Protein AF-A0AAW0C1U8-F1 (afdb_monomer_lite)

Structure (mmCIF, N/CA/C/O backbone):
data_AF-A0AAW0C1U8-F1
#
_entry.id   AF-A0AAW0C1U8-F1
#
loop_
_atom_site.group_PDB
_atom_site.id
_atom_site.type_symbol
_atom_site.label_atom_id
_atom_site.label_alt_id
_atom_site.label_comp_id
_atom_site.label_asym_id
_atom_site.label_entity_id
_atom_site.label_seq_id
_atom_site.pdbx_PDB_ins_code
_atom_site.Cartn_x
_atom_site.Cartn_y
_atom_site.Cartn_z
_atom_site.occupancy
_atom_site.B_iso_or_equiv
_atom_site.auth_seq_id
_atom_site.auth_comp_id
_atom_site.auth_asym_id
_atom_site.auth_atom_id
_atom_site.pdbx_PDB_model_num
ATOM 1 N N . MET A 1 1 ? -18.895 -25.101 -4.659 1.00 36.94 1 MET A N 1
ATOM 2 C CA . MET A 1 1 ? -19.757 -24.568 -3.586 1.00 36.94 1 MET A CA 1
ATOM 3 C C . MET A 1 1 ? -20.995 -23.988 -4.249 1.00 36.94 1 MET A C 1
ATOM 5 O O . MET A 1 1 ? -20.849 -23.354 -5.291 1.00 36.94 1 MET A O 1
ATOM 9 N N . SER A 1 2 ? -22.188 -24.325 -3.766 1.00 34.09 2 SER A N 1
ATOM 10 C CA . SER A 1 2 ? -23.475 -23.911 -4.341 1.00 34.09 2 SER A CA 1
ATOM 11 C C . SER A 1 2 ? -23.593 -22.378 -4.330 1.00 34.09 2 SER A C 1
ATOM 13 O O . SER A 1 2 ? -23.551 -21.743 -3.289 1.00 34.09 2 SER A O 1
ATOM 15 N N . ASN A 1 3 ? -23.708 -21.773 -5.516 1.00 55.62 3 ASN A N 1
ATOM 16 C CA . ASN A 1 3 ? -23.814 -20.323 -5.742 1.00 55.62 3 ASN A CA 1
ATOM 17 C C . ASN A 1 3 ? -25.268 -19.830 -5.536 1.00 55.62 3 ASN A C 1
ATOM 19 O O . ASN A 1 3 ? -25.849 -19.212 -6.433 1.00 55.62 3 ASN A O 1
ATOM 23 N N . LEU A 1 4 ? -25.919 -20.169 -4.416 1.00 79.06 4 LEU A N 1
ATOM 24 C CA . LEU A 1 4 ? -27.294 -19.715 -4.180 1.00 79.06 4 LEU A CA 1
ATOM 25 C C . LEU A 1 4 ? -27.326 -18.247 -3.737 1.00 79.06 4 LEU A C 1
ATOM 27 O O . LEU A 1 4 ? -26.409 -17.733 -3.098 1.00 79.06 4 LEU A O 1
ATOM 31 N N . ALA A 1 5 ? -28.383 -17.538 -4.138 1.00 84.25 5 ALA A N 1
ATOM 32 C CA . ALA A 1 5 ? -28.506 -16.110 -3.874 1.00 84.25 5 ALA A CA 1
ATOM 33 C C . ALA A 1 5 ? -28.588 -15.840 -2.358 1.00 84.25 5 ALA A C 1
ATOM 35 O O . ALA A 1 5 ? -29.379 -16.505 -1.680 1.00 84.25 5 ALA A O 1
ATOM 36 N N . PRO A 1 6 ? -27.844 -14.850 -1.825 1.00 91.44 6 PRO A N 1
ATOM 37 C CA . PRO A 1 6 ? -27.946 -14.471 -0.421 1.00 91.44 6 PRO A CA 1
ATOM 38 C C . PRO A 1 6 ? -29.382 -14.128 -0.012 1.00 91.44 6 PRO A C 1
ATOM 40 O O . PRO A 1 6 ? -30.124 -13.509 -0.782 1.00 91.44 6 PRO A O 1
ATOM 43 N N . ILE A 1 7 ? -29.767 -14.497 1.205 1.00 94.00 7 ILE A N 1
ATOM 44 C CA . ILE A 1 7 ? -31.068 -14.172 1.791 1.00 94.00 7 ILE A CA 1
ATOM 45 C C . ILE A 1 7 ? -30.964 -12.830 2.512 1.00 94.00 7 ILE A C 1
ATOM 47 O O . ILE A 1 7 ? -30.092 -12.615 3.347 1.00 94.00 7 ILE A O 1
ATOM 51 N N . ILE A 1 8 ? -31.873 -11.916 2.188 1.00 94.56 8 ILE A N 1
ATOM 52 C CA . ILE A 1 8 ? -31.951 -10.571 2.752 1.00 94.56 8 ILE A CA 1
ATOM 53 C C . ILE A 1 8 ? -33.142 -10.505 3.699 1.00 94.56 8 ILE A C 1
ATOM 55 O O . ILE A 1 8 ? -34.281 -10.703 3.264 1.00 94.56 8 ILE A O 1
ATOM 59 N N . CYS A 1 9 ? -32.883 -10.160 4.957 1.00 93.69 9 CYS A N 1
ATOM 60 C CA . CYS A 1 9 ? -33.877 -10.072 6.019 1.00 93.69 9 CYS A CA 1
ATOM 61 C C . CYS A 1 9 ? -33.869 -8.678 6.665 1.00 93.69 9 CYS A C 1
ATOM 63 O O . CYS A 1 9 ? -33.024 -8.359 7.503 1.00 93.69 9 CYS A O 1
ATOM 65 N N . ASP A 1 10 ? -34.841 -7.848 6.274 1.00 92.12 10 ASP A N 1
ATOM 66 C CA . ASP A 1 10 ? -35.108 -6.536 6.871 1.00 92.12 10 ASP A CA 1
ATOM 67 C C . ASP A 1 10 ? -36.133 -6.677 8.006 1.00 92.12 10 ASP A C 1
ATOM 69 O O . ASP A 1 10 ? -37.338 -6.818 7.763 1.00 92.12 10 ASP A O 1
ATOM 73 N N . ASN A 1 11 ? -35.641 -6.683 9.247 1.00 86.56 11 ASN A N 1
ATOM 74 C CA . ASN A 1 11 ? -36.413 -6.934 10.466 1.00 86.56 11 ASN A CA 1
ATOM 75 C C . ASN A 1 11 ? -37.021 -5.633 11.017 1.00 86.56 11 ASN A C 1
ATOM 77 O O . ASN A 1 11 ? -36.541 -5.054 11.990 1.00 86.56 11 ASN A O 1
ATOM 81 N N . GLY A 1 12 ? -38.087 -5.144 10.383 1.00 84.25 12 GLY A N 1
ATOM 82 C CA . GLY A 1 12 ? -38.782 -3.939 10.838 1.00 84.25 12 GLY A CA 1
ATOM 83 C C . GLY A 1 12 ? -39.663 -4.174 12.072 1.00 84.25 12 GLY A C 1
ATOM 84 O O . GLY A 1 12 ? -40.233 -5.244 12.242 1.00 84.25 12 GLY A O 1
ATOM 85 N N . THR A 1 13 ? -39.875 -3.136 12.888 1.00 82.56 13 THR A N 1
ATOM 86 C CA . THR A 1 13 ? -40.760 -3.174 14.077 1.00 82.56 13 THR A CA 1
ATOM 87 C C . THR A 1 13 ? -42.211 -3.548 13.755 1.00 82.56 13 THR A C 1
ATOM 89 O O . THR A 1 13 ? -42.881 -4.189 14.554 1.00 82.56 13 THR A O 1
ATOM 92 N N . GLY A 1 14 ? -42.728 -3.099 12.607 1.00 81.25 14 GLY A N 1
ATOM 93 C CA . GLY A 1 14 ? -44.103 -3.389 12.183 1.00 81.25 14 GLY A CA 1
ATOM 94 C C . GLY A 1 14 ? -44.198 -4.541 11.184 1.00 81.25 14 GLY A C 1
ATOM 95 O O . GLY A 1 14 ? -45.086 -5.380 11.293 1.00 81.25 14 GLY A O 1
ATOM 96 N N . TYR A 1 15 ? -43.284 -4.574 10.212 1.00 87.44 15 TYR A N 1
ATOM 97 C CA . TYR A 1 15 ? -43.274 -5.552 9.126 1.00 87.44 15 TYR A CA 1
ATOM 98 C C . TYR A 1 15 ? -41.847 -5.991 8.816 1.00 87.44 15 TYR A C 1
ATOM 100 O O . TYR A 1 15 ? -40.980 -5.135 8.588 1.00 87.44 15 TYR A O 1
ATOM 108 N N . SER A 1 16 ? -41.648 -7.302 8.700 1.00 90.50 16 SER A N 1
ATOM 109 C CA . SER A 1 16 ? -40.435 -7.877 8.131 1.00 90.50 16 SER A CA 1
ATOM 110 C C . SER A 1 16 ? -40.562 -7.966 6.622 1.00 90.50 16 SER A C 1
ATOM 112 O O . SER A 1 16 ? -41.643 -8.204 6.076 1.00 90.50 16 SER A O 1
ATOM 114 N N . LYS A 1 17 ? -39.438 -7.765 5.941 1.00 92.75 17 LYS A N 1
ATOM 115 C CA . LYS A 1 17 ? -39.335 -7.885 4.487 1.00 92.75 17 LYS A CA 1
ATOM 116 C C . LYS A 1 17 ? -38.192 -8.836 4.209 1.00 92.75 17 LYS A C 1
ATOM 118 O O . LYS A 1 17 ? -37.064 -8.573 4.618 1.00 92.75 17 LYS A O 1
ATOM 123 N N . VAL A 1 18 ? -38.499 -9.956 3.571 1.00 94.19 18 VAL A N 1
ATOM 124 C CA . VAL A 1 18 ? -37.545 -11.051 3.393 1.00 94.19 18 VAL A CA 1
ATOM 125 C C . VAL A 1 18 ? -37.567 -11.560 1.961 1.00 94.19 18 VAL A C 1
ATOM 127 O O . VAL A 1 18 ? -38.602 -11.524 1.291 1.00 94.19 18 VAL A O 1
ATOM 130 N N . GLY A 1 19 ? -36.424 -12.016 1.464 1.00 93.56 19 GLY A N 1
ATOM 131 C CA . GLY A 1 19 ? -36.313 -12.569 0.117 1.00 93.56 19 GLY A CA 1
ATOM 132 C C . GLY A 1 19 ? -34.870 -12.715 -0.334 1.00 93.56 19 GLY A C 1
ATOM 133 O O . GLY A 1 19 ? -33.946 -12.491 0.438 1.00 93.56 19 GLY A O 1
ATOM 134 N N . PHE A 1 20 ? -34.680 -13.060 -1.600 1.00 92.00 20 PHE A N 1
ATOM 135 C CA . PHE A 1 20 ? -33.360 -13.335 -2.165 1.00 92.00 20 PHE A CA 1
ATOM 136 C C . PHE A 1 20 ? -32.741 -12.102 -2.834 1.00 92.00 20 PHE A C 1
ATOM 138 O O . PHE A 1 20 ? -33.442 -11.290 -3.448 1.00 92.00 20 PHE A O 1
ATOM 145 N N . ALA A 1 21 ? -31.419 -11.976 -2.739 1.00 88.62 21 ALA A N 1
ATOM 146 C CA . ALA A 1 21 ? -30.646 -10.942 -3.413 1.00 88.62 21 ALA A CA 1
ATOM 147 C C . ALA A 1 21 ? -30.826 -11.003 -4.940 1.00 88.62 21 ALA A C 1
ATOM 149 O O . ALA A 1 21 ? -30.981 -12.072 -5.528 1.00 88.62 21 ALA A O 1
ATOM 150 N N . GLY A 1 22 ? -30.794 -9.841 -5.594 1.00 80.44 22 GLY A N 1
ATOM 151 C CA . GLY A 1 22 ? -31.014 -9.707 -7.039 1.00 80.44 22 GLY A CA 1
ATOM 152 C C . GLY A 1 22 ? -32.481 -9.500 -7.428 1.00 80.44 22 GLY A C 1
ATOM 153 O O . GLY A 1 22 ? -32.750 -8.966 -8.506 1.00 80.44 22 GLY A O 1
ATOM 154 N N . ASN A 1 23 ? -33.429 -9.815 -6.540 1.00 85.19 23 ASN A N 1
ATOM 155 C CA . ASN A 1 23 ? -34.837 -9.486 -6.744 1.00 85.19 23 ASN A CA 1
ATOM 156 C C . ASN A 1 23 ? -35.089 -7.982 -6.568 1.00 85.19 23 ASN A C 1
ATOM 158 O O . ASN A 1 23 ? -34.474 -7.306 -5.735 1.00 85.19 23 ASN A O 1
ATOM 162 N N . SER A 1 24 ? -36.029 -7.453 -7.355 1.00 77.94 24 SER A N 1
ATOM 163 C CA . SER A 1 24 ? -36.448 -6.052 -7.280 1.00 77.94 24 SER A CA 1
ATOM 164 C C . SER A 1 24 ? -37.302 -5.731 -6.061 1.00 77.94 24 SER A C 1
ATOM 166 O O . SER A 1 24 ? -37.315 -4.579 -5.624 1.00 77.94 24 SER A O 1
ATOM 168 N N . ASP A 1 25 ? -37.988 -6.743 -5.539 1.00 86.06 25 ASP A N 1
ATOM 169 C CA . ASP A 1 25 ? -39.003 -6.662 -4.500 1.00 86.06 25 ASP A CA 1
ATOM 170 C C . ASP A 1 25 ? -38.804 -7.828 -3.518 1.00 86.06 25 ASP A C 1
ATOM 172 O O . ASP A 1 25 ? -38.368 -8.905 -3.947 1.00 86.06 25 ASP A O 1
ATOM 176 N N . PRO A 1 26 ? -39.098 -7.640 -2.218 1.00 91.19 26 PRO A N 1
ATOM 177 C CA . PRO A 1 26 ? -39.031 -8.722 -1.243 1.00 91.19 26 PRO A CA 1
ATOM 178 C C . PRO A 1 26 ? -39.986 -9.852 -1.630 1.00 91.19 26 PRO A C 1
ATOM 180 O O . PRO A 1 26 ? -41.109 -9.605 -2.070 1.00 91.19 26 PRO A O 1
ATOM 183 N N . SER A 1 27 ? -39.545 -11.094 -1.435 1.00 92.19 27 SER A N 1
ATOM 184 C CA . SER A 1 27 ? -40.358 -12.288 -1.687 1.00 92.19 27 SER A CA 1
ATOM 185 C C . SER A 1 27 ? -41.574 -12.336 -0.766 1.00 92.19 27 SER A C 1
ATOM 187 O O . SER A 1 27 ? -42.654 -12.738 -1.191 1.00 92.19 27 SER A O 1
ATOM 189 N N . PHE A 1 28 ? -41.407 -11.877 0.477 1.00 92.81 28 PHE A N 1
ATOM 190 C CA . PHE A 1 28 ? -42.474 -11.806 1.462 1.00 92.81 28 PHE A CA 1
ATOM 191 C C . PHE A 1 28 ? -42.395 -10.511 2.273 1.00 92.81 28 PHE A C 1
ATOM 193 O O . PHE A 1 28 ? -41.316 -10.054 2.657 1.00 92.81 28 PHE A O 1
ATOM 200 N N . VAL A 1 29 ? -43.566 -9.934 2.549 1.00 90.69 29 VAL A N 1
ATOM 201 C CA . VAL A 1 29 ? -43.751 -8.813 3.475 1.00 90.69 29 VAL A CA 1
ATOM 202 C C . VAL A 1 29 ? -44.921 -9.161 4.374 1.00 90.69 29 VAL A C 1
ATOM 204 O O . VAL A 1 29 ? -46.047 -9.250 3.891 1.00 90.69 29 VAL A O 1
ATOM 207 N N . PHE A 1 30 ? -44.662 -9.355 5.661 1.00 90.62 30 PHE A N 1
ATOM 208 C CA . PHE A 1 30 ? -45.681 -9.738 6.637 1.00 90.62 30 PHE A CA 1
ATOM 209 C C . PHE A 1 30 ? -45.423 -9.071 7.995 1.00 90.62 30 PHE A C 1
ATOM 211 O O . PHE A 1 30 ? -44.317 -8.573 8.233 1.00 90.62 30 PHE A O 1
ATOM 218 N N . PRO A 1 31 ? -46.443 -8.989 8.869 1.00 88.88 31 PRO A N 1
ATOM 219 C CA . PRO A 1 31 ? -46.312 -8.391 10.194 1.00 88.88 31 PRO A CA 1
ATOM 220 C C . PRO A 1 31 ? -45.218 -9.050 11.041 1.00 88.88 31 PRO A C 1
ATOM 222 O O . PRO A 1 31 ? -45.137 -10.274 11.112 1.00 88.88 31 PRO A O 1
ATOM 225 N N . THR A 1 32 ? -44.428 -8.251 11.755 1.00 91.00 32 THR A N 1
ATOM 226 C CA . THR A 1 32 ? -43.420 -8.761 12.701 1.00 91.00 32 THR A CA 1
ATOM 227 C C . THR A 1 32 ? -44.084 -9.162 14.016 1.00 91.00 32 THR A C 1
ATOM 229 O O . THR A 1 32 ? -43.940 -8.495 15.039 1.00 91.00 32 THR A O 1
ATOM 232 N N . ALA A 1 33 ? -44.886 -10.223 13.971 1.00 90.44 33 ALA A N 1
ATOM 233 C CA . ALA A 1 33 ? -45.681 -10.714 15.089 1.00 90.44 33 ALA A CA 1
ATOM 234 C C . ALA A 1 33 ? -45.600 -12.241 15.191 1.00 90.44 33 ALA A C 1
ATOM 236 O O . ALA A 1 33 ? -45.513 -12.933 14.175 1.00 90.44 33 ALA A O 1
ATOM 237 N N . ILE A 1 34 ? -45.683 -12.748 16.420 1.00 90.44 34 ILE A N 1
ATOM 238 C CA . ILE A 1 34 ? -45.738 -14.175 16.749 1.00 90.44 34 ILE A CA 1
ATOM 239 C C . ILE A 1 34 ? -46.904 -14.435 17.708 1.00 90.44 34 ILE A C 1
ATOM 241 O O . ILE A 1 34 ? -47.114 -13.674 18.649 1.00 90.44 34 ILE A O 1
ATOM 245 N N . ALA A 1 35 ? -47.681 -15.489 17.474 1.00 88.62 35 ALA A N 1
ATOM 246 C CA . ALA A 1 35 ? -48.750 -15.939 18.356 1.00 88.62 35 ALA A CA 1
ATOM 247 C C . ALA A 1 35 ? -48.358 -17.270 18.997 1.00 88.62 35 ALA A C 1
ATOM 249 O O . ALA A 1 35 ? -48.190 -18.262 18.289 1.00 88.62 35 ALA A O 1
ATOM 250 N N . THR A 1 36 ? -48.229 -17.295 20.322 1.00 85.44 36 THR A N 1
ATOM 251 C CA . THR A 1 36 ? -47.827 -18.483 21.090 1.00 85.44 36 THR A CA 1
ATOM 252 C C . THR A 1 36 ? -48.934 -18.901 22.050 1.00 85.44 36 THR A C 1
ATOM 254 O O . THR A 1 36 ? -49.754 -18.083 22.477 1.00 85.44 36 THR A O 1
ATOM 257 N N . LYS A 1 37 ? -48.986 -20.193 22.380 1.00 75.50 37 LYS A N 1
ATOM 258 C CA . LYS A 1 37 ? -49.982 -20.750 23.295 1.00 75.50 37 LYS A CA 1
ATOM 259 C C . LYS A 1 37 ? -49.475 -20.687 24.735 1.00 75.50 37 LYS A C 1
ATOM 261 O O . LYS A 1 37 ? -48.450 -21.283 25.052 1.00 75.50 37 LYS A O 1
ATOM 266 N N . GLY A 1 38 ? -50.162 -19.949 25.606 1.00 60.53 38 GLY A N 1
ATOM 267 C CA . GLY A 1 38 ? -49.696 -19.678 26.972 1.00 60.53 38 GLY A CA 1
ATOM 268 C C . GLY A 1 38 ? -50.586 -20.273 28.064 1.00 60.53 38 GLY A C 1
ATOM 269 O O . GLY A 1 38 ? -51.793 -20.035 28.084 1.00 60.53 38 GLY A O 1
ATOM 270 N N . SER A 1 39 ? -49.974 -20.993 29.015 1.00 39.75 39 SER A N 1
ATOM 271 C CA . SER A 1 39 ? -50.551 -21.291 30.336 1.00 39.75 39 SER A CA 1
ATOM 272 C C . SER A 1 39 ? -50.860 -19.986 31.080 1.00 39.75 39 SER A C 1
ATOM 274 O O . SER A 1 39 ? -50.054 -19.055 31.100 1.00 39.75 39 SER A O 1
ATOM 276 N N . ALA A 1 40 ? -52.037 -19.907 31.693 1.00 36.06 40 ALA A N 1
ATOM 277 C CA . ALA A 1 40 ? -52.511 -18.727 32.400 1.00 36.06 40 ALA A CA 1
ATOM 278 C C . ALA A 1 40 ? -51.673 -18.418 33.658 1.00 36.06 40 ALA A C 1
ATOM 280 O O . ALA A 1 40 ? -51.977 -18.948 34.720 1.00 36.06 40 ALA A O 1
ATOM 281 N N . SER A 1 41 ? -50.680 -17.522 33.568 1.00 32.34 41 SER A N 1
ATOM 282 C CA . SER A 1 41 ? -50.288 -16.605 34.662 1.00 32.34 41 SER A CA 1
ATOM 283 C C . SER A 1 41 ? -49.137 -15.659 34.277 1.00 32.34 41 SER A C 1
ATOM 285 O O . SER A 1 41 ? -47.979 -16.061 34.333 1.00 32.34 41 SER A O 1
ATOM 287 N N . SER A 1 42 ? -49.444 -14.390 33.981 1.00 30.95 42 SER A N 1
ATOM 288 C CA . SER A 1 42 ? -48.760 -13.201 34.546 1.00 30.95 42 SER A CA 1
ATOM 289 C C . SER A 1 42 ? -49.221 -11.915 33.848 1.00 30.95 42 SER A C 1
ATOM 291 O O . SER A 1 42 ? -48.544 -11.287 33.041 1.00 30.95 42 SER A O 1
ATOM 293 N N . SER A 1 43 ? -50.414 -11.462 34.220 1.00 35.16 43 SER A N 1
ATOM 294 C CA . SER A 1 43 ? -50.739 -10.042 34.156 1.00 35.16 43 SER A CA 1
ATOM 295 C C . SER A 1 43 ? -49.891 -9.297 35.199 1.00 35.16 43 SER A C 1
ATOM 297 O O . SER A 1 43 ? -50.248 -9.280 36.377 1.00 35.16 43 SER A O 1
ATOM 299 N N . SER A 1 44 ? -48.778 -8.683 34.799 1.00 29.39 44 SER A N 1
ATOM 300 C CA . SER A 1 44 ? -48.109 -7.666 35.621 1.00 29.39 44 SER A CA 1
ATOM 301 C C . SER A 1 44 ? -47.350 -6.656 34.762 1.00 29.39 44 SER A C 1
ATOM 303 O O . SER A 1 44 ? -46.372 -7.002 34.107 1.00 29.39 44 SER A O 1
ATOM 305 N N . ASN A 1 45 ? -47.779 -5.392 34.827 1.00 32.22 45 ASN A N 1
ATOM 306 C CA . ASN A 1 45 ? -47.071 -4.202 34.337 1.00 32.22 45 ASN A CA 1
ATOM 307 C C . ASN A 1 45 ? -45.830 -3.883 35.207 1.00 32.22 45 ASN A C 1
ATOM 309 O O . ASN A 1 45 ? -45.739 -2.806 35.792 1.00 32.22 45 ASN A O 1
ATOM 313 N N . ALA A 1 46 ? -44.883 -4.812 35.327 1.00 29.08 46 ALA A N 1
ATOM 314 C CA . ALA A 1 46 ? -43.583 -4.571 35.957 1.00 29.08 46 ALA A CA 1
ATOM 315 C C . ALA A 1 46 ? -42.472 -4.663 34.894 1.00 29.08 46 ALA A C 1
ATOM 317 O O . ALA A 1 46 ? -42.585 -5.500 33.997 1.00 29.08 46 ALA A O 1
ATOM 318 N N . PRO A 1 47 ? -41.414 -3.831 34.960 1.00 30.69 47 PRO A N 1
ATOM 319 C CA . PRO A 1 47 ? -40.289 -3.951 34.040 1.00 30.69 47 PRO A CA 1
ATOM 320 C C . PRO A 1 47 ? -39.603 -5.300 34.281 1.00 30.69 47 PRO A C 1
ATOM 322 O O . PRO A 1 47 ? -39.255 -5.634 35.416 1.00 30.69 47 PRO A O 1
ATOM 325 N N . ALA A 1 48 ? -39.472 -6.098 33.223 1.00 31.66 48 ALA A N 1
ATOM 326 C CA . ALA A 1 48 ? -38.865 -7.417 33.296 1.00 31.66 48 ALA A CA 1
ATOM 327 C C . ALA A 1 48 ? -37.379 -7.293 33.664 1.00 31.66 48 ALA A C 1
ATOM 329 O O . ALA A 1 48 ? -36.628 -6.536 33.051 1.00 31.66 48 ALA A O 1
ATOM 330 N N . ILE A 1 49 ? -36.962 -8.043 34.682 1.00 30.55 49 ILE A N 1
ATOM 331 C CA . ILE A 1 49 ? -35.550 -8.280 34.993 1.00 30.55 49 ILE A CA 1
ATOM 332 C C . ILE A 1 49 ? -34.977 -9.104 33.826 1.00 30.55 49 ILE A C 1
ATOM 334 O O . ILE A 1 49 ? -35.623 -10.087 33.454 1.00 30.55 49 ILE A O 1
ATOM 338 N N . PRO A 1 50 ? -33.807 -8.763 33.253 1.00 33.06 50 PRO A N 1
ATOM 339 C CA . PRO A 1 50 ? -33.227 -9.551 32.175 1.00 33.06 50 PRO A CA 1
ATOM 340 C C . PRO A 1 50 ? -32.841 -10.931 32.717 1.00 33.06 50 PRO A C 1
ATOM 342 O O . PRO A 1 50 ? -31.869 -11.081 33.459 1.00 33.06 50 PRO A O 1
ATOM 345 N N . SER A 1 51 ? -33.638 -11.947 32.395 1.00 34.44 51 SER A N 1
ATOM 346 C CA . SER A 1 51 ? -33.263 -13.342 32.594 1.00 34.44 51 SER A CA 1
ATOM 347 C C . SER A 1 51 ? -32.249 -13.735 31.525 1.00 34.44 51 SER A C 1
ATOM 349 O O . SER A 1 51 ? -32.449 -13.425 30.353 1.00 34.44 51 SER A O 1
ATOM 351 N N . LYS A 1 52 ? -31.184 -14.442 31.922 1.00 33.66 52 LYS A N 1
ATOM 352 C CA . LYS A 1 52 ? -30.265 -15.096 30.980 1.00 33.66 52 LYS A CA 1
ATOM 353 C C . LYS A 1 52 ? -31.067 -15.957 29.985 1.00 33.66 52 LYS A C 1
ATOM 355 O O . LYS A 1 52 ? -31.884 -16.753 30.460 1.00 33.66 52 LYS A O 1
ATOM 360 N N . PRO A 1 53 ? -30.850 -15.825 28.666 1.00 38.59 53 PRO A N 1
ATOM 361 C CA . PRO A 1 53 ? -31.488 -16.690 27.681 1.00 38.59 53 PRO A CA 1
ATOM 362 C C . PRO A 1 53 ? -30.973 -18.125 27.846 1.00 38.59 53 PRO A C 1
ATOM 364 O O . PRO A 1 53 ? -29.819 -18.349 28.217 1.00 38.59 53 PRO A O 1
ATOM 367 N N . GLY A 1 54 ? -31.853 -19.105 27.650 1.00 41.44 54 GLY A N 1
ATOM 368 C CA . GLY A 1 54 ? -31.497 -20.520 27.662 1.00 41.44 54 GLY A CA 1
ATOM 369 C C . GLY A 1 54 ? -31.552 -21.068 26.245 1.00 41.44 54 GLY A C 1
ATOM 370 O O . GLY A 1 54 ? -32.610 -21.005 25.633 1.00 41.44 54 GLY A O 1
ATOM 371 N N . HIS A 1 55 ? -30.447 -21.634 25.755 1.00 45.59 55 HIS A N 1
ATOM 372 C CA . HIS A 1 55 ? -30.365 -22.260 24.432 1.00 45.59 55 HIS A CA 1
ATOM 373 C C . HIS A 1 55 ? -31.514 -23.260 24.196 1.00 45.59 55 HIS A C 1
ATOM 375 O O . HIS A 1 55 ? -31.583 -24.316 24.847 1.00 45.59 55 HIS A O 1
ATOM 381 N N . LEU A 1 56 ? -32.388 -22.955 23.230 1.00 52.81 56 LEU A N 1
ATOM 382 C CA . LEU A 1 56 ? -33.498 -23.814 22.791 1.00 52.81 56 LEU A CA 1
ATOM 383 C C . LEU A 1 56 ? -33.011 -25.155 22.211 1.00 52.81 56 LEU A C 1
ATOM 385 O O . LEU A 1 56 ? -33.716 -26.161 22.318 1.00 52.81 56 LEU A O 1
ATOM 389 N N . ALA A 1 57 ? -31.754 -25.230 21.751 1.00 47.66 57 ALA A N 1
ATOM 390 C CA . ALA A 1 57 ? -31.104 -26.469 21.311 1.00 47.66 57 ALA A CA 1
ATOM 391 C C . ALA A 1 57 ? -31.139 -27.605 22.363 1.00 47.66 57 ALA A C 1
ATOM 393 O O . ALA A 1 57 ? -31.085 -28.784 22.012 1.00 47.66 57 ALA A O 1
ATOM 394 N N . SER A 1 58 ? -31.289 -27.275 23.653 1.00 41.62 58 SER A N 1
ATOM 395 C CA . SER A 1 58 ? -31.293 -28.244 24.760 1.00 41.62 58 SER A CA 1
ATOM 396 C C . SER A 1 58 ? -32.678 -28.780 25.171 1.00 41.62 58 SER A C 1
ATOM 398 O O . SER A 1 58 ? -32.750 -29.695 25.995 1.00 41.62 58 SER A O 1
ATOM 400 N N . LYS A 1 59 ? -33.788 -28.259 24.620 1.00 45.62 59 LYS A N 1
ATOM 401 C CA . LYS A 1 59 ? -35.161 -28.606 25.050 1.00 45.62 59 LYS A CA 1
ATOM 402 C C . LYS A 1 59 ? -36.112 -28.908 23.884 1.00 45.62 59 LYS A C 1
ATOM 404 O O . LYS A 1 59 ? -37.166 -28.300 23.766 1.00 45.62 59 LYS A O 1
ATOM 409 N N . ARG A 1 60 ? -35.813 -29.922 23.066 1.00 41.94 60 ARG A N 1
ATOM 410 C CA . ARG A 1 60 ? -36.780 -30.435 22.072 1.00 41.94 60 ARG A CA 1
ATOM 411 C C . ARG A 1 60 ? -37.906 -31.233 22.747 1.00 41.94 60 ARG A C 1
ATOM 413 O O . ARG A 1 60 ? -37.794 -32.444 22.938 1.00 41.94 60 ARG A O 1
ATOM 420 N N . GLY A 1 61 ? -38.984 -30.547 23.127 1.00 46.12 61 GLY A N 1
ATOM 421 C CA . GLY A 1 61 ? -40.258 -31.128 23.568 1.00 46.12 61 GLY A CA 1
ATOM 422 C C . GLY A 1 61 ? -41.368 -30.948 22.524 1.00 46.12 61 GLY A C 1
ATOM 423 O O . GLY A 1 61 ? -41.296 -30.078 21.671 1.00 46.12 61 GLY A O 1
ATOM 424 N N . VAL A 1 62 ? -42.431 -31.753 22.594 1.00 43.69 62 VAL A N 1
ATOM 425 C CA . VAL A 1 62 ? -43.559 -31.746 21.629 1.00 43.69 62 VAL A CA 1
ATOM 426 C C . VAL A 1 62 ? -44.414 -30.458 21.701 1.00 43.69 62 VAL A C 1
ATOM 428 O O . VAL A 1 62 ? -45.234 -30.211 20.822 1.00 43.69 62 VAL A O 1
ATOM 431 N N . GLU A 1 63 ? -44.205 -29.604 22.709 1.00 49.75 63 GLU A N 1
ATOM 432 C CA . GLU A 1 63 ? -44.856 -28.286 22.845 1.00 49.75 63 GLU A CA 1
ATOM 433 C C . GLU A 1 63 ? -44.284 -27.206 21.896 1.00 49.75 63 GLU A C 1
ATOM 435 O O . GLU A 1 63 ? -44.900 -26.155 21.739 1.00 49.75 63 GLU A O 1
ATOM 440 N N . ASP A 1 64 ? -43.148 -27.460 21.229 1.00 54.41 64 ASP A N 1
ATOM 441 C CA . ASP A 1 64 ? -42.378 -26.462 20.456 1.00 54.41 64 ASP A CA 1
ATOM 442 C C . ASP A 1 64 ? -42.917 -26.168 19.039 1.00 54.41 64 ASP A C 1
ATOM 444 O O . ASP A 1 64 ? -42.378 -25.328 18.329 1.00 54.41 64 ASP A O 1
ATOM 448 N N . LEU A 1 65 ? -43.993 -26.836 18.607 1.00 58.28 65 LEU A N 1
ATOM 449 C CA . LEU A 1 65 ? -44.535 -26.722 17.240 1.00 58.28 65 LEU A CA 1
ATOM 450 C C . LEU A 1 65 ? -45.853 -25.930 17.146 1.00 58.28 65 LEU A C 1
ATOM 452 O O . LEU A 1 65 ? -46.417 -25.821 16.058 1.00 58.28 65 LEU A O 1
ATOM 456 N N . ASP A 1 66 ? -46.368 -25.395 18.260 1.00 75.62 66 ASP A N 1
ATOM 457 C CA . ASP A 1 66 ? -47.705 -24.782 18.325 1.00 75.62 66 ASP A CA 1
ATOM 458 C C . ASP A 1 66 ? -47.665 -23.238 18.406 1.00 75.62 66 ASP A C 1
ATOM 460 O O . ASP A 1 66 ? -48.080 -22.630 19.399 1.00 75.62 66 ASP A O 1
ATOM 464 N N . PHE A 1 67 ? -47.135 -22.589 17.360 1.00 86.56 67 PHE A N 1
ATOM 465 C CA . PHE A 1 67 ? -47.115 -21.126 17.216 1.00 86.56 67 PHE A CA 1
ATOM 466 C C . PHE A 1 67 ? -47.311 -20.666 15.759 1.00 86.56 67 PHE A C 1
ATOM 468 O O . PHE A 1 67 ? -47.048 -21.402 14.811 1.00 86.56 67 PHE A O 1
ATOM 475 N N . PHE A 1 68 ? -47.768 -19.423 15.577 1.00 87.75 68 PHE A N 1
ATOM 476 C CA . PHE A 1 68 ? -47.968 -18.792 14.263 1.00 87.75 68 PHE A CA 1
ATOM 477 C C . PHE A 1 68 ? -47.160 -17.499 14.158 1.00 87.75 68 PHE A C 1
ATOM 479 O O . PHE A 1 68 ? -46.958 -16.832 15.168 1.00 87.75 68 PHE A O 1
ATOM 486 N N . ILE A 1 69 ? -46.747 -17.097 12.952 1.00 90.94 69 ILE A N 1
ATOM 487 C CA . ILE A 1 69 ? -46.084 -15.802 12.707 1.00 90.94 69 ILE A CA 1
ATOM 488 C C . ILE A 1 69 ? -46.803 -15.005 11.611 1.00 90.94 69 ILE A C 1
ATOM 490 O O . ILE A 1 69 ? -47.618 -15.552 10.866 1.00 90.94 69 ILE A O 1
ATOM 494 N N . GLY A 1 70 ? -46.529 -13.705 11.509 1.00 88.75 70 GLY A N 1
ATOM 495 C CA . GLY A 1 70 ? -47.050 -12.877 10.421 1.00 88.75 70 GLY A CA 1
ATOM 496 C C . GLY A 1 70 ? -48.568 -12.702 10.453 1.00 88.75 70 GLY A C 1
ATOM 497 O O . GLY A 1 70 ? -49.179 -12.537 11.510 1.00 88.75 70 GLY A O 1
ATOM 498 N N . ASP A 1 71 ? -49.195 -12.742 9.277 1.00 85.06 71 ASP A N 1
ATOM 499 C CA . ASP A 1 71 ? -50.650 -12.596 9.148 1.00 85.06 71 ASP A CA 1
ATOM 500 C C . ASP A 1 71 ? -51.413 -13.733 9.847 1.00 85.06 71 ASP A C 1
ATOM 502 O O . ASP A 1 71 ? -52.508 -13.521 10.369 1.00 85.06 71 ASP A O 1
ATOM 506 N N . GLU A 1 72 ? -50.819 -14.928 9.927 1.00 85.31 72 GLU A N 1
ATOM 507 C CA . GLU A 1 72 ? -51.409 -16.063 10.639 1.00 85.31 72 GLU A CA 1
ATOM 508 C C . GLU A 1 72 ? -51.433 -15.833 12.153 1.00 85.31 72 GLU A C 1
ATOM 510 O O . GLU A 1 72 ? -52.397 -16.227 12.812 1.00 85.31 72 GLU A O 1
ATOM 515 N N . ALA A 1 73 ? -50.424 -15.152 12.707 1.00 86.12 73 ALA A N 1
ATOM 516 C CA . ALA A 1 73 ? -50.425 -14.756 14.114 1.00 86.12 73 ALA A CA 1
ATOM 517 C C . ALA A 1 73 ? -51.580 -13.792 14.418 1.00 86.12 73 ALA A C 1
ATOM 519 O O . ALA A 1 73 ? -52.295 -13.963 15.404 1.00 86.12 73 ALA A O 1
ATOM 520 N N . LEU A 1 74 ? -51.812 -12.811 13.539 1.00 82.56 74 LEU A N 1
ATOM 521 C CA . LEU A 1 74 ? -52.911 -11.853 13.692 1.00 82.56 74 LEU A CA 1
ATOM 522 C C . LEU A 1 74 ? -54.288 -12.503 13.493 1.00 82.56 74 LEU A C 1
ATOM 524 O O . LEU A 1 74 ? -55.236 -12.160 14.201 1.00 82.56 74 LEU A O 1
ATOM 528 N N . ALA A 1 75 ? -54.410 -13.458 12.569 1.00 79.94 75 ALA A N 1
ATOM 529 C CA . ALA A 1 75 ? -55.650 -14.202 12.349 1.00 79.94 75 ALA A CA 1
ATOM 530 C C . ALA A 1 75 ? -56.006 -15.100 13.548 1.00 79.94 75 ALA A C 1
ATOM 532 O O . ALA A 1 75 ? -57.172 -15.174 13.943 1.00 79.94 75 ALA A O 1
ATOM 533 N N . ASN A 1 76 ? -54.999 -15.727 14.165 1.00 77.75 76 ASN A N 1
ATOM 534 C CA . ASN A 1 76 ? -55.162 -16.604 15.327 1.00 77.75 76 ASN A CA 1
ATOM 535 C C . ASN A 1 76 ? -55.165 -15.864 16.672 1.00 77.75 76 ASN A C 1
ATOM 537 O O . ASN A 1 76 ? -55.389 -16.490 17.704 1.00 77.75 76 ASN A O 1
ATOM 541 N N . ALA A 1 77 ? -55.029 -14.534 16.671 1.00 69.12 77 ALA A N 1
ATOM 542 C CA . ALA A 1 77 ? -55.139 -13.689 17.864 1.00 69.12 77 ALA A CA 1
ATOM 543 C C . ALA A 1 77 ? -56.467 -13.863 18.627 1.00 69.12 77 ALA A C 1
ATOM 545 O O . ALA A 1 77 ? -56.576 -13.498 19.795 1.00 69.12 77 ALA A O 1
ATOM 546 N N . LYS A 1 78 ? -57.497 -14.373 17.941 1.00 67.25 78 LYS A N 1
ATOM 547 C CA . LYS A 1 78 ? -58.851 -14.590 18.470 1.00 67.25 78 LYS A CA 1
ATOM 548 C C . LYS A 1 78 ? -59.088 -16.034 18.934 1.00 67.25 78 LYS A C 1
ATOM 550 O O . LYS A 1 78 ? -60.139 -16.313 19.510 1.00 67.25 78 LYS A O 1
ATOM 555 N N . THR A 1 79 ? -58.153 -16.951 18.676 1.00 74.94 79 THR A N 1
ATOM 556 C CA . THR A 1 79 ? -58.272 -18.368 19.037 1.00 74.94 79 THR A CA 1
ATOM 557 C C . THR A 1 79 ? -57.997 -18.544 20.537 1.00 74.94 79 THR A C 1
ATOM 559 O O . THR A 1 79 ? -56.937 -18.125 21.007 1.00 74.94 79 THR A O 1
ATOM 562 N N . PRO A 1 80 ? -58.907 -19.166 21.318 1.00 70.88 80 PRO A N 1
ATOM 563 C CA . PRO A 1 80 ? -58.704 -19.364 22.752 1.00 70.88 80 PRO A CA 1
ATOM 564 C C . PRO A 1 80 ? -57.388 -20.098 23.045 1.00 70.88 80 PRO A C 1
ATOM 566 O O . PRO A 1 80 ? -57.178 -21.214 22.572 1.00 70.88 80 PRO A O 1
ATOM 569 N N . GLY A 1 81 ? -56.517 -19.468 23.836 1.00 71.44 81 GLY A N 1
ATOM 570 C CA . GLY A 1 81 ? -55.224 -20.022 24.247 1.00 71.44 81 GLY A CA 1
ATOM 571 C C . GLY A 1 81 ? -53.996 -19.395 23.581 1.00 71.44 81 GLY A C 1
ATOM 572 O O . GLY A 1 81 ? -52.910 -19.602 24.112 1.00 71.44 81 GLY A O 1
ATOM 573 N N . TYR A 1 82 ? -54.141 -18.609 22.504 1.00 78.62 82 TYR A N 1
ATOM 574 C CA . TYR A 1 82 ? -53.018 -17.914 21.853 1.00 78.62 82 TYR A CA 1
ATOM 575 C C . TYR A 1 82 ? -52.943 -16.435 22.245 1.00 78.62 82 TYR A C 1
ATOM 577 O O . TYR A 1 82 ? -53.948 -15.725 22.218 1.00 78.62 82 TYR A O 1
ATOM 585 N N . GLY A 1 83 ? -51.739 -15.964 22.573 1.00 81.50 83 GLY A N 1
ATOM 586 C CA . GLY A 1 83 ? -51.416 -14.549 22.762 1.00 81.50 83 GLY A CA 1
ATOM 587 C C . GLY A 1 83 ? -50.521 -14.039 21.634 1.00 81.50 83 GLY A C 1
ATOM 588 O O . GLY A 1 83 ? -49.568 -14.718 21.262 1.00 81.50 83 GLY A O 1
ATOM 589 N N . VAL A 1 84 ? -50.816 -12.854 21.083 1.00 84.75 84 VAL A N 1
ATOM 590 C CA . VAL A 1 84 ? -49.965 -12.202 20.070 1.00 84.75 84 VAL A CA 1
ATOM 591 C C . VAL A 1 84 ? -48.902 -11.346 20.748 1.00 84.75 84 VAL A C 1
ATOM 593 O O . VAL A 1 84 ? -49.212 -10.457 21.542 1.00 84.75 84 VAL A O 1
ATOM 596 N N . HIS A 1 85 ? -47.653 -11.575 20.369 1.00 88.06 85 HIS A N 1
ATOM 597 C CA . HIS A 1 85 ? -46.469 -10.876 20.835 1.00 88.06 85 HIS A CA 1
ATOM 598 C C . HIS A 1 85 ? -45.707 -10.267 19.651 1.00 88.06 85 HIS A C 1
ATOM 600 O O . HIS A 1 85 ? -45.782 -10.747 18.520 1.00 88.06 85 HIS A O 1
ATOM 606 N N . TYR A 1 86 ? -44.957 -9.202 19.925 1.00 88.12 86 TYR A N 1
ATOM 607 C CA . TYR A 1 86 ? -44.119 -8.511 18.947 1.00 88.12 86 TYR A CA 1
ATOM 608 C C . TYR A 1 86 ? -42.669 -8.611 19.427 1.00 88.12 86 TYR A C 1
ATOM 610 O O . TYR A 1 86 ? -42.366 -8.014 20.463 1.00 88.12 86 TYR A O 1
ATOM 618 N N . PRO A 1 87 ? -41.797 -9.374 18.742 1.00 89.00 87 PRO A N 1
ATOM 619 C CA . PRO A 1 87 ? -40.428 -9.608 19.200 1.00 89.00 87 PRO A CA 1
ATOM 620 C C . PRO A 1 87 ? -39.541 -8.362 19.083 1.00 89.00 87 PRO A C 1
ATOM 622 O O . PRO A 1 87 ? -38.517 -8.287 19.752 1.00 89.00 87 PRO A O 1
ATOM 625 N N . ILE A 1 88 ? -39.942 -7.373 18.274 1.00 87.69 88 ILE A N 1
ATOM 626 C CA . ILE A 1 88 ? -39.213 -6.118 18.069 1.00 87.69 88 ILE A CA 1
ATOM 627 C C . ILE A 1 88 ? -40.054 -4.941 18.568 1.00 87.69 88 ILE A C 1
ATOM 629 O O . ILE A 1 88 ? -41.216 -4.780 18.184 1.00 87.69 88 ILE A O 1
ATOM 633 N N . ARG A 1 89 ? -39.452 -4.071 19.383 1.00 81.94 89 ARG A N 1
ATOM 634 C CA . ARG A 1 89 ? -40.038 -2.809 19.853 1.00 81.94 89 ARG A CA 1
ATOM 635 C C . ARG A 1 89 ? -39.056 -1.665 19.642 1.00 81.94 89 ARG A C 1
ATOM 637 O O . ARG A 1 89 ? -37.884 -1.775 19.965 1.00 81.94 89 ARG A O 1
ATOM 644 N N . HIS A 1 90 ? -39.539 -0.563 19.064 1.00 73.81 90 HIS A N 1
ATOM 645 C CA . HIS A 1 90 ? -38.718 0.614 18.731 1.00 73.81 90 HIS A CA 1
ATOM 646 C C . HIS A 1 90 ? -37.447 0.297 17.912 1.00 73.81 90 HIS A C 1
ATOM 648 O O . HIS A 1 90 ? -36.460 1.017 17.985 1.00 73.81 90 HIS A O 1
ATOM 654 N N . GLY A 1 91 ? -37.481 -0.767 17.103 1.00 74.56 91 GLY A N 1
ATOM 655 C CA . GLY A 1 91 ? -36.355 -1.214 16.277 1.00 74.56 91 GLY A CA 1
ATOM 656 C C . GLY A 1 91 ? -35.397 -2.181 16.975 1.00 74.56 91 GLY A C 1
ATOM 657 O O . GLY A 1 91 ? -34.557 -2.760 16.300 1.00 74.56 91 GLY A O 1
ATOM 658 N N . MET A 1 92 ? -35.543 -2.406 18.282 1.00 82.00 92 MET A N 1
ATOM 659 C CA . MET A 1 92 ? -34.720 -3.333 19.062 1.00 82.00 92 MET A CA 1
ATOM 660 C C . MET A 1 92 ? -35.457 -4.641 19.347 1.00 82.00 92 MET A C 1
ATOM 662 O O . MET A 1 92 ? -36.679 -4.649 19.503 1.00 82.00 92 MET A O 1
ATOM 666 N N . ILE A 1 93 ? -34.710 -5.740 19.445 1.00 87.62 93 ILE A N 1
ATOM 667 C CA . ILE A 1 93 ? -35.247 -7.040 19.856 1.00 87.62 93 ILE A CA 1
ATOM 668 C C . ILE A 1 93 ? -35.538 -6.990 21.363 1.00 87.62 93 ILE A C 1
ATOM 670 O O . ILE A 1 93 ? -34.660 -6.685 22.163 1.00 87.62 93 ILE A O 1
ATOM 674 N N . ASP A 1 94 ? -36.792 -7.249 21.729 1.00 84.50 94 ASP A N 1
ATOM 675 C CA . ASP A 1 94 ? -37.308 -7.226 23.108 1.00 84.50 94 ASP A CA 1
ATOM 676 C C . ASP A 1 94 ? -37.370 -8.641 23.709 1.00 84.50 94 ASP A C 1
ATOM 678 O O . ASP A 1 94 ? -37.263 -8.825 24.918 1.00 84.50 94 ASP A O 1
ATOM 682 N N . ASN A 1 95 ? -37.542 -9.666 22.865 1.00 89.25 95 ASN A N 1
ATOM 683 C CA . ASN A 1 95 ? -37.612 -11.064 23.287 1.00 89.25 95 ASN A CA 1
ATOM 684 C C . ASN A 1 95 ? -36.914 -11.976 22.267 1.00 89.25 95 ASN A C 1
ATOM 686 O O . ASN A 1 95 ? -37.409 -12.158 21.152 1.00 89.25 95 ASN A O 1
ATOM 690 N N . TRP A 1 96 ? -35.778 -12.543 22.674 1.00 89.50 96 TRP A N 1
ATOM 691 C CA . TRP A 1 96 ? -34.919 -13.376 21.831 1.00 89.50 96 TRP A CA 1
ATOM 692 C C . TRP A 1 96 ? -35.531 -14.738 21.501 1.00 89.50 96 TRP A C 1
ATOM 694 O O . TRP A 1 96 ? -35.505 -15.120 20.337 1.00 89.50 96 TRP A O 1
ATOM 704 N N . ASP A 1 97 ? -36.198 -15.396 22.454 1.00 86.94 97 ASP A N 1
ATOM 705 C CA . ASP A 1 97 ? -36.872 -16.686 22.220 1.00 86.94 97 ASP A CA 1
ATOM 706 C C . ASP A 1 97 ? -37.957 -16.566 21.134 1.00 86.94 97 ASP A C 1
ATOM 708 O O . ASP A 1 97 ? -38.114 -17.412 20.252 1.00 86.94 97 ASP A O 1
ATOM 712 N N . HIS A 1 98 ? -38.729 -15.478 21.177 1.00 90.25 98 HIS A N 1
ATOM 713 C CA . HIS A 1 98 ? -39.725 -15.166 20.158 1.00 90.25 98 HIS A CA 1
ATOM 714 C C . HIS A 1 98 ? -39.087 -14.802 18.815 1.00 90.25 98 HIS A C 1
ATOM 716 O O . HIS A 1 98 ? -39.671 -15.111 17.776 1.00 90.25 98 HIS A O 1
ATOM 722 N N . MET A 1 99 ? -37.926 -14.143 18.823 1.00 92.44 99 MET A N 1
ATOM 723 C CA . MET A 1 99 ? -37.220 -13.755 17.603 1.00 92.44 99 MET A CA 1
ATOM 724 C C . MET A 1 99 ? -36.595 -14.962 16.894 1.00 92.44 99 MET A C 1
ATOM 726 O O . MET A 1 99 ? -36.724 -15.080 15.678 1.00 92.44 99 MET A O 1
ATOM 730 N N . GLU A 1 100 ? -35.999 -15.890 17.643 1.00 91.56 100 GLU A N 1
ATOM 731 C CA . GLU A 1 100 ? -35.439 -17.140 17.123 1.00 91.56 100 GLU A CA 1
ATOM 732 C C . GLU A 1 100 ? -36.524 -17.993 16.448 1.00 91.56 100 GLU A C 1
ATOM 734 O O . GLU A 1 100 ? -36.409 -18.313 15.264 1.00 91.56 100 GLU A O 1
ATOM 739 N N . ARG A 1 101 ? -37.652 -18.232 17.136 1.00 89.12 101 ARG A N 1
ATOM 740 C CA . ARG A 1 101 ? -38.833 -18.915 16.564 1.00 89.12 101 ARG A CA 1
ATOM 741 C C . ARG A 1 101 ? -39.396 -18.202 15.334 1.00 89.12 101 ARG A C 1
ATOM 743 O O . ARG A 1 101 ? -39.880 -18.831 14.389 1.00 89.12 101 ARG A O 1
ATOM 750 N N . TYR A 1 102 ? -39.360 -16.872 15.342 1.00 92.25 102 TYR A N 1
ATOM 751 C CA . TYR A 1 102 ? -39.802 -16.066 14.212 1.00 92.25 102 TYR A CA 1
ATOM 752 C C . TYR A 1 102 ? -38.890 -16.241 12.990 1.00 92.25 102 TYR A C 1
ATOM 754 O O . TYR A 1 102 ? -39.393 -16.414 11.875 1.00 92.25 102 TYR A O 1
ATOM 762 N N . TRP A 1 103 ? -37.568 -16.246 13.177 1.00 93.50 103 TRP A N 1
ATOM 763 C CA . TRP A 1 103 ? -36.613 -16.515 12.102 1.00 93.50 103 TRP A CA 1
ATOM 764 C C . TRP A 1 103 ? -36.701 -17.950 11.589 1.00 93.50 103 TRP A C 1
ATOM 766 O O . TRP A 1 103 ? -36.715 -18.136 10.375 1.00 93.50 103 TRP A O 1
ATOM 776 N N . GLU A 1 104 ? -36.872 -18.935 12.471 1.00 90.56 104 GLU A N 1
ATOM 777 C CA . GLU A 1 104 ? -37.042 -20.342 12.097 1.00 90.56 104 GLU A CA 1
ATOM 778 C C . GLU A 1 104 ? -38.205 -20.521 11.104 1.00 90.56 104 GLU A C 1
ATOM 780 O O . GLU A 1 104 ? -38.017 -21.002 9.984 1.00 90.56 104 GLU A O 1
ATOM 785 N N . GLN A 1 105 ? -39.410 -20.050 11.449 1.00 89.75 105 GLN A N 1
ATOM 786 C CA . GLN A 1 105 ? -40.559 -20.117 10.536 1.00 89.75 105 GLN A CA 1
ATOM 787 C C . GLN A 1 105 ? -40.336 -19.279 9.271 1.00 89.75 105 GLN A C 1
ATOM 789 O O . GLN A 1 105 ? -40.733 -19.682 8.176 1.00 89.75 105 GLN A O 1
ATOM 794 N N . THR A 1 106 ? -39.675 -18.126 9.382 1.00 92.25 106 THR A N 1
ATOM 795 C CA . THR A 1 106 ? -39.352 -17.293 8.217 1.00 92.25 106 THR A CA 1
ATOM 796 C C . THR A 1 106 ? -38.469 -18.043 7.210 1.00 92.25 106 THR A C 1
ATOM 798 O O . THR A 1 106 ? -38.752 -18.012 6.011 1.00 92.25 106 THR A O 1
ATOM 801 N N . ILE A 1 107 ? -37.442 -18.756 7.678 1.00 91.94 107 ILE A N 1
ATOM 802 C CA . ILE A 1 107 ? -36.491 -19.487 6.830 1.00 91.94 107 ILE A CA 1
ATOM 803 C C . ILE A 1 107 ? -37.131 -20.765 6.274 1.00 91.94 107 ILE A C 1
ATOM 805 O O . ILE A 1 107 ? -37.220 -20.934 5.055 1.00 91.94 107 ILE A O 1
ATOM 809 N N . PHE A 1 108 ? -37.658 -21.631 7.141 1.00 89.69 108 PHE A N 1
ATOM 810 C CA . PHE A 1 108 ? -38.102 -22.965 6.732 1.00 89.69 108 PHE A CA 1
ATOM 811 C C . PHE A 1 108 ? -39.500 -22.981 6.097 1.00 89.69 108 PHE A C 1
ATOM 813 O O . PHE A 1 108 ? -39.730 -23.707 5.129 1.00 89.69 108 PHE A O 1
ATOM 820 N N . LYS A 1 109 ? -40.451 -22.170 6.586 1.00 87.06 109 LYS A N 1
ATOM 821 C CA . LYS A 1 109 ? -41.834 -22.168 6.068 1.00 87.06 109 LYS A CA 1
ATOM 822 C C . LYS A 1 109 ? -42.035 -21.184 4.918 1.00 87.06 109 LYS A C 1
ATOM 824 O O . LYS A 1 109 ? -42.633 -21.560 3.904 1.00 87.06 109 LYS A O 1
ATOM 829 N N . TYR A 1 110 ? -41.587 -19.936 5.075 1.00 88.75 110 TYR A N 1
ATOM 830 C CA . TYR A 1 110 ? -41.814 -18.894 4.067 1.00 88.75 110 TYR A CA 1
ATOM 831 C C . TYR A 1 110 ? -40.790 -18.975 2.936 1.00 88.75 110 TYR A C 1
ATOM 833 O O . TYR A 1 110 ? -41.178 -19.171 1.784 1.00 88.75 110 TYR A O 1
ATOM 841 N N . LEU A 1 111 ? -39.495 -18.867 3.248 1.00 90.25 111 LEU A N 1
ATOM 842 C CA . LEU A 1 111 ? -38.440 -18.905 2.231 1.00 90.25 111 LEU A CA 1
ATOM 843 C C . LEU A 1 111 ? -38.203 -20.313 1.673 1.00 90.25 111 LEU A C 1
ATOM 845 O O . LEU A 1 111 ? -37.799 -20.426 0.516 1.00 90.25 111 LEU A O 1
ATOM 849 N N . ARG A 1 112 ? -38.507 -21.360 2.456 1.00 90.31 112 ARG A N 1
ATOM 850 C CA . ARG A 1 112 ? -38.255 -22.772 2.114 1.00 90.31 112 ARG A CA 1
ATOM 851 C C . ARG A 1 112 ? -36.803 -22.993 1.687 1.00 90.31 112 ARG A C 1
ATOM 853 O O . ARG A 1 112 ? -36.543 -23.647 0.679 1.00 90.31 112 ARG A O 1
ATOM 860 N N . ALA A 1 113 ? -35.891 -22.370 2.423 1.00 87.62 113 ALA A N 1
ATOM 861 C CA . ALA A 1 113 ? -34.463 -22.425 2.167 1.00 87.62 113 ALA A CA 1
ATOM 862 C C . ALA A 1 113 ? -33.782 -23.289 3.226 1.00 87.62 113 ALA A C 1
ATOM 864 O O . ALA A 1 113 ? -34.189 -23.260 4.387 1.00 87.62 113 ALA A O 1
ATOM 865 N N . GLU A 1 114 ? -32.739 -24.006 2.816 1.00 90.12 114 GLU A N 1
ATOM 866 C CA . GLU A 1 114 ? -31.805 -24.642 3.742 1.00 90.12 114 GLU A CA 1
ATOM 867 C C . GLU A 1 114 ? -30.751 -23.597 4.136 1.00 90.12 114 GLU A C 1
ATOM 869 O O . GLU A 1 114 ? -30.006 -23.140 3.266 1.00 90.12 114 GLU A O 1
ATOM 874 N N . PRO A 1 115 ? -30.701 -23.139 5.400 1.00 88.62 115 PRO A N 1
ATOM 875 C CA . PRO A 1 115 ? -29.836 -22.024 5.782 1.00 88.62 115 PRO A CA 1
ATOM 876 C C . PRO A 1 115 ? -28.335 -22.280 5.542 1.00 88.62 115 PRO A C 1
ATOM 878 O O . PRO A 1 115 ? -27.605 -21.329 5.267 1.00 88.62 115 PRO A O 1
ATOM 881 N N . GLU A 1 116 ? -27.892 -23.540 5.563 1.00 86.69 116 GLU A N 1
ATOM 882 C CA . GLU A 1 116 ? -26.498 -23.956 5.313 1.00 86.69 116 GLU A CA 1
ATOM 883 C C . GLU A 1 116 ? -26.011 -23.636 3.886 1.00 86.69 116 GLU A C 1
ATOM 885 O O . GLU A 1 116 ? -24.818 -23.444 3.658 1.00 86.69 116 GLU A O 1
ATOM 890 N N . ASP A 1 117 ? -26.933 -23.532 2.924 1.00 86.06 117 ASP A N 1
ATOM 891 C CA . ASP A 1 117 ? -26.632 -23.265 1.512 1.00 86.06 117 ASP A CA 1
ATOM 892 C C . ASP A 1 117 ? -26.648 -21.765 1.152 1.00 86.06 117 ASP A C 1
ATOM 894 O O . ASP A 1 117 ? -26.448 -21.400 -0.012 1.00 86.06 117 ASP A O 1
ATOM 898 N N . HIS A 1 118 ? -26.937 -20.879 2.112 1.00 88.00 118 HIS A N 1
ATOM 899 C CA . HIS A 1 118 ? -27.134 -19.453 1.855 1.00 88.00 118 HIS A CA 1
ATOM 900 C C . HIS A 1 118 ? -26.311 -18.555 2.786 1.00 88.00 118 HIS A C 1
ATOM 902 O O . HIS A 1 118 ? -26.250 -18.736 4.000 1.00 88.00 118 HIS A O 1
ATOM 908 N N . TYR A 1 119 ? -25.769 -17.478 2.213 1.00 91.25 119 TYR A N 1
ATOM 909 C CA . TYR A 1 119 ? -25.335 -16.312 2.982 1.00 91.25 119 TYR A CA 1
ATOM 910 C C . TYR A 1 119 ? -26.540 -15.475 3.415 1.00 91.25 119 TYR A C 1
ATOM 912 O O . TYR A 1 119 ? -27.497 -15.317 2.652 1.00 91.25 119 TYR A O 1
ATOM 920 N N . PHE A 1 120 ? -26.468 -14.867 4.597 1.00 92.50 120 PHE A N 1
ATOM 921 C CA . PHE A 1 120 ? -27.528 -14.015 5.132 1.00 92.50 120 PHE A CA 1
ATOM 922 C C . PHE A 1 120 ? -27.071 -12.563 5.272 1.00 92.50 120 PHE A C 1
ATOM 924 O O . PHE A 1 120 ? -26.001 -12.278 5.806 1.00 92.50 120 PHE A O 1
ATOM 931 N N . LEU A 1 121 ? -27.918 -11.632 4.831 1.00 93.81 121 LEU A N 1
ATOM 932 C CA . LEU A 1 121 ? -27.815 -10.211 5.139 1.00 93.81 121 LEU A CA 1
ATOM 933 C C . LEU A 1 121 ? -28.978 -9.818 6.048 1.00 93.81 121 LEU A C 1
ATOM 935 O O . LEU A 1 121 ? -30.130 -9.781 5.609 1.00 93.81 121 LEU A O 1
ATOM 939 N N . LEU A 1 122 ? -28.672 -9.485 7.299 1.00 92.62 122 LEU A N 1
ATOM 940 C CA . LEU A 1 122 ? -29.636 -8.957 8.261 1.00 92.62 122 LEU A CA 1
ATOM 941 C C . LEU A 1 122 ? -29.483 -7.447 8.391 1.00 92.62 122 LEU A C 1
ATOM 943 O O . LEU A 1 122 ? -28.384 -6.903 8.291 1.00 92.62 122 LEU A O 1
ATOM 947 N N . THR A 1 123 ? -30.590 -6.760 8.637 1.00 90.44 123 THR A N 1
ATOM 948 C CA . THR A 1 123 ? -30.573 -5.320 8.901 1.00 90.44 123 THR A CA 1
ATOM 949 C C . THR A 1 123 ? -30.658 -5.035 10.391 1.00 90.44 123 THR A C 1
ATOM 951 O O . THR A 1 123 ? -31.465 -5.663 11.078 1.00 90.44 123 THR A O 1
ATOM 954 N N . GLU A 1 124 ? -29.952 -4.013 10.858 1.00 88.12 124 GLU A N 1
ATOM 955 C CA . GLU A 1 124 ? -30.074 -3.508 12.227 1.00 88.12 124 GLU A CA 1
ATOM 956 C C . GLU A 1 124 ? -30.329 -1.990 12.273 1.00 88.12 124 GLU A C 1
ATOM 958 O O . GLU A 1 124 ? -29.914 -1.261 11.355 1.00 88.12 124 GLU A O 1
ATOM 963 N N . PRO A 1 125 ? -31.008 -1.490 13.324 1.00 83.31 125 PRO A N 1
ATOM 964 C CA . PRO A 1 125 ? -31.139 -0.054 13.545 1.00 83.31 125 PRO A CA 1
ATOM 965 C C . PRO A 1 125 ? -29.772 0.591 13.846 1.00 83.31 125 PRO A C 1
ATOM 967 O O . PRO A 1 125 ? -28.836 -0.086 14.280 1.00 83.31 125 PRO A O 1
ATOM 970 N N . PRO A 1 126 ? -29.632 1.915 13.661 1.00 75.19 126 PRO A N 1
ATOM 971 C CA . PRO A 1 126 ? -28.444 2.624 14.127 1.00 75.19 126 PRO A CA 1
ATOM 972 C C . PRO A 1 126 ? -28.277 2.493 15.652 1.00 75.19 126 PRO A C 1
ATOM 974 O O . PRO A 1 126 ? -29.268 2.495 16.378 1.00 75.19 126 PRO A O 1
ATOM 977 N N . LEU A 1 127 ? -27.026 2.470 16.131 1.00 76.75 127 LEU A N 1
ATOM 978 C CA . LEU A 1 127 ? -26.676 2.399 17.563 1.00 76.75 127 LEU A CA 1
ATOM 979 C C . LEU A 1 127 ? -27.165 1.122 18.275 1.00 76.75 127 LEU A C 1
ATOM 981 O O . LEU A 1 127 ? -27.382 1.139 19.486 1.00 76.75 127 LEU A O 1
ATOM 985 N N . ASN A 1 128 ? -27.337 0.017 17.543 1.00 82.31 128 ASN A N 1
ATOM 986 C CA . ASN A 1 128 ? -27.590 -1.282 18.157 1.00 82.31 128 ASN A CA 1
ATOM 987 C C . ASN A 1 128 ? -26.402 -1.688 19.048 1.00 82.31 128 ASN A C 1
ATOM 989 O O . ASN A 1 128 ? -25.244 -1.500 18.669 1.00 82.31 128 ASN A O 1
ATOM 993 N N . ALA A 1 129 ? -26.695 -2.216 20.236 1.00 80.31 129 ALA A N 1
ATOM 994 C CA . ALA A 1 129 ? -25.666 -2.623 21.184 1.00 80.31 129 ALA A CA 1
ATOM 995 C C . ALA A 1 129 ? -24.873 -3.824 20.624 1.00 80.31 129 ALA A C 1
ATOM 997 O O . ALA A 1 129 ? -25.499 -4.724 20.048 1.00 80.31 129 ALA A O 1
ATOM 998 N N . PRO A 1 130 ? -23.533 -3.869 20.769 1.00 80.19 130 PRO A N 1
ATOM 999 C CA . PRO A 1 130 ? -22.720 -4.986 20.284 1.00 80.19 130 PRO A CA 1
ATOM 1000 C C . PRO A 1 130 ? -23.218 -6.353 20.767 1.00 80.19 130 PRO A C 1
ATOM 1002 O O . PRO A 1 130 ? -23.249 -7.297 19.985 1.00 80.19 130 PRO A O 1
ATOM 1005 N N . GLU A 1 131 ? -23.731 -6.433 21.995 1.00 83.94 131 GLU A N 1
ATOM 1006 C CA . GLU A 1 131 ? -24.249 -7.663 22.599 1.00 83.94 131 GLU A CA 1
ATOM 1007 C C . GLU A 1 131 ? -25.457 -8.222 21.827 1.00 83.94 131 GLU A C 1
ATOM 1009 O O . GLU A 1 131 ? -25.586 -9.431 21.648 1.00 83.94 131 GLU A O 1
ATOM 1014 N N . ASN A 1 132 ? -26.332 -7.354 21.305 1.00 85.75 132 ASN A N 1
ATOM 1015 C CA . ASN A 1 132 ? -27.454 -7.786 20.463 1.00 85.75 132 ASN A CA 1
ATOM 1016 C C . ASN A 1 132 ? -26.957 -8.328 19.114 1.00 85.75 132 ASN A C 1
ATOM 1018 O O . ASN A 1 132 ? -27.568 -9.218 18.516 1.00 85.75 132 ASN A O 1
ATOM 1022 N N . ARG A 1 133 ? -25.861 -7.765 18.597 1.00 86.56 133 ARG A N 1
ATOM 1023 C CA . ARG A 1 133 ? -25.257 -8.186 17.332 1.00 86.56 133 ARG A CA 1
ATOM 1024 C C . ARG A 1 133 ? -24.577 -9.548 17.479 1.00 86.56 133 ARG A C 1
ATOM 1026 O O . ARG A 1 133 ? -24.753 -10.394 16.606 1.00 86.56 133 ARG A O 1
ATOM 1033 N N . GLU A 1 134 ? -23.886 -9.766 18.596 1.00 85.94 134 GLU A N 1
ATOM 1034 C CA . GLU A 1 134 ? -23.310 -11.058 18.988 1.00 85.94 134 GLU A CA 1
ATOM 1035 C C . GLU A 1 134 ? -24.395 -12.125 19.145 1.00 85.94 134 GLU A C 1
ATOM 1037 O O . GLU A 1 134 ? -24.314 -13.153 18.485 1.00 85.94 134 GLU A O 1
ATOM 1042 N N . GLN A 1 135 ? -25.471 -11.845 19.891 1.00 88.88 135 GLN A N 1
ATOM 1043 C CA . GLN A 1 135 ? -26.586 -12.791 20.065 1.00 88.88 135 GLN A CA 1
ATOM 1044 C C . GLN A 1 135 ? -27.281 -13.141 18.743 1.00 88.88 135 GLN A C 1
ATOM 1046 O O . GLN A 1 135 ? -27.652 -14.288 18.506 1.00 88.88 135 GLN A O 1
ATOM 1051 N N . THR A 1 136 ? -27.434 -12.165 17.843 1.00 90.75 136 THR A N 1
ATOM 1052 C CA . THR A 1 136 ? -27.964 -12.432 16.498 1.00 90.75 136 THR A CA 1
ATOM 1053 C C . THR A 1 136 ? -27.038 -13.371 15.720 1.00 90.75 136 THR A C 1
ATOM 1055 O O . THR A 1 136 ? -27.517 -14.292 15.063 1.00 90.75 136 THR A O 1
ATOM 1058 N N . ALA A 1 137 ? -25.723 -13.147 15.780 1.00 89.25 137 ALA A N 1
ATOM 1059 C CA . ALA A 1 137 ? -24.749 -13.998 15.106 1.00 89.25 137 ALA A CA 1
ATOM 1060 C C . ALA A 1 137 ? -24.717 -15.413 15.699 1.00 89.25 137 ALA A C 1
ATOM 1062 O O . ALA A 1 137 ? -24.753 -16.377 14.940 1.00 89.25 137 ALA A O 1
ATOM 1063 N N . GLU A 1 138 ? -24.727 -15.527 17.026 1.00 88.94 138 GLU A N 1
ATOM 1064 C CA . GLU A 1 138 ? -24.788 -16.788 17.769 1.00 88.94 138 GLU A CA 1
ATOM 1065 C C . GLU A 1 138 ? -25.997 -17.624 17.338 1.00 88.94 138 GLU A C 1
ATOM 1067 O O . GLU A 1 138 ? -25.830 -18.755 16.893 1.00 88.94 138 GLU A O 1
ATOM 1072 N N . ILE A 1 139 ? -27.207 -17.050 17.338 1.00 90.19 139 ILE A N 1
ATOM 1073 C CA . ILE A 1 139 ? -28.418 -17.760 16.894 1.00 90.19 139 ILE A CA 1
ATOM 1074 C C . ILE A 1 139 ? -28.268 -18.256 15.449 1.00 90.19 139 ILE A C 1
ATOM 1076 O O . ILE A 1 139 ? -28.553 -19.416 15.156 1.00 90.19 139 ILE A O 1
ATOM 1080 N N . PHE A 1 140 ? -27.811 -17.405 14.528 1.00 92.81 140 PHE A N 1
ATOM 1081 C CA . PHE A 1 140 ? -27.731 -17.789 13.120 1.00 92.81 140 PHE A CA 1
ATOM 1082 C C . PHE A 1 140 ? -26.647 -18.839 12.837 1.00 92.81 140 PHE A C 1
ATOM 1084 O O . PHE A 1 140 ? -26.891 -19.749 12.043 1.00 92.81 140 PHE A O 1
ATOM 1091 N N . PHE A 1 141 ? -25.480 -18.755 13.475 1.00 89.88 141 PHE A N 1
ATOM 1092 C CA . PHE A 1 141 ? -24.421 -19.747 13.285 1.00 89.88 141 PHE A CA 1
ATOM 1093 C C . PHE A 1 141 ? -24.691 -21.039 14.057 1.00 89.88 141 PHE A C 1
ATOM 1095 O O . PHE A 1 141 ? -24.565 -22.115 13.484 1.00 89.88 141 PHE A O 1
ATOM 1102 N N . GLU A 1 142 ? -25.105 -20.967 15.320 1.00 88.06 142 GLU A N 1
ATOM 1103 C CA . GLU A 1 142 ? -25.269 -22.163 16.153 1.00 88.06 142 GLU A CA 1
ATOM 1104 C C . GLU A 1 142 ? -26.608 -22.871 15.928 1.00 88.06 142 GLU A C 1
ATOM 1106 O O . GLU A 1 142 ? -26.660 -24.101 15.920 1.00 88.06 142 GLU A O 1
ATOM 1111 N N . SER A 1 143 ? -27.698 -22.118 15.737 1.00 85.62 143 SER A N 1
ATOM 1112 C CA . SER A 1 143 ? -29.047 -22.699 15.616 1.00 85.62 143 SER A CA 1
ATOM 1113 C C . SER A 1 143 ? -29.448 -22.966 14.167 1.00 85.62 143 SER A C 1
ATOM 1115 O O . SER A 1 143 ? -30.147 -23.945 13.904 1.00 85.62 143 SER A O 1
ATOM 1117 N N . PHE A 1 144 ? -28.999 -22.132 13.219 1.00 88.69 144 PHE A N 1
ATOM 1118 C CA . PHE A 1 144 ? -29.321 -22.290 11.792 1.00 88.69 144 PHE A CA 1
ATOM 1119 C C . PHE A 1 144 ? -28.149 -22.777 10.925 1.00 88.69 144 PHE A C 1
ATOM 1121 O O . PHE A 1 144 ? -28.387 -23.101 9.765 1.00 88.69 144 PHE A O 1
ATOM 1128 N N . ASN A 1 145 ? -26.922 -22.864 11.456 1.00 87.50 145 ASN A N 1
ATOM 1129 C CA . ASN A 1 145 ? -25.740 -23.373 10.745 1.00 87.50 145 ASN A CA 1
ATOM 1130 C C . ASN A 1 145 ? -25.477 -22.682 9.389 1.00 87.50 145 ASN A C 1
ATOM 1132 O O . ASN A 1 145 ? -25.158 -23.320 8.387 1.00 87.50 145 ASN A O 1
ATOM 1136 N N . ILE A 1 146 ? -25.655 -21.358 9.332 1.00 89.44 146 ILE A N 1
ATOM 1137 C CA . ILE A 1 146 ? -25.511 -20.606 8.078 1.00 89.44 146 ILE A CA 1
ATOM 1138 C C . ILE A 1 146 ? -24.062 -20.543 7.578 1.00 89.44 146 ILE A C 1
ATOM 1140 O O . ILE A 1 146 ? -23.111 -20.523 8.357 1.00 89.44 146 ILE A O 1
ATOM 1144 N N . GLN A 1 147 ? -23.894 -20.380 6.263 1.00 82.12 147 GLN A N 1
ATOM 1145 C CA . GLN A 1 147 ? -22.575 -20.270 5.627 1.00 82.12 147 GLN A CA 1
ATOM 1146 C C . GLN A 1 147 ? -21.825 -18.972 5.974 1.00 82.12 147 GLN A C 1
ATOM 1148 O O . GLN A 1 147 ? -20.595 -18.924 5.981 1.00 82.12 147 GLN A O 1
ATOM 1153 N N . GLY A 1 148 ? -22.557 -17.885 6.215 1.00 86.19 148 GLY A N 1
ATOM 1154 C CA . GLY A 1 148 ? -21.969 -16.600 6.573 1.00 86.19 148 GLY A CA 1
ATOM 1155 C C . GLY A 1 148 ? -23.008 -15.499 6.739 1.00 86.19 148 GLY A C 1
ATOM 1156 O O . GLY A 1 148 ? -24.068 -15.519 6.106 1.00 86.19 148 GLY A O 1
ATOM 1157 N N . LEU A 1 149 ? -22.683 -14.526 7.589 1.00 91.19 149 LEU A N 1
ATOM 1158 C CA . LEU A 1 149 ? -23.600 -13.489 8.044 1.00 91.19 149 LEU A CA 1
ATOM 1159 C C . LEU A 1 149 ? -23.027 -12.092 7.824 1.00 91.19 149 LEU A C 1
ATOM 1161 O O . LEU A 1 149 ? -21.910 -11.796 8.242 1.00 91.19 149 LEU A O 1
ATOM 1165 N N . TYR A 1 150 ? -23.829 -11.199 7.253 1.00 90.25 150 TYR A N 1
ATOM 1166 C CA . TYR A 1 150 ? -23.547 -9.770 7.221 1.00 90.25 150 TYR A CA 1
ATOM 1167 C C . TYR A 1 150 ? -24.681 -8.991 7.885 1.00 90.25 150 TYR A C 1
ATOM 1169 O O . TYR A 1 150 ? -25.834 -9.073 7.467 1.00 90.25 150 TYR A O 1
ATOM 1177 N N . ILE A 1 151 ? -24.356 -8.211 8.916 1.00 89.88 151 ILE A N 1
ATOM 1178 C CA . ILE A 1 151 ? -25.319 -7.346 9.606 1.00 89.88 151 ILE A CA 1
ATOM 1179 C C . ILE A 1 151 ? -25.061 -5.902 9.174 1.00 89.88 151 ILE A C 1
ATOM 1181 O O . ILE A 1 151 ? -23.991 -5.339 9.429 1.00 89.88 151 ILE A O 1
ATOM 1185 N N . ALA A 1 152 ? -26.037 -5.319 8.486 1.00 88.88 152 ALA A N 1
ATOM 1186 C CA . ALA A 1 152 ? -25.934 -4.024 7.833 1.00 88.88 152 ALA A CA 1
ATOM 1187 C C . ALA A 1 152 ? -26.831 -2.977 8.501 1.00 88.88 152 ALA A C 1
ATOM 1189 O O . ALA A 1 152 ? -27.997 -3.233 8.804 1.00 88.88 152 ALA A O 1
ATOM 1190 N N . VAL A 1 153 ? -26.319 -1.755 8.648 1.00 88.50 153 VAL A N 1
ATOM 1191 C CA . VAL A 1 153 ? -27.110 -0.643 9.185 1.00 88.50 153 VAL A CA 1
ATOM 1192 C C . VAL A 1 153 ? -28.116 -0.159 8.140 1.00 88.50 153 VAL A C 1
ATOM 1194 O O . VAL A 1 153 ? -27.750 0.139 6.999 1.00 88.50 153 VAL A O 1
ATOM 1197 N N . GLN A 1 154 ? -29.381 -0.020 8.543 1.00 89.06 154 GLN A N 1
ATOM 1198 C CA . GLN A 1 154 ? -30.500 0.314 7.650 1.00 89.06 154 GLN A CA 1
ATOM 1199 C C . GLN A 1 154 ? -30.264 1.571 6.790 1.00 89.06 154 GLN A C 1
ATOM 1201 O O . GLN A 1 154 ? -30.590 1.580 5.601 1.00 89.06 154 GLN A O 1
ATOM 1206 N N . ALA A 1 155 ? -29.641 2.611 7.355 1.00 88.75 155 ALA A N 1
ATOM 1207 C CA . ALA A 1 155 ? -29.356 3.860 6.647 1.00 88.75 155 ALA A CA 1
ATOM 1208 C C . ALA A 1 155 ? -28.419 3.673 5.443 1.00 88.75 155 ALA A C 1
ATOM 1210 O O . ALA A 1 155 ? -28.683 4.184 4.357 1.00 88.75 155 ALA A O 1
ATOM 1211 N N . VAL A 1 156 ? -27.349 2.894 5.605 1.00 88.88 156 VAL A N 1
ATOM 1212 C CA . VAL A 1 156 ? -26.369 2.662 4.533 1.00 88.88 156 VAL A CA 1
ATOM 1213 C C . VAL A 1 156 ? -27.031 1.935 3.361 1.00 88.88 156 VAL A C 1
ATOM 1215 O O . VAL A 1 156 ? -26.836 2.301 2.201 1.00 88.88 156 VAL A O 1
ATOM 1218 N N . LEU A 1 157 ? -27.896 0.963 3.663 1.00 90.56 157 LEU A N 1
ATOM 1219 C CA . LEU A 1 157 ? -28.678 0.262 2.647 1.00 90.56 157 LEU A CA 1
ATOM 1220 C C . LEU A 1 157 ? -29.662 1.201 1.936 1.00 90.56 157 LEU A C 1
ATOM 1222 O O . LEU A 1 157 ? -29.780 1.160 0.712 1.00 90.56 157 LEU A O 1
ATOM 1226 N N . ALA A 1 158 ? -30.337 2.088 2.669 1.00 89.56 158 ALA A N 1
ATOM 1227 C CA . ALA A 1 158 ? -31.231 3.078 2.073 1.00 89.56 158 ALA A CA 1
ATOM 1228 C C . ALA A 1 158 ? -30.495 4.037 1.113 1.00 89.56 158 ALA A C 1
ATOM 1230 O O . ALA A 1 158 ? -31.023 4.352 0.043 1.00 89.56 158 ALA A O 1
ATOM 1231 N N . LEU A 1 159 ? -29.259 4.448 1.430 1.00 88.31 159 LEU A N 1
ATOM 1232 C CA . LEU A 1 159 ? -28.414 5.215 0.502 1.00 88.31 159 LEU A CA 1
ATOM 1233 C C . LEU A 1 159 ? -28.088 4.413 -0.757 1.00 88.31 159 LEU A C 1
ATOM 1235 O O . LEU A 1 159 ? -28.253 4.933 -1.860 1.00 88.31 159 LEU A O 1
ATOM 1239 N N . ALA A 1 160 ? -27.702 3.144 -0.623 1.00 87.06 160 ALA A N 1
ATOM 1240 C CA . ALA A 1 160 ? -27.435 2.288 -1.778 1.00 87.06 160 ALA A CA 1
ATOM 1241 C C . ALA A 1 160 ? -28.680 2.108 -2.667 1.00 87.06 160 ALA A C 1
ATOM 1243 O O . ALA A 1 160 ? -28.594 2.151 -3.895 1.00 87.06 160 ALA A O 1
ATOM 1244 N N . ALA A 1 161 ? -29.871 1.998 -2.072 1.00 85.81 161 ALA A N 1
ATOM 1245 C CA . ALA A 1 161 ? -31.130 1.921 -2.812 1.00 85.81 161 ALA A CA 1
ATOM 1246 C C . ALA A 1 161 ? -31.386 3.161 -3.689 1.00 85.81 161 ALA A C 1
ATOM 1248 O O . ALA A 1 161 ? -31.978 3.052 -4.775 1.00 85.81 161 ALA A O 1
ATOM 1249 N N . SER A 1 162 ? -30.910 4.332 -3.252 1.00 83.00 162 SER A N 1
ATOM 1250 C CA . SER A 1 162 ? -31.057 5.591 -3.986 1.00 83.00 162 SER A CA 1
ATOM 1251 C C . SER A 1 162 ? -30.316 5.601 -5.329 1.00 83.00 162 SER A C 1
ATOM 1253 O O . SER A 1 162 ? -30.759 6.298 -6.241 1.00 83.00 162 SER A O 1
ATOM 1255 N N . TRP A 1 163 ? -29.284 4.764 -5.519 1.00 81.38 163 TRP A N 1
ATOM 1256 C CA . TRP A 1 163 ? -28.527 4.655 -6.778 1.00 81.38 163 TRP A CA 1
ATOM 1257 C C . TRP A 1 163 ? -29.378 4.241 -7.982 1.00 81.38 163 TRP A C 1
ATOM 1259 O O . TRP A 1 163 ? -28.997 4.465 -9.127 1.00 81.38 163 TRP A O 1
ATOM 1269 N N . SER A 1 164 ? -30.541 3.636 -7.734 1.00 72.19 164 SER A N 1
ATOM 1270 C CA . SER A 1 164 ? -31.519 3.303 -8.775 1.00 72.19 164 SER A CA 1
ATOM 1271 C C . SER A 1 164 ? -32.311 4.512 -9.294 1.00 72.19 164 SER A C 1
ATOM 1273 O O . SER A 1 164 ? -33.078 4.387 -10.249 1.00 72.19 164 SER A O 1
ATOM 1275 N N . SER A 1 165 ? -32.174 5.679 -8.661 1.00 71.69 165 SER A N 1
ATOM 1276 C CA . SER A 1 165 ? -32.866 6.903 -9.049 1.00 71.69 165 SER A CA 1
ATOM 1277 C C . SER A 1 165 ? -32.095 7.651 -10.135 1.00 71.69 165 SER A C 1
ATOM 1279 O O . SER A 1 165 ? -30.942 8.019 -9.945 1.00 71.69 165 SER A O 1
ATOM 1281 N N . ASN A 1 166 ? -32.766 7.995 -11.238 1.00 64.12 166 ASN A N 1
ATOM 1282 C CA . ASN A 1 166 ? -32.188 8.776 -12.346 1.00 64.12 166 ASN A CA 1
ATOM 1283 C C . ASN A 1 166 ? -31.735 10.199 -11.951 1.00 64.12 166 ASN A C 1
ATOM 1285 O O . ASN A 1 166 ? -31.197 10.918 -12.787 1.00 64.12 166 ASN A O 1
ATOM 1289 N N . ARG A 1 167 ? -32.012 10.640 -10.716 1.00 63.38 167 ARG A N 1
ATOM 1290 C CA . ARG A 1 167 ? -31.562 11.932 -10.174 1.00 63.38 167 ARG A CA 1
ATOM 1291 C C . AR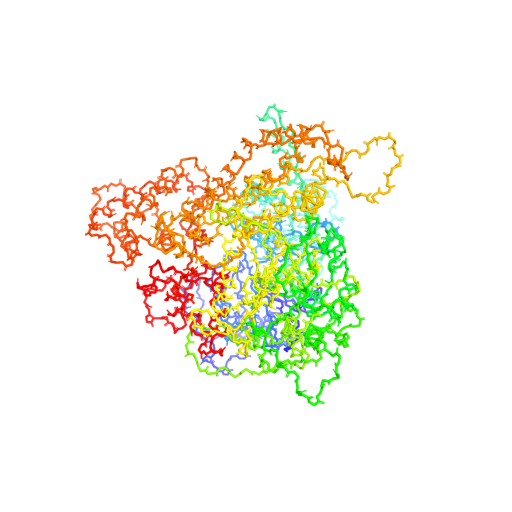G A 1 167 ? -30.174 11.865 -9.530 1.00 63.38 167 ARG A C 1
ATOM 1293 O O . ARG A 1 167 ? -29.603 12.911 -9.256 1.00 63.38 167 ARG A O 1
ATOM 1300 N N . VAL A 1 168 ? -29.644 10.665 -9.292 1.00 62.88 168 VAL A N 1
ATOM 1301 C CA . VAL A 1 168 ? -28.333 10.455 -8.668 1.00 62.88 168 VAL A CA 1
ATOM 1302 C C . VAL A 1 168 ? -27.273 10.334 -9.763 1.00 62.88 168 VAL A C 1
ATOM 1304 O O . VAL A 1 168 ? -27.275 9.368 -10.522 1.00 62.88 168 VAL A O 1
ATOM 1307 N N . THR A 1 169 ? -26.377 11.320 -9.861 1.00 55.47 169 THR A N 1
ATOM 1308 C CA . THR A 1 169 ? -25.231 11.304 -10.793 1.00 55.47 169 THR A CA 1
ATOM 1309 C C . THR A 1 169 ? -24.006 10.622 -10.188 1.00 55.47 169 THR A C 1
ATOM 1311 O O . THR A 1 169 ? -23.296 9.906 -10.887 1.00 55.47 169 THR A O 1
ATOM 1314 N N . ASP A 1 170 ? -23.808 10.790 -8.877 1.00 59.53 170 ASP A N 1
ATOM 1315 C CA . ASP A 1 170 ? -22.689 10.234 -8.119 1.00 59.53 170 ASP A CA 1
ATOM 1316 C C . ASP A 1 170 ? -23.201 9.098 -7.225 1.00 59.53 170 ASP A C 1
ATOM 1318 O O . ASP A 1 170 ? -24.015 9.329 -6.330 1.00 59.53 170 ASP A O 1
ATOM 1322 N N . ARG A 1 171 ? -22.726 7.863 -7.431 1.00 76.44 171 ARG A N 1
ATOM 1323 C CA . ARG A 1 171 ? -23.069 6.695 -6.591 1.00 76.44 171 ARG A CA 1
ATOM 1324 C C . ARG A 1 171 ? -22.309 6.718 -5.262 1.00 76.44 171 ARG A C 1
ATOM 1326 O O . ARG A 1 171 ? -21.552 5.810 -4.940 1.00 76.44 171 ARG A O 1
ATOM 1333 N N . THR A 1 172 ? -22.478 7.796 -4.510 1.00 80.00 172 THR A N 1
ATOM 1334 C CA . THR A 1 172 ? -21.824 7.998 -3.219 1.00 80.00 172 THR A CA 1
ATOM 1335 C C . THR A 1 172 ? -22.598 7.315 -2.086 1.00 80.00 172 THR A C 1
ATOM 1337 O O . THR A 1 172 ? -23.823 7.180 -2.145 1.00 80.00 172 THR A O 1
ATOM 1340 N N . LEU A 1 173 ? -21.873 6.896 -1.046 1.00 84.81 173 LEU A N 1
ATOM 1341 C CA . LEU A 1 173 ? -22.421 6.490 0.255 1.00 84.81 173 LEU A CA 1
ATOM 1342 C C . LEU A 1 173 ? -22.359 7.630 1.291 1.00 84.81 173 LEU A C 1
ATOM 1344 O O . LEU A 1 173 ? -22.525 7.396 2.487 1.00 84.81 173 LEU A O 1
ATOM 1348 N N . THR A 1 174 ? -22.119 8.864 0.840 1.00 90.06 174 THR A N 1
ATOM 1349 C CA . THR A 1 174 ? -22.212 10.078 1.656 1.00 90.06 174 THR A CA 1
ATOM 1350 C C . THR A 1 174 ? -23.570 10.734 1.438 1.00 90.06 174 THR A C 1
ATOM 1352 O O . THR A 1 174 ? -23.890 11.151 0.324 1.00 90.06 174 THR A O 1
ATOM 1355 N N . GLY A 1 175 ? -24.377 10.835 2.490 1.00 92.88 175 GLY A N 1
ATOM 1356 C CA . GLY A 1 175 ? -25.720 11.410 2.440 1.00 92.88 175 GLY A CA 1
ATOM 1357 C C . GLY A 1 175 ? -26.439 11.357 3.787 1.00 92.88 175 GLY A C 1
ATOM 1358 O O . GLY A 1 175 ? -26.005 10.670 4.708 1.00 92.88 175 GLY A O 1
ATOM 1359 N N . THR A 1 176 ? -27.546 12.086 3.910 1.00 95.44 176 THR A N 1
ATOM 1360 C CA . THR A 1 176 ? -28.396 12.065 5.112 1.00 95.44 176 THR A CA 1
ATOM 1361 C C . THR A 1 176 ? -29.638 11.230 4.848 1.00 95.44 176 THR A C 1
ATOM 1363 O O . THR A 1 176 ? -30.413 11.550 3.952 1.00 95.44 176 THR A O 1
ATOM 1366 N N . VAL A 1 177 ? -29.863 10.177 5.626 1.00 94.31 177 VAL A N 1
ATOM 1367 C CA . VAL A 1 177 ? -31.042 9.316 5.498 1.00 94.31 177 VAL A CA 1
ATOM 1368 C C . VAL A 1 177 ? -32.102 9.725 6.499 1.00 94.31 177 VAL A C 1
ATOM 1370 O O . VAL A 1 177 ? -31.826 9.849 7.689 1.00 94.31 177 VAL A O 1
ATOM 1373 N N . ILE A 1 178 ? -33.328 9.895 6.019 1.00 94.38 178 ILE A N 1
ATOM 1374 C CA . ILE A 1 178 ? -34.511 10.062 6.860 1.00 94.38 178 ILE A CA 1
ATOM 1375 C C . ILE A 1 178 ? -35.317 8.783 6.728 1.00 94.38 178 ILE A C 1
ATOM 1377 O O . ILE A 1 178 ? -35.989 8.579 5.716 1.00 94.38 178 ILE A O 1
ATOM 1381 N N . ASP A 1 179 ? -35.215 7.920 7.732 1.00 90.44 179 ASP A N 1
ATOM 1382 C CA . ASP A 1 179 ? -35.921 6.646 7.760 1.00 90.44 179 ASP A CA 1
ATOM 1383 C C . ASP A 1 179 ? -37.105 6.734 8.719 1.00 90.44 179 ASP A C 1
ATOM 1385 O O . ASP A 1 179 ? -36.921 6.905 9.923 1.00 90.44 179 ASP A O 1
ATOM 1389 N N . SER A 1 180 ? -38.323 6.671 8.179 1.00 89.50 180 SER A N 1
ATOM 1390 C CA . SER A 1 180 ? -39.562 6.796 8.953 1.00 89.50 180 SER A CA 1
ATOM 1391 C C . SER A 1 180 ? -40.451 5.568 8.765 1.00 89.50 180 SER A C 1
ATOM 1393 O O . SER A 1 180 ? -41.161 5.410 7.761 1.00 89.50 180 SER A O 1
ATOM 1395 N N . GLY A 1 181 ? -40.381 4.674 9.751 1.00 83.94 181 GLY A N 1
ATOM 1396 C CA . GLY A 1 181 ? -41.128 3.421 9.812 1.00 83.94 181 GLY A CA 1
ATOM 1397 C C . GLY A 1 181 ? -42.431 3.528 10.610 1.00 83.94 181 GLY A C 1
ATOM 1398 O O . GLY A 1 181 ? -42.963 4.613 10.845 1.00 83.94 181 GLY A O 1
ATOM 1399 N N . ASP A 1 182 ? -42.963 2.377 11.035 1.00 80.81 182 ASP A N 1
ATOM 1400 C CA . ASP A 1 182 ? -44.182 2.320 11.861 1.00 80.81 182 ASP A CA 1
ATOM 1401 C C . ASP A 1 182 ? -43.934 2.760 13.310 1.00 80.81 182 ASP A C 1
ATOM 1403 O O . ASP A 1 182 ? -44.754 3.470 13.880 1.00 80.81 182 ASP A O 1
ATOM 1407 N N . GLY A 1 183 ? -42.800 2.363 13.896 1.00 77.81 183 GLY A N 1
ATOM 1408 C CA . GLY A 1 183 ? -42.515 2.590 15.318 1.00 77.81 183 GLY A CA 1
ATOM 1409 C C . GLY A 1 183 ? -41.464 3.654 15.622 1.00 77.81 183 GLY A C 1
ATOM 1410 O O . GLY A 1 183 ? -41.326 4.024 16.782 1.00 77.81 183 GLY A O 1
ATOM 1411 N N . VAL A 1 184 ? -40.699 4.107 14.623 1.00 80.94 184 VAL A N 1
ATOM 1412 C CA . VAL A 1 184 ? -39.608 5.063 14.833 1.00 80.94 184 VAL A CA 1
ATOM 1413 C C . VAL A 1 184 ? -39.297 5.880 13.579 1.00 80.94 184 VAL A C 1
ATOM 1415 O O . VAL A 1 184 ? -39.447 5.377 12.461 1.00 80.94 184 VAL A O 1
ATOM 1418 N N . THR A 1 185 ? -38.847 7.122 13.780 1.00 88.56 185 THR A N 1
ATOM 1419 C CA . THR A 1 185 ? -38.247 7.959 12.737 1.00 88.56 185 THR A CA 1
ATOM 1420 C C . THR A 1 185 ? -36.841 8.388 13.144 1.00 88.56 185 THR A C 1
ATOM 1422 O O . THR A 1 185 ? -36.647 8.958 14.218 1.00 88.56 185 THR A O 1
ATOM 1425 N N . HIS A 1 186 ? -35.867 8.159 12.268 1.00 90.19 186 HIS A N 1
ATOM 1426 C CA . HIS A 1 186 ? -34.471 8.533 12.476 1.00 90.19 186 HIS A CA 1
ATOM 1427 C C . HIS A 1 186 ? -33.967 9.454 11.368 1.00 90.19 186 HIS A C 1
ATOM 1429 O O . HIS A 1 186 ? -34.271 9.254 10.191 1.00 90.19 186 HIS A O 1
ATOM 1435 N N . VAL A 1 187 ? -33.138 10.425 11.750 1.00 94.38 187 VAL A N 1
ATOM 1436 C CA . VAL A 1 187 ? -32.323 11.212 10.821 1.00 94.38 187 VAL A CA 1
ATOM 1437 C C . VAL A 1 187 ? -30.864 10.828 11.034 1.00 94.38 187 VAL A C 1
ATOM 1439 O O . VAL A 1 187 ? -30.302 11.056 12.108 1.00 94.38 187 VAL A O 1
ATOM 1442 N N . ILE A 1 188 ? -30.277 10.195 10.021 1.00 94.00 188 ILE A N 1
ATOM 1443 C CA . ILE A 1 188 ? -29.008 9.475 10.116 1.00 94.00 188 ILE A CA 1
ATOM 1444 C C . ILE A 1 188 ? -28.045 10.025 9.056 1.00 94.00 188 ILE A C 1
ATOM 1446 O O . ILE A 1 188 ? -28.241 9.778 7.866 1.00 94.00 188 ILE A O 1
ATOM 1450 N N . PRO A 1 189 ? -27.008 10.775 9.447 1.00 95.12 189 PRO A N 1
ATOM 1451 C CA . PRO A 1 189 ? -25.968 11.213 8.527 1.00 95.12 189 PRO A CA 1
ATOM 1452 C C . PRO A 1 189 ? -24.950 10.090 8.294 1.00 95.12 189 PRO A C 1
ATOM 1454 O O . PRO A 1 189 ? -24.436 9.494 9.244 1.00 95.12 189 PRO A O 1
ATOM 1457 N N . CYS A 1 190 ? -24.630 9.823 7.030 1.00 92.25 190 CYS A N 1
ATOM 1458 C CA . CYS A 1 190 ? -23.594 8.876 6.635 1.00 92.25 190 CYS A CA 1
ATOM 1459 C C . CYS A 1 190 ? -22.537 9.565 5.768 1.00 92.25 190 CYS A C 1
ATOM 1461 O O . CYS A 1 190 ? -22.869 10.352 4.881 1.00 92.25 190 CYS A O 1
ATOM 1463 N N . ALA A 1 191 ? -21.270 9.244 5.997 1.00 89.38 191 ALA A N 1
ATOM 1464 C CA . ALA A 1 191 ? -20.146 9.676 5.179 1.00 89.38 191 ALA A CA 1
ATOM 1465 C C . ALA A 1 191 ? -19.340 8.451 4.752 1.00 89.38 191 ALA A C 1
ATOM 1467 O O . ALA A 1 191 ? -18.918 7.671 5.599 1.00 89.38 191 ALA A O 1
ATOM 1468 N N . GLU A 1 192 ? -19.169 8.272 3.442 1.00 82.44 192 GLU A N 1
ATOM 1469 C CA . GLU A 1 192 ? -18.382 7.180 2.849 1.00 82.44 192 GLU A CA 1
ATOM 1470 C C . GLU A 1 192 ? -18.788 5.782 3.357 1.00 82.44 192 GLU A C 1
ATOM 1472 O O . GLU A 1 192 ? -17.964 4.889 3.504 1.00 82.44 192 GLU A O 1
ATOM 1477 N N . GLY A 1 193 ? -20.082 5.583 3.635 1.00 79.56 193 GLY A N 1
ATOM 1478 C CA . GLY A 1 193 ? -20.614 4.314 4.149 1.00 79.56 193 GLY A CA 1
ATOM 1479 C C . GLY A 1 193 ? -20.572 4.166 5.672 1.00 79.56 193 GLY A C 1
ATOM 1480 O O . GLY A 1 193 ? -21.177 3.235 6.198 1.00 79.56 193 GLY A O 1
ATOM 1481 N N . TYR A 1 194 ? -19.956 5.104 6.394 1.00 84.06 194 TYR A N 1
ATOM 1482 C CA . TYR A 1 194 ? -19.949 5.138 7.855 1.00 84.06 194 TYR A CA 1
ATOM 1483 C C . TYR A 1 194 ? -21.052 6.039 8.397 1.00 84.06 194 TYR A C 1
ATOM 1485 O O . TYR A 1 194 ? -21.265 7.154 7.921 1.00 84.06 194 TYR A O 1
ATOM 1493 N N . VAL A 1 195 ? -21.747 5.575 9.433 1.00 87.06 195 VAL A N 1
ATOM 1494 C CA . VAL A 1 195 ? -22.762 6.367 10.130 1.00 87.06 195 VAL A CA 1
ATOM 1495 C C . VAL A 1 195 ? -22.090 7.297 11.140 1.00 87.06 195 VAL A C 1
ATOM 1497 O O . VAL A 1 195 ? -21.333 6.848 11.998 1.00 87.06 195 VAL A O 1
ATOM 1500 N N . ILE A 1 196 ? -22.401 8.593 11.089 1.00 89.00 196 ILE A N 1
ATOM 1501 C CA . ILE A 1 196 ? -21.884 9.576 12.049 1.00 89.00 196 ILE A CA 1
ATOM 1502 C C . ILE A 1 196 ? -22.761 9.522 13.307 1.00 89.00 196 ILE A C 1
ATOM 1504 O O . ILE A 1 196 ? -23.694 10.309 13.480 1.00 89.00 196 ILE A O 1
ATOM 1508 N N . GLY A 1 197 ? -22.465 8.551 14.177 1.00 84.69 197 GLY A N 1
ATOM 1509 C CA . GLY A 1 197 ? -23.271 8.205 15.354 1.00 84.69 197 GLY A CA 1
ATOM 1510 C C . GLY A 1 197 ? -23.601 9.384 16.274 1.00 84.69 197 GLY A C 1
ATOM 1511 O O . GLY A 1 197 ? -24.737 9.519 16.724 1.00 84.69 197 GLY A O 1
ATOM 1512 N N . SER A 1 198 ? -22.644 10.290 16.489 1.00 84.56 198 SER A N 1
ATOM 1513 C CA . SER A 1 198 ? -22.803 11.463 17.363 1.00 84.56 198 SER A CA 1
ATOM 1514 C C . SER A 1 198 ? -23.848 12.475 16.880 1.00 84.56 198 SER A C 1
ATOM 1516 O O . SER A 1 198 ? -24.352 13.260 17.684 1.00 84.56 198 SER A O 1
ATOM 1518 N N . ALA A 1 199 ? -24.175 12.465 15.586 1.00 89.00 199 ALA A N 1
ATOM 1519 C CA . ALA A 1 199 ? -25.093 13.411 14.964 1.00 89.00 199 ALA A CA 1
ATOM 1520 C C . ALA A 1 199 ? -26.495 12.825 14.719 1.00 89.00 199 ALA A C 1
ATOM 1522 O O . ALA A 1 199 ? -27.382 13.562 14.295 1.00 89.00 199 ALA A O 1
ATOM 1523 N N . ILE A 1 200 ? -26.725 11.535 14.999 1.00 91.12 200 ILE A N 1
ATOM 1524 C CA . ILE A 1 200 ? -28.032 10.891 14.804 1.00 91.12 200 ILE A CA 1
ATOM 1525 C C . ILE A 1 200 ? -29.085 11.541 15.705 1.00 91.12 200 ILE A C 1
ATOM 1527 O O . ILE A 1 200 ? -28.852 11.794 16.891 1.00 91.12 200 ILE A O 1
ATOM 1531 N N . LYS A 1 201 ? -30.281 11.770 15.153 1.00 90.94 201 LYS A N 1
ATOM 1532 C CA . LYS A 1 201 ? -31.451 12.206 15.925 1.00 90.94 201 LYS A CA 1
ATOM 1533 C C . LYS A 1 201 ? -32.619 11.248 15.752 1.00 90.94 201 LYS A C 1
ATOM 1535 O O . LYS A 1 201 ? -32.975 10.869 14.637 1.00 90.94 201 LYS A O 1
ATOM 1540 N N . HIS A 1 202 ? -33.220 10.899 16.884 1.00 86.50 202 HIS A N 1
ATOM 1541 C CA . HIS A 1 202 ? -34.483 10.180 16.971 1.00 86.50 202 HIS A CA 1
ATOM 1542 C C . HIS A 1 202 ? -35.637 11.181 17.066 1.00 86.50 202 HIS A C 1
ATOM 1544 O O . HIS A 1 202 ? -35.581 12.126 17.857 1.00 86.50 202 HIS A O 1
ATOM 1550 N N . ILE A 1 203 ? -36.692 10.944 16.292 1.00 87.69 203 ILE A N 1
ATOM 1551 C CA . ILE A 1 203 ? -37.919 11.736 16.304 1.00 87.69 203 ILE A CA 1
ATOM 1552 C C . ILE A 1 203 ? -39.031 10.870 16.915 1.00 87.69 203 ILE A C 1
ATOM 1554 O O . ILE A 1 203 ? -39.296 9.785 16.392 1.00 87.69 203 ILE A O 1
ATOM 1558 N N . PRO A 1 204 ? -39.718 11.330 17.980 1.00 83.62 204 PRO A N 1
ATOM 1559 C CA . PRO A 1 204 ? -40.787 10.592 18.658 1.00 83.62 204 PRO A CA 1
ATOM 1560 C C . PRO A 1 204 ? -42.118 10.660 17.885 1.00 83.62 204 PRO A C 1
ATOM 1562 O O . PRO A 1 204 ? -43.180 10.866 18.461 1.00 83.62 204 PRO A O 1
ATOM 1565 N N . ILE A 1 205 ? -42.046 10.563 16.559 1.00 86.19 205 ILE A N 1
ATOM 1566 C CA . ILE A 1 205 ? -43.183 10.580 15.644 1.00 86.19 205 ILE A CA 1
ATOM 1567 C C . ILE A 1 205 ? -42.922 9.512 14.592 1.00 86.19 205 ILE A C 1
ATOM 1569 O O . ILE A 1 205 ? -41.941 9.601 13.854 1.00 86.19 205 ILE A O 1
ATOM 1573 N N . ALA A 1 206 ? -43.799 8.521 14.491 1.00 86.88 206 ALA A N 1
ATOM 1574 C CA . ALA A 1 206 ? -43.714 7.454 13.504 1.00 86.88 206 ALA A CA 1
ATOM 1575 C C . ALA A 1 206 ? -45.085 7.113 12.895 1.00 86.88 206 ALA A C 1
ATOM 1577 O O . ALA A 1 206 ? -46.105 7.750 13.162 1.00 86.88 206 ALA A O 1
ATOM 1578 N N . GLY A 1 207 ? -45.127 6.091 12.038 1.00 87.31 207 GLY A N 1
ATOM 1579 C CA . GLY A 1 207 ? -46.341 5.681 11.329 1.00 87.31 207 GLY A CA 1
ATOM 1580 C C . GLY A 1 207 ? -47.523 5.335 12.242 1.00 87.31 207 GLY A C 1
ATOM 1581 O O . GLY A 1 207 ? -48.677 5.581 11.861 1.00 87.31 207 GLY A O 1
ATOM 1582 N N . ARG A 1 208 ? -47.253 4.798 13.434 1.00 87.19 208 ARG A N 1
ATOM 1583 C CA . ARG A 1 208 ? -48.259 4.487 14.451 1.00 87.19 208 ARG A CA 1
ATOM 1584 C C . ARG A 1 208 ? -48.845 5.745 15.076 1.00 87.19 208 ARG A C 1
ATOM 1586 O O . ARG A 1 208 ? -50.066 5.840 15.160 1.00 87.19 208 ARG A O 1
ATOM 1593 N N . ASP A 1 209 ? -48.006 6.721 15.409 1.00 89.25 209 ASP A N 1
ATOM 1594 C CA . ASP A 1 209 ? -48.425 8.022 15.944 1.00 89.25 209 ASP A CA 1
ATOM 1595 C C . ASP A 1 209 ? -49.331 8.760 14.959 1.00 89.25 209 ASP A C 1
ATOM 1597 O O . ASP A 1 209 ? -50.405 9.226 15.329 1.00 89.25 209 ASP A O 1
ATOM 1601 N N . ILE A 1 210 ? -48.971 8.757 13.670 1.00 90.88 210 ILE A N 1
ATOM 1602 C CA . ILE A 1 210 ? -49.812 9.338 12.613 1.00 90.88 210 ILE A CA 1
ATOM 1603 C C . ILE A 1 210 ? -51.166 8.624 12.546 1.00 90.88 210 ILE A C 1
ATOM 1605 O O . ILE A 1 210 ? -52.206 9.265 12.420 1.00 90.88 210 ILE A O 1
ATOM 1609 N N . SER A 1 211 ? -51.175 7.291 12.635 1.00 91.81 211 SER A N 1
ATOM 1610 C CA . SER A 1 211 ? -52.426 6.518 12.595 1.00 91.81 211 SER A CA 1
ATOM 1611 C C . SER A 1 211 ? -53.303 6.826 13.813 1.00 91.81 211 SER A C 1
ATOM 1613 O O . SER A 1 211 ? -54.517 6.958 13.677 1.00 91.81 211 SER A O 1
ATOM 1615 N N . GLN A 1 212 ? -52.695 6.996 14.989 1.00 91.06 212 GLN A N 1
ATOM 1616 C CA . GLN A 1 212 ? -53.395 7.379 16.211 1.00 91.06 212 GLN A CA 1
ATOM 1617 C C . GLN A 1 212 ? -53.940 8.811 16.130 1.00 91.06 212 GLN A C 1
ATOM 1619 O O . GLN A 1 212 ? -55.066 9.065 16.554 1.00 91.06 212 GLN A O 1
ATOM 1624 N N . PHE A 1 213 ? -53.180 9.732 15.537 1.00 92.75 213 PHE A N 1
ATOM 1625 C CA . PHE A 1 213 ? -53.616 11.103 15.296 1.00 92.75 213 PHE A CA 1
ATOM 1626 C C . PHE A 1 213 ? -54.808 11.160 14.332 1.00 92.75 213 PHE A C 1
ATOM 1628 O O . PHE A 1 213 ? -55.822 11.779 14.649 1.00 92.75 213 PHE A O 1
ATOM 1635 N N . VAL A 1 214 ? -54.749 10.430 13.211 1.00 93.12 214 VAL A N 1
ATOM 1636 C CA . VAL A 1 214 ? -55.877 10.284 12.272 1.00 93.12 214 VAL A CA 1
ATOM 1637 C C . VAL A 1 214 ? -57.105 9.708 12.974 1.00 93.12 214 VAL A C 1
ATOM 1639 O O . VAL A 1 214 ? -58.209 10.225 12.809 1.00 93.12 214 VAL A O 1
ATOM 1642 N N . LEU A 1 215 ? -56.923 8.670 13.796 1.00 92.25 215 LEU A N 1
ATOM 1643 C CA . LEU A 1 215 ? -58.012 8.076 14.567 1.00 92.25 215 LEU A CA 1
ATOM 1644 C C . LEU A 1 215 ? -58.679 9.104 15.493 1.00 92.25 215 LEU A C 1
ATOM 1646 O O . LEU A 1 215 ? -59.907 9.155 15.559 1.00 92.25 215 LEU A O 1
ATOM 1650 N N . ASN A 1 216 ? -57.889 9.926 16.184 1.00 92.06 216 ASN A N 1
ATOM 1651 C CA . ASN A 1 216 ? -58.406 10.961 17.076 1.00 92.06 216 ASN A CA 1
ATOM 1652 C C . ASN A 1 216 ? -59.183 12.038 16.298 1.00 92.06 216 ASN A C 1
ATOM 1654 O O . ASN A 1 216 ? -60.322 12.320 16.663 1.00 92.06 216 ASN A O 1
ATOM 1658 N N . LEU A 1 217 ? -58.644 12.543 15.180 1.00 91.00 217 LEU A N 1
ATOM 1659 C CA . LEU A 1 217 ? -59.330 13.525 14.323 1.00 91.00 217 LEU A CA 1
ATOM 1660 C C . LEU A 1 217 ? -60.682 13.003 13.810 1.00 91.00 217 LEU A C 1
ATOM 1662 O O . LEU A 1 217 ? -61.702 13.692 13.863 1.00 91.00 217 LEU A O 1
ATOM 1666 N N . MET A 1 218 ? -60.714 11.754 13.340 1.00 90.38 218 MET A N 1
ATOM 1667 C CA . MET A 1 218 ? -61.946 11.130 12.850 1.00 90.38 218 MET A CA 1
ATOM 1668 C C . MET A 1 218 ? -62.936 10.826 13.983 1.00 90.38 218 MET A C 1
ATOM 1670 O O . MET A 1 218 ? -64.150 10.839 13.772 1.00 90.38 218 MET A O 1
ATOM 1674 N N . ARG A 1 219 ? -62.443 10.561 15.199 1.00 90.44 219 ARG A N 1
ATOM 1675 C CA . ARG A 1 219 ? -63.278 10.369 16.390 1.00 90.44 219 ARG A CA 1
ATOM 1676 C C . ARG A 1 219 ? -63.922 11.675 16.845 1.00 90.44 219 ARG A C 1
ATOM 1678 O O . ARG A 1 219 ? -65.112 11.665 17.142 1.00 90.44 219 ARG A O 1
ATOM 1685 N N . GLU A 1 220 ? -63.180 12.778 16.854 1.00 88.38 220 GLU A N 1
ATOM 1686 C CA . GLU A 1 220 ? -63.698 14.114 17.185 1.00 88.38 220 GLU A CA 1
ATOM 1687 C C . GLU A 1 220 ? -64.787 14.568 16.207 1.00 88.38 220 GLU A C 1
ATOM 1689 O O . GLU A 1 220 ? -65.779 15.170 16.613 1.00 88.38 220 GLU A O 1
ATOM 1694 N N . ARG A 1 221 ? -64.654 14.198 14.928 1.00 87.94 221 ARG A N 1
ATOM 1695 C CA . ARG A 1 221 ? -65.683 14.418 13.902 1.00 87.94 221 ARG A CA 1
ATOM 1696 C C . ARG A 1 221 ? -66.880 13.462 13.982 1.00 87.94 221 ARG A C 1
ATOM 1698 O O . ARG A 1 221 ? -67.853 13.657 13.262 1.00 87.94 221 ARG A O 1
ATOM 1705 N N . GLY A 1 222 ? -66.828 12.436 14.830 1.00 84.12 222 GLY A N 1
ATOM 1706 C CA . GLY A 1 222 ? -67.899 11.446 14.990 1.00 84.12 222 GLY A CA 1
ATOM 1707 C C . GLY A 1 222 ? -67.928 10.327 13.939 1.00 84.12 222 GLY A C 1
ATOM 1708 O O . GLY A 1 222 ? -68.762 9.430 14.043 1.00 84.12 222 GLY A O 1
ATOM 1709 N N . GLU A 1 223 ? -66.998 10.304 12.980 1.00 85.94 223 GLU A N 1
ATOM 1710 C CA . GLU A 1 223 ? -66.952 9.308 11.892 1.00 85.94 223 GLU A CA 1
ATOM 1711 C C . GLU A 1 223 ? -66.693 7.886 12.417 1.00 85.94 223 GLU A C 1
ATOM 1713 O O . GLU A 1 223 ? -67.256 6.897 11.938 1.00 85.94 223 GLU A O 1
ATOM 1718 N N . MET A 1 224 ? -65.879 7.779 13.473 1.00 84.44 224 MET A N 1
ATOM 1719 C CA . MET A 1 224 ? -65.487 6.499 14.077 1.00 84.44 224 MET A CA 1
ATOM 1720 C C . MET A 1 224 ? -66.611 5.806 14.854 1.00 84.44 224 MET A C 1
ATOM 1722 O O . MET A 1 224 ? -66.471 4.634 15.193 1.00 84.44 224 MET A O 1
ATOM 1726 N N . ALA A 1 225 ? -67.737 6.482 15.113 1.00 82.19 225 ALA A N 1
ATOM 1727 C CA . ALA A 1 225 ? -68.885 5.876 15.791 1.00 82.19 225 ALA A CA 1
ATOM 1728 C C . ALA A 1 225 ? -69.535 4.750 14.963 1.00 82.19 225 ALA A C 1
ATOM 1730 O O . ALA A 1 225 ? -70.164 3.853 15.523 1.00 82.19 225 ALA A O 1
ATOM 1731 N N . SER A 1 226 ? -69.369 4.788 13.636 1.00 77.00 226 SER A N 1
ATOM 1732 C CA . SER A 1 226 ? -69.875 3.774 12.702 1.00 77.00 226 SER A CA 1
ATOM 1733 C C . SER A 1 226 ? -68.929 2.578 12.508 1.00 77.00 226 SER A C 1
ATOM 1735 O O . SER A 1 226 ? -69.319 1.579 11.900 1.00 77.00 226 SER A O 1
ATOM 1737 N N . VAL A 1 227 ? -67.700 2.664 13.032 1.00 82.38 227 VAL A N 1
ATOM 1738 C CA . VAL A 1 227 ? -66.636 1.666 12.866 1.00 82.38 227 VAL A CA 1
ATOM 1739 C C . VAL A 1 227 ? -66.478 0.852 14.157 1.00 82.38 227 VAL A C 1
ATOM 1741 O O . VAL A 1 227 ? -66.322 1.449 15.229 1.00 82.38 227 VAL A O 1
ATOM 1744 N N . PRO A 1 228 ? -66.460 -0.494 14.089 1.00 81.12 228 PRO A N 1
ATOM 1745 C CA . PRO A 1 228 ? -66.216 -1.340 15.257 1.00 81.12 228 PRO A CA 1
ATOM 1746 C C . PRO A 1 228 ? -64.901 -0.972 15.967 1.00 81.12 228 PRO A C 1
ATOM 1748 O O . PRO A 1 228 ? -63.900 -0.768 15.272 1.00 81.12 228 PRO A O 1
ATOM 1751 N N . PRO A 1 229 ? -64.857 -0.893 17.314 1.00 80.19 229 PRO A N 1
ATOM 1752 C CA . PRO A 1 229 ? -63.660 -0.495 18.064 1.00 80.19 229 PRO A CA 1
ATOM 1753 C C . PRO A 1 229 ? -62.387 -1.260 17.680 1.00 80.19 229 PRO A C 1
ATOM 1755 O O . PRO A 1 229 ? -61.310 -0.673 17.614 1.00 80.19 229 PRO A O 1
ATOM 1758 N N . GLU A 1 230 ? -62.514 -2.549 17.371 1.00 74.56 230 GLU A N 1
ATOM 1759 C CA . GLU A 1 230 ? -61.424 -3.423 16.936 1.00 74.56 230 GLU A CA 1
ATOM 1760 C C . GLU A 1 230 ? -60.867 -3.092 15.539 1.00 74.56 230 GLU A C 1
ATOM 1762 O O . GLU A 1 230 ? -59.707 -3.380 15.253 1.00 74.56 230 GLU A O 1
ATOM 1767 N N . ASP A 1 231 ? -61.668 -2.465 14.672 1.00 77.56 231 ASP A N 1
ATOM 1768 C CA . ASP A 1 231 ? -61.307 -2.115 13.295 1.00 77.56 231 ASP A CA 1
ATOM 1769 C C . ASP A 1 231 ? -60.874 -0.640 13.155 1.00 77.56 231 ASP A C 1
ATOM 1771 O O . ASP A 1 231 ? -60.288 -0.260 12.139 1.00 77.56 231 ASP A O 1
ATOM 1775 N N . GLN A 1 232 ? -61.102 0.194 14.176 1.00 85.31 232 GLN A N 1
ATOM 1776 C CA . GLN A 1 232 ? -60.842 1.641 14.142 1.00 85.31 232 GLN A CA 1
ATOM 1777 C C . GLN A 1 232 ? -59.390 1.996 13.793 1.00 85.31 232 GLN A C 1
ATOM 1779 O O . GLN A 1 232 ? -59.151 2.820 12.909 1.00 85.31 232 GLN A O 1
ATOM 1784 N N . LEU A 1 233 ? -58.411 1.356 14.442 1.00 83.81 233 LEU A N 1
ATOM 1785 C CA . LEU A 1 233 ? -56.995 1.638 14.185 1.00 83.81 233 LEU A CA 1
ATOM 1786 C C . LEU A 1 233 ? -56.581 1.208 12.769 1.00 83.81 233 LEU A C 1
ATOM 1788 O O . LEU A 1 233 ? -55.864 1.935 12.084 1.00 83.81 233 LEU A O 1
ATOM 1792 N N . ARG A 1 234 ? -57.100 0.069 12.292 1.00 82.69 234 ARG A N 1
ATOM 1793 C CA . ARG A 1 234 ? -56.868 -0.428 10.929 1.00 82.69 234 ARG A CA 1
ATOM 1794 C C . ARG A 1 234 ? -57.422 0.536 9.879 1.00 82.69 234 ARG A C 1
ATOM 1796 O O . ARG A 1 234 ? -56.750 0.803 8.884 1.00 82.69 234 ARG A O 1
ATOM 1803 N N . VAL A 1 235 ? -58.626 1.068 10.102 1.00 85.88 235 VAL A N 1
ATOM 1804 C CA . VAL A 1 235 ? -59.237 2.083 9.229 1.00 85.88 235 VAL A CA 1
ATOM 1805 C C . VAL A 1 235 ? -58.395 3.352 9.213 1.00 85.88 235 VAL A C 1
ATOM 1807 O O . VAL A 1 235 ? -58.059 3.825 8.133 1.00 85.88 235 VAL A O 1
ATOM 1810 N N . ALA A 1 236 ? -57.977 3.860 10.374 1.00 89.50 236 ALA A N 1
ATOM 1811 C CA . ALA A 1 236 ? -57.133 5.051 10.450 1.00 89.50 236 ALA A CA 1
ATOM 1812 C C . ALA A 1 236 ? -55.789 4.869 9.718 1.00 89.50 236 ALA A C 1
ATOM 1814 O O . ALA A 1 236 ? -55.363 5.753 8.972 1.00 89.50 236 ALA A O 1
ATOM 1815 N N . SER A 1 237 ? -55.152 3.697 9.836 1.00 87.56 237 SER A N 1
ATOM 1816 C CA . SER A 1 237 ? -53.951 3.372 9.057 1.00 87.56 237 SER A CA 1
ATOM 1817 C C . SER A 1 237 ? -54.218 3.342 7.547 1.00 87.56 237 SER A C 1
ATOM 1819 O O . SER A 1 237 ? -53.390 3.837 6.785 1.00 87.56 237 SER A O 1
ATOM 1821 N N . LYS A 1 238 ? -55.375 2.833 7.096 1.00 87.62 238 LYS A N 1
ATOM 1822 C CA . LYS A 1 238 ? -55.753 2.858 5.671 1.00 87.62 238 LYS A CA 1
ATOM 1823 C C . LYS A 1 238 ? -56.080 4.251 5.158 1.00 87.62 238 LYS A C 1
ATOM 1825 O O . LYS A 1 238 ? -55.722 4.572 4.027 1.00 87.62 238 LYS A O 1
ATOM 1830 N N . VAL A 1 239 ? -56.700 5.085 5.986 1.00 89.69 239 VAL A N 1
ATOM 1831 C CA . VAL A 1 239 ? -56.949 6.491 5.666 1.00 89.69 239 VAL A CA 1
ATOM 1832 C C . VAL A 1 239 ? -55.626 7.229 5.458 1.00 89.69 239 VAL A C 1
ATOM 1834 O O . VAL A 1 239 ? -55.428 7.841 4.408 1.00 89.69 239 VAL A O 1
ATOM 1837 N N . LYS A 1 240 ? -54.685 7.066 6.396 1.00 91.31 240 LYS A N 1
ATOM 1838 C CA . LYS A 1 240 ? -53.315 7.588 6.297 1.00 91.31 240 LYS A CA 1
ATOM 1839 C C . LYS A 1 240 ? -52.619 7.150 5.003 1.00 91.31 240 LYS A C 1
ATOM 1841 O O . LYS A 1 240 ? -52.022 7.972 4.320 1.00 91.31 240 LYS A O 1
ATOM 1846 N N . GLU A 1 241 ? -52.662 5.858 4.679 1.00 87.19 241 GLU A N 1
ATOM 1847 C CA . GLU A 1 241 ? -51.960 5.299 3.513 1.00 87.19 241 GLU A CA 1
ATOM 1848 C C . GLU A 1 241 ? -52.550 5.759 2.173 1.00 87.19 241 GLU A C 1
ATOM 1850 O O . GLU A 1 241 ? -51.798 6.029 1.238 1.00 87.19 241 GLU A O 1
ATOM 1855 N N . ASN A 1 242 ? -53.880 5.835 2.068 1.00 88.62 242 ASN A N 1
ATOM 1856 C CA . ASN A 1 242 ? -54.555 5.988 0.778 1.00 88.62 242 ASN A CA 1
ATOM 1857 C C . ASN A 1 242 ? -54.972 7.429 0.454 1.00 88.62 242 ASN A C 1
ATOM 1859 O O . ASN A 1 242 ? -55.122 7.754 -0.723 1.00 88.62 242 ASN A O 1
ATOM 1863 N N . TYR A 1 243 ? -55.196 8.282 1.460 1.00 90.62 243 TYR A N 1
ATOM 1864 C CA . TYR A 1 243 ? -55.839 9.589 1.255 1.00 90.62 243 TYR A CA 1
ATOM 1865 C C . TYR A 1 243 ? -54.992 10.787 1.690 1.00 90.62 243 TYR A C 1
ATOM 1867 O O . TYR A 1 243 ? -55.335 11.917 1.317 1.00 90.62 243 TYR A O 1
ATOM 1875 N N . SER A 1 244 ? -53.921 10.573 2.462 1.00 93.25 244 SER A N 1
ATOM 1876 C CA . SER A 1 244 ? -53.134 11.664 3.038 1.00 93.25 244 SER A CA 1
ATOM 1877 C C . SER A 1 244 ? -52.034 12.208 2.116 1.00 93.25 244 SER A C 1
ATOM 1879 O O . SER A 1 244 ? -51.380 11.467 1.383 1.00 93.25 244 SER A O 1
ATOM 1881 N N . TYR A 1 245 ? -51.797 13.522 2.172 1.00 92.50 245 TYR A N 1
ATOM 1882 C CA . TYR A 1 245 ? -50.819 14.245 1.352 1.00 92.50 245 TYR A CA 1
ATOM 1883 C C . TYR A 1 245 ? -50.272 15.484 2.070 1.00 92.50 245 TYR A C 1
ATOM 1885 O O . TYR A 1 245 ? -50.942 16.072 2.911 1.00 92.50 245 TYR A O 1
ATOM 1893 N N . VAL A 1 246 ? -49.062 15.922 1.720 1.00 91.94 246 VAL A N 1
ATOM 1894 C CA . VAL A 1 246 ? -48.464 17.147 2.269 1.00 91.94 246 VAL A CA 1
ATOM 1895 C C . VAL A 1 246 ? -48.941 18.360 1.475 1.00 91.94 246 VAL A C 1
ATOM 1897 O O . VAL A 1 246 ? -48.784 18.424 0.254 1.00 91.94 246 VAL A O 1
ATOM 1900 N N . CYS A 1 247 ? -49.511 19.347 2.166 1.00 88.19 247 CYS A N 1
ATOM 1901 C CA . CYS A 1 247 ? -49.927 20.609 1.560 1.00 88.19 247 CYS A CA 1
ATOM 1902 C C . CYS A 1 247 ? -48.782 21.644 1.561 1.00 88.19 247 CYS A C 1
ATOM 1904 O O . CYS A 1 247 ? -47.807 21.538 2.308 1.00 88.19 247 CYS A O 1
ATOM 1906 N N . GLN A 1 248 ? -48.856 22.656 0.688 1.00 79.50 248 GLN A N 1
ATOM 1907 C CA . GLN A 1 248 ? -47.832 23.714 0.640 1.00 79.50 248 GLN A CA 1
ATOM 1908 C C . GLN A 1 248 ? -48.020 24.791 1.714 1.00 79.50 248 GLN A C 1
ATOM 1910 O O . GLN A 1 248 ? -47.027 25.394 2.129 1.00 79.50 248 GLN A O 1
ATOM 1915 N N . ASP A 1 249 ? -49.276 25.053 2.080 1.00 84.50 249 ASP A N 1
ATOM 1916 C CA . ASP A 1 249 ? -49.733 26.132 2.955 1.00 84.50 249 ASP A CA 1
ATOM 1917 C C . ASP A 1 249 ? -51.025 25.670 3.643 1.00 84.50 249 ASP A C 1
ATOM 1919 O O . ASP A 1 249 ? -52.085 25.584 3.015 1.00 84.50 249 ASP A O 1
ATOM 1923 N N . ILE A 1 250 ? -50.910 25.346 4.930 1.00 87.12 250 ILE A N 1
ATOM 1924 C CA . ILE A 1 250 ? -51.995 24.767 5.723 1.00 87.12 250 ILE A CA 1
ATOM 1925 C C . ILE A 1 250 ? -53.208 25.697 5.821 1.00 87.12 250 ILE A C 1
ATOM 1927 O O . ILE A 1 250 ? -54.345 25.246 5.712 1.00 87.12 250 ILE A O 1
ATOM 1931 N N . VAL A 1 251 ? -52.989 27.009 5.943 1.00 87.12 251 VAL A N 1
ATOM 1932 C CA . VAL A 1 251 ? -54.068 27.996 6.105 1.00 87.12 251 VAL A CA 1
ATOM 1933 C C . VAL A 1 251 ? -54.894 28.101 4.826 1.00 87.12 251 VAL A C 1
ATOM 1935 O O . VAL A 1 251 ? -56.121 28.218 4.877 1.00 87.12 251 VAL A O 1
ATOM 1938 N N . LYS A 1 252 ? -54.240 28.049 3.661 1.00 87.81 252 LYS A N 1
ATOM 1939 C CA . LYS A 1 252 ? -54.944 28.021 2.372 1.00 87.81 252 LYS A CA 1
ATOM 1940 C C . LYS A 1 252 ? -55.702 26.717 2.166 1.00 87.81 252 LYS A C 1
ATOM 1942 O O . LYS A 1 252 ? -56.820 26.763 1.656 1.00 87.81 252 LYS A O 1
ATOM 1947 N N . GLU A 1 253 ? -55.124 25.587 2.569 1.00 89.44 253 GLU A N 1
ATOM 1948 C CA . GLU A 1 253 ? -55.779 24.286 2.428 1.00 89.44 253 GLU A CA 1
ATOM 1949 C C . GLU A 1 253 ? -57.027 24.197 3.323 1.00 89.44 253 GLU A C 1
ATOM 1951 O O . GLU A 1 253 ? -58.084 23.805 2.837 1.00 89.44 253 GLU A O 1
ATOM 1956 N N . PHE A 1 254 ? -56.971 24.693 4.566 1.00 88.81 254 PHE A N 1
ATOM 1957 C CA . PHE A 1 254 ? -58.152 24.808 5.434 1.00 88.81 254 PHE A CA 1
ATOM 1958 C C . PHE A 1 254 ? -59.273 25.629 4.794 1.00 88.81 254 PHE A C 1
ATOM 1960 O O . PHE A 1 254 ? -60.393 25.146 4.663 1.00 88.81 254 PHE A O 1
ATOM 1967 N N . ARG A 1 255 ? -58.964 26.837 4.301 1.00 88.81 255 ARG A N 1
ATOM 1968 C CA . ARG A 1 255 ? -59.963 27.702 3.643 1.00 88.81 255 ARG A CA 1
ATOM 1969 C C . ARG A 1 255 ? -60.621 27.030 2.440 1.00 88.81 255 ARG A C 1
ATOM 1971 O O . ARG A 1 255 ? -61.794 27.269 2.175 1.00 88.81 255 ARG A O 1
ATOM 1978 N N . LYS A 1 256 ? -59.868 26.212 1.705 1.00 87.38 256 LYS A N 1
ATOM 1979 C CA . LYS A 1 256 ? -60.370 25.446 0.562 1.00 87.38 256 LYS A CA 1
ATOM 1980 C C . LYS A 1 256 ? -61.342 24.344 1.001 1.00 87.38 256 LYS A C 1
ATOM 1982 O O . LYS A 1 256 ? -62.390 24.203 0.379 1.00 87.38 256 LYS A O 1
ATOM 1987 N N . TYR A 1 257 ? -61.028 23.606 2.067 1.00 87.88 257 TYR A N 1
ATOM 1988 C CA . TYR A 1 257 ? -61.928 22.585 2.619 1.00 87.88 257 TYR A CA 1
ATOM 1989 C C . TYR A 1 257 ? -63.181 23.203 3.257 1.00 87.88 257 TYR A C 1
ATOM 1991 O O . TYR A 1 257 ? -64.262 22.657 3.076 1.00 87.88 257 TYR A O 1
ATOM 1999 N N . ASP A 1 258 ? -63.065 24.357 3.919 1.00 86.38 258 ASP A N 1
ATOM 2000 C CA . ASP A 1 258 ? -64.206 25.054 4.532 1.00 86.38 258 ASP A CA 1
ATOM 2001 C C . ASP A 1 258 ? -65.143 25.687 3.491 1.00 86.38 258 ASP A C 1
ATOM 2003 O O . ASP A 1 258 ? -66.358 25.717 3.682 1.00 86.38 258 ASP A O 1
ATOM 2007 N N . ALA A 1 259 ? -64.594 26.195 2.380 1.00 86.50 259 ALA A N 1
ATOM 2008 C CA . ALA A 1 259 ? -65.382 26.812 1.314 1.00 86.50 259 ALA A CA 1
ATOM 2009 C C . ALA A 1 259 ? -66.158 25.783 0.473 1.00 86.50 259 ALA A C 1
ATOM 2011 O O . ALA A 1 259 ? -67.297 26.048 0.089 1.00 86.50 259 ALA A O 1
ATOM 2012 N N . GLU A 1 260 ? -65.561 24.618 0.183 1.00 83.06 260 GLU A N 1
ATOM 2013 C CA . GLU A 1 260 ? -66.169 23.566 -0.649 1.00 83.06 260 GLU A CA 1
ATOM 2014 C C . GLU A 1 260 ? -66.010 22.147 -0.034 1.00 83.06 260 GLU A C 1
ATOM 2016 O O . GLU A 1 260 ? -65.355 21.291 -0.639 1.00 83.06 260 GLU A O 1
ATOM 2021 N N . PRO A 1 261 ? -66.632 21.831 1.127 1.00 76.69 261 PRO A N 1
ATOM 2022 C CA . PRO A 1 261 ? -66.416 20.551 1.821 1.00 76.69 261 PRO A CA 1
ATOM 2023 C C . PRO A 1 261 ? -66.764 19.322 0.967 1.00 76.69 261 PRO A C 1
ATOM 2025 O O . PRO A 1 261 ? -65.974 18.387 0.849 1.00 76.69 261 PRO A O 1
ATOM 2028 N N . TYR A 1 262 ? -67.908 19.356 0.275 1.00 74.50 262 TYR A N 1
ATOM 2029 C CA . TYR A 1 262 ? -68.422 18.237 -0.532 1.00 74.50 262 TYR A CA 1
ATOM 2030 C C . TYR A 1 262 ? -67.541 17.842 -1.728 1.00 74.50 262 TYR A C 1
ATOM 2032 O O . TYR A 1 262 ? -67.744 16.783 -2.312 1.00 74.50 262 TYR A O 1
ATOM 2040 N N . LYS A 1 263 ? -66.591 18.694 -2.127 1.00 83.00 263 LYS A N 1
ATOM 2041 C CA . LYS A 1 263 ? -65.672 18.444 -3.249 1.00 83.00 263 LYS A CA 1
ATOM 2042 C C . LYS A 1 263 ? -64.328 17.874 -2.795 1.00 83.00 263 LYS A C 1
ATOM 2044 O O . LYS A 1 263 ? -63.580 17.340 -3.610 1.00 83.00 263 LYS A O 1
ATOM 2049 N N . HIS A 1 264 ? -63.989 18.055 -1.521 1.00 82.81 264 HIS A N 1
ATOM 2050 C CA . HIS A 1 264 ? -62.663 17.758 -0.981 1.00 82.81 264 HIS A CA 1
ATOM 2051 C C . HIS A 1 264 ? -62.671 16.647 0.069 1.00 82.81 264 HIS A C 1
ATOM 2053 O O . HIS A 1 264 ? -61.616 16.075 0.344 1.00 82.81 264 HIS A O 1
ATOM 2059 N N . PHE A 1 265 ? -63.839 16.300 0.605 1.00 89.19 265 PHE A N 1
ATOM 2060 C CA . PHE A 1 265 ? -64.017 15.104 1.416 1.00 89.19 265 PHE A CA 1
ATOM 2061 C C . PHE A 1 265 ? -64.115 13.882 0.502 1.00 89.19 265 PHE A C 1
ATOM 2063 O O . PHE A 1 265 ? -64.818 13.896 -0.506 1.00 89.19 265 PHE A O 1
ATOM 2070 N N . GLU A 1 266 ? -63.382 12.835 0.855 1.00 88.00 266 GLU A N 1
ATOM 2071 C CA . GLU A 1 266 ? -63.427 11.535 0.184 1.00 88.00 266 GLU A CA 1
ATOM 2072 C C . GLU A 1 266 ? -64.190 10.541 1.053 1.00 88.00 266 GLU A C 1
ATOM 2074 O O . GLU A 1 266 ? -64.368 10.767 2.246 1.00 88.00 266 GLU A O 1
ATOM 2079 N N . ARG A 1 267 ? -64.607 9.410 0.487 1.00 88.00 267 ARG A N 1
ATOM 2080 C CA . ARG A 1 267 ? -65.298 8.365 1.249 1.00 88.00 267 ARG A CA 1
ATOM 2081 C C . ARG A 1 267 ? -64.456 7.099 1.312 1.00 88.00 267 ARG A C 1
ATOM 2083 O O . ARG A 1 267 ? -63.995 6.603 0.283 1.00 88.00 267 ARG A O 1
ATOM 2090 N N . TYR A 1 268 ? -64.265 6.568 2.516 1.00 88.00 268 TYR A N 1
ATOM 2091 C CA . TYR A 1 268 ? -63.683 5.245 2.726 1.00 88.00 268 TYR A CA 1
ATOM 2092 C C . TYR A 1 268 ? -64.794 4.239 3.005 1.00 88.00 268 TYR A C 1
ATOM 2094 O O . TYR A 1 268 ? -65.615 4.452 3.895 1.00 88.00 268 TYR A O 1
ATOM 2102 N N . GLU A 1 269 ? -64.796 3.128 2.275 1.00 87.25 269 GLU A N 1
ATOM 2103 C CA . GLU A 1 269 ? -65.720 2.015 2.487 1.00 87.25 269 GLU A CA 1
ATOM 2104 C C . GLU A 1 269 ? -64.966 0.818 3.072 1.00 87.25 269 GLU A C 1
ATOM 2106 O O . GLU A 1 269 ? -63.912 0.419 2.575 1.00 87.25 269 GLU A O 1
ATOM 2111 N N . GLY A 1 270 ? -65.508 0.243 4.143 1.00 80.88 270 GLY A N 1
ATOM 2112 C CA . GLY A 1 270 ? -64.955 -0.922 4.819 1.00 80.88 270 GLY A CA 1
ATOM 2113 C C . GLY A 1 270 ? -66.019 -1.976 5.097 1.00 80.88 270 GLY A C 1
ATOM 2114 O O . GLY A 1 270 ? -67.220 -1.716 5.046 1.00 80.88 270 GLY A O 1
ATOM 2115 N N . GLU A 1 271 ? -65.568 -3.186 5.403 1.00 80.38 271 GLU A N 1
ATOM 2116 C CA . GLU A 1 271 ? -66.428 -4.298 5.791 1.00 80.38 271 GLU A CA 1
ATOM 2117 C C . GLU A 1 271 ? -66.019 -4.803 7.173 1.00 80.38 271 GLU A C 1
ATOM 2119 O O . GLU A 1 271 ? -64.830 -4.919 7.486 1.00 80.38 271 GLU A O 1
ATOM 2124 N N . HIS A 1 272 ? -67.015 -5.067 8.015 1.00 69.06 272 HIS A N 1
ATOM 2125 C CA . HIS A 1 272 ? -66.814 -5.583 9.359 1.00 69.06 272 HIS A CA 1
ATOM 2126 C C . HIS A 1 272 ? -66.223 -6.993 9.300 1.00 69.06 272 HIS A C 1
ATOM 2128 O O . HIS A 1 272 ? -66.851 -7.920 8.792 1.00 69.06 272 HIS A O 1
ATOM 2134 N N . THR A 1 273 ? -65.059 -7.179 9.923 1.00 61.97 273 THR A N 1
ATOM 2135 C CA . THR A 1 273 ? -64.271 -8.429 9.879 1.00 61.97 273 THR A CA 1
ATOM 2136 C C . THR A 1 273 ? -64.940 -9.667 10.497 1.00 61.97 273 THR A C 1
ATOM 2138 O O . THR A 1 273 ? -64.418 -10.769 10.363 1.00 61.97 273 THR A O 1
ATOM 2141 N N . VAL A 1 274 ? -66.082 -9.510 11.177 1.00 59.72 274 VAL A N 1
ATOM 2142 C CA . VAL A 1 274 ? -66.806 -10.590 11.877 1.00 59.72 274 VAL A CA 1
ATOM 2143 C C . VAL A 1 274 ? -68.254 -10.709 11.393 1.00 59.72 274 VAL A C 1
ATOM 2145 O O . VAL A 1 274 ? -68.759 -11.817 11.257 1.00 59.72 274 VAL A O 1
ATOM 2148 N N . THR A 1 275 ? -68.934 -9.589 11.115 1.00 65.12 275 THR A N 1
ATOM 2149 C CA . THR A 1 275 ? -70.359 -9.593 10.726 1.00 65.12 275 THR A CA 1
ATOM 2150 C C . THR A 1 275 ? -70.608 -9.355 9.234 1.00 65.12 275 THR A C 1
ATOM 2152 O O . THR A 1 275 ? -71.756 -9.451 8.804 1.00 65.12 275 THR A O 1
ATOM 2155 N N . GLY A 1 276 ? -69.581 -9.000 8.448 1.00 67.19 276 GLY A N 1
ATOM 2156 C CA . GLY A 1 276 ? -69.706 -8.691 7.015 1.00 67.19 276 GLY A CA 1
ATOM 2157 C C . GLY A 1 276 ? -70.503 -7.415 6.701 1.00 67.19 276 GLY A C 1
ATOM 2158 O O . GLY A 1 276 ? -70.819 -7.122 5.550 1.00 67.19 276 GLY A O 1
ATOM 2159 N N . ARG A 1 277 ? -70.890 -6.632 7.720 1.00 75.88 277 ARG A N 1
ATOM 2160 C CA . ARG A 1 277 ? -71.622 -5.376 7.518 1.00 75.88 277 ARG A CA 1
ATOM 2161 C C . ARG A 1 277 ? -70.695 -4.315 6.940 1.00 75.88 277 ARG A C 1
ATOM 2163 O O . ARG A 1 277 ? -69.645 -4.030 7.512 1.00 75.88 277 ARG A O 1
ATOM 2170 N N . LYS A 1 278 ? -71.113 -3.703 5.834 1.00 80.44 278 LYS A N 1
ATOM 2171 C CA . LYS A 1 278 ? -70.403 -2.572 5.236 1.00 80.44 278 LYS A CA 1
ATOM 2172 C C . LYS A 1 278 ? -70.626 -1.308 6.059 1.00 80.44 278 LYS A C 1
ATOM 2174 O O . LYS A 1 278 ? -71.754 -1.017 6.452 1.00 80.44 278 LYS A O 1
ATOM 2179 N N . TYR A 1 279 ? -69.557 -0.563 6.288 1.00 84.50 279 TYR A N 1
ATOM 2180 C CA . TYR A 1 279 ? -69.580 0.769 6.877 1.00 84.50 279 TYR A CA 1
ATOM 2181 C C . TYR A 1 279 ? -68.829 1.726 5.953 1.00 84.50 279 TYR A C 1
ATOM 2183 O O . TYR A 1 279 ? -67.993 1.306 5.151 1.00 84.50 279 TYR A O 1
ATOM 2191 N N . ALA A 1 280 ? -69.139 3.013 6.046 1.00 84.81 280 ALA A N 1
ATOM 2192 C CA . ALA A 1 280 ? -68.433 4.033 5.293 1.00 84.81 280 ALA A CA 1
ATOM 2193 C C . ALA A 1 280 ? -68.206 5.260 6.169 1.00 84.81 280 ALA A C 1
ATOM 2195 O O . ALA A 1 280 ? -69.097 5.625 6.934 1.00 84.81 280 ALA A O 1
ATOM 2196 N N . VAL A 1 281 ? -67.028 5.863 6.039 1.00 88.81 281 VAL A N 1
ATOM 2197 C CA . VAL A 1 281 ? -66.595 7.035 6.810 1.00 88.81 281 VAL A CA 1
ATOM 2198 C C . VAL A 1 281 ? -66.099 8.123 5.872 1.00 88.81 281 VAL A C 1
ATOM 2200 O O . VAL A 1 281 ? -65.452 7.822 4.862 1.00 88.81 281 VAL A O 1
ATOM 2203 N N . ASP A 1 282 ? -66.388 9.375 6.216 1.00 89.25 282 ASP A N 1
ATOM 2204 C CA . ASP A 1 282 ? -65.972 10.520 5.413 1.00 89.25 282 ASP A CA 1
ATOM 2205 C C . ASP A 1 282 ? -64.582 11.005 5.840 1.00 89.25 282 ASP A C 1
ATOM 2207 O O . ASP A 1 282 ? -64.339 11.370 6.996 1.00 89.25 282 ASP A O 1
ATOM 2211 N N . VAL A 1 283 ? -63.672 11.040 4.870 1.00 90.25 283 VAL A N 1
ATOM 2212 C CA . VAL A 1 283 ? -62.261 11.385 5.016 1.00 90.25 283 VAL A CA 1
ATOM 2213 C C . VAL A 1 283 ? -62.036 12.857 4.654 1.00 90.25 283 VAL A C 1
ATOM 2215 O O . VAL A 1 283 ? -62.094 13.232 3.480 1.00 90.25 283 VAL A O 1
ATOM 2218 N N . GLY A 1 284 ? -61.782 13.691 5.662 1.00 90.56 284 GLY A N 1
ATOM 2219 C CA . GLY A 1 284 ? -61.753 15.155 5.572 1.00 90.56 284 GLY A CA 1
ATOM 2220 C C . GLY A 1 284 ? -60.369 15.772 5.800 1.00 90.56 284 GLY A C 1
ATOM 2221 O O . GLY A 1 284 ? -59.432 15.545 5.034 1.00 90.56 284 GLY A O 1
ATOM 2222 N N . TYR A 1 285 ? -60.238 16.598 6.842 1.00 90.50 285 TYR A N 1
ATOM 2223 C CA . TYR A 1 285 ? -59.023 17.375 7.138 1.00 90.50 285 TYR A CA 1
ATOM 2224 C C . TYR A 1 285 ? -57.795 16.510 7.469 1.00 90.50 285 TYR A C 1
ATOM 2226 O O . TYR A 1 285 ? -56.659 16.901 7.198 1.00 90.50 285 TYR A O 1
ATOM 2234 N N . GLU A 1 286 ? -58.004 15.299 7.990 1.00 91.06 286 GLU A N 1
ATOM 2235 C CA . GLU A 1 286 ? -56.956 14.314 8.272 1.00 91.06 286 GLU A CA 1
ATOM 2236 C C . GLU A 1 286 ? -56.098 13.971 7.041 1.00 91.06 286 GLU A C 1
ATOM 2238 O O . GLU A 1 286 ? -54.955 13.539 7.184 1.00 91.06 286 GLU A O 1
ATOM 2243 N N . ARG A 1 287 ? -56.591 14.237 5.824 1.00 92.56 287 ARG A N 1
ATOM 2244 C CA . ARG A 1 287 ? -55.820 14.075 4.587 1.00 92.56 287 ARG A CA 1
ATOM 2245 C C . ARG A 1 287 ? -54.549 14.920 4.585 1.00 92.56 287 ARG A C 1
ATOM 2247 O O . ARG A 1 287 ? -53.478 14.396 4.299 1.00 92.56 287 ARG A O 1
ATOM 2254 N N . PHE A 1 288 ? -54.641 16.204 4.920 1.00 92.12 288 PHE A N 1
ATOM 2255 C CA . PHE A 1 288 ? -53.470 17.085 4.913 1.00 92.12 288 PHE A CA 1
ATOM 2256 C C . PHE A 1 288 ? -52.873 17.317 6.303 1.00 92.12 288 PHE A C 1
ATOM 2258 O O . PHE A 1 288 ? -51.700 17.659 6.396 1.00 92.12 288 PHE A O 1
ATOM 2265 N N . LEU A 1 289 ? -53.635 17.077 7.377 1.00 92.50 289 LEU A N 1
ATOM 2266 C CA . LEU A 1 289 ? -53.133 17.192 8.749 1.00 92.50 289 LEU A CA 1
ATOM 2267 C C . LEU A 1 289 ? -52.261 16.010 9.175 1.00 92.50 289 LEU A C 1
ATOM 2269 O O . LEU A 1 289 ? -51.303 16.210 9.917 1.00 92.50 289 LEU A O 1
ATOM 2273 N N . ALA A 1 290 ? -52.550 14.795 8.697 1.00 91.69 290 ALA A N 1
ATOM 2274 C CA . ALA A 1 290 ? -51.804 13.601 9.094 1.00 91.69 290 ALA A CA 1
ATOM 2275 C C . ALA A 1 290 ? -50.282 13.718 8.882 1.00 91.69 290 ALA A C 1
ATOM 2277 O O . ALA A 1 290 ? -49.546 13.440 9.824 1.00 91.69 290 ALA A O 1
ATOM 2278 N N . PRO A 1 291 ? -49.773 14.145 7.709 1.00 92.19 291 PRO A N 1
ATOM 2279 C CA . PRO A 1 291 ? -48.337 14.314 7.521 1.00 92.19 291 PRO A CA 1
ATOM 2280 C C . PRO A 1 291 ? -47.810 15.668 8.014 1.00 92.19 291 PRO A C 1
ATOM 2282 O O . PRO A 1 291 ? -46.593 15.845 8.087 1.00 92.19 291 PRO A O 1
ATOM 2285 N N . GLU A 1 292 ? -48.685 16.622 8.361 1.00 92.44 292 GLU A N 1
ATOM 2286 C CA . GLU A 1 292 ? -48.253 17.937 8.844 1.00 92.44 292 GLU A CA 1
ATOM 2287 C C . GLU A 1 292 ? -47.571 17.840 10.210 1.00 92.44 292 GLU A C 1
ATOM 2289 O O . GLU A 1 292 ? -46.733 18.678 10.515 1.00 92.44 292 GLU A O 1
ATOM 2294 N N . ILE A 1 293 ? -47.810 16.781 10.989 1.00 92.19 293 ILE A N 1
ATOM 2295 C CA . ILE A 1 293 ? -47.127 16.572 12.273 1.00 92.19 293 ILE A CA 1
ATOM 2296 C C . ILE A 1 293 ? -45.591 16.504 12.142 1.00 92.19 293 ILE A C 1
ATOM 2298 O O . ILE A 1 293 ? -44.888 16.742 13.114 1.00 92.19 293 ILE A O 1
ATOM 2302 N N . PHE A 1 294 ? -45.040 16.223 10.952 1.00 92.38 294 PHE A N 1
ATOM 2303 C CA . PHE A 1 294 ? -43.592 16.316 10.712 1.00 92.38 294 PHE A CA 1
ATOM 2304 C C . PHE A 1 294 ? -43.096 17.755 10.522 1.00 92.38 294 PHE A C 1
ATOM 2306 O O . PHE A 1 294 ? -41.919 18.029 10.740 1.00 92.38 294 PHE A O 1
ATOM 2313 N N . PHE A 1 295 ? -43.958 18.669 10.082 1.00 92.88 295 PHE A N 1
ATOM 2314 C CA . PHE A 1 295 ? -43.609 20.055 9.758 1.00 92.88 295 PHE A CA 1
ATOM 2315 C C . PHE A 1 295 ? -44.102 21.052 10.813 1.00 92.88 295 PHE A C 1
ATOM 2317 O O . PHE A 1 295 ? -43.495 22.104 10.965 1.00 92.88 295 PHE A O 1
ATOM 2324 N N . ASN A 1 296 ? -45.158 20.705 11.549 1.00 92.00 296 ASN A N 1
ATOM 2325 C CA . ASN A 1 296 ? -45.733 21.444 12.669 1.00 92.00 296 ASN A CA 1
ATOM 2326 C C . ASN A 1 296 ? -46.111 20.442 13.778 1.00 92.00 296 ASN A C 1
ATOM 2328 O O . ASN A 1 296 ? -47.287 20.113 13.941 1.00 92.00 296 ASN A O 1
ATOM 2332 N N . PRO A 1 297 ? -45.132 19.890 14.512 1.00 91.12 297 PRO A N 1
ATOM 2333 C CA . PRO A 1 297 ? -45.372 18.815 15.483 1.00 91.12 297 PRO A CA 1
ATOM 2334 C C . PRO A 1 297 ? -46.219 19.239 16.694 1.00 91.12 297 PRO A C 1
ATOM 2336 O O . PRO A 1 297 ? -46.869 18.399 17.318 1.00 91.12 297 PRO A O 1
ATOM 2339 N N . GLU A 1 298 ? -46.298 20.543 16.959 1.00 89.75 298 GLU A N 1
ATOM 2340 C CA . GLU A 1 298 ? -47.142 21.178 17.979 1.00 89.75 298 GLU A CA 1
ATOM 2341 C C . GLU A 1 298 ? -48.642 20.852 17.873 1.00 89.75 298 GLU A C 1
ATOM 2343 O O . GLU A 1 298 ? -49.366 20.961 18.860 1.00 89.75 298 GLU A O 1
ATOM 2348 N N . ILE A 1 299 ? -49.123 20.414 16.703 1.00 88.56 299 ILE A N 1
ATOM 2349 C CA . ILE A 1 299 ? -50.527 20.003 16.519 1.00 88.56 299 ILE A CA 1
ATOM 2350 C C . ILE A 1 299 ? -50.830 18.616 17.109 1.00 88.56 299 ILE A C 1
ATOM 2352 O O . ILE A 1 299 ? -51.997 18.256 17.251 1.00 88.56 299 ILE A O 1
ATOM 2356 N N . TYR A 1 300 ? -49.796 17.824 17.410 1.00 86.69 300 TYR A N 1
ATOM 2357 C CA . TYR A 1 300 ? -49.910 16.461 17.936 1.00 86.69 300 TYR A CA 1
ATOM 2358 C C . TYR A 1 300 ? -49.306 16.324 19.335 1.00 86.69 300 TYR A C 1
ATOM 2360 O O . TYR A 1 300 ? -49.895 15.667 20.192 1.00 86.69 300 TYR A O 1
ATOM 2368 N N . SER A 1 301 ? -48.144 16.937 19.575 1.00 85.50 301 SER A N 1
ATOM 2369 C CA . SER A 1 301 ? -47.406 16.823 20.832 1.00 85.50 301 SER A CA 1
ATOM 2370 C C . SER A 1 301 ? -47.162 18.193 21.457 1.00 85.50 301 SER A C 1
ATOM 2372 O O . SER A 1 301 ? -46.674 19.104 20.794 1.00 85.50 301 SER A O 1
ATOM 2374 N N . SER A 1 302 ? -47.450 18.323 22.755 1.00 84.12 302 SER A N 1
ATOM 2375 C CA . SER A 1 302 ? -47.055 19.492 23.553 1.00 84.12 302 SER A CA 1
ATOM 2376 C C . SER A 1 302 ? -45.566 19.501 23.901 1.00 84.12 302 SER A C 1
ATOM 2378 O O . SER A 1 302 ? -45.020 20.552 24.229 1.00 84.12 302 SER A O 1
ATOM 2380 N N . ASP A 1 303 ? -44.923 18.333 23.847 1.00 84.06 303 ASP A N 1
ATOM 2381 C CA . ASP A 1 303 ? -43.575 18.119 24.377 1.00 84.06 303 ASP A CA 1
ATOM 2382 C C . ASP A 1 303 ? -42.519 18.164 23.268 1.00 84.06 303 ASP A C 1
ATOM 2384 O O . ASP A 1 303 ? -41.372 18.549 23.497 1.00 84.06 303 ASP A O 1
ATOM 2388 N N . PHE A 1 304 ? -42.903 17.789 22.046 1.00 87.62 304 PHE A N 1
ATOM 2389 C CA . PHE A 1 304 ? -42.028 17.788 20.882 1.00 87.62 304 PHE A CA 1
ATOM 2390 C C . PHE A 1 304 ? -42.483 18.843 19.873 1.00 87.62 304 PHE A C 1
ATOM 2392 O O . PHE A 1 304 ? -43.500 18.673 19.208 1.00 87.62 304 PHE A O 1
ATOM 2399 N N . LEU A 1 305 ? -41.712 19.928 19.763 1.00 90.69 305 LEU A N 1
ATOM 2400 C CA . LEU A 1 305 ? -42.091 21.127 19.004 1.00 90.69 305 LEU A CA 1
ATOM 2401 C C . LEU A 1 305 ? -41.205 21.392 17.775 1.00 90.69 305 LEU A C 1
ATOM 2403 O O . LEU A 1 305 ? -41.484 22.307 17.012 1.00 90.69 305 LEU A O 1
ATOM 2407 N N . THR A 1 306 ? -40.139 20.615 17.562 1.00 91.62 306 THR A N 1
ATOM 2408 C CA . THR A 1 306 ? -39.153 20.892 16.504 1.00 91.62 306 THR A CA 1
ATOM 2409 C C . THR A 1 306 ? -39.553 20.256 15.165 1.00 91.62 306 THR A C 1
ATOM 2411 O O . THR A 1 306 ? -39.651 19.028 15.085 1.00 91.62 306 THR A O 1
ATOM 2414 N N . PRO A 1 307 ? -39.739 21.039 14.087 1.00 93.88 307 PRO A N 1
ATOM 2415 C CA . PRO A 1 307 ? -40.031 20.510 12.756 1.00 93.88 307 PRO A CA 1
ATOM 2416 C C . PRO A 1 307 ? -38.901 19.647 12.179 1.00 93.88 307 PRO A C 1
ATOM 2418 O O . PRO A 1 307 ? -37.715 19.925 12.367 1.00 93.88 307 PRO A O 1
ATOM 2421 N N . LEU A 1 308 ? -39.256 18.655 11.360 1.00 94.19 308 LEU A N 1
ATOM 2422 C CA . LEU A 1 308 ? -38.312 17.767 10.676 1.00 94.19 308 LEU A CA 1
ATOM 2423 C C . LEU A 1 308 ? -37.212 18.511 9.883 1.00 94.19 308 LEU A C 1
ATOM 2425 O O . LEU A 1 308 ? -36.055 18.107 10.007 1.00 94.19 308 LEU A O 1
ATOM 2429 N N . PRO A 1 309 ? -37.489 19.582 9.102 1.00 95.19 309 PRO A N 1
ATOM 2430 C CA . PRO A 1 309 ? -36.435 20.311 8.392 1.00 95.19 309 PRO A CA 1
ATOM 2431 C C . PRO A 1 309 ? -35.354 20.892 9.315 1.00 95.19 309 PRO A C 1
ATOM 2433 O O . PRO A 1 309 ? -34.183 20.885 8.949 1.00 95.19 309 PRO A O 1
ATOM 2436 N N . GLU A 1 310 ? -35.721 21.360 10.512 1.00 95.00 310 GLU A N 1
ATOM 2437 C CA . GLU A 1 310 ? -34.763 21.906 11.483 1.00 95.00 310 GLU A CA 1
ATOM 2438 C C . GLU A 1 310 ? -33.891 20.803 12.081 1.00 95.00 310 GLU A C 1
ATOM 2440 O O . GLU A 1 310 ? -32.679 20.964 12.199 1.00 95.00 310 GLU A O 1
ATOM 2445 N N . ILE A 1 311 ? -34.482 19.640 12.362 1.00 95.38 311 ILE A N 1
ATOM 2446 C CA . ILE A 1 311 ? -33.747 18.473 12.865 1.00 95.38 311 ILE A CA 1
ATOM 2447 C C . ILE A 1 311 ? -32.729 17.997 11.831 1.00 95.38 311 ILE A C 1
ATOM 2449 O O . ILE A 1 311 ? -31.589 17.708 12.182 1.00 95.38 311 ILE A O 1
ATOM 2453 N N . VAL A 1 312 ? -33.115 17.946 10.553 1.00 96.00 312 VAL A N 1
ATOM 2454 C CA . VAL A 1 312 ? -32.207 17.578 9.456 1.00 96.00 312 VAL A CA 1
ATOM 2455 C C . VAL A 1 312 ? -31.065 18.587 9.326 1.00 96.00 312 VAL A C 1
ATOM 2457 O O . VAL A 1 312 ? -29.907 18.184 9.219 1.00 96.00 312 VAL A O 1
ATOM 2460 N N . ASP A 1 313 ? -31.361 19.888 9.387 1.00 94.81 313 ASP A N 1
ATOM 2461 C CA . ASP A 1 313 ? -30.343 20.944 9.376 1.00 94.81 313 ASP A CA 1
ATOM 2462 C C . ASP A 1 313 ? -29.353 20.790 10.545 1.00 94.81 313 ASP A C 1
ATOM 2464 O O . ASP A 1 313 ? -28.135 20.847 10.354 1.00 94.81 313 ASP A O 1
ATOM 2468 N N . ASP A 1 314 ? -29.863 20.528 11.750 1.00 94.44 314 ASP A N 1
ATOM 2469 C CA . ASP A 1 314 ? -29.062 20.361 12.961 1.00 94.44 314 ASP A CA 1
ATOM 2470 C C . ASP A 1 314 ? -28.204 19.095 12.952 1.00 94.44 314 ASP A C 1
ATOM 2472 O O . ASP A 1 314 ? -27.042 19.151 13.362 1.00 94.44 314 ASP A O 1
ATOM 2476 N N . VAL A 1 315 ? -28.725 17.981 12.439 1.00 95.50 315 VAL A N 1
ATOM 2477 C CA . VAL A 1 315 ? -27.971 16.734 12.224 1.00 95.50 315 VAL A CA 1
ATOM 2478 C C . VAL A 1 315 ? -26.780 16.984 11.296 1.00 95.50 315 VAL A C 1
ATOM 2480 O O . VAL A 1 315 ? -25.637 16.632 11.609 1.00 95.50 315 VAL A O 1
ATOM 2483 N N . ILE A 1 316 ? -27.010 17.664 10.170 1.00 95.25 316 ILE A N 1
ATOM 2484 C CA . ILE A 1 316 ? -25.943 17.966 9.211 1.00 95.25 316 ILE A CA 1
ATOM 2485 C C . ILE A 1 316 ? -24.948 18.975 9.808 1.00 95.25 316 ILE A C 1
ATOM 2487 O O . ILE A 1 316 ? -23.741 18.856 9.600 1.00 95.25 316 ILE A O 1
ATOM 2491 N N . LYS A 1 317 ? -25.409 19.948 10.602 1.00 92.88 317 LYS A N 1
ATOM 2492 C CA . LYS A 1 317 ? -24.534 20.895 11.319 1.00 92.88 317 LYS A CA 1
ATOM 2493 C C . LYS A 1 317 ? -23.696 20.239 12.414 1.00 92.88 317 LYS A C 1
ATOM 2495 O O . LYS A 1 317 ? -22.595 20.714 12.665 1.00 92.88 317 LYS A O 1
ATOM 2500 N N . GLN A 1 318 ? -24.189 19.188 13.063 1.00 92.25 318 GLN A N 1
ATOM 2501 C CA . GLN A 1 318 ? -23.435 18.425 14.067 1.00 92.25 318 GLN A CA 1
ATOM 2502 C C . GLN A 1 318 ? -22.395 17.493 13.427 1.00 92.25 318 GLN A C 1
ATOM 2504 O O . GLN A 1 318 ? -21.468 17.055 14.102 1.00 92.25 318 GLN A O 1
ATOM 2509 N N . SER A 1 319 ? -22.499 17.243 12.119 1.00 92.75 319 SER A N 1
ATOM 2510 C CA . SER A 1 319 ? -21.520 16.460 11.359 1.00 92.75 319 SER A CA 1
ATOM 2511 C C . SER A 1 319 ? -20.236 17.272 11.061 1.00 92.75 319 SER A C 1
ATOM 2513 O O . SER A 1 319 ? -20.284 18.511 11.050 1.00 92.75 319 SER A O 1
ATOM 2515 N N . PRO A 1 320 ? -19.080 16.626 10.795 1.00 87.88 320 PRO A N 1
ATOM 2516 C CA . PRO A 1 320 ? -17.830 17.301 10.423 1.00 87.88 320 PRO A CA 1
ATOM 2517 C C . PRO A 1 320 ? -17.994 18.223 9.209 1.00 87.88 320 PRO A C 1
ATOM 2519 O O . PRO A 1 320 ? -18.793 17.938 8.319 1.00 87.88 320 PRO A O 1
ATOM 2522 N N . ILE A 1 321 ? -17.249 19.333 9.167 1.00 83.56 321 ILE A N 1
ATOM 2523 C CA . ILE A 1 321 ? -17.433 20.404 8.167 1.00 83.56 321 ILE A CA 1
ATOM 2524 C C . ILE A 1 321 ? -17.265 19.888 6.729 1.00 83.56 321 ILE A C 1
ATOM 2526 O O . ILE A 1 321 ? -18.070 20.246 5.865 1.00 83.56 321 ILE A O 1
ATOM 2530 N N . ASP A 1 322 ? -16.290 19.010 6.497 1.00 83.69 322 ASP A N 1
ATOM 2531 C CA . ASP A 1 322 ? -15.898 18.551 5.158 1.00 83.69 322 ASP A CA 1
ATOM 2532 C C . ASP A 1 322 ? -16.994 17.740 4.454 1.00 83.69 322 ASP A C 1
ATOM 2534 O O . ASP A 1 322 ? -17.145 17.806 3.234 1.00 83.69 322 ASP A O 1
ATOM 2538 N N . VAL A 1 323 ? -17.839 17.043 5.221 1.00 89.44 323 VAL A N 1
ATOM 2539 C CA . VAL A 1 323 ? -18.899 16.183 4.671 1.00 89.44 323 VAL A CA 1
ATOM 2540 C C . VAL A 1 323 ? -20.241 16.900 4.526 1.00 89.44 323 VAL A C 1
ATOM 2542 O O . VAL A 1 323 ? -21.094 16.443 3.766 1.00 89.44 323 VAL A O 1
ATOM 2545 N N . ARG A 1 324 ? -20.448 18.050 5.192 1.00 92.44 324 ARG A N 1
ATOM 2546 C CA . ARG A 1 324 ? -21.764 18.729 5.245 1.00 92.44 324 ARG A CA 1
ATOM 2547 C C . ARG A 1 324 ? -22.330 19.035 3.867 1.00 92.44 324 ARG A C 1
ATOM 2549 O O . ARG A 1 324 ? -23.526 18.881 3.650 1.00 92.44 324 ARG A O 1
ATOM 2556 N N . ARG A 1 325 ? -21.482 19.460 2.926 1.00 89.62 325 ARG A N 1
ATOM 2557 C CA . ARG A 1 325 ? -21.908 19.743 1.546 1.00 89.62 325 ARG A CA 1
ATOM 2558 C C . ARG A 1 325 ? -22.462 18.492 0.864 1.00 89.62 325 ARG A C 1
ATOM 2560 O O . ARG A 1 325 ? -23.521 18.573 0.251 1.00 89.62 325 ARG A O 1
ATOM 2567 N N . GLY A 1 326 ? -21.794 17.349 1.023 1.00 88.25 326 GLY A N 1
ATOM 2568 C CA . GLY A 1 326 ? -22.281 16.059 0.529 1.00 88.25 326 GLY A CA 1
ATOM 2569 C C . GLY A 1 326 ? -23.585 15.632 1.208 1.00 88.25 326 GLY A C 1
ATOM 2570 O O . GLY A 1 326 ? -24.514 15.199 0.534 1.00 88.25 326 GLY A O 1
ATOM 2571 N N . LEU A 1 327 ? -23.694 15.848 2.522 1.00 93.12 327 LEU A N 1
ATOM 2572 C CA . LEU A 1 327 ? -24.891 15.527 3.305 1.00 93.12 327 LEU A CA 1
ATOM 2573 C C . LEU A 1 327 ? -26.131 16.342 2.896 1.00 93.12 327 LEU A C 1
ATOM 2575 O O . LEU A 1 327 ? -27.222 15.776 2.861 1.00 93.12 327 LEU A O 1
ATOM 2579 N N . TYR A 1 328 ? -25.980 17.635 2.572 1.00 93.81 328 TYR A N 1
ATOM 2580 C CA . TYR A 1 328 ? -27.070 18.466 2.032 1.00 93.81 328 TYR A CA 1
ATOM 2581 C C . TYR A 1 328 ? -27.420 18.107 0.584 1.00 93.81 328 TYR A C 1
ATOM 2583 O O . TYR A 1 328 ? -28.597 18.113 0.221 1.00 93.81 328 TYR A O 1
ATOM 2591 N N . LYS A 1 329 ? -26.409 17.795 -0.238 1.00 90.62 329 LYS A N 1
ATOM 2592 C CA . LYS A 1 329 ? -26.591 17.423 -1.648 1.00 90.62 329 LYS A CA 1
ATOM 2593 C C . LYS A 1 329 ? -27.328 16.087 -1.799 1.00 90.62 329 LYS A C 1
ATOM 2595 O O . LYS A 1 329 ? -27.955 15.868 -2.825 1.00 90.62 329 LYS A O 1
ATOM 2600 N N . ASN A 1 330 ? -27.255 15.195 -0.811 1.00 91.50 330 ASN A N 1
ATOM 2601 C CA . ASN A 1 330 ? -27.788 13.838 -0.909 1.00 91.50 330 ASN A CA 1
ATOM 2602 C C . ASN A 1 330 ? -28.636 13.459 0.317 1.00 91.50 330 ASN A C 1
ATOM 2604 O O . ASN A 1 330 ? -28.179 12.724 1.193 1.00 91.50 330 ASN A O 1
ATOM 2608 N N . ILE A 1 331 ? -29.873 13.963 0.400 1.00 94.50 331 ILE A N 1
ATOM 2609 C CA . ILE A 1 331 ? -30.818 13.591 1.466 1.00 94.50 331 ILE A CA 1
ATOM 2610 C C . ILE A 1 331 ? -31.770 12.516 0.942 1.00 94.50 331 ILE A C 1
ATOM 2612 O O . ILE A 1 331 ? -32.604 12.791 0.083 1.00 94.50 331 ILE A O 1
ATOM 2616 N N . VAL A 1 332 ? -31.679 11.294 1.459 1.00 93.00 332 VAL A N 1
ATOM 2617 C CA . VAL A 1 332 ? -32.459 10.145 0.986 1.00 93.00 332 VAL A CA 1
ATOM 2618 C C . VAL A 1 332 ? -33.610 9.847 1.938 1.00 93.00 332 VAL A C 1
ATOM 2620 O O . VAL A 1 332 ? -33.425 9.670 3.140 1.00 93.00 332 VAL A O 1
ATOM 2623 N N . LEU A 1 333 ? -34.817 9.770 1.387 1.00 93.00 333 LEU A N 1
ATOM 2624 C CA . LEU A 1 333 ? -36.025 9.409 2.124 1.00 93.00 333 LEU A CA 1
ATOM 2625 C C . LEU A 1 333 ? -36.254 7.894 2.076 1.00 93.00 333 LEU A C 1
ATOM 2627 O O . LEU A 1 333 ? -36.308 7.330 0.982 1.00 93.00 333 LEU A O 1
ATOM 2631 N N . SER A 1 334 ? -36.450 7.270 3.237 1.00 91.06 334 SER A N 1
ATOM 2632 C CA . SER A 1 334 ? -36.731 5.842 3.420 1.00 91.06 334 SER A CA 1
ATOM 2633 C C . SER A 1 334 ? -37.934 5.629 4.346 1.00 91.06 334 SER A C 1
ATOM 2635 O O . SER A 1 334 ? -38.233 6.443 5.220 1.00 91.06 334 SER A O 1
ATOM 2637 N N . GLY A 1 335 ? -38.646 4.520 4.151 1.00 86.75 335 GLY A N 1
ATOM 2638 C CA . GLY A 1 335 ? -39.743 4.110 5.022 1.00 86.75 335 GLY A CA 1
ATOM 2639 C C . GLY A 1 335 ? -41.112 4.638 4.588 1.00 86.75 335 GLY A C 1
ATOM 2640 O O . GLY A 1 335 ? -41.247 5.645 3.887 1.00 86.75 335 GLY A O 1
ATOM 2641 N N . GLY A 1 336 ? -42.162 3.911 4.982 1.00 84.38 336 GLY A N 1
ATOM 2642 C CA . GLY A 1 336 ? -43.531 4.133 4.504 1.00 84.38 336 GLY A CA 1
ATOM 2643 C C . GLY A 1 336 ? -44.110 5.499 4.871 1.00 84.38 336 GLY A C 1
ATOM 2644 O O . GLY A 1 336 ? -44.886 6.055 4.101 1.00 84.38 336 GLY A O 1
ATOM 2645 N N . SER A 1 337 ? -43.696 6.080 5.995 1.00 87.44 337 SER A N 1
ATOM 2646 C CA . SER A 1 337 ? -44.201 7.379 6.456 1.00 87.44 337 SER A CA 1
ATOM 2647 C C . SER A 1 337 ? -43.583 8.568 5.702 1.00 87.44 337 SER A C 1
ATOM 2649 O O . SER A 1 337 ? -44.046 9.691 5.858 1.00 87.44 337 SER A O 1
ATOM 2651 N N . THR A 1 338 ? -42.585 8.343 4.837 1.00 89.88 338 THR A N 1
ATOM 2652 C CA . THR A 1 338 ? -42.041 9.379 3.930 1.00 89.88 338 THR A CA 1
ATOM 2653 C C . THR A 1 338 ? -42.724 9.402 2.556 1.00 89.88 338 THR A C 1
ATOM 2655 O O . THR A 1 338 ? -42.426 10.265 1.729 1.00 89.88 338 THR A O 1
ATOM 2658 N N . MET A 1 339 ? -43.660 8.474 2.308 1.00 89.19 339 MET A N 1
ATOM 2659 C CA . MET A 1 339 ? -44.326 8.271 1.012 1.00 89.19 339 MET A CA 1
ATOM 2660 C C . MET A 1 339 ? -45.462 9.254 0.720 1.00 89.19 339 MET A C 1
ATOM 2662 O O . MET A 1 339 ? -46.045 9.196 -0.365 1.00 89.19 339 MET A O 1
ATOM 2666 N N . PHE A 1 340 ? -45.813 10.137 1.661 1.00 90.56 340 PHE A N 1
ATOM 2667 C CA . PHE A 1 340 ? -46.884 11.102 1.437 1.00 90.56 340 PHE A CA 1
ATOM 2668 C C . PHE A 1 340 ? -46.592 11.953 0.203 1.00 90.56 340 PHE A C 1
ATOM 2670 O O . PHE A 1 340 ? -45.473 12.436 -0.011 1.00 90.56 340 PHE A O 1
ATOM 2677 N N . GLN A 1 341 ? -47.623 12.173 -0.610 1.00 88.25 341 GLN A N 1
ATOM 2678 C CA . GLN A 1 341 ? -47.492 13.014 -1.788 1.00 88.25 341 GLN A CA 1
ATOM 2679 C C . GLN A 1 341 ? -46.966 14.396 -1.370 1.00 88.25 341 GLN A C 1
ATOM 2681 O O . GLN A 1 341 ? -47.428 14.977 -0.394 1.00 88.25 341 GLN A O 1
ATOM 2686 N N . HIS A 1 342 ? -45.978 14.906 -2.103 1.00 90.69 342 HIS A N 1
ATOM 2687 C CA . HIS A 1 342 ? -45.298 16.183 -1.853 1.00 90.69 342 HIS A CA 1
ATOM 2688 C C . HIS A 1 342 ? -44.375 16.288 -0.628 1.00 90.69 342 HIS A C 1
ATOM 2690 O O . HIS A 1 342 ? -43.736 17.329 -0.459 1.00 90.69 342 HIS A O 1
ATOM 2696 N N . PHE A 1 343 ? -44.185 15.218 0.149 1.00 92.50 343 PHE A N 1
ATOM 2697 C CA . PHE A 1 343 ? -43.332 15.229 1.344 1.00 92.50 343 PHE A CA 1
ATOM 2698 C C . PHE A 1 343 ? -41.898 15.709 1.075 1.00 92.50 343 PHE A C 1
ATOM 2700 O O . PHE A 1 343 ? -41.447 16.701 1.649 1.00 92.50 343 PHE A O 1
ATOM 2707 N N . GLY A 1 344 ? -41.192 15.074 0.132 1.00 91.38 344 GLY A N 1
ATOM 2708 C CA . GLY A 1 344 ? -39.809 15.448 -0.187 1.00 91.38 344 GLY A CA 1
ATOM 2709 C C . GLY A 1 344 ? -39.665 16.850 -0.788 1.00 91.38 344 GLY A C 1
ATOM 2710 O O . GLY A 1 344 ? -38.659 17.518 -0.564 1.00 91.38 344 GLY A O 1
ATOM 2711 N N . GLN A 1 345 ? -40.678 17.338 -1.514 1.00 91.69 345 GLN A N 1
ATOM 2712 C CA . GLN A 1 345 ? -40.656 18.687 -2.094 1.00 91.69 345 GLN A CA 1
ATOM 2713 C C . GLN A 1 345 ? -40.836 19.762 -1.021 1.00 91.69 345 GLN A C 1
ATOM 2715 O O . GLN A 1 345 ? -40.132 20.771 -1.051 1.00 91.69 345 GLN A O 1
ATOM 2720 N N . ARG A 1 346 ? -41.736 19.523 -0.057 1.00 92.31 346 ARG A N 1
ATOM 2721 C CA . ARG A 1 346 ? -41.912 20.372 1.126 1.00 92.31 346 ARG A CA 1
ATOM 2722 C C . ARG A 1 346 ? -40.628 20.422 1.952 1.00 92.31 346 ARG A C 1
ATOM 2724 O O . ARG A 1 346 ? -40.128 21.511 2.213 1.00 92.31 346 ARG A O 1
ATOM 2731 N N . LEU A 1 347 ? -40.047 19.260 2.260 1.00 94.25 347 LEU A N 1
ATOM 2732 C CA . LEU A 1 347 ? -38.799 19.166 3.017 1.00 94.25 347 LEU A CA 1
ATOM 2733 C C . LEU A 1 347 ? -37.639 19.896 2.323 1.00 94.25 347 LEU A C 1
ATOM 2735 O O . LEU A 1 347 ? -36.964 20.701 2.956 1.00 94.25 347 LEU A O 1
ATOM 2739 N N . LYS A 1 348 ? -37.440 19.675 1.015 1.00 94.06 348 LYS A N 1
ATOM 2740 C CA . LYS A 1 348 ? -36.393 20.356 0.232 1.00 94.06 348 LYS A CA 1
ATOM 2741 C C . LYS A 1 348 ? -36.554 21.875 0.267 1.00 94.06 348 LYS A C 1
ATOM 2743 O O . LYS A 1 348 ? -35.569 22.587 0.440 1.00 94.06 348 LYS A O 1
ATOM 2748 N N . ARG A 1 349 ? -37.782 22.373 0.087 1.00 93.12 349 ARG A N 1
ATOM 2749 C CA . ARG A 1 349 ? -38.092 23.810 0.109 1.00 93.12 349 ARG A CA 1
ATOM 2750 C C . ARG A 1 349 ? -37.763 24.423 1.468 1.00 93.12 349 ARG A C 1
ATOM 2752 O O . ARG A 1 349 ? -37.044 25.418 1.516 1.00 93.12 349 ARG A O 1
ATOM 2759 N N . ASP A 1 350 ? -38.275 23.829 2.542 1.00 93.06 350 ASP A N 1
ATOM 2760 C CA . ASP A 1 350 ? -38.151 24.375 3.895 1.00 93.06 350 ASP A CA 1
ATOM 2761 C C . ASP A 1 350 ? -36.686 24.313 4.374 1.00 93.06 350 ASP A C 1
ATOM 2763 O O . ASP A 1 350 ? -36.163 25.293 4.907 1.00 93.06 350 ASP A O 1
ATOM 2767 N N . LEU A 1 351 ? -35.971 23.221 4.068 1.00 94.12 351 LEU A N 1
ATOM 2768 C CA . LEU A 1 351 ? -34.543 23.085 4.365 1.00 94.12 351 LEU A CA 1
ATOM 2769 C C . LEU A 1 351 ? -33.685 24.062 3.552 1.00 94.12 351 LEU A C 1
ATOM 2771 O O . LEU A 1 351 ? -32.807 24.720 4.105 1.00 94.12 351 LEU A O 1
ATOM 2775 N N . LYS A 1 352 ? -33.961 24.229 2.252 1.00 92.88 352 LYS A N 1
ATOM 2776 C CA . LYS A 1 352 ? -33.252 25.214 1.424 1.00 92.88 352 LYS A CA 1
ATOM 2777 C C . LYS A 1 352 ? -33.424 26.635 1.968 1.00 92.88 352 LYS A C 1
ATOM 2779 O O . LYS A 1 352 ? -32.448 27.372 2.043 1.00 92.88 352 LYS A O 1
ATOM 2784 N N . GLN A 1 353 ? -34.624 27.000 2.424 1.00 92.25 353 GLN A N 1
ATOM 2785 C CA . GLN A 1 353 ? -34.863 28.295 3.068 1.00 92.25 353 GLN A CA 1
ATOM 2786 C C . GLN A 1 353 ? -34.101 28.462 4.392 1.00 92.25 353 GLN A C 1
ATOM 2788 O O . GLN A 1 353 ? -33.712 29.582 4.722 1.00 92.25 353 GLN A O 1
ATOM 2793 N N . LEU A 1 354 ? -33.906 27.397 5.178 1.00 92.06 354 LEU A N 1
ATOM 2794 C CA . LEU A 1 354 ? -33.076 27.435 6.392 1.00 92.06 354 LEU A CA 1
ATOM 2795 C C . LEU A 1 354 ? -31.595 27.658 6.049 1.00 92.06 354 LEU A C 1
ATOM 2797 O O . LEU A 1 354 ? -30.953 28.543 6.618 1.00 92.06 354 LEU A O 1
ATOM 2801 N N . VAL A 1 355 ? -31.078 26.906 5.075 1.00 89.88 355 VAL A N 1
ATOM 2802 C CA . VAL A 1 355 ? -29.681 26.987 4.627 1.00 89.88 355 VAL A CA 1
ATOM 2803 C C . VAL A 1 355 ? -29.369 28.346 3.995 1.00 89.88 355 VAL A C 1
ATOM 2805 O O . VAL A 1 355 ? -28.373 28.965 4.368 1.00 89.88 355 VAL A O 1
ATOM 2808 N N . ASP A 1 356 ? -30.226 28.836 3.095 1.00 88.69 356 ASP A N 1
ATOM 2809 C CA . ASP A 1 356 ? -30.037 30.117 2.403 1.00 88.69 356 ASP A CA 1
ATOM 2810 C C . ASP A 1 356 ? -30.062 31.288 3.407 1.00 88.69 356 ASP A C 1
ATOM 2812 O O . ASP A 1 356 ? -29.128 32.087 3.435 1.00 88.69 356 ASP A O 1
ATOM 2816 N N . ARG A 1 357 ? -31.037 31.326 4.336 1.00 87.88 357 ARG A N 1
ATOM 2817 C CA . ARG A 1 357 ? -31.090 32.346 5.408 1.00 87.88 357 ARG A CA 1
ATOM 2818 C C . ARG A 1 357 ? -29.819 32.375 6.256 1.00 87.88 357 ARG A C 1
ATOM 2820 O O . ARG A 1 357 ? -29.350 33.444 6.643 1.00 87.88 357 ARG A O 1
ATOM 2827 N N . ARG A 1 358 ? -29.259 31.202 6.563 1.00 86.44 358 ARG A N 1
ATOM 2828 C CA . ARG A 1 358 ? -28.016 31.086 7.333 1.00 86.44 358 ARG A CA 1
ATOM 2829 C C . ARG A 1 358 ? -26.804 31.572 6.537 1.00 86.44 358 ARG A C 1
ATOM 2831 O O . ARG A 1 358 ? -25.943 32.239 7.108 1.00 86.44 358 ARG A O 1
ATOM 2838 N N . LEU A 1 359 ? -26.722 31.242 5.248 1.00 82.06 359 LEU A N 1
ATOM 2839 C CA . LEU A 1 359 ? -25.658 31.730 4.367 1.00 82.06 359 LEU A CA 1
ATOM 2840 C C . LEU A 1 359 ? -25.715 33.256 4.242 1.00 82.06 359 LEU A C 1
ATOM 2842 O O . LEU A 1 359 ? -24.683 33.904 4.406 1.00 82.06 359 LEU A O 1
ATOM 2846 N N . ASP A 1 360 ? -26.906 33.827 4.062 1.00 82.31 360 ASP A N 1
ATOM 2847 C CA . ASP A 1 360 ? -27.113 35.278 4.005 1.00 82.31 360 ASP A CA 1
ATOM 2848 C C . ASP A 1 360 ? -26.676 35.963 5.309 1.00 82.31 360 ASP A C 1
ATOM 2850 O O . ASP A 1 360 ? -25.938 36.951 5.281 1.00 82.31 360 ASP A O 1
ATOM 2854 N N . ALA A 1 361 ? -27.048 35.400 6.465 1.00 81.50 361 ALA A N 1
ATOM 2855 C CA . ALA A 1 361 ? -26.618 35.898 7.772 1.00 81.50 361 ALA A CA 1
ATOM 2856 C C . ALA A 1 361 ? -25.089 35.824 7.957 1.00 81.50 361 ALA A C 1
ATOM 2858 O O . ALA A 1 361 ? -24.484 36.759 8.483 1.00 81.50 361 ALA A O 1
ATOM 2859 N N . SER A 1 362 ? -24.448 34.748 7.485 1.00 75.00 362 SER A N 1
ATOM 2860 C CA . SER A 1 362 ? -22.988 34.602 7.527 1.00 75.00 362 SER A CA 1
ATOM 2861 C C . SER A 1 362 ? -22.283 35.609 6.615 1.00 75.00 362 SER A C 1
ATOM 2863 O O . SER A 1 362 ? -21.269 36.178 7.007 1.00 75.00 362 SER A O 1
ATOM 2865 N N . VAL A 1 363 ? -22.814 35.867 5.416 1.00 74.38 363 VAL A N 1
ATOM 2866 C CA . VAL A 1 363 ? -22.249 36.844 4.468 1.00 74.38 363 VAL A CA 1
ATOM 2867 C C . VAL A 1 363 ? -22.358 38.271 5.015 1.00 74.38 363 VAL A C 1
ATOM 2869 O O . VAL A 1 363 ? -21.405 39.045 4.889 1.00 74.38 363 VAL A O 1
ATOM 2872 N N . LEU A 1 364 ? -23.481 38.604 5.661 1.00 76.31 364 LEU A N 1
ATOM 2873 C CA . LEU A 1 364 ? -23.679 39.884 6.349 1.00 76.31 364 LEU A CA 1
ATOM 2874 C C . LEU A 1 364 ? -22.700 40.066 7.520 1.00 76.31 364 LEU A C 1
ATOM 2876 O O . LEU A 1 364 ? -22.173 41.162 7.704 1.00 76.31 364 LEU A O 1
ATOM 2880 N N . ALA A 1 365 ? -22.415 39.003 8.278 1.00 73.25 365 ALA A N 1
ATOM 2881 C CA . ALA A 1 365 ? -21.484 39.044 9.407 1.00 73.25 365 ALA A CA 1
ATOM 2882 C C . ALA A 1 365 ? -20.002 39.139 8.987 1.00 73.25 365 ALA A C 1
ATOM 2884 O O . ALA A 1 365 ? -19.203 39.743 9.699 1.00 73.25 365 ALA A O 1
ATOM 2885 N N . SER A 1 366 ? -19.619 38.574 7.834 1.00 67.69 366 SER A N 1
ATOM 2886 C CA . SER A 1 366 ? -18.219 38.487 7.375 1.00 67.69 366 SER A CA 1
ATOM 2887 C C . SER A 1 366 ? -17.751 39.641 6.468 1.00 67.69 366 SER A C 1
ATOM 2889 O O . SER A 1 366 ? -16.671 39.563 5.885 1.00 67.69 366 SER A O 1
ATOM 2891 N N . GLY A 1 367 ? -18.528 40.721 6.322 1.00 56.72 367 GLY A N 1
ATOM 2892 C CA . GLY A 1 367 ? -18.064 41.948 5.656 1.00 56.72 367 GLY A CA 1
ATOM 2893 C C . GLY A 1 367 ? -17.761 41.812 4.155 1.00 56.72 367 GLY A C 1
ATOM 2894 O O . GLY A 1 367 ? -16.845 42.456 3.648 1.00 56.72 367 GLY A O 1
ATOM 2895 N N . SER A 1 368 ? -18.531 41.006 3.413 1.00 55.19 368 SER A N 1
ATOM 2896 C CA . SER A 1 368 ? -18.482 40.878 1.936 1.00 55.19 368 SER A CA 1
ATOM 2897 C C . SER A 1 368 ? -17.150 40.431 1.289 1.00 55.19 368 SER A C 1
ATOM 2899 O O . SER A 1 368 ? -17.059 40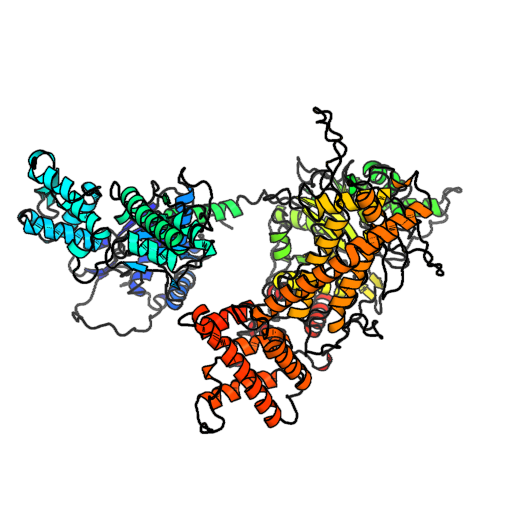.401 0.063 1.00 55.19 368 SER A O 1
ATOM 2901 N N . LEU A 1 369 ? -16.143 40.004 2.064 1.00 51.56 369 LEU A N 1
ATOM 2902 C CA . LEU A 1 369 ? -14.825 39.597 1.541 1.00 51.56 369 LEU A CA 1
ATOM 2903 C C . LEU A 1 369 ? -14.744 38.145 1.023 1.00 51.56 369 LEU A C 1
ATOM 2905 O O . LEU A 1 369 ? -13.771 37.795 0.361 1.00 51.56 369 LEU A O 1
ATOM 2909 N N . GLN A 1 370 ? -15.767 37.309 1.236 1.00 50.97 370 GLN A N 1
ATOM 2910 C CA . GLN A 1 370 ? -15.854 35.961 0.655 1.00 50.97 370 GLN A CA 1
ATOM 2911 C C . GLN A 1 370 ? -17.295 35.642 0.230 1.00 50.97 370 GLN A C 1
ATOM 2913 O O . GLN A 1 370 ? -18.171 35.418 1.064 1.00 50.97 370 GLN A O 1
ATOM 2918 N N . LYS A 1 371 ? -17.559 35.589 -1.083 1.00 53.97 371 LYS A N 1
ATOM 2919 C CA . LYS A 1 371 ? -18.798 34.993 -1.610 1.00 53.97 371 LYS A CA 1
ATOM 2920 C C . LYS A 1 371 ? -18.681 33.472 -1.501 1.00 53.97 371 LYS A C 1
ATOM 2922 O O . LYS A 1 371 ? -17.864 32.872 -2.193 1.00 53.97 371 LYS A O 1
ATOM 2927 N N . SER A 1 372 ? -19.477 32.853 -0.628 1.00 60.09 372 SER A N 1
ATOM 2928 C CA . SER A 1 372 ? -19.555 31.389 -0.553 1.00 60.09 372 SER A CA 1
ATOM 2929 C C . SER A 1 372 ? -20.097 30.809 -1.867 1.00 60.09 372 SER A C 1
ATOM 2931 O O . SER A 1 372 ? -20.946 31.423 -2.514 1.00 60.09 372 SER A O 1
ATOM 2933 N N . SER A 1 373 ? -19.637 29.619 -2.256 1.00 58.47 373 SER A N 1
ATOM 2934 C CA . SER A 1 373 ? -20.039 28.931 -3.495 1.00 58.47 373 SER A CA 1
ATOM 2935 C C . SER A 1 373 ? -21.468 28.353 -3.475 1.00 58.47 373 SER A C 1
ATOM 2937 O O . SER A 1 373 ? -21.796 27.521 -4.314 1.00 58.47 373 SER A O 1
ATOM 2939 N N . GLY A 1 374 ? -22.324 28.779 -2.537 1.00 69.19 374 GLY A N 1
ATOM 2940 C CA . GLY A 1 374 ? -23.650 28.201 -2.306 1.00 69.19 374 GLY A CA 1
ATOM 2941 C C . GLY A 1 374 ? -23.589 26.773 -1.745 1.00 69.19 374 GLY A C 1
ATOM 2942 O O . GLY A 1 374 ? -22.556 26.103 -1.789 1.00 69.19 374 GLY A O 1
ATOM 2943 N N . VAL A 1 375 ? -24.701 26.306 -1.173 1.00 83.69 375 VAL A N 1
ATOM 2944 C CA . VAL A 1 375 ? -24.882 24.905 -0.766 1.00 83.69 375 VAL A CA 1
ATOM 2945 C C . VAL A 1 375 ? -26.055 24.343 -1.555 1.00 83.69 375 VAL A C 1
ATOM 2947 O O . VAL A 1 375 ? -27.170 24.862 -1.487 1.00 83.69 375 VAL A O 1
ATOM 2950 N N . GLU A 1 376 ? -25.794 23.298 -2.332 1.00 88.12 376 GLU A N 1
ATOM 2951 C CA . GLU A 1 376 ? -26.838 22.558 -3.028 1.00 88.12 376 GLU A CA 1
ATOM 2952 C C . GLU A 1 376 ? -27.572 21.661 -2.025 1.00 88.12 376 GLU A C 1
ATOM 2954 O O . GLU A 1 376 ? -26.945 20.890 -1.301 1.00 88.12 376 GLU A O 1
ATOM 2959 N N . VAL A 1 377 ? -28.898 21.793 -1.965 1.00 91.62 377 VAL A N 1
ATOM 2960 C CA . VAL A 1 377 ? -29.769 20.965 -1.123 1.00 91.62 377 VAL A CA 1
ATOM 2961 C C . VAL A 1 377 ? -30.634 20.123 -2.044 1.00 91.62 377 VAL A C 1
ATOM 2963 O O . VAL A 1 377 ? -31.416 20.685 -2.820 1.00 91.62 377 VAL A O 1
ATOM 2966 N N . ASP A 1 378 ? -30.533 18.799 -1.953 1.00 92.12 378 ASP A N 1
ATOM 2967 C CA . ASP A 1 378 ? -31.405 17.893 -2.697 1.00 92.12 378 ASP A CA 1
ATOM 2968 C C . ASP A 1 378 ? -31.999 16.795 -1.817 1.00 92.12 378 ASP A C 1
ATOM 2970 O O . ASP A 1 378 ? -31.349 16.263 -0.922 1.00 92.12 378 ASP A O 1
ATOM 2974 N N . VAL A 1 379 ? -33.268 16.479 -2.089 1.00 91.88 379 VAL A N 1
ATOM 2975 C CA . VAL A 1 379 ? -34.036 15.446 -1.390 1.00 91.88 379 VAL A CA 1
ATOM 2976 C C . VAL A 1 379 ? -34.483 14.417 -2.416 1.00 91.88 379 VAL A C 1
ATOM 2978 O O . VAL A 1 379 ? -35.306 14.691 -3.299 1.00 91.88 379 VAL A O 1
ATOM 2981 N N . ILE A 1 380 ? -33.934 13.218 -2.288 1.00 87.88 380 ILE A N 1
ATOM 2982 C CA . ILE A 1 380 ? -34.089 12.118 -3.222 1.00 87.88 380 ILE A CA 1
ATOM 2983 C C . ILE A 1 380 ? -35.179 11.182 -2.711 1.00 87.88 380 ILE A C 1
ATOM 2985 O O . ILE A 1 380 ? -35.140 10.645 -1.603 1.00 87.88 380 ILE A O 1
ATOM 2989 N N . SER A 1 381 ? -36.162 10.976 -3.580 1.00 83.56 381 SER A N 1
ATOM 2990 C CA . SER A 1 381 ? -37.181 9.939 -3.455 1.00 83.56 381 SER A CA 1
ATOM 2991 C C . SER A 1 381 ? -37.017 8.943 -4.596 1.00 83.56 381 SER A C 1
ATOM 2993 O O . SER A 1 381 ? -36.555 9.298 -5.685 1.00 83.56 381 SER A O 1
ATOM 2995 N N . HIS A 1 382 ? -37.375 7.686 -4.355 1.00 78.50 382 HIS A N 1
ATOM 2996 C CA . HIS A 1 382 ? -37.288 6.625 -5.354 1.00 78.50 382 HIS A CA 1
ATOM 2997 C C . HIS A 1 382 ? -38.503 5.695 -5.270 1.00 78.50 382 HIS A C 1
ATOM 2999 O O . HIS A 1 382 ? -39.184 5.611 -4.253 1.00 78.50 382 HIS A O 1
ATOM 3005 N N . LYS A 1 383 ? -38.784 4.957 -6.348 1.00 74.50 383 LYS A N 1
ATOM 3006 C CA . LYS A 1 383 ? -40.011 4.141 -6.463 1.00 74.50 383 LYS A CA 1
ATOM 3007 C C . LYS A 1 383 ? -40.125 3.007 -5.431 1.00 74.50 383 LYS A C 1
ATOM 3009 O O . LYS A 1 383 ? -41.206 2.459 -5.265 1.00 74.50 383 LYS A O 1
ATOM 3014 N N . ARG A 1 384 ? -39.024 2.649 -4.760 1.00 81.19 384 ARG A N 1
ATOM 3015 C CA . ARG A 1 384 ? -38.921 1.508 -3.828 1.00 81.19 384 ARG A CA 1
ATOM 3016 C C . ARG A 1 384 ? -38.788 1.938 -2.367 1.00 81.19 384 ARG A C 1
ATOM 3018 O O . ARG A 1 384 ? -38.397 1.137 -1.533 1.00 81.19 384 ARG A O 1
ATOM 3025 N N . GLN A 1 385 ? -39.120 3.189 -2.052 1.00 82.50 385 GLN A N 1
ATOM 3026 C CA . GLN A 1 385 ? -39.012 3.785 -0.714 1.00 82.50 385 GLN A CA 1
ATOM 3027 C C . GLN A 1 385 ? -39.642 2.949 0.411 1.00 82.50 385 GLN A C 1
ATOM 3029 O O . GLN A 1 385 ? -39.086 2.858 1.504 1.00 82.50 385 GLN A O 1
ATOM 3034 N N . ARG A 1 386 ? -40.764 2.271 0.128 1.00 83.00 386 ARG A N 1
ATOM 3035 C CA . ARG A 1 386 ? -41.460 1.382 1.075 1.00 83.00 386 ARG A CA 1
ATOM 3036 C C . ARG A 1 386 ? -40.575 0.250 1.618 1.00 83.00 386 ARG A C 1
ATOM 3038 O O . ARG A 1 386 ? -40.790 -0.209 2.737 1.00 83.00 386 ARG A O 1
ATOM 3045 N N . TYR A 1 387 ? -39.618 -0.214 0.825 1.00 86.44 387 TYR A N 1
ATOM 3046 C CA . TYR A 1 387 ? -38.685 -1.292 1.155 1.00 86.44 387 TYR A CA 1
ATOM 3047 C C . TYR A 1 387 ? -37.267 -0.917 0.714 1.00 86.44 387 TYR A C 1
ATOM 3049 O O . TYR A 1 387 ? -36.516 -1.764 0.239 1.00 86.44 387 TYR A O 1
ATOM 3057 N N . ALA A 1 388 ? -36.907 0.366 0.861 1.00 87.88 388 ALA A N 1
ATOM 3058 C CA . ALA A 1 388 ? -35.626 0.909 0.416 1.00 87.88 388 ALA A CA 1
ATOM 3059 C C . ALA A 1 388 ? -34.455 0.163 1.043 1.00 87.88 388 ALA A C 1
ATOM 3061 O O . ALA A 1 388 ? -33.565 -0.275 0.331 1.00 87.88 388 ALA A O 1
ATOM 3062 N N . VAL A 1 389 ? -34.513 -0.047 2.356 1.00 89.62 389 VAL A N 1
ATOM 3063 C CA . VAL A 1 389 ? -33.525 -0.809 3.120 1.00 89.62 389 VAL A CA 1
ATOM 3064 C C . VAL A 1 389 ? -33.328 -2.207 2.529 1.00 89.62 389 VAL A C 1
ATOM 3066 O O . VAL A 1 389 ? -32.219 -2.558 2.135 1.00 89.62 389 VAL A O 1
ATOM 3069 N N . TRP A 1 390 ? -34.406 -2.987 2.393 1.00 92.25 390 TRP A N 1
ATOM 3070 C CA . TRP A 1 390 ? -34.336 -4.332 1.819 1.00 92.25 390 TRP A CA 1
ATOM 3071 C C . TRP A 1 390 ? -33.812 -4.317 0.378 1.00 92.25 390 TRP A C 1
ATOM 3073 O O . TRP A 1 390 ? -32.945 -5.110 0.025 1.00 92.25 390 TRP A O 1
ATOM 3083 N N . PHE A 1 391 ? -34.291 -3.390 -0.458 1.00 90.69 391 PHE A N 1
ATOM 3084 C CA . PHE A 1 391 ? -33.846 -3.282 -1.846 1.00 90.69 391 PHE A CA 1
ATOM 3085 C C . PHE A 1 391 ? -32.372 -2.869 -1.946 1.00 90.69 391 PHE A C 1
ATOM 3087 O O . PHE A 1 391 ? -31.661 -3.382 -2.801 1.00 90.69 391 PHE A O 1
ATOM 3094 N N . GLY A 1 392 ? -31.899 -1.989 -1.066 1.00 88.12 392 GLY A N 1
ATOM 3095 C CA . GLY A 1 392 ? -30.492 -1.633 -0.936 1.00 88.12 392 GLY A CA 1
ATOM 3096 C C . GLY A 1 392 ? -29.637 -2.818 -0.506 1.00 88.12 392 GLY A C 1
ATOM 3097 O O . GLY A 1 392 ? -28.587 -3.044 -1.095 1.00 88.12 392 GLY A O 1
ATOM 3098 N N . GLY A 1 393 ? -30.126 -3.628 0.437 1.00 88.50 393 GLY A N 1
ATOM 3099 C CA . GLY A 1 393 ? -29.521 -4.908 0.811 1.00 88.50 393 GLY A CA 1
ATOM 3100 C C . GLY A 1 393 ? -29.463 -5.890 -0.360 1.00 88.50 393 GLY A C 1
ATOM 3101 O O . GLY A 1 393 ? -28.403 -6.430 -0.644 1.00 88.50 393 GLY A O 1
ATOM 3102 N N . SER A 1 394 ? -30.559 -6.052 -1.107 1.00 89.25 394 SER A N 1
ATOM 3103 C CA . SER A 1 394 ? -30.613 -6.874 -2.325 1.00 89.25 394 SER A CA 1
ATOM 3104 C C . SER A 1 394 ? -29.671 -6.350 -3.409 1.00 89.25 394 SER A C 1
ATOM 3106 O O . SER A 1 394 ? -28.989 -7.142 -4.051 1.00 89.25 394 SER A O 1
ATOM 3108 N N . LEU A 1 395 ? -29.580 -5.030 -3.597 1.00 85.62 395 LEU A N 1
ATOM 3109 C CA . LEU A 1 395 ? -28.691 -4.400 -4.568 1.00 85.62 395 LEU A CA 1
ATOM 3110 C C . LEU A 1 395 ? -27.228 -4.564 -4.169 1.00 85.62 395 LEU A C 1
ATOM 3112 O O . LEU A 1 395 ? -26.436 -4.913 -5.029 1.00 85.62 395 LEU A O 1
ATOM 3116 N N . LEU A 1 396 ? -26.868 -4.338 -2.905 1.00 81.44 396 LEU A N 1
ATOM 3117 C CA . LEU A 1 396 ? -25.500 -4.503 -2.414 1.00 81.44 396 LEU A CA 1
ATOM 3118 C C . LEU A 1 396 ? -25.094 -5.971 -2.381 1.00 81.44 396 LEU A C 1
ATOM 3120 O O . LEU A 1 396 ? -24.031 -6.297 -2.881 1.00 81.44 396 LEU A O 1
ATOM 3124 N N . ALA A 1 397 ? -25.944 -6.874 -1.898 1.00 82.06 397 ALA A N 1
ATOM 3125 C CA . ALA A 1 397 ? -25.683 -8.309 -1.948 1.00 82.06 397 ALA A CA 1
ATOM 3126 C C . ALA A 1 397 ? -25.645 -8.830 -3.392 1.00 82.06 397 ALA A C 1
ATOM 3128 O O . ALA A 1 397 ? -24.832 -9.696 -3.705 1.00 82.06 397 ALA A O 1
ATOM 3129 N N . SER A 1 398 ? -26.466 -8.271 -4.294 1.00 73.94 398 SER A N 1
ATOM 3130 C CA . SER A 1 398 ? -26.408 -8.551 -5.734 1.00 73.94 398 SER A CA 1
ATOM 3131 C C . SER A 1 398 ? -25.176 -7.946 -6.384 1.00 73.94 398 SER A C 1
ATOM 3133 O O . SER A 1 398 ? -24.652 -8.552 -7.299 1.00 73.94 398 SER A O 1
ATOM 3135 N N . LEU A 1 399 ? -24.715 -6.774 -5.950 1.00 64.69 399 LEU A N 1
ATOM 3136 C CA . LEU A 1 399 ? -23.470 -6.160 -6.395 1.00 64.69 399 LEU A CA 1
ATOM 3137 C C . LEU A 1 399 ? -22.280 -6.918 -5.846 1.00 64.69 399 LEU A C 1
ATOM 3139 O O . LEU A 1 399 ? -21.317 -7.008 -6.561 1.00 64.69 399 LEU A O 1
ATOM 3143 N N . LEU A 1 400 ? -22.340 -7.504 -4.653 1.00 54.47 400 LEU A N 1
ATOM 3144 C CA . LEU A 1 400 ? -21.288 -8.344 -4.085 1.00 54.47 400 LEU A CA 1
ATOM 3145 C C . LEU A 1 400 ? -21.260 -9.720 -4.749 1.00 54.47 400 LEU A C 1
ATOM 3147 O O . LEU A 1 400 ? -20.188 -10.197 -5.090 1.00 54.47 400 LEU A O 1
ATOM 3151 N N . THR A 1 401 ? -22.416 -10.313 -5.061 1.00 47.34 401 THR A N 1
ATOM 3152 C CA . THR A 1 401 ? -22.479 -11.497 -5.940 1.00 47.34 401 THR A CA 1
ATOM 3153 C C . THR A 1 401 ? -22.146 -11.147 -7.382 1.00 47.34 401 THR A C 1
ATOM 3155 O O . THR A 1 401 ? -21.553 -11.974 -8.051 1.00 47.34 401 THR A O 1
ATOM 3158 N N . LYS A 1 402 ? -22.422 -9.923 -7.847 1.00 37.59 402 LYS A N 1
ATOM 3159 C CA . LYS A 1 402 ? -21.942 -9.366 -9.118 1.00 37.59 402 LYS A CA 1
ATOM 3160 C C . LYS A 1 402 ? -20.556 -8.758 -9.030 1.00 37.59 402 LYS A C 1
ATOM 3162 O O . LYS A 1 402 ? -20.082 -8.368 -10.056 1.00 37.59 402 LYS A O 1
ATOM 3167 N N . LEU A 1 403 ? -19.867 -8.669 -7.909 1.00 37.50 403 LEU A N 1
ATOM 3168 C CA . LEU A 1 403 ? -18.457 -8.258 -7.817 1.00 37.50 403 LEU A CA 1
ATOM 3169 C C . LEU A 1 403 ? -17.623 -9.522 -7.611 1.00 37.50 403 LEU A C 1
ATOM 3171 O O . LEU A 1 403 ? -16.524 -9.634 -8.129 1.00 37.50 403 LEU A O 1
ATOM 3175 N N . SER A 1 404 ? -18.226 -10.542 -6.999 1.00 35.88 404 SER A N 1
ATOM 3176 C CA . SER A 1 404 ? -17.839 -11.942 -7.119 1.00 35.88 404 SER A CA 1
ATOM 3177 C C . SER A 1 404 ? -18.048 -12.466 -8.555 1.00 35.88 404 SER A C 1
ATOM 3179 O O . SER A 1 404 ? -17.175 -13.151 -9.078 1.00 35.88 404 SER A O 1
ATOM 3181 N N . SER A 1 405 ? -19.130 -12.073 -9.256 1.00 32.00 405 SER A N 1
ATOM 3182 C CA . SER A 1 405 ? -19.408 -12.446 -10.662 1.00 32.00 405 SER A CA 1
ATOM 3183 C C . SER A 1 405 ? -19.015 -11.392 -11.712 1.00 32.00 405 SER A C 1
ATOM 3185 O O . SER A 1 405 ? -19.074 -11.684 -12.901 1.00 32.00 405 SER A O 1
ATOM 3187 N N . MET A 1 406 ? -18.649 -10.177 -11.301 1.00 33.88 406 MET A N 1
ATOM 3188 C CA . MET A 1 406 ? -17.875 -9.173 -12.056 1.00 33.88 406 MET A CA 1
ATOM 3189 C C . MET A 1 406 ? -16.503 -9.027 -11.403 1.00 33.88 406 MET A C 1
ATOM 3191 O O . MET A 1 406 ? -15.888 -7.964 -11.432 1.00 33.88 406 MET A O 1
ATOM 3195 N N . SER A 1 407 ? -15.953 -10.151 -10.939 1.00 38.22 407 SER A N 1
ATOM 3196 C CA . SER A 1 407 ? -14.589 -10.444 -11.337 1.00 38.22 407 SER A CA 1
ATOM 3197 C C . SER A 1 407 ? -14.549 -10.131 -12.832 1.00 38.22 407 SER A C 1
ATOM 3199 O O . SER A 1 407 ? -15.266 -10.752 -13.622 1.00 38.22 407 SER A O 1
ATOM 3201 N N . ALA A 1 408 ? -13.751 -9.140 -13.236 1.00 48.12 408 ALA A N 1
ATOM 3202 C CA . ALA A 1 408 ? -13.125 -9.223 -14.546 1.00 48.12 408 ALA A CA 1
ATOM 3203 C C . ALA A 1 408 ? -12.701 -10.685 -14.677 1.00 48.12 408 ALA A C 1
ATOM 3205 O O . ALA A 1 408 ? -11.998 -11.144 -13.773 1.00 48.12 408 ALA A O 1
ATOM 3206 N N . SER A 1 409 ? -13.287 -11.428 -15.628 1.00 64.12 409 SER A N 1
ATOM 3207 C CA . SER A 1 409 ? -13.221 -12.893 -15.652 1.00 64.12 409 SER A CA 1
ATOM 3208 C C . SER A 1 409 ? -11.808 -13.315 -15.284 1.00 64.12 409 SER A C 1
ATOM 3210 O O . SER A 1 409 ? -10.878 -12.947 -16.016 1.00 64.12 409 SER A O 1
ATOM 3212 N N . LYS A 1 410 ? -11.633 -13.945 -14.110 1.00 84.69 410 LYS A N 1
ATOM 3213 C CA . LYS A 1 410 ? -10.280 -14.219 -13.633 1.00 84.69 410 LYS A CA 1
ATOM 3214 C C . LYS A 1 410 ? -9.557 -14.987 -14.727 1.00 84.69 410 LYS A C 1
ATOM 3216 O O . LYS A 1 410 ? -10.113 -15.905 -15.328 1.00 84.69 410 LYS A O 1
ATOM 3221 N N . SER A 1 411 ? -8.369 -14.519 -15.057 1.00 89.25 411 SER A N 1
ATOM 3222 C CA . SER A 1 411 ? -7.576 -15.053 -16.152 1.00 89.25 411 SER A CA 1
ATOM 3223 C C . SER A 1 411 ? -6.322 -15.661 -15.561 1.00 89.25 411 SER A C 1
ATOM 3225 O O . SER A 1 411 ? -5.736 -15.092 -14.637 1.00 89.25 411 SER A O 1
ATOM 3227 N N . THR A 1 412 ? -5.900 -16.814 -16.081 1.00 93.00 412 THR A N 1
ATOM 3228 C CA . THR A 1 412 ? -4.605 -17.379 -15.687 1.00 93.00 412 THR A CA 1
ATOM 3229 C C . THR A 1 412 ? -3.501 -16.375 -16.004 1.00 93.00 412 THR A C 1
ATOM 3231 O O . THR A 1 412 ? -3.673 -15.500 -16.858 1.00 93.00 412 THR A O 1
ATOM 3234 N N . ILE A 1 413 ? -2.351 -16.492 -15.342 1.00 94.00 413 ILE A N 1
ATOM 3235 C CA . ILE A 1 413 ? -1.251 -15.541 -15.532 1.00 94.00 413 ILE A CA 1
ATOM 3236 C C . ILE A 1 413 ? -0.842 -15.390 -17.008 1.00 94.00 413 ILE A C 1
ATOM 3238 O O . ILE A 1 413 ? -0.576 -14.278 -17.458 1.00 94.00 413 ILE A O 1
ATOM 3242 N N . SER A 1 414 ? -0.877 -16.480 -17.785 1.00 92.44 414 SER A N 1
ATOM 3243 C CA . SER A 1 414 ? -0.561 -16.474 -19.219 1.00 92.44 414 SER A CA 1
ATOM 3244 C C . SER A 1 414 ? -1.614 -15.778 -20.090 1.00 92.44 414 SER A C 1
ATOM 3246 O O . SER A 1 414 ? -1.331 -15.437 -21.237 1.00 92.44 414 SER A O 1
ATOM 3248 N N . ALA A 1 415 ? -2.825 -15.576 -19.567 1.00 90.94 415 ALA A N 1
ATOM 3249 C CA . ALA A 1 415 ? -3.946 -14.937 -20.250 1.00 90.94 415 ALA A CA 1
ATOM 3250 C C . ALA A 1 415 ? -4.226 -13.508 -19.750 1.00 90.94 415 ALA A C 1
ATOM 3252 O O . ALA A 1 415 ? -5.170 -12.874 -20.225 1.00 90.94 415 ALA A O 1
ATOM 3253 N N . LEU A 1 416 ? -3.427 -12.986 -18.811 1.00 90.75 416 LEU A N 1
ATOM 3254 C CA . LEU A 1 416 ? -3.563 -11.606 -18.356 1.00 90.75 416 LEU A CA 1
ATOM 3255 C C . LEU A 1 416 ? -3.316 -10.613 -19.506 1.00 90.75 416 LEU A C 1
ATOM 3257 O O . LEU A 1 416 ? -2.410 -10.819 -20.320 1.00 90.75 416 LEU A O 1
ATOM 3261 N N . PRO A 1 417 ? -4.089 -9.515 -19.571 1.00 88.19 417 PRO A N 1
ATOM 3262 C CA . PRO A 1 417 ? -3.917 -8.514 -20.610 1.00 88.19 417 PRO A CA 1
ATOM 3263 C C . PRO A 1 417 ? -2.601 -7.755 -20.423 1.00 88.19 417 PRO A C 1
ATOM 3265 O O . PRO A 1 417 ? -2.292 -7.263 -19.336 1.00 88.19 417 PRO A O 1
ATOM 3268 N N . LEU A 1 418 ? -1.844 -7.605 -21.508 1.00 90.94 418 LEU A N 1
ATOM 3269 C CA . LEU A 1 418 ? -0.680 -6.726 -21.529 1.00 90.94 418 LEU A CA 1
ATOM 3270 C C . LEU A 1 418 ? -1.120 -5.252 -21.467 1.00 90.94 418 LEU A C 1
ATOM 3272 O O . LEU A 1 418 ? -2.078 -4.854 -22.134 1.00 90.94 418 LEU A O 1
ATOM 3276 N N . ALA A 1 419 ? -0.404 -4.432 -20.696 1.00 92.00 419 ALA A N 1
ATOM 3277 C CA . ALA A 1 419 ? -0.601 -2.984 -20.678 1.00 92.00 419 ALA A CA 1
ATOM 3278 C C . ALA A 1 419 ? -0.388 -2.360 -22.077 1.00 92.00 419 ALA A C 1
ATOM 3280 O O . ALA A 1 419 ? 0.397 -2.879 -22.879 1.00 92.00 419 ALA A O 1
ATOM 3281 N N . PRO A 1 420 ? -1.063 -1.241 -22.401 1.00 90.25 420 PRO A N 1
ATOM 3282 C CA . PRO A 1 420 ? -0.906 -0.597 -23.701 1.00 90.25 420 PRO A CA 1
ATOM 3283 C C . PRO A 1 420 ? 0.547 -0.138 -23.926 1.00 90.25 420 PRO A C 1
ATOM 3285 O O . PRO A 1 420 ? 1.219 0.245 -22.966 1.00 90.25 420 PRO A O 1
ATOM 3288 N N . PRO A 1 421 ? 1.036 -0.078 -25.183 1.00 91.06 421 PRO A N 1
ATOM 3289 C CA . PRO A 1 421 ? 2.402 0.357 -25.501 1.00 91.06 421 PRO A CA 1
ATOM 3290 C C . PRO A 1 421 ? 2.818 1.694 -24.873 1.00 91.06 421 PRO A C 1
ATOM 3292 O O . PRO A 1 421 ? 3.977 1.875 -24.518 1.00 91.06 421 PRO A O 1
ATOM 3295 N N . THR A 1 422 ? 1.879 2.620 -24.673 1.00 89.25 422 THR A N 1
ATOM 3296 C CA . THR A 1 422 ? 2.109 3.919 -24.014 1.00 89.25 422 THR A CA 1
ATOM 3297 C C . THR A 1 422 ? 2.452 3.815 -22.525 1.00 89.25 422 THR A C 1
ATOM 3299 O O . THR A 1 422 ? 2.922 4.790 -21.949 1.00 89.25 422 THR A O 1
ATOM 3302 N N . GLN A 1 423 ? 2.231 2.657 -21.903 1.00 90.94 423 GLN A N 1
ATOM 3303 C CA . GLN A 1 423 ? 2.532 2.361 -20.500 1.00 90.94 423 GLN A CA 1
ATOM 3304 C C . GLN A 1 423 ? 3.626 1.287 -20.341 1.00 90.94 423 GLN A C 1
ATOM 3306 O O . GLN A 1 423 ? 4.008 0.956 -19.222 1.00 90.94 423 GLN A O 1
ATOM 3311 N N . LEU A 1 424 ? 4.191 0.785 -21.446 1.00 93.06 424 LEU A N 1
ATOM 3312 C CA . LEU A 1 424 ? 5.290 -0.180 -21.428 1.00 93.06 424 LEU A CA 1
ATOM 3313 C C . LEU A 1 424 ? 6.653 0.511 -21.519 1.00 93.06 424 LEU A C 1
ATOM 3315 O O . LEU A 1 424 ? 6.967 1.169 -22.511 1.00 93.06 424 LEU A O 1
ATOM 3319 N N . LEU A 1 425 ? 7.509 0.275 -20.522 1.00 95.75 425 LEU A N 1
ATOM 3320 C CA . LEU A 1 425 ? 8.888 0.776 -20.498 1.00 95.75 425 LEU A CA 1
ATOM 3321 C C . LEU A 1 425 ? 9.657 0.384 -21.769 1.00 95.75 425 LEU A C 1
ATOM 3323 O O . LEU A 1 425 ? 10.333 1.216 -22.370 1.00 95.75 425 LEU A O 1
ATOM 3327 N N . THR A 1 426 ? 9.499 -0.862 -22.214 1.00 96.50 426 THR A N 1
ATOM 3328 C CA . THR A 1 426 ? 10.215 -1.433 -23.365 1.00 96.50 426 THR A CA 1
ATOM 3329 C C . THR A 1 426 ? 9.868 -0.791 -24.709 1.00 96.50 426 THR A C 1
ATOM 3331 O O . THR A 1 426 ? 10.650 -0.900 -25.648 1.00 96.50 426 THR A O 1
ATOM 3334 N N . HIS A 1 427 ? 8.726 -0.103 -24.802 1.00 94.75 427 HIS A N 1
ATOM 3335 C CA . HIS A 1 427 ? 8.311 0.631 -26.001 1.00 94.75 427 HIS A CA 1
ATOM 3336 C C . HIS A 1 427 ? 8.776 2.090 -26.008 1.00 94.75 427 HIS A C 1
ATOM 3338 O O . HIS A 1 427 ? 8.798 2.714 -27.065 1.00 94.75 427 HIS A O 1
ATOM 3344 N N . ASN A 1 428 ? 9.106 2.647 -24.840 1.00 95.19 428 ASN A N 1
ATOM 3345 C CA . ASN A 1 428 ? 9.345 4.083 -24.680 1.00 95.19 428 ASN A CA 1
ATOM 3346 C C . ASN A 1 428 ? 10.794 4.420 -24.311 1.00 95.19 428 ASN A C 1
ATOM 3348 O O . ASN A 1 428 ? 11.189 5.579 -24.420 1.00 95.19 428 ASN A O 1
ATOM 3352 N N . LEU A 1 429 ? 11.587 3.433 -23.887 1.00 97.50 429 LEU A N 1
ATOM 3353 C CA . LEU A 1 429 ? 13.004 3.596 -23.568 1.00 97.50 429 LEU A CA 1
ATOM 3354 C C . LEU A 1 429 ? 13.897 2.815 -24.537 1.00 97.50 429 LEU A C 1
ATOM 3356 O O . LEU A 1 429 ? 13.469 1.872 -25.196 1.00 97.50 429 LEU A O 1
ATOM 3360 N N . THR A 1 430 ? 15.169 3.205 -24.599 1.00 98.00 430 THR A N 1
ATOM 3361 C CA . THR A 1 430 ? 16.156 2.602 -25.504 1.00 98.00 430 THR A CA 1
ATOM 3362 C C . THR A 1 430 ? 16.603 1.220 -25.004 1.00 98.00 430 THR A C 1
ATOM 3364 O O . THR A 1 430 ? 17.148 1.140 -23.893 1.00 98.00 430 THR A O 1
ATOM 3367 N N . PRO A 1 431 ? 16.432 0.149 -25.798 1.00 97.88 431 PRO A N 1
ATOM 3368 C CA . PRO A 1 431 ? 16.961 -1.170 -25.477 1.00 97.88 431 PRO A CA 1
ATOM 3369 C C . PRO A 1 431 ? 18.476 -1.226 -25.688 1.00 97.88 431 PRO A C 1
ATOM 3371 O O . PRO A 1 431 ? 19.075 -0.415 -26.393 1.00 97.88 431 PRO A O 1
ATOM 3374 N N . ASP A 1 432 ? 19.108 -2.229 -25.100 1.00 97.25 432 ASP A N 1
ATOM 3375 C CA . ASP A 1 432 ? 20.476 -2.605 -25.418 1.00 97.25 432 ASP A CA 1
ATOM 3376 C C . ASP A 1 432 ? 20.620 -2.991 -26.906 1.00 97.25 432 ASP A C 1
ATOM 3378 O O . ASP A 1 432 ? 19.899 -3.874 -27.369 1.00 97.25 432 ASP A O 1
ATOM 3382 N N . PRO A 1 433 ? 21.584 -2.419 -27.656 1.00 96.75 433 PRO A N 1
ATOM 3383 C CA . PRO A 1 433 ? 21.781 -2.725 -29.077 1.00 96.75 433 PRO A CA 1
ATOM 3384 C C . PRO A 1 433 ? 22.046 -4.201 -29.397 1.00 96.75 433 PRO A C 1
ATOM 3386 O O . PRO A 1 433 ? 21.876 -4.627 -30.533 1.00 96.75 433 PRO A O 1
ATOM 3389 N N . ARG A 1 434 ? 22.494 -4.988 -28.411 1.00 96.44 434 ARG A N 1
ATOM 3390 C CA . ARG A 1 434 ? 22.696 -6.442 -28.540 1.00 96.44 434 ARG A CA 1
ATOM 3391 C C . ARG A 1 434 ? 21.402 -7.252 -28.402 1.00 96.44 434 ARG A C 1
ATOM 3393 O O . ARG A 1 434 ? 21.386 -8.426 -28.751 1.00 96.44 434 ARG A O 1
ATOM 3400 N N . THR A 1 435 ? 20.344 -6.632 -27.888 1.00 96.19 435 THR A N 1
ATOM 3401 C CA . THR A 1 435 ? 18.979 -7.167 -27.811 1.00 96.19 435 THR A CA 1
ATOM 3402 C C . THR A 1 435 ? 18.006 -6.065 -28.257 1.00 96.19 435 THR A C 1
ATOM 3404 O O . THR A 1 435 ? 17.325 -5.473 -27.419 1.00 96.19 435 THR A O 1
ATOM 3407 N N . PRO A 1 436 ? 17.979 -5.701 -29.548 1.00 95.12 436 PRO A N 1
ATOM 3408 C CA . PRO A 1 436 ? 17.389 -4.432 -29.986 1.00 95.12 436 PRO A CA 1
ATOM 3409 C C . PRO A 1 436 ? 15.854 -4.438 -30.040 1.00 95.12 436 PRO A C 1
ATOM 3411 O O . PRO A 1 436 ? 15.236 -3.380 -29.969 1.00 95.12 436 PRO A O 1
ATOM 3414 N N . SER A 1 437 ? 15.211 -5.602 -30.151 1.00 97.38 437 SER A N 1
ATOM 3415 C CA . SER A 1 437 ? 13.749 -5.725 -30.166 1.00 97.38 437 SER A CA 1
ATOM 3416 C C . SER A 1 437 ? 13.295 -7.054 -29.564 1.00 97.38 437 SER A C 1
ATOM 3418 O O . SER A 1 437 ? 14.070 -8.009 -29.511 1.00 97.38 437 SER A O 1
ATOM 3420 N N . ALA A 1 438 ? 12.033 -7.132 -29.127 1.00 97.00 438 ALA A N 1
ATOM 3421 C CA . ALA A 1 438 ? 11.452 -8.367 -28.596 1.00 97.00 438 ALA A CA 1
ATOM 3422 C C . ALA A 1 438 ? 11.466 -9.508 -29.631 1.00 97.00 438 ALA A C 1
ATOM 3424 O O . ALA A 1 438 ? 11.815 -10.640 -29.295 1.00 97.00 438 ALA A O 1
ATOM 3425 N N . LEU A 1 439 ? 11.152 -9.201 -30.896 1.00 96.38 439 LEU A N 1
ATOM 3426 C CA . LEU A 1 439 ? 11.190 -10.161 -31.997 1.00 96.38 439 LEU A CA 1
ATOM 3427 C C . LEU A 1 439 ? 12.601 -10.721 -32.217 1.00 96.38 439 LEU A C 1
ATOM 3429 O O . LEU A 1 439 ? 12.781 -11.933 -32.140 1.00 96.38 439 LEU A O 1
ATOM 3433 N N . GLU A 1 440 ? 13.599 -9.858 -32.440 1.00 96.69 440 GLU A N 1
ATOM 3434 C CA . GLU A 1 440 ? 14.984 -10.297 -32.676 1.00 96.69 440 GLU A CA 1
ATOM 3435 C C . GLU A 1 440 ? 15.563 -11.028 -31.465 1.00 96.69 440 GLU A C 1
ATOM 3437 O O . GLU A 1 440 ? 16.249 -12.040 -31.615 1.00 96.69 440 GLU A O 1
ATOM 3442 N N . PHE A 1 441 ? 15.236 -10.568 -30.255 1.00 97.56 441 PHE A N 1
ATOM 3443 C CA . PHE A 1 441 ? 15.615 -11.257 -29.030 1.00 97.56 441 PHE A CA 1
ATOM 3444 C C . PHE A 1 441 ? 15.085 -12.697 -29.021 1.00 97.56 441 PHE A C 1
ATOM 3446 O O . PHE A 1 441 ? 15.854 -13.642 -28.842 1.00 97.56 441 PHE A O 1
ATOM 3453 N N . ARG A 1 442 ? 13.787 -12.876 -29.287 1.00 95.31 442 ARG A N 1
ATOM 3454 C CA . ARG A 1 442 ? 13.118 -14.179 -29.261 1.00 95.31 442 ARG A CA 1
ATOM 3455 C C . ARG A 1 442 ? 13.580 -15.117 -30.380 1.00 95.31 442 ARG A C 1
ATOM 3457 O O . ARG A 1 442 ? 13.727 -16.313 -30.135 1.00 95.31 442 ARG A O 1
ATOM 3464 N N . THR A 1 443 ? 13.772 -14.613 -31.602 1.00 94.12 443 THR A N 1
ATOM 3465 C CA . THR A 1 443 ? 14.051 -15.460 -32.776 1.00 94.12 443 THR A CA 1
ATOM 3466 C C . THR A 1 443 ? 15.533 -15.678 -33.053 1.00 94.12 443 THR A C 1
ATOM 3468 O O . THR A 1 443 ? 15.888 -16.753 -33.532 1.00 94.12 443 THR A O 1
ATOM 3471 N N . ASP A 1 444 ? 16.386 -14.689 -32.772 1.00 95.00 444 ASP A N 1
ATOM 3472 C CA . ASP A 1 444 ? 17.825 -14.753 -33.050 1.00 95.00 444 ASP A CA 1
ATOM 3473 C C . ASP A 1 444 ? 18.635 -14.910 -31.761 1.00 95.00 444 ASP A C 1
ATOM 3475 O O . ASP A 1 444 ? 19.282 -15.938 -31.572 1.00 95.00 444 ASP A O 1
ATOM 3479 N N . VAL A 1 445 ? 18.535 -13.972 -30.810 1.00 96.50 445 VAL A N 1
ATOM 3480 C CA . VAL A 1 445 ? 19.409 -13.970 -29.617 1.00 96.50 445 VAL A CA 1
ATOM 3481 C C . VAL A 1 445 ? 19.274 -15.254 -28.799 1.00 96.50 445 VAL A C 1
ATOM 3483 O O . VAL A 1 445 ? 20.287 -15.887 -28.509 1.00 96.50 445 VAL A O 1
ATOM 3486 N N . LEU A 1 446 ? 18.049 -15.690 -28.478 1.00 96.38 446 LEU A N 1
ATOM 3487 C CA . LEU A 1 446 ? 17.825 -16.949 -27.748 1.00 96.38 446 LEU A CA 1
ATOM 3488 C C . LEU A 1 446 ? 18.337 -18.189 -28.506 1.00 96.38 446 LEU A C 1
ATOM 3490 O O . LEU A 1 446 ? 18.571 -19.230 -27.898 1.00 96.38 446 LEU A O 1
ATOM 3494 N N . ALA A 1 447 ? 18.479 -18.105 -29.831 1.00 94.75 447 ALA A N 1
ATOM 3495 C CA . ALA A 1 447 ? 18.884 -19.208 -30.695 1.00 94.75 447 ALA A CA 1
ATOM 3496 C C . ALA A 1 447 ? 20.400 -19.279 -30.919 1.00 94.75 447 ALA A C 1
ATOM 3498 O O . ALA A 1 447 ? 20.966 -20.371 -30.941 1.00 94.75 447 ALA A O 1
ATOM 3499 N N . THR A 1 448 ? 21.036 -18.130 -31.143 1.00 94.62 448 THR A N 1
ATOM 3500 C CA . THR A 1 448 ? 22.395 -18.041 -31.694 1.00 94.62 448 THR A CA 1
ATOM 3501 C C . THR A 1 448 ? 23.412 -17.501 -30.697 1.00 94.62 448 THR A C 1
ATOM 3503 O O . THR A 1 448 ? 24.580 -17.882 -30.754 1.00 94.62 448 THR A O 1
ATOM 3506 N N . SER A 1 449 ? 22.989 -16.628 -29.780 1.00 96.00 449 SER A N 1
ATOM 3507 C CA . SER A 1 449 ? 23.876 -15.931 -28.841 1.00 96.00 449 SER A CA 1
ATOM 3508 C C . SER A 1 449 ? 23.290 -15.739 -27.427 1.00 96.00 449 SER A C 1
ATOM 3510 O O . SER A 1 449 ? 23.480 -14.678 -26.817 1.00 96.00 449 SER A O 1
ATOM 3512 N N . PRO A 1 450 ? 22.617 -16.749 -26.835 1.00 95.62 450 PRO A N 1
ATOM 3513 C CA . PRO A 1 450 ? 21.960 -16.621 -25.532 1.00 95.62 450 PRO A CA 1
ATOM 3514 C C . PRO A 1 450 ? 22.920 -16.273 -24.388 1.00 95.62 450 PRO A C 1
ATOM 3516 O O . PRO A 1 450 ? 22.496 -15.734 -23.366 1.00 95.62 450 PRO A O 1
ATOM 3519 N N . SER A 1 451 ? 24.231 -16.495 -24.521 1.00 95.00 451 SER A N 1
ATOM 3520 C CA . SER A 1 451 ? 25.176 -16.104 -23.472 1.00 95.00 451 SER A CA 1
ATOM 3521 C C . SER A 1 451 ? 25.249 -14.588 -23.233 1.00 95.00 451 SER A C 1
ATOM 3523 O O . SER A 1 451 ? 25.672 -14.160 -22.154 1.00 95.00 451 SER A O 1
ATOM 3525 N N . ILE A 1 452 ? 24.788 -13.761 -24.179 1.00 95.31 452 ILE A N 1
ATOM 3526 C CA . ILE A 1 452 ? 24.820 -12.294 -24.085 1.00 95.31 452 ILE A CA 1
ATOM 3527 C C . ILE A 1 452 ? 23.941 -11.736 -22.961 1.00 95.31 452 ILE A C 1
ATOM 3529 O O . ILE A 1 452 ? 24.259 -10.682 -22.406 1.00 95.31 452 ILE A O 1
ATOM 3533 N N . GLN A 1 453 ? 22.872 -12.449 -22.599 1.00 94.81 453 GLN A N 1
ATOM 3534 C CA . GLN A 1 453 ? 22.016 -12.118 -21.458 1.00 94.81 453 GLN A CA 1
ATOM 3535 C C . GLN A 1 453 ? 22.541 -12.697 -20.134 1.00 94.81 453 GLN A C 1
ATOM 3537 O O . GLN A 1 453 ? 22.109 -12.269 -19.074 1.00 94.81 453 GLN A O 1
ATOM 3542 N N . ARG A 1 454 ? 23.498 -13.636 -20.147 1.00 93.50 454 ARG A N 1
ATOM 3543 C CA . ARG A 1 454 ? 23.993 -14.321 -18.929 1.00 93.50 454 ARG A CA 1
ATOM 3544 C C . ARG A 1 454 ? 25.341 -13.811 -18.429 1.00 93.50 454 ARG A C 1
ATOM 3546 O O . ARG A 1 454 ? 25.686 -13.980 -17.254 1.00 93.50 454 ARG A O 1
ATOM 3553 N N . ARG A 1 455 ? 26.138 -13.233 -19.329 1.00 91.62 455 ARG A N 1
ATOM 3554 C CA . ARG A 1 455 ? 27.471 -12.701 -19.028 1.00 91.62 455 ARG A CA 1
ATOM 3555 C C . ARG A 1 455 ? 27.368 -11.270 -18.527 1.00 91.62 455 ARG A C 1
ATOM 3557 O O . ARG A 1 455 ? 26.741 -10.433 -19.168 1.00 91.62 455 ARG A O 1
ATOM 3564 N N . ALA A 1 456 ? 28.061 -10.986 -17.427 1.00 92.00 456 ALA A N 1
ATOM 3565 C CA . ALA A 1 456 ? 28.180 -9.627 -16.927 1.00 92.00 456 ALA A CA 1
ATOM 3566 C C . ALA A 1 456 ? 28.884 -8.733 -17.955 1.00 92.00 456 ALA A C 1
ATOM 3568 O O . ALA A 1 456 ? 29.966 -9.076 -18.441 1.00 92.00 456 ALA A O 1
ATOM 3569 N N . ARG A 1 457 ? 28.271 -7.598 -18.292 1.00 92.94 457 ARG A N 1
ATOM 3570 C CA . ARG A 1 457 ? 28.808 -6.665 -19.286 1.00 92.94 457 ARG A CA 1
ATOM 3571 C C . ARG A 1 457 ? 28.293 -5.248 -19.088 1.00 92.94 457 ARG A C 1
ATOM 3573 O O . ARG A 1 457 ? 27.213 -5.010 -18.556 1.00 92.94 457 ARG A O 1
ATOM 3580 N N . LEU A 1 458 ? 29.074 -4.306 -19.597 1.00 91.69 458 LEU A N 1
ATOM 3581 C CA . LEU A 1 458 ? 28.662 -2.919 -19.731 1.00 91.69 458 LEU A CA 1
ATOM 3582 C C . LEU A 1 458 ? 27.730 -2.785 -20.931 1.00 91.69 458 LEU A C 1
ATOM 3584 O O . LEU A 1 458 ? 28.016 -3.310 -22.009 1.00 91.69 458 LEU A O 1
ATOM 3588 N N . LEU A 1 459 ? 26.615 -2.097 -20.727 1.00 93.62 459 LEU A N 1
ATOM 3589 C CA . LEU A 1 459 ? 25.711 -1.723 -21.806 1.00 93.62 459 LEU A CA 1
ATOM 3590 C C . LEU A 1 459 ? 26.208 -0.439 -22.480 1.00 93.62 459 LEU A C 1
ATOM 3592 O O . LEU A 1 459 ? 27.064 0.277 -21.943 1.00 93.62 459 LEU A O 1
ATOM 3596 N N . ALA A 1 460 ? 25.666 -0.162 -23.667 1.00 93.38 460 ALA A N 1
ATOM 3597 C CA . ALA A 1 460 ? 25.852 1.119 -24.336 1.00 93.38 460 ALA A CA 1
ATOM 3598 C C . ALA A 1 460 ? 25.333 2.272 -23.452 1.00 93.38 460 ALA A C 1
ATOM 3600 O O . ALA A 1 460 ? 24.430 2.086 -22.635 1.00 93.38 460 ALA A O 1
ATOM 3601 N N . GLY A 1 461 ? 25.941 3.458 -23.572 1.00 91.19 461 GLY A N 1
ATOM 3602 C CA . GLY A 1 461 ? 25.655 4.590 -22.679 1.00 91.19 461 GLY A CA 1
ATOM 3603 C C . GLY A 1 461 ? 24.222 5.123 -22.775 1.00 91.19 461 GLY A C 1
ATOM 3604 O O . GLY A 1 461 ? 23.710 5.643 -21.788 1.00 91.19 461 GLY A O 1
ATOM 3605 N N . ASP A 1 462 ? 23.583 4.946 -23.930 1.00 94.31 462 ASP A N 1
ATOM 3606 C CA . ASP A 1 462 ? 22.201 5.312 -24.254 1.00 94.31 462 ASP A CA 1
ATOM 3607 C C . ASP A 1 462 ? 21.156 4.246 -23.886 1.00 94.31 462 ASP A C 1
ATOM 3609 O O . ASP A 1 462 ? 19.965 4.550 -23.846 1.00 94.31 462 ASP A O 1
ATOM 3613 N N . ALA A 1 463 ? 21.573 3.007 -23.614 1.00 96.88 463 ALA A N 1
ATOM 3614 C CA . ALA A 1 463 ? 20.663 1.915 -23.288 1.00 96.88 463 ALA A CA 1
ATOM 3615 C C . ALA A 1 463 ? 20.139 2.020 -21.846 1.00 96.88 463 ALA A C 1
ATOM 3617 O O . ALA A 1 463 ? 20.903 2.269 -20.906 1.00 96.88 463 ALA A O 1
ATOM 3618 N N . HIS A 1 464 ? 18.842 1.753 -21.674 1.00 98.31 464 HIS A N 1
ATOM 3619 C CA . HIS A 1 464 ? 18.132 1.784 -20.390 1.00 98.31 464 HIS A CA 1
ATOM 3620 C C . HIS A 1 464 ? 17.887 0.384 -19.818 1.00 98.31 464 HIS A C 1
ATOM 3622 O O . HIS A 1 464 ? 17.823 0.210 -18.604 1.00 98.31 464 HIS A O 1
ATOM 3628 N N . PHE A 1 465 ? 17.738 -0.623 -20.677 1.00 98.38 465 PHE A N 1
ATOM 3629 C CA . PHE A 1 465 ? 17.434 -1.999 -20.285 1.00 98.38 465 PHE A CA 1
ATOM 3630 C C . PHE A 1 465 ? 18.002 -2.995 -21.305 1.00 98.38 465 PHE A C 1
ATOM 3632 O O . PHE A 1 465 ? 18.390 -2.612 -22.405 1.00 98.38 465 PHE A O 1
ATOM 3639 N N . SER A 1 466 ? 18.036 -4.277 -20.948 1.00 98.44 466 SER A N 1
ATOM 3640 C CA . SER A 1 466 ? 18.299 -5.394 -21.868 1.00 98.44 466 SER A CA 1
ATOM 3641 C C . SER A 1 466 ? 17.122 -6.354 -21.803 1.00 98.44 466 SER A C 1
ATOM 3643 O O . SER A 1 466 ? 16.643 -6.637 -20.701 1.00 98.44 466 SER A O 1
ATOM 3645 N N . TYR A 1 467 ? 16.684 -6.887 -22.946 1.00 98.56 467 TYR A N 1
ATOM 3646 C CA . TYR A 1 467 ? 15.784 -8.039 -22.918 1.00 98.56 467 TYR A CA 1
ATOM 3647 C C . TYR A 1 467 ? 16.547 -9.240 -22.362 1.00 98.56 467 TYR A C 1
ATOM 3649 O O . TYR A 1 467 ? 17.721 -9.446 -22.692 1.00 98.56 467 TYR A O 1
ATOM 3657 N N . VAL A 1 468 ? 15.896 -9.978 -21.469 1.00 97.94 468 VAL A N 1
ATOM 3658 C CA . VAL A 1 468 ? 16.430 -11.182 -20.829 1.00 97.94 468 VAL A CA 1
ATOM 3659 C C . VAL A 1 468 ? 15.280 -12.139 -20.532 1.00 97.94 468 VAL A C 1
ATOM 3661 O O . VAL A 1 468 ? 14.136 -11.719 -20.427 1.00 97.94 468 VAL A O 1
ATOM 3664 N N . THR A 1 469 ? 15.561 -13.417 -20.336 1.00 97.12 469 THR A N 1
ATOM 3665 C CA . THR A 1 469 ? 14.591 -14.404 -19.835 1.00 97.12 469 THR A CA 1
ATOM 3666 C C . THR A 1 469 ? 15.006 -14.881 -18.440 1.00 97.12 469 THR A C 1
ATOM 3668 O O . THR A 1 469 ? 16.204 -14.941 -18.155 1.00 97.12 469 THR A O 1
ATOM 3671 N N . PRO A 1 470 ? 14.067 -15.251 -17.554 1.00 95.62 470 PRO A N 1
ATOM 3672 C CA . PRO A 1 470 ? 14.383 -16.041 -16.366 1.00 95.62 470 PRO A CA 1
ATOM 3673 C C . PRO A 1 470 ? 15.188 -17.308 -16.710 1.00 95.62 470 PRO A C 1
ATOM 3675 O O . PRO A 1 470 ? 14.950 -17.938 -17.738 1.00 95.62 470 PRO A O 1
ATOM 3678 N N . PHE A 1 471 ? 16.154 -17.660 -15.861 1.00 92.88 471 PHE A N 1
ATOM 3679 C CA . PHE A 1 471 ? 17.041 -18.818 -16.013 1.00 92.88 471 PHE A CA 1
ATOM 3680 C C . PHE A 1 471 ? 17.550 -19.329 -14.655 1.00 92.88 471 PHE A C 1
ATOM 3682 O O . PHE A 1 471 ? 18.733 -19.166 -14.326 1.00 92.88 471 PHE A O 1
ATOM 3689 N N . PRO A 1 472 ? 16.660 -19.904 -13.826 1.00 91.62 472 PRO A N 1
ATOM 3690 C CA . PRO A 1 472 ? 16.968 -20.270 -12.448 1.00 91.62 472 PRO A CA 1
ATOM 3691 C C . PRO A 1 472 ? 17.718 -21.610 -12.380 1.00 91.62 472 PRO A C 1
ATOM 3693 O O . PRO A 1 472 ? 17.186 -22.618 -11.921 1.00 91.62 472 PRO A O 1
ATOM 3696 N N . VAL A 1 473 ? 18.960 -21.633 -12.866 1.00 89.81 473 VAL A N 1
ATOM 3697 C CA . VAL A 1 473 ? 19.844 -22.809 -12.826 1.00 89.81 473 VAL A CA 1
ATOM 3698 C C . VAL A 1 473 ? 21.084 -22.539 -11.966 1.00 89.81 473 VAL A C 1
ATOM 3700 O O . VAL A 1 473 ? 21.497 -21.380 -11.850 1.00 89.81 473 VAL A O 1
ATOM 3703 N N . PRO A 1 474 ? 21.718 -23.576 -11.385 1.00 90.50 474 PRO A N 1
ATOM 3704 C CA . PRO A 1 474 ? 22.905 -23.399 -10.551 1.00 90.50 474 PRO A CA 1
ATOM 3705 C C . PRO A 1 474 ? 24.054 -22.704 -11.292 1.00 90.50 474 PRO A C 1
ATOM 3707 O O . PRO A 1 474 ? 24.331 -22.991 -12.461 1.00 90.50 474 PRO A O 1
ATOM 3710 N N . PHE A 1 475 ? 24.759 -21.816 -10.588 1.00 89.00 475 PHE A N 1
ATOM 3711 C CA . PHE A 1 475 ? 25.936 -21.113 -11.095 1.00 89.00 475 PHE A CA 1
ATOM 3712 C C . PHE A 1 475 ? 27.168 -21.403 -10.212 1.00 89.00 475 PHE A C 1
ATOM 3714 O O . PHE A 1 475 ? 27.038 -21.367 -8.988 1.00 89.00 475 PHE A O 1
ATOM 3721 N N . PRO A 1 476 ? 28.372 -21.635 -10.782 1.00 89.19 476 PRO A N 1
ATOM 3722 C CA . PRO A 1 476 ? 28.717 -21.623 -12.209 1.00 89.19 476 PRO A CA 1
ATOM 3723 C C . PRO A 1 476 ? 28.030 -22.735 -13.014 1.00 89.19 476 PRO A C 1
ATOM 3725 O O . PRO A 1 476 ? 27.798 -23.827 -12.504 1.00 89.19 476 PRO A O 1
ATOM 3728 N N . TYR A 1 477 ? 27.708 -22.451 -14.281 1.00 88.31 477 TYR A N 1
ATOM 3729 C CA . TYR A 1 477 ? 27.028 -23.414 -15.151 1.00 88.31 477 TYR A CA 1
ATOM 3730 C C . TYR A 1 477 ? 27.897 -24.659 -15.363 1.00 88.31 477 TYR A C 1
ATOM 3732 O O . TYR A 1 477 ? 29.022 -24.566 -15.863 1.00 88.31 477 TYR A O 1
ATOM 3740 N N . SER A 1 478 ? 27.361 -25.824 -15.001 1.00 82.44 478 SER A N 1
ATOM 3741 C CA . SER A 1 478 ? 28.025 -27.119 -15.180 1.00 82.44 478 SER A CA 1
ATOM 3742 C C . SER A 1 478 ? 27.812 -27.627 -16.606 1.00 82.44 478 SER A C 1
ATOM 3744 O O . SER A 1 478 ? 26.873 -28.363 -16.892 1.00 82.44 478 SER A O 1
ATOM 3746 N N . ILE A 1 479 ? 28.673 -27.180 -17.521 1.00 85.12 479 ILE A N 1
ATOM 3747 C CA . ILE A 1 479 ? 28.637 -27.558 -18.937 1.00 85.12 479 ILE A CA 1
ATOM 3748 C C . ILE A 1 479 ? 29.615 -28.718 -19.156 1.00 85.12 479 ILE A C 1
ATOM 3750 O O . ILE A 1 479 ? 30.831 -28.512 -19.152 1.00 85.12 479 ILE A O 1
ATOM 3754 N N . GLU A 1 480 ? 29.095 -29.933 -19.341 1.00 77.62 480 GLU A N 1
ATOM 3755 C CA . GLU A 1 480 ? 29.926 -31.108 -19.622 1.00 77.62 480 GLU A CA 1
ATOM 3756 C C . GLU A 1 480 ? 30.619 -30.982 -20.988 1.00 77.62 480 GLU A C 1
ATOM 3758 O O . GLU A 1 480 ? 29.979 -30.579 -21.968 1.00 77.62 480 GLU A O 1
ATOM 3763 N N . PRO A 1 481 ? 31.921 -31.308 -21.086 1.00 67.88 481 PRO A N 1
ATOM 3764 C CA . PRO A 1 481 ? 32.611 -31.323 -22.365 1.00 67.88 481 PRO A CA 1
ATOM 3765 C C . PRO A 1 481 ? 32.027 -32.431 -23.258 1.00 67.88 481 PRO A C 1
ATOM 3767 O O . PRO A 1 481 ? 31.726 -33.515 -22.757 1.00 67.88 481 PRO A O 1
ATOM 3770 N N . PRO A 1 482 ? 31.881 -32.197 -24.572 1.00 66.75 482 PRO A N 1
ATOM 3771 C CA . PRO A 1 482 ? 31.359 -33.216 -25.474 1.00 66.75 482 PRO A CA 1
ATOM 3772 C C . PRO A 1 482 ? 32.271 -34.456 -25.500 1.00 66.75 482 PRO A C 1
ATOM 3774 O O . PRO A 1 482 ? 33.498 -34.334 -25.422 1.00 66.75 482 PRO A O 1
ATOM 3777 N N . SER A 1 483 ? 31.677 -35.650 -25.625 1.00 65.19 483 SER A N 1
ATOM 3778 C CA . SER A 1 483 ? 32.421 -36.906 -25.799 1.00 65.19 483 SER A CA 1
ATOM 3779 C C . SER A 1 483 ? 33.294 -36.833 -27.061 1.00 65.19 483 SER A C 1
ATOM 3781 O O . SER A 1 483 ? 32.823 -36.325 -28.081 1.00 65.19 483 SER A O 1
ATOM 3783 N N . PRO A 1 484 ? 34.527 -37.382 -27.071 1.00 62.28 484 PRO A N 1
ATOM 3784 C CA . PRO A 1 484 ? 35.389 -37.396 -28.258 1.00 62.28 484 PRO A CA 1
ATOM 3785 C C . PRO A 1 484 ? 34.749 -38.026 -29.508 1.00 62.28 484 PRO A C 1
ATOM 3787 O O . PRO A 1 484 ? 35.203 -37.759 -30.617 1.00 62.28 484 PRO A O 1
ATOM 3790 N N . SER A 1 485 ? 33.720 -38.865 -29.339 1.00 60.72 485 SER A N 1
ATOM 3791 C CA . SER A 1 485 ? 32.955 -39.500 -30.422 1.00 60.72 485 SER A CA 1
ATOM 3792 C C . SER A 1 485 ? 31.909 -38.592 -31.077 1.00 60.72 485 SER A C 1
ATOM 3794 O O . SER A 1 485 ? 31.493 -38.875 -32.198 1.00 60.72 485 SER A O 1
ATOM 3796 N N . ASP A 1 486 ? 31.498 -37.516 -30.399 1.00 58.03 486 ASP A N 1
ATOM 3797 C CA . ASP A 1 486 ? 30.307 -36.721 -30.739 1.00 58.03 486 ASP A CA 1
ATOM 3798 C C . ASP A 1 486 ? 30.666 -35.320 -31.267 1.00 58.03 486 ASP A C 1
ATOM 3800 O O . ASP A 1 486 ? 29.793 -34.484 -31.507 1.00 58.03 486 ASP A O 1
ATOM 3804 N N . VAL A 1 487 ? 31.961 -35.047 -31.456 1.00 55.00 487 VAL A N 1
ATOM 3805 C CA . VAL A 1 487 ? 32.480 -33.762 -31.933 1.00 55.00 487 VAL A CA 1
ATOM 3806 C C . VAL A 1 487 ? 32.758 -33.856 -33.438 1.00 55.00 487 VAL A C 1
ATOM 3808 O O . VAL A 1 487 ? 33.701 -34.543 -33.840 1.00 55.00 487 VAL A O 1
ATOM 3811 N N . PRO A 1 488 ? 32.011 -33.146 -34.307 1.00 56.22 488 PRO A N 1
ATOM 3812 C CA . PRO A 1 488 ? 32.510 -32.833 -35.642 1.00 56.22 488 PRO A CA 1
ATOM 3813 C C . PRO A 1 488 ? 33.841 -32.097 -35.469 1.00 56.22 488 PRO A C 1
ATOM 3815 O O . PRO A 1 488 ? 33.910 -31.197 -34.634 1.00 56.22 488 PRO A O 1
ATOM 3818 N N . ALA A 1 489 ? 34.870 -32.436 -36.249 1.00 55.25 489 ALA A N 1
ATOM 3819 C CA . ALA A 1 489 ? 36.250 -31.935 -36.120 1.00 55.25 489 ALA A CA 1
ATOM 3820 C C . ALA A 1 489 ? 36.426 -30.388 -36.137 1.00 55.25 489 ALA A C 1
ATOM 3822 O O . ALA A 1 489 ? 37.547 -29.900 -36.030 1.00 55.25 489 ALA A O 1
ATOM 3823 N N . GLU A 1 490 ? 35.334 -29.626 -36.245 1.00 52.94 490 GLU A N 1
ATOM 3824 C CA . GLU A 1 490 ? 35.257 -28.173 -36.409 1.00 52.94 490 GLU A CA 1
ATOM 3825 C C . GLU A 1 490 ? 34.439 -27.437 -35.317 1.00 52.94 490 GLU A C 1
ATOM 3827 O O . GLU A 1 490 ? 34.324 -26.215 -35.379 1.00 52.94 490 GLU A O 1
ATOM 3832 N N . ALA A 1 491 ? 33.851 -28.105 -34.312 1.00 58.28 491 ALA A N 1
ATOM 3833 C CA . ALA A 1 491 ? 33.031 -27.402 -33.312 1.00 58.28 491 ALA A CA 1
ATOM 3834 C C . ALA A 1 491 ? 33.888 -26.679 -32.249 1.00 58.28 491 ALA A C 1
ATOM 3836 O O . ALA A 1 491 ? 34.457 -27.311 -31.357 1.00 58.28 491 ALA A O 1
ATOM 3837 N N . ASP A 1 492 ? 33.963 -25.345 -32.318 1.00 75.56 492 ASP A N 1
ATOM 3838 C CA . ASP A 1 492 ? 34.651 -24.539 -31.307 1.00 75.56 492 ASP A CA 1
ATOM 3839 C C . ASP A 1 492 ? 33.895 -24.504 -29.956 1.00 75.56 492 ASP A C 1
ATOM 3841 O O . ASP A 1 492 ? 32.668 -24.630 -29.867 1.00 75.56 492 ASP A O 1
ATOM 3845 N N . LYS A 1 493 ? 34.651 -24.362 -28.857 1.00 79.50 493 LYS A N 1
ATOM 3846 C CA . LYS A 1 493 ? 34.114 -24.319 -27.483 1.00 79.50 493 LYS A CA 1
ATOM 3847 C C . LYS A 1 493 ? 33.028 -23.238 -27.287 1.00 79.50 493 LYS A C 1
ATOM 3849 O O . LYS A 1 493 ? 32.040 -23.539 -26.617 1.00 79.50 493 LYS A O 1
ATOM 3854 N N . PRO A 1 494 ? 33.164 -22.004 -27.820 1.00 85.31 494 PRO A N 1
ATOM 3855 C CA . PRO A 1 494 ? 32.102 -20.998 -27.764 1.00 85.31 494 PRO A CA 1
ATOM 3856 C C . PRO A 1 494 ? 30.772 -21.463 -28.370 1.00 85.31 494 PRO A C 1
ATOM 3858 O O . PRO A 1 494 ? 29.744 -21.344 -27.710 1.00 85.31 494 PRO A O 1
ATOM 3861 N N . SER A 1 495 ? 30.790 -22.053 -29.565 1.00 85.88 495 SER A N 1
ATOM 3862 C CA . SER A 1 495 ? 29.585 -22.521 -30.260 1.00 85.88 495 SER A CA 1
ATOM 3863 C C . SER A 1 495 ? 28.869 -23.627 -29.488 1.00 85.88 495 SER A C 1
ATOM 3865 O O . SER A 1 495 ? 27.641 -23.692 -29.484 1.00 85.88 495 SER A O 1
ATOM 3867 N N . TYR A 1 496 ? 29.622 -24.492 -28.804 1.00 86.94 496 TYR A N 1
ATOM 3868 C CA . TYR A 1 496 ? 29.043 -25.509 -27.926 1.00 86.94 496 TYR A CA 1
ATOM 3869 C C . TYR A 1 496 ? 28.320 -24.892 -26.719 1.00 86.94 496 TYR A C 1
ATOM 3871 O O . TYR A 1 496 ? 27.212 -25.313 -26.390 1.00 86.94 496 TYR A O 1
ATOM 3879 N N . ILE A 1 497 ? 28.902 -23.862 -26.093 1.00 89.62 497 ILE A N 1
ATOM 3880 C CA . ILE A 1 497 ? 28.275 -23.146 -24.971 1.00 89.62 497 ILE A CA 1
ATOM 3881 C C . ILE A 1 497 ? 26.971 -22.474 -25.414 1.00 89.62 497 ILE A C 1
ATOM 3883 O O . ILE A 1 497 ? 25.970 -22.588 -24.710 1.00 89.62 497 ILE A O 1
ATOM 3887 N N . GLU A 1 498 ? 26.960 -21.808 -26.574 1.00 93.81 498 GLU A N 1
ATOM 3888 C CA . GLU A 1 498 ? 25.737 -21.174 -27.086 1.00 93.81 498 GLU A CA 1
ATOM 3889 C C . GLU A 1 498 ? 24.643 -22.209 -27.367 1.00 93.81 498 GLU A C 1
ATOM 3891 O O . GLU A 1 498 ? 23.501 -21.996 -26.976 1.00 93.81 498 GLU A O 1
ATOM 3896 N N . LYS A 1 499 ? 24.983 -23.370 -27.946 1.00 91.25 499 LYS A N 1
ATOM 3897 C CA . LYS A 1 499 ? 24.024 -24.472 -28.143 1.00 91.25 499 LYS A CA 1
ATOM 3898 C C . LYS A 1 499 ? 23.488 -25.030 -26.822 1.00 91.25 499 LYS A C 1
ATOM 3900 O O . LYS A 1 499 ? 22.288 -25.269 -26.709 1.00 91.25 499 LYS A O 1
ATOM 3905 N N . TRP A 1 500 ? 24.357 -25.226 -25.826 1.00 91.25 500 TRP A N 1
ATOM 3906 C CA . TRP A 1 500 ? 23.965 -25.727 -24.502 1.00 91.25 500 TRP A CA 1
ATOM 3907 C C . TRP A 1 500 ? 22.985 -24.781 -23.801 1.00 91.25 500 TRP A C 1
ATOM 3909 O O . TRP A 1 500 ? 22.012 -25.241 -23.199 1.00 91.25 500 TRP A O 1
ATOM 3919 N N . LEU A 1 501 ? 23.234 -23.471 -23.907 1.00 93.00 501 LEU A N 1
ATOM 3920 C CA . LEU A 1 501 ? 22.348 -22.431 -23.392 1.00 93.00 501 LEU A CA 1
ATOM 3921 C C . LEU A 1 501 ? 21.045 -22.375 -24.192 1.00 93.00 501 LEU A C 1
ATOM 3923 O O . LEU A 1 501 ? 19.982 -22.435 -23.590 1.00 93.00 501 LEU A O 1
ATOM 3927 N N . ALA A 1 502 ? 21.108 -22.337 -25.526 1.00 93.88 502 ALA A N 1
ATOM 3928 C CA . ALA A 1 502 ? 19.936 -22.219 -26.396 1.00 93.88 502 ALA A CA 1
ATOM 3929 C C . ALA A 1 502 ? 18.921 -23.350 -26.170 1.00 93.88 502 ALA A C 1
ATOM 3931 O O . ALA A 1 502 ? 17.720 -23.101 -26.182 1.00 93.88 502 ALA A O 1
ATOM 3932 N N . ALA A 1 503 ? 19.382 -24.576 -25.898 1.00 91.62 503 ALA A N 1
ATOM 3933 C CA . ALA A 1 503 ? 18.505 -25.702 -25.567 1.00 91.62 503 ALA A CA 1
ATOM 3934 C C . ALA A 1 503 ? 17.720 -25.506 -24.249 1.00 91.62 503 ALA A C 1
ATOM 3936 O O . ALA A 1 503 ? 16.676 -26.124 -24.050 1.00 91.62 503 ALA A O 1
ATOM 3937 N N . ARG A 1 504 ? 18.205 -24.642 -23.350 1.00 91.75 504 ARG A N 1
ATOM 3938 C CA . ARG A 1 504 ? 17.592 -24.318 -22.050 1.00 91.75 504 ARG A CA 1
ATOM 3939 C C . ARG A 1 504 ? 16.900 -22.955 -22.032 1.00 91.75 504 ARG A C 1
ATOM 3941 O O . ARG A 1 504 ? 16.319 -22.577 -21.020 1.00 91.75 504 ARG A O 1
ATOM 3948 N N . GLU A 1 505 ? 16.961 -22.208 -23.129 1.00 93.62 505 GLU A N 1
ATOM 3949 C CA . GLU A 1 505 ? 16.216 -20.962 -23.283 1.00 93.62 505 GLU A CA 1
ATOM 3950 C C . GLU A 1 505 ? 14.768 -21.245 -23.725 1.00 93.62 505 GLU A C 1
ATOM 3952 O O . GLU A 1 505 ? 14.519 -22.198 -24.471 1.00 93.62 505 GLU A O 1
ATOM 3957 N N . PRO A 1 506 ? 13.790 -20.420 -23.311 1.00 93.62 506 PRO A N 1
ATOM 3958 C CA . PRO A 1 506 ? 12.375 -20.646 -23.583 1.00 93.62 506 PRO A CA 1
ATOM 3959 C C . PRO A 1 506 ? 12.040 -20.341 -25.050 1.00 93.62 506 PRO A C 1
ATOM 3961 O O . PRO A 1 506 ? 11.699 -19.216 -25.416 1.00 93.62 506 PRO A O 1
ATOM 3964 N N . ARG A 1 507 ? 12.147 -21.356 -25.909 1.00 93.44 507 ARG A N 1
ATOM 3965 C CA . ARG A 1 507 ? 11.985 -21.240 -27.371 1.00 93.44 507 ARG A CA 1
ATOM 3966 C C . ARG A 1 507 ? 10.779 -21.986 -27.925 1.00 93.44 507 ARG A C 1
ATOM 3968 O O . ARG A 1 507 ? 10.319 -21.664 -29.019 1.00 93.44 507 ARG A O 1
ATOM 3975 N N . ILE A 1 508 ? 10.262 -22.972 -27.199 1.00 92.44 508 ILE A N 1
ATOM 3976 C CA . ILE A 1 508 ? 9.135 -23.785 -27.651 1.00 92.44 508 ILE A CA 1
ATOM 3977 C C . ILE A 1 508 ? 7.843 -23.096 -27.226 1.00 92.44 508 ILE A C 1
ATOM 3979 O O . ILE A 1 508 ? 7.557 -22.983 -26.036 1.00 92.44 508 ILE A O 1
ATOM 3983 N N . ALA A 1 509 ? 7.060 -22.637 -28.200 1.00 91.06 509 ALA A N 1
ATOM 3984 C CA . ALA A 1 509 ? 5.745 -22.071 -27.938 1.00 91.06 509 ALA A CA 1
ATOM 3985 C C . ALA A 1 509 ? 4.773 -23.170 -27.481 1.00 91.06 509 ALA A C 1
ATOM 3987 O O . ALA A 1 509 ? 4.623 -24.201 -28.138 1.00 91.06 509 ALA A O 1
ATOM 3988 N N . SER A 1 510 ? 4.094 -22.931 -26.365 1.00 85.25 510 SER A N 1
ATOM 3989 C CA . SER A 1 510 ? 2.946 -23.717 -25.917 1.00 85.25 510 SER A CA 1
ATOM 3990 C C . SER A 1 510 ? 1.666 -23.199 -26.574 1.00 85.25 510 SER A C 1
ATOM 3992 O O . SER A 1 510 ? 1.580 -22.026 -26.943 1.00 85.25 510 SER A O 1
ATOM 3994 N N . ALA A 1 511 ? 0.653 -24.061 -26.705 1.00 72.81 511 ALA A N 1
ATOM 3995 C CA . ALA A 1 511 ? -0.660 -23.631 -27.179 1.00 72.81 511 ALA A CA 1
ATOM 3996 C C . ALA A 1 511 ? -1.220 -22.514 -26.268 1.00 72.81 511 ALA A C 1
ATOM 3998 O O . ALA A 1 511 ? -1.047 -22.603 -25.047 1.00 72.81 511 ALA A O 1
ATOM 3999 N N . PRO A 1 512 ? -1.881 -21.478 -26.822 1.00 67.31 512 PRO A N 1
ATOM 4000 C CA . PRO A 1 512 ? -2.479 -20.417 -26.018 1.00 67.31 512 PRO A CA 1
ATOM 4001 C C . PRO A 1 512 ? -3.460 -21.003 -25.000 1.00 67.31 512 PRO A C 1
ATOM 4003 O O . PRO A 1 512 ? -4.332 -21.792 -25.364 1.00 67.31 512 PRO A O 1
ATOM 4006 N N . THR A 1 513 ? -3.344 -20.601 -23.734 1.00 60.66 513 THR A N 1
ATOM 4007 C CA . THR A 1 513 ? -4.274 -21.020 -22.670 1.00 60.66 513 THR A CA 1
ATOM 4008 C C . THR A 1 513 ? -5.665 -20.408 -22.847 1.00 60.66 513 THR A C 1
ATOM 4010 O O . THR A 1 513 ? -6.644 -20.950 -22.340 1.00 60.66 513 THR A O 1
ATOM 4013 N N . ALA A 1 514 ? -5.768 -19.313 -23.609 1.00 67.44 514 ALA A N 1
ATOM 4014 C CA . ALA A 1 514 ? -7.019 -18.666 -23.976 1.00 67.44 514 ALA A CA 1
ATOM 4015 C C . ALA A 1 514 ? -6.981 -18.172 -25.439 1.00 67.44 514 ALA A C 1
ATOM 4017 O O . ALA A 1 514 ? -5.936 -17.704 -25.898 1.00 67.44 514 ALA A O 1
ATOM 4018 N N . PRO A 1 515 ? -8.113 -18.204 -26.170 1.00 58.34 515 PRO A N 1
ATOM 4019 C CA . PRO A 1 515 ? -8.175 -17.818 -27.585 1.00 58.34 515 PRO A CA 1
ATOM 4020 C C . PRO A 1 515 ? -7.851 -16.337 -27.863 1.00 58.34 515 PRO A C 1
ATOM 4022 O O . PRO A 1 515 ? -7.522 -16.004 -28.996 1.00 58.34 515 PRO A O 1
ATOM 4025 N N . ASN A 1 516 ? -7.902 -15.467 -26.845 1.00 64.25 516 ASN A N 1
ATOM 4026 C CA . ASN A 1 516 ? -7.631 -14.025 -26.953 1.00 64.25 516 ASN A CA 1
ATOM 4027 C C . ASN A 1 516 ? -6.359 -13.580 -26.196 1.00 64.25 516 ASN A C 1
ATOM 4029 O O . ASN A 1 516 ? -6.214 -12.394 -25.903 1.00 64.25 516 ASN A O 1
ATOM 4033 N N . ALA A 1 517 ? -5.463 -14.502 -25.824 1.00 72.31 517 ALA A N 1
ATOM 4034 C CA . ALA A 1 517 ? -4.253 -14.152 -25.077 1.00 72.31 517 ALA A CA 1
ATOM 4035 C C . ALA A 1 517 ? -3.317 -13.250 -25.908 1.00 72.31 517 ALA A C 1
ATOM 4037 O O . ALA A 1 517 ? -2.962 -13.584 -27.039 1.00 72.31 517 ALA A O 1
ATOM 4038 N N . SER A 1 518 ? -2.890 -12.114 -25.342 1.00 81.25 518 SER A N 1
ATOM 4039 C CA . SER A 1 518 ? -1.967 -11.173 -26.004 1.00 81.25 518 SER A CA 1
ATOM 4040 C C . SER A 1 518 ? -0.516 -11.661 -26.045 1.00 81.25 518 SER A C 1
ATOM 4042 O O . SER A 1 518 ? 0.291 -11.138 -26.812 1.00 81.25 518 SER A O 1
ATOM 4044 N N . LEU A 1 519 ? -0.176 -12.640 -25.205 1.00 90.81 519 LEU A N 1
ATOM 4045 C CA . LEU A 1 519 ? 1.157 -13.220 -25.076 1.00 90.81 519 LEU A CA 1
ATOM 4046 C C . LEU A 1 519 ? 1.089 -14.732 -25.307 1.00 90.81 519 LEU A C 1
ATOM 4048 O O . LEU A 1 519 ? 0.094 -15.381 -24.992 1.00 90.81 519 LEU A O 1
ATOM 4052 N N . CYS A 1 520 ? 2.167 -15.298 -25.841 1.00 92.19 520 CYS A N 1
ATOM 4053 C CA . CYS A 1 520 ? 2.356 -16.740 -25.950 1.00 92.19 520 CYS A CA 1
ATOM 4054 C C . CYS A 1 520 ? 3.285 -17.221 -24.832 1.00 92.19 520 CYS A C 1
ATOM 4056 O O . CYS A 1 520 ? 4.281 -16.564 -24.519 1.00 92.19 520 CYS A O 1
ATOM 4058 N N . LYS A 1 521 ? 2.980 -18.386 -24.253 1.00 94.00 521 LYS A N 1
ATOM 4059 C CA . LYS A 1 521 ? 3.839 -19.042 -23.262 1.00 94.00 521 LYS A CA 1
ATOM 4060 C C . LYS A 1 521 ? 4.937 -19.838 -23.967 1.00 94.00 521 LYS A C 1
ATOM 4062 O O . LYS A 1 521 ? 4.638 -20.658 -24.831 1.00 94.00 521 LYS A O 1
ATOM 4067 N N . TYR A 1 522 ? 6.188 -19.623 -23.579 1.00 94.56 522 TYR A N 1
ATOM 4068 C CA . TYR A 1 522 ? 7.363 -20.314 -24.103 1.00 94.56 522 TYR A CA 1
ATOM 4069 C C . TYR A 1 522 ? 8.064 -21.121 -23.012 1.00 94.56 522 TYR A C 1
ATOM 4071 O O . TYR A 1 522 ? 8.218 -20.649 -21.886 1.00 94.56 522 TYR A O 1
ATOM 4079 N N . ILE A 1 523 ? 8.518 -22.318 -23.372 1.00 92.44 523 ILE A N 1
ATOM 4080 C CA . ILE A 1 523 ? 9.233 -23.255 -22.499 1.00 92.44 523 ILE A CA 1
ATOM 4081 C C . ILE A 1 523 ? 10.549 -23.709 -23.154 1.00 92.44 523 ILE A C 1
ATOM 4083 O O . ILE A 1 523 ? 10.681 -23.621 -24.383 1.00 92.44 523 ILE A O 1
ATOM 4087 N N . PRO A 1 524 ? 11.552 -24.142 -22.372 1.00 91.00 524 PRO A N 1
ATOM 4088 C CA . PRO A 1 524 ? 12.792 -24.688 -22.913 1.00 91.00 524 PRO A CA 1
ATOM 4089 C C . PRO A 1 524 ? 12.603 -26.066 -23.559 1.00 91.00 524 PRO A C 1
ATOM 4091 O O . PRO A 1 524 ? 11.651 -26.785 -23.261 1.00 91.00 524 PRO A O 1
ATOM 4094 N N . GLU A 1 525 ? 13.534 -26.439 -24.440 1.00 87.88 525 GLU A N 1
ATOM 4095 C CA . GLU A 1 525 ? 13.607 -27.791 -25.017 1.00 87.88 525 GLU A CA 1
ATOM 4096 C C . GLU A 1 525 ? 14.107 -28.801 -23.983 1.00 87.88 525 GLU A C 1
ATOM 4098 O O . GLU A 1 525 ? 13.544 -29.884 -23.828 1.00 87.88 525 GLU A O 1
ATOM 4103 N N . LEU A 1 526 ? 15.140 -28.412 -23.239 1.00 82.81 526 LEU A N 1
ATOM 4104 C CA . LEU A 1 526 ? 15.662 -29.158 -22.111 1.00 82.81 526 LEU A CA 1
ATOM 4105 C C . LEU A 1 526 ? 15.229 -28.479 -20.817 1.00 82.81 526 LEU A C 1
ATOM 4107 O O . LEU A 1 526 ? 15.771 -27.446 -20.423 1.00 82.81 526 LEU A O 1
ATOM 4111 N N . TYR A 1 527 ? 14.280 -29.110 -20.132 1.00 71.06 527 TYR A N 1
ATOM 4112 C CA . TYR A 1 527 ? 14.126 -28.913 -18.701 1.00 71.06 527 TYR A CA 1
ATOM 4113 C C . TYR A 1 527 ? 15.246 -29.681 -18.010 1.00 71.06 527 TYR A C 1
ATOM 4115 O O . TYR A 1 527 ? 15.253 -30.913 -18.008 1.00 71.06 527 TYR A O 1
ATOM 4123 N N . ASP A 1 528 ? 16.202 -28.965 -17.425 1.00 63.31 528 ASP A N 1
ATOM 4124 C CA . ASP A 1 528 ? 17.076 -29.594 -16.444 1.00 63.31 528 ASP A CA 1
ATOM 4125 C C . ASP A 1 528 ? 16.165 -30.188 -15.347 1.00 63.31 528 ASP A C 1
ATOM 4127 O O . ASP A 1 528 ? 15.215 -29.537 -14.907 1.00 63.31 528 ASP A O 1
ATOM 4131 N N . ASN A 1 529 ? 16.397 -31.438 -14.935 1.00 53.09 529 ASN A N 1
ATOM 4132 C CA . ASN A 1 529 ? 15.635 -32.122 -13.877 1.00 53.09 529 ASN A CA 1
ATOM 4133 C C . ASN A 1 529 ? 15.944 -31.512 -12.487 1.00 53.09 529 ASN A C 1
ATOM 4135 O O . ASN A 1 529 ? 16.337 -32.212 -11.560 1.00 53.09 529 ASN A O 1
ATOM 4139 N N . VAL A 1 530 ? 15.793 -30.194 -12.330 1.00 58.31 530 VAL A N 1
ATOM 4140 C CA . VAL A 1 530 ? 16.102 -29.396 -11.126 1.00 58.31 530 VAL A CA 1
ATOM 4141 C C . VAL A 1 530 ? 15.003 -29.501 -10.050 1.00 58.31 530 VAL A C 1
ATOM 4143 O O . VAL A 1 530 ? 14.806 -28.586 -9.254 1.00 58.31 530 VAL A O 1
ATOM 4146 N N . GLY A 1 531 ? 14.275 -30.622 -10.005 1.00 66.00 531 GLY A N 1
ATOM 4147 C CA . GLY A 1 531 ? 13.183 -30.877 -9.054 1.00 66.00 531 GLY A CA 1
ATOM 4148 C C . GLY A 1 531 ? 11.870 -30.150 -9.379 1.00 66.00 531 GLY A C 1
ATOM 4149 O O . GLY A 1 531 ? 11.735 -29.488 -10.411 1.00 66.00 531 GLY A O 1
ATOM 4150 N N . GLU A 1 532 ? 10.867 -30.269 -8.510 1.00 81.19 532 GLU A N 1
ATOM 4151 C CA . GLU A 1 532 ? 9.597 -29.537 -8.634 1.00 81.19 532 GLU A CA 1
ATOM 4152 C C . GLU A 1 532 ? 9.726 -28.095 -8.115 1.00 81.19 532 GLU A C 1
ATOM 4154 O O . GLU A 1 532 ? 10.585 -27.797 -7.291 1.00 81.19 532 GLU A O 1
ATOM 4159 N N . ALA A 1 533 ? 8.922 -27.179 -8.662 1.00 91.75 533 ALA A N 1
ATOM 4160 C CA . ALA A 1 533 ? 8.796 -25.822 -8.137 1.00 91.75 533 ALA A CA 1
ATOM 4161 C C . ALA A 1 533 ? 7.657 -25.816 -7.119 1.00 91.75 533 ALA A C 1
ATOM 4163 O O . ALA A 1 533 ? 6.525 -26.166 -7.458 1.00 91.75 533 ALA A O 1
ATOM 4164 N N . GLU A 1 534 ? 7.955 -25.419 -5.888 1.00 93.31 534 GLU A N 1
ATOM 4165 C CA . GLU A 1 534 ? 7.014 -25.510 -4.775 1.00 93.31 534 GLU A CA 1
ATOM 4166 C C . GLU A 1 534 ? 6.505 -24.122 -4.396 1.00 93.31 534 GLU A C 1
ATOM 4168 O O . GLU A 1 534 ? 7.282 -23.220 -4.081 1.00 93.31 534 GLU A O 1
ATOM 4173 N N . LEU A 1 535 ? 5.185 -23.940 -4.414 1.00 95.81 535 LEU A N 1
ATOM 4174 C CA . LEU A 1 535 ? 4.558 -22.700 -3.973 1.00 95.81 535 LEU A CA 1
ATOM 4175 C C . LEU A 1 535 ? 4.601 -22.613 -2.441 1.00 95.81 535 LEU A C 1
ATOM 4177 O O . LEU A 1 535 ? 3.937 -23.396 -1.766 1.00 95.81 535 LEU A O 1
ATOM 4181 N N . LEU A 1 536 ? 5.345 -21.643 -1.906 1.00 96.44 536 LEU A N 1
ATOM 4182 C CA . LEU A 1 536 ? 5.463 -21.410 -0.464 1.00 96.44 536 LEU A CA 1
ATOM 4183 C C . LEU A 1 536 ? 4.432 -20.411 0.074 1.00 96.44 536 LEU A C 1
ATOM 4185 O O . LEU A 1 536 ? 4.068 -20.481 1.242 1.00 96.44 536 LEU A O 1
ATOM 4189 N N . GLY A 1 537 ? 3.971 -19.468 -0.748 1.00 96.88 537 GLY A N 1
ATOM 4190 C CA . GLY A 1 537 ? 3.002 -18.465 -0.310 1.00 96.88 537 GLY A CA 1
ATOM 4191 C C . GLY A 1 537 ? 2.478 -17.599 -1.448 1.00 96.88 537 GLY A C 1
ATOM 4192 O O . GLY A 1 537 ? 3.179 -17.379 -2.438 1.00 96.88 537 GLY A O 1
ATOM 4193 N N . ILE A 1 538 ? 1.249 -17.107 -1.281 1.00 97.50 538 ILE A N 1
ATOM 4194 C CA . ILE A 1 538 ? 0.630 -16.055 -2.095 1.00 97.50 538 ILE A CA 1
ATOM 4195 C C . ILE A 1 538 ? 0.061 -14.997 -1.155 1.00 97.50 538 ILE A C 1
ATOM 4197 O O . ILE A 1 538 ? -0.632 -15.328 -0.193 1.00 97.50 538 ILE A O 1
ATOM 4201 N N . SER A 1 539 ? 0.350 -13.729 -1.437 1.00 97.62 539 SER A N 1
ATOM 4202 C CA . SER A 1 539 ? -0.190 -12.610 -0.675 1.00 97.62 539 SER A CA 1
ATOM 4203 C C . SER A 1 539 ? -1.574 -12.256 -1.187 1.00 97.62 539 SER A C 1
ATOM 4205 O O . SER A 1 539 ? -1.738 -11.792 -2.318 1.00 97.62 539 SER A O 1
ATOM 4207 N N . GLU A 1 540 ? -2.577 -12.454 -0.336 1.00 93.25 540 GLU A N 1
ATOM 4208 C CA . GLU A 1 540 ? -3.958 -12.081 -0.627 1.00 93.25 540 GLU A CA 1
ATOM 4209 C C . GLU A 1 540 ? -4.104 -10.567 -0.826 1.00 93.25 540 GLU A C 1
ATOM 4211 O O . GLU A 1 540 ? -4.794 -10.124 -1.743 1.00 93.25 540 GLU A O 1
ATOM 4216 N N . THR A 1 541 ? -3.404 -9.764 -0.024 1.00 93.25 541 THR A N 1
ATOM 4217 C CA . THR A 1 541 ? -3.424 -8.302 -0.126 1.00 93.25 541 THR A CA 1
ATOM 4218 C C . THR A 1 541 ? -2.786 -7.825 -1.427 1.00 93.25 541 THR A C 1
ATOM 4220 O O . THR A 1 541 ? -3.371 -6.994 -2.118 1.00 93.25 541 THR A O 1
ATOM 4223 N N . ALA A 1 542 ? -1.632 -8.370 -1.826 1.00 95.75 542 ALA A N 1
ATOM 4224 C CA . ALA A 1 542 ? -1.006 -7.998 -3.097 1.00 95.75 542 ALA A CA 1
ATOM 4225 C C . ALA A 1 542 ? -1.838 -8.467 -4.302 1.00 95.75 542 ALA A C 1
ATOM 4227 O O . ALA A 1 542 ? -1.978 -7.723 -5.275 1.00 95.75 542 ALA A O 1
ATOM 4228 N N . LEU A 1 543 ? -2.423 -9.669 -4.226 1.00 95.06 543 LEU A N 1
ATOM 4229 C CA . LEU A 1 543 ? -3.344 -10.192 -5.235 1.00 95.06 543 LEU A CA 1
ATOM 4230 C C . LEU A 1 543 ? -4.544 -9.254 -5.409 1.00 95.06 543 LEU A C 1
ATOM 4232 O O . LEU A 1 543 ? -4.811 -8.810 -6.522 1.00 95.06 543 LEU A O 1
ATOM 4236 N N . ARG A 1 544 ? -5.219 -8.904 -4.309 1.00 92.38 544 ARG A N 1
ATOM 4237 C CA . ARG A 1 544 ? -6.392 -8.023 -4.299 1.00 92.38 544 ARG A CA 1
ATOM 4238 C C . ARG A 1 544 ? -6.073 -6.624 -4.823 1.00 92.38 544 ARG A C 1
ATOM 4240 O O . ARG A 1 544 ? -6.813 -6.106 -5.651 1.00 92.38 544 ARG A O 1
ATOM 4247 N N . ASP A 1 545 ? -4.992 -6.012 -4.348 1.00 90.62 545 ASP A N 1
ATOM 4248 C CA . ASP A 1 545 ? -4.735 -4.595 -4.619 1.00 90.62 545 ASP A CA 1
ATOM 4249 C C . ASP A 1 545 ? -4.050 -4.368 -5.978 1.00 90.62 545 ASP A C 1
ATOM 4251 O O . ASP A 1 545 ? -4.263 -3.335 -6.614 1.00 90.62 545 ASP A O 1
ATOM 4255 N N . CYS A 1 546 ? -3.211 -5.308 -6.435 1.00 93.12 546 CYS A N 1
ATOM 4256 C CA . CYS A 1 546 ? -2.362 -5.097 -7.613 1.00 93.12 546 CYS A CA 1
ATOM 4257 C C . CYS A 1 546 ? -2.839 -5.857 -8.856 1.00 93.12 546 CYS A C 1
ATOM 4259 O O . CYS A 1 546 ? -2.684 -5.356 -9.972 1.00 93.12 546 CYS A O 1
ATOM 4261 N N . VAL A 1 547 ? -3.377 -7.068 -8.689 1.00 93.75 547 VAL A N 1
ATOM 4262 C CA . VAL A 1 547 ? -3.767 -7.971 -9.788 1.00 93.75 547 VAL A CA 1
ATOM 4263 C C . VAL A 1 547 ? -5.066 -8.741 -9.471 1.00 93.75 547 VAL A C 1
ATOM 4265 O O . VAL A 1 547 ? -5.083 -9.970 -9.534 1.00 93.75 547 VAL A O 1
ATOM 4268 N N . PRO A 1 548 ? -6.183 -8.052 -9.149 1.00 91.94 548 PRO A N 1
ATOM 4269 C CA . PRO A 1 548 ? -7.422 -8.692 -8.673 1.00 91.94 548 PRO A CA 1
ATOM 4270 C C . PRO A 1 548 ? -8.068 -9.665 -9.678 1.00 91.94 548 PRO A C 1
ATOM 4272 O O . PRO A 1 548 ? -8.869 -10.524 -9.305 1.00 91.94 548 PRO A O 1
ATOM 4275 N N . HIS A 1 549 ? -7.722 -9.542 -10.959 1.00 90.75 549 HIS A N 1
ATOM 4276 C CA . HIS A 1 549 ? -8.158 -10.390 -12.072 1.00 90.75 549 HIS A CA 1
ATOM 4277 C C . HIS A 1 549 ? -7.279 -11.616 -12.326 1.00 90.75 549 HIS A C 1
ATOM 4279 O O . HIS A 1 549 ? -7.587 -12.392 -13.230 1.00 90.75 549 HIS A O 1
ATOM 4285 N N . LEU A 1 550 ? -6.197 -11.806 -11.570 1.00 94.25 550 LEU A N 1
ATOM 4286 C CA . LEU A 1 550 ? -5.370 -13.003 -11.673 1.00 94.25 550 LEU A CA 1
ATOM 4287 C C . LEU A 1 550 ? -6.089 -14.206 -11.050 1.00 94.25 550 LEU A C 1
ATOM 4289 O O . LEU A 1 550 ? -6.458 -14.200 -9.873 1.00 94.25 550 LEU A O 1
ATOM 4293 N N . ASP A 1 551 ? -6.263 -15.259 -11.847 1.00 94.31 551 ASP A N 1
ATOM 4294 C CA . ASP A 1 551 ? -6.671 -16.570 -11.358 1.00 94.31 551 ASP A CA 1
ATOM 4295 C C . ASP A 1 551 ? -5.462 -17.316 -10.785 1.00 94.31 551 ASP A C 1
ATOM 4297 O O . ASP A 1 551 ? -4.524 -17.657 -11.510 1.00 94.31 551 ASP A O 1
ATOM 4301 N N . VAL A 1 552 ? -5.494 -17.573 -9.477 1.00 95.44 552 VAL A N 1
ATOM 4302 C CA . VAL A 1 552 ? -4.480 -18.371 -8.772 1.00 95.44 552 VAL A CA 1
ATOM 4303 C C . VAL A 1 552 ? -4.896 -19.838 -8.612 1.00 95.44 552 VAL A C 1
ATOM 4305 O O . VAL A 1 552 ? -4.156 -20.622 -8.018 1.00 95.44 552 VAL A O 1
ATOM 4308 N N . GLY A 1 553 ? -6.062 -20.233 -9.136 1.00 94.19 553 GLY A N 1
ATOM 4309 C CA . GLY A 1 553 ? -6.552 -21.603 -9.066 1.00 94.19 553 GLY A CA 1
ATOM 4310 C C . GLY A 1 553 ? -6.838 -22.065 -7.637 1.00 94.19 553 GLY A C 1
ATOM 4311 O O . GLY A 1 553 ? -7.430 -21.340 -6.840 1.00 94.19 553 GLY A O 1
ATOM 4312 N N . ASP A 1 554 ? -6.395 -23.276 -7.297 1.00 93.56 554 ASP A N 1
ATOM 4313 C CA . ASP A 1 554 ? -6.521 -23.872 -5.958 1.00 93.56 554 ASP A CA 1
ATOM 4314 C C . ASP A 1 554 ? -5.327 -23.556 -5.034 1.00 93.56 554 ASP A C 1
ATOM 4316 O O . ASP A 1 554 ? -5.095 -24.248 -4.045 1.00 93.56 554 ASP A O 1
ATOM 4320 N N . ALA A 1 555 ? -4.549 -22.508 -5.334 1.00 94.31 555 ALA A N 1
ATOM 4321 C CA . ALA A 1 555 ? -3.331 -22.179 -4.594 1.00 94.31 555 ALA A CA 1
ATOM 4322 C C . ALA A 1 555 ? -3.539 -21.969 -3.088 1.00 94.31 555 ALA A C 1
ATOM 4324 O O . ALA A 1 555 ? -2.783 -22.538 -2.307 1.00 94.31 555 ALA A O 1
ATOM 4325 N N . PHE A 1 556 ? -4.560 -21.214 -2.665 1.00 93.44 556 PHE A N 1
ATOM 4326 C CA . PHE A 1 556 ? -4.839 -21.016 -1.234 1.00 93.44 556 PHE A CA 1
ATOM 4327 C C . PHE A 1 556 ? -5.217 -22.324 -0.529 1.00 93.44 556 PHE A C 1
ATOM 4329 O O . PHE A 1 556 ? -4.773 -22.556 0.588 1.00 93.44 556 PHE A O 1
ATOM 4336 N N . THR A 1 557 ? -5.942 -23.221 -1.206 1.00 90.50 557 THR A N 1
ATOM 4337 C CA . THR A 1 557 ? -6.244 -24.563 -0.684 1.00 90.50 557 THR A CA 1
ATOM 4338 C C . THR A 1 557 ? -4.965 -25.375 -0.480 1.00 90.50 557 THR A C 1
ATOM 4340 O O . THR A 1 557 ? -4.794 -26.002 0.557 1.00 90.50 557 THR A O 1
ATOM 4343 N N . VAL A 1 558 ? -4.029 -25.324 -1.435 1.00 89.62 558 VAL A N 1
ATOM 4344 C CA . VAL A 1 558 ? -2.744 -26.045 -1.354 1.00 89.62 558 VAL A CA 1
ATOM 4345 C C . VAL A 1 558 ? -1.795 -25.471 -0.298 1.00 89.62 558 VAL A C 1
ATOM 4347 O O . VAL A 1 558 ? -0.952 -26.201 0.225 1.00 89.62 558 VAL A O 1
ATOM 4350 N N . LEU A 1 559 ? -1.898 -24.177 0.006 1.00 91.31 559 LEU A N 1
ATOM 4351 C CA . LEU A 1 559 ? -1.122 -23.538 1.073 1.00 91.31 559 LEU A CA 1
ATOM 4352 C C . LEU A 1 559 ? -1.607 -23.938 2.478 1.00 91.31 559 LEU A C 1
ATOM 4354 O O . LEU A 1 559 ? -0.805 -23.888 3.410 1.00 91.31 559 LEU A O 1
ATOM 4358 N N . GLY A 1 560 ? -2.857 -24.396 2.601 1.00 88.69 560 GLY A N 1
ATOM 4359 C CA . GLY A 1 560 ? -3.472 -24.816 3.859 1.00 88.69 560 GLY A CA 1
ATOM 4360 C C . GLY A 1 560 ? -3.992 -23.649 4.698 1.00 88.69 560 GLY A C 1
ATOM 4361 O O . GLY A 1 560 ? -3.826 -22.475 4.350 1.00 88.69 560 GLY A O 1
ATOM 4362 N N . THR A 1 561 ? -4.637 -23.982 5.813 1.00 88.69 561 THR A N 1
ATOM 4363 C CA . THR A 1 561 ? -5.210 -22.989 6.726 1.00 88.69 561 THR A CA 1
ATOM 4364 C C . THR A 1 561 ? -4.097 -22.253 7.493 1.00 88.69 561 THR A C 1
ATOM 4366 O O . THR A 1 561 ? -3.187 -22.900 8.009 1.00 88.69 561 THR A O 1
ATOM 4369 N N . PRO A 1 562 ? -4.109 -20.908 7.583 1.00 92.69 562 PRO A N 1
ATOM 4370 C CA . PRO A 1 562 ? -3.104 -20.163 8.345 1.00 92.69 562 PRO A CA 1
ATOM 4371 C C . PRO A 1 562 ? -3.142 -20.482 9.852 1.00 92.69 562 PRO A C 1
ATOM 4373 O O . PRO A 1 562 ? -4.119 -20.163 10.523 1.00 92.69 562 PRO A O 1
ATOM 4376 N N . GLU A 1 563 ? -2.051 -21.024 10.397 1.00 92.44 563 GLU A N 1
ATOM 4377 C CA . GLU A 1 563 ? -1.889 -21.339 11.828 1.00 92.44 563 GLU A CA 1
ATOM 4378 C C . GLU A 1 563 ? -0.419 -21.224 12.286 1.00 92.44 563 GLU A C 1
ATOM 4380 O O . GLU A 1 563 ? 0.507 -21.453 11.502 1.00 92.44 563 GLU A O 1
ATOM 4385 N N . LEU A 1 564 ? -0.191 -20.871 13.556 1.00 92.94 564 LEU A N 1
ATOM 4386 C CA . LEU A 1 564 ? 1.120 -20.912 14.224 1.00 92.94 564 LEU A CA 1
ATOM 4387 C C . LEU A 1 564 ? 1.315 -22.203 15.028 1.00 92.94 564 LEU A C 1
ATOM 4389 O O . LEU A 1 564 ? 2.421 -22.766 15.083 1.00 92.94 564 LEU A O 1
ATOM 4393 N N . SER A 1 565 ? 0.245 -22.647 15.685 1.00 87.75 565 SER A N 1
ATOM 4394 C CA . SER A 1 565 ? 0.236 -23.818 16.550 1.00 87.75 565 SER A CA 1
ATOM 4395 C C . SER A 1 565 ? 0.473 -25.110 15.756 1.00 87.75 565 SER A C 1
ATOM 4397 O O . SER A 1 565 ? 0.215 -25.210 14.560 1.00 87.75 565 SER A O 1
ATOM 4399 N N . ALA A 1 566 ? 1.066 -26.113 16.408 1.00 75.12 566 ALA A N 1
ATOM 4400 C CA . ALA A 1 566 ? 1.307 -27.410 15.784 1.00 75.12 566 ALA A CA 1
ATOM 4401 C C . ALA A 1 566 ? 0.038 -28.270 15.891 1.00 75.12 566 ALA A C 1
ATOM 4403 O O . ALA A 1 566 ? -0.123 -28.997 16.873 1.00 75.12 566 ALA A O 1
ATOM 4404 N N . SER A 1 567 ? -0.866 -28.157 14.918 1.00 66.12 567 SER A N 1
ATOM 4405 C CA . SER A 1 567 ? -2.042 -29.025 14.805 1.00 66.12 567 SER A CA 1
ATOM 4406 C C . SER A 1 567 ? -1.728 -30.306 14.006 1.00 66.12 567 SER A C 1
ATOM 4408 O O . SER A 1 567 ? -0.626 -30.479 13.467 1.00 66.12 567 SER A O 1
ATOM 4410 N N . GLU A 1 568 ? -2.664 -31.264 14.000 1.00 63.50 568 GLU A N 1
ATOM 4411 C CA . GLU A 1 568 ? -2.547 -32.488 13.196 1.00 63.50 568 GLU A CA 1
ATOM 4412 C C . GLU A 1 568 ? -2.465 -32.161 11.694 1.00 63.50 568 GLU A C 1
ATOM 4414 O O . GLU A 1 568 ? -2.819 -31.073 11.249 1.00 63.50 568 GLU A O 1
ATOM 4419 N N . LYS A 1 569 ? -1.967 -33.103 10.885 1.00 64.81 569 LYS A N 1
ATOM 4420 C CA . LYS A 1 569 ? -1.870 -32.897 9.435 1.00 64.81 569 LYS A CA 1
ATOM 4421 C C . LYS A 1 569 ? -3.246 -32.590 8.840 1.00 64.81 569 LYS A C 1
ATOM 4423 O O . LYS A 1 569 ? -4.155 -33.409 8.942 1.00 64.81 569 LYS A O 1
ATOM 4428 N N . GLU A 1 570 ? -3.359 -31.444 8.180 1.00 70.88 570 GLU A N 1
ATOM 4429 C CA . GLU A 1 570 ? -4.544 -31.062 7.418 1.00 70.88 570 GLU A CA 1
ATOM 4430 C C . GLU A 1 570 ? -4.589 -31.877 6.114 1.00 70.88 570 GLU A C 1
ATOM 4432 O O . GLU A 1 570 ? -3.632 -31.888 5.334 1.00 70.88 570 GLU A O 1
ATOM 4437 N N . GLU A 1 571 ? -5.687 -32.595 5.870 1.00 71.81 571 GLU A N 1
ATOM 4438 C CA . GLU A 1 571 ? -5.863 -33.359 4.633 1.00 71.81 571 GLU A CA 1
ATOM 4439 C C . GLU A 1 571 ? -6.293 -32.415 3.499 1.00 71.81 571 GLU A C 1
ATOM 4441 O O . GLU A 1 571 ? -7.461 -32.060 3.352 1.00 71.81 571 GLU A O 1
ATOM 4446 N N . ILE A 1 572 ? -5.326 -31.978 2.690 1.00 75.81 572 ILE A N 1
ATOM 4447 C CA . ILE A 1 572 ? -5.568 -31.059 1.573 1.00 75.81 572 ILE A CA 1
ATOM 4448 C C . ILE A 1 572 ? -6.074 -31.839 0.354 1.00 75.81 572 ILE A C 1
ATOM 4450 O O . ILE A 1 572 ? -5.315 -32.543 -0.318 1.00 75.81 572 ILE A O 1
ATOM 4454 N N . THR A 1 573 ? -7.349 -31.665 0.005 1.00 74.50 573 THR A N 1
ATOM 4455 C CA . THR A 1 573 ? -7.907 -32.177 -1.254 1.00 74.50 573 THR A CA 1
ATOM 4456 C C . THR A 1 573 ? -7.673 -31.189 -2.394 1.00 74.50 573 THR A C 1
ATOM 4458 O O . THR A 1 573 ? -8.046 -30.020 -2.286 1.00 74.50 573 THR A O 1
ATOM 4461 N N . ALA A 1 574 ? -7.089 -31.659 -3.501 1.00 75.19 574 ALA A N 1
ATOM 4462 C CA . ALA A 1 574 ? -6.868 -30.841 -4.693 1.00 75.19 574 ALA A CA 1
ATOM 4463 C C . ALA A 1 574 ? -8.182 -30.256 -5.241 1.00 75.19 574 ALA A C 1
ATOM 4465 O O . ALA A 1 574 ? -9.240 -30.886 -5.164 1.00 75.19 574 ALA A O 1
ATOM 4466 N N . GLY A 1 575 ? -8.103 -29.054 -5.816 1.00 81.94 575 GLY A N 1
ATOM 4467 C CA . GLY A 1 575 ? -9.253 -28.405 -6.434 1.00 81.94 575 GLY A CA 1
ATOM 4468 C C . GLY A 1 575 ? -9.698 -29.079 -7.736 1.00 81.94 575 GLY A C 1
ATOM 4469 O O . GLY A 1 575 ? -9.179 -30.110 -8.162 1.00 81.94 575 GLY A O 1
ATOM 4470 N N . SER A 1 576 ? -10.669 -28.462 -8.415 1.00 88.50 576 SER A N 1
ATOM 4471 C CA . SER A 1 576 ? -11.069 -28.890 -9.766 1.00 88.50 576 SER A CA 1
ATOM 4472 C C . SER A 1 576 ? -9.879 -28.903 -10.740 1.00 88.50 576 SER A C 1
ATOM 4474 O O . SER A 1 576 ? -8.940 -28.127 -10.576 1.00 88.50 576 SER A O 1
ATOM 4476 N N . GLU A 1 577 ? -9.942 -29.710 -11.803 1.00 89.38 577 GLU A N 1
ATOM 4477 C CA . GLU A 1 577 ? -8.875 -29.796 -12.817 1.00 89.38 577 GLU A CA 1
ATOM 4478 C C . GLU A 1 577 ? -8.496 -28.423 -13.407 1.00 89.38 577 GLU A C 1
ATOM 4480 O O . GLU A 1 577 ? -7.316 -28.121 -13.573 1.00 89.38 577 GLU A O 1
ATOM 4485 N N . ALA A 1 578 ? -9.484 -27.551 -13.639 1.00 87.69 578 ALA A N 1
ATOM 4486 C CA . ALA A 1 578 ? -9.257 -26.181 -14.102 1.00 87.69 578 ALA A CA 1
ATOM 4487 C C . ALA A 1 578 ? -8.495 -25.327 -13.070 1.00 87.69 578 ALA A C 1
ATOM 4489 O O . ALA A 1 578 ? -7.575 -24.598 -13.435 1.00 87.69 578 ALA A O 1
ATOM 4490 N N . ALA A 1 579 ? -8.835 -25.453 -11.783 1.00 90.12 579 ALA A N 1
ATOM 4491 C CA . ALA A 1 579 ? -8.151 -24.743 -10.703 1.00 90.12 579 ALA A CA 1
ATOM 4492 C C . ALA A 1 579 ? -6.699 -25.230 -10.537 1.00 90.12 579 ALA A C 1
ATOM 4494 O O . ALA A 1 579 ? -5.784 -24.417 -10.411 1.00 90.12 579 ALA A O 1
ATOM 4495 N N . VAL A 1 580 ? -6.468 -26.542 -10.639 1.00 92.81 580 VAL A N 1
ATOM 4496 C CA . VAL A 1 580 ? -5.118 -27.129 -10.637 1.00 92.81 580 VAL A CA 1
ATOM 4497 C C . VAL A 1 580 ? -4.306 -26.636 -11.840 1.00 92.81 580 VAL A C 1
ATOM 4499 O O . VAL A 1 580 ? -3.130 -26.296 -11.695 1.00 92.81 580 VAL A O 1
ATOM 4502 N N . ALA A 1 581 ? -4.919 -26.555 -13.025 1.00 91.81 581 ALA A N 1
ATOM 4503 C CA . ALA A 1 581 ? -4.268 -26.049 -14.231 1.00 91.81 581 ALA A CA 1
ATOM 4504 C C . ALA A 1 581 ? -3.895 -24.560 -14.113 1.00 91.81 581 ALA A C 1
ATOM 4506 O O . ALA A 1 581 ? -2.777 -24.192 -14.476 1.00 91.81 581 ALA A O 1
ATOM 4507 N N . ALA A 1 582 ? -4.778 -23.721 -13.560 1.00 92.94 582 ALA A N 1
ATOM 4508 C CA . ALA A 1 582 ? -4.499 -22.307 -13.303 1.00 92.94 582 ALA A CA 1
ATOM 4509 C C . ALA A 1 582 ? -3.342 -22.123 -12.306 1.00 92.94 582 ALA A C 1
ATOM 4511 O O . ALA A 1 582 ? -2.413 -21.359 -12.575 1.00 92.94 582 ALA A O 1
ATOM 4512 N N . ARG A 1 583 ? -3.325 -22.889 -11.204 1.00 95.06 583 ARG A N 1
ATOM 4513 C CA . ARG A 1 583 ? -2.202 -22.895 -10.251 1.00 95.06 583 ARG A CA 1
ATOM 4514 C C . ARG A 1 583 ? -0.900 -23.370 -10.899 1.00 95.06 583 ARG A C 1
ATOM 4516 O O . ARG A 1 583 ? 0.160 -22.812 -10.625 1.00 95.06 583 ARG A O 1
ATOM 4523 N N . LYS A 1 584 ? -0.946 -24.395 -11.752 1.00 94.00 584 LYS A N 1
ATOM 4524 C CA . LYS A 1 584 ? 0.241 -24.886 -12.467 1.00 94.00 584 LYS A CA 1
ATOM 4525 C C . LYS A 1 584 ? 0.799 -23.825 -13.419 1.00 94.00 584 LYS A C 1
ATOM 4527 O O . LYS A 1 584 ? 2.003 -23.591 -13.409 1.00 94.00 584 LYS A O 1
ATOM 4532 N N . ASP A 1 585 ? -0.067 -23.156 -14.182 1.00 94.38 585 ASP A N 1
ATOM 4533 C CA . ASP A 1 585 ? 0.310 -22.040 -15.059 1.00 94.38 585 ASP A CA 1
ATOM 4534 C C . ASP A 1 585 ? 0.962 -20.896 -14.264 1.00 94.38 585 ASP A C 1
ATOM 4536 O O . ASP A 1 585 ? 2.016 -20.391 -14.651 1.00 94.38 585 ASP A O 1
ATOM 4540 N N . LEU A 1 586 ? 0.386 -20.557 -13.103 1.00 96.69 586 LEU A N 1
ATOM 4541 C CA . LEU A 1 586 ? 0.942 -19.587 -12.159 1.00 96.69 586 LEU A CA 1
ATOM 4542 C C . LEU A 1 586 ? 2.363 -19.966 -11.717 1.00 96.69 586 LEU A C 1
ATOM 4544 O O . LEU A 1 586 ? 3.276 -19.149 -11.835 1.00 96.69 586 LEU A O 1
ATOM 4548 N N . ILE A 1 587 ? 2.558 -21.195 -11.227 1.00 96.31 587 ILE A N 1
ATOM 4549 C CA . ILE A 1 587 ? 3.857 -21.669 -10.728 1.00 96.31 587 ILE A CA 1
ATOM 4550 C C . ILE A 1 587 ? 4.896 -21.684 -11.851 1.00 96.31 587 ILE A C 1
ATOM 4552 O O . ILE A 1 587 ? 6.003 -21.199 -11.645 1.00 96.31 587 ILE A O 1
ATOM 4556 N N . GLU A 1 588 ? 4.556 -22.187 -13.041 1.00 94.12 588 GLU A N 1
ATOM 4557 C CA . GLU A 1 588 ? 5.486 -22.254 -14.176 1.00 94.12 588 GLU A CA 1
ATOM 4558 C C . GLU A 1 588 ? 6.021 -20.872 -14.576 1.00 94.12 588 GLU A C 1
ATOM 4560 O O . GLU A 1 588 ? 7.228 -20.707 -14.779 1.00 94.12 588 GLU A O 1
ATOM 4565 N N . VAL A 1 589 ? 5.142 -19.871 -14.673 1.00 96.06 589 VAL A N 1
ATOM 4566 C CA . VAL A 1 589 ? 5.533 -18.509 -15.063 1.00 96.06 589 VAL A CA 1
ATOM 4567 C C . VAL A 1 589 ? 6.275 -17.804 -13.929 1.00 96.06 589 VAL A C 1
ATOM 4569 O O . VAL A 1 589 ? 7.355 -17.255 -14.150 1.00 96.06 589 VAL A O 1
ATOM 4572 N N . LEU A 1 590 ? 5.746 -17.840 -12.702 1.00 97.62 590 LEU A N 1
ATOM 4573 C CA . LEU A 1 590 ? 6.337 -17.119 -11.570 1.00 97.62 590 LEU A CA 1
ATOM 4574 C C . LEU A 1 590 ? 7.631 -17.756 -11.047 1.00 97.62 590 LEU A C 1
ATOM 4576 O O . LEU A 1 590 ? 8.434 -17.074 -10.416 1.00 97.62 590 LEU A O 1
ATOM 4580 N N . SER A 1 591 ? 7.886 -19.034 -11.334 1.00 95.44 591 SER A N 1
ATOM 4581 C CA . SER A 1 591 ? 9.173 -19.664 -11.036 1.00 95.44 591 SER A CA 1
ATOM 4582 C C . SER A 1 591 ? 10.234 -19.380 -12.103 1.00 95.44 591 SER A C 1
ATOM 4584 O O . SER A 1 591 ? 11.367 -19.831 -11.959 1.00 95.44 591 SER A O 1
ATOM 4586 N N . GLY A 1 592 ? 9.870 -18.731 -13.215 1.00 93.50 592 GLY A N 1
ATOM 4587 C CA . GLY A 1 592 ? 10.746 -18.543 -14.371 1.00 93.50 592 GLY A CA 1
ATOM 4588 C C . GLY A 1 592 ? 10.978 -19.806 -15.211 1.00 93.50 592 GLY A C 1
ATOM 4589 O O . GLY A 1 592 ? 11.939 -19.856 -15.972 1.00 93.50 592 GLY A O 1
ATOM 4590 N N . ARG A 1 593 ? 10.132 -20.838 -15.070 1.00 91.19 593 ARG A N 1
ATOM 4591 C CA . ARG A 1 593 ? 10.198 -22.080 -15.871 1.00 91.19 593 ARG A CA 1
ATOM 4592 C C . ARG A 1 593 ? 9.504 -21.950 -17.220 1.00 91.19 593 ARG A C 1
ATOM 4594 O O . ARG A 1 593 ? 9.810 -22.709 -18.137 1.00 91.19 593 ARG A O 1
ATOM 4601 N N . ALA A 1 594 ? 8.567 -21.021 -17.322 1.00 93.38 594 ALA A N 1
ATOM 4602 C CA . ALA A 1 594 ? 7.932 -20.608 -18.554 1.00 93.38 594 ALA A CA 1
ATOM 4603 C C . ALA A 1 594 ? 7.982 -19.084 -18.664 1.00 93.38 594 ALA A C 1
ATOM 4605 O O . ALA A 1 594 ? 8.021 -18.372 -17.661 1.00 93.38 594 ALA A O 1
ATOM 4606 N N . VAL A 1 595 ? 7.988 -18.581 -19.894 1.00 96.12 595 VAL A N 1
ATOM 4607 C CA . VAL A 1 595 ? 8.154 -17.154 -20.171 1.00 96.12 595 VAL A CA 1
ATOM 4608 C C . VAL A 1 595 ? 7.088 -16.677 -21.141 1.00 96.12 595 VAL A C 1
ATOM 4610 O O . VAL A 1 595 ? 6.818 -17.326 -22.149 1.00 96.12 595 VAL A O 1
ATOM 4613 N N . LEU A 1 596 ? 6.485 -15.530 -20.842 1.00 95.88 596 LEU A N 1
ATOM 4614 C CA . LEU A 1 596 ? 5.467 -14.913 -21.684 1.00 95.88 596 LEU A CA 1
ATOM 4615 C C . LEU A 1 596 ? 6.130 -13.940 -22.665 1.00 95.88 596 LEU A C 1
ATOM 4617 O O . LEU A 1 596 ? 6.824 -13.014 -22.248 1.00 95.88 596 LEU A O 1
ATOM 4621 N N . MET A 1 597 ? 5.935 -14.155 -23.967 1.00 96.12 597 MET A N 1
ATOM 4622 C CA . MET A 1 597 ? 6.500 -13.309 -25.026 1.00 96.12 597 MET A CA 1
ATOM 4623 C C . MET A 1 597 ? 5.543 -13.166 -26.214 1.00 96.12 597 MET A C 1
ATOM 4625 O O . MET A 1 597 ? 4.664 -13.998 -26.442 1.00 96.12 597 MET A O 1
ATOM 4629 N N . SER A 1 598 ? 5.760 -12.128 -27.014 1.00 94.00 598 SER A N 1
ATOM 4630 C CA . SER A 1 598 ? 5.162 -11.916 -28.334 1.00 94.00 598 SER A CA 1
ATOM 4631 C C . SER A 1 598 ? 6.208 -11.301 -29.275 1.00 94.00 598 SER A C 1
ATOM 4633 O O . SER A 1 598 ? 7.386 -11.204 -28.931 1.00 94.00 598 SER A O 1
ATOM 4635 N N . ASP A 1 599 ? 5.806 -10.874 -30.471 1.00 92.81 599 ASP A N 1
ATOM 4636 C CA . ASP A 1 599 ? 6.701 -10.144 -31.382 1.00 92.81 599 ASP A CA 1
ATOM 4637 C C . ASP A 1 599 ? 7.019 -8.724 -30.888 1.00 92.81 599 ASP A C 1
ATOM 4639 O O . ASP A 1 599 ? 8.017 -8.130 -31.291 1.00 92.81 599 ASP A O 1
ATOM 4643 N N . THR A 1 600 ? 6.189 -8.182 -29.993 1.00 93.62 600 THR A N 1
ATOM 4644 C CA . THR A 1 600 ? 6.302 -6.816 -29.461 1.00 93.62 600 THR A CA 1
ATOM 4645 C C . THR A 1 600 ? 6.642 -6.773 -27.972 1.00 93.62 600 THR A C 1
ATOM 4647 O O . THR A 1 600 ? 6.905 -5.698 -27.438 1.00 93.62 600 THR A O 1
ATOM 4650 N N . PHE A 1 601 ? 6.667 -7.917 -27.286 1.00 96.62 601 PHE A N 1
ATOM 4651 C CA . PHE A 1 601 ? 6.938 -7.997 -25.854 1.00 96.62 601 PHE A CA 1
ATOM 4652 C C . PHE A 1 601 ? 7.878 -9.154 -25.512 1.00 96.62 601 PHE A C 1
ATOM 4654 O O . PHE A 1 601 ? 7.661 -10.292 -25.924 1.00 96.62 601 PHE A O 1
ATOM 4661 N N . ALA A 1 602 ? 8.885 -8.864 -24.692 1.00 97.69 602 ALA A N 1
ATOM 4662 C CA . ALA A 1 602 ? 9.727 -9.851 -24.032 1.00 97.69 602 ALA A CA 1
ATOM 4663 C C . ALA A 1 602 ? 10.137 -9.330 -22.640 1.00 97.69 602 ALA A C 1
ATOM 4665 O O . ALA A 1 602 ? 10.173 -8.107 -22.452 1.00 97.69 602 ALA A O 1
ATOM 4666 N N . PRO A 1 603 ? 10.448 -10.215 -21.673 1.00 98.25 603 PRO A N 1
ATOM 4667 C CA . PRO A 1 603 ? 10.923 -9.799 -20.358 1.00 98.25 603 PRO A CA 1
ATOM 4668 C C . PRO A 1 603 ? 12.236 -9.012 -20.440 1.00 98.25 603 PRO A C 1
ATOM 4670 O O . PRO A 1 603 ? 13.012 -9.139 -21.392 1.00 98.25 603 PRO A O 1
ATOM 4673 N N . TRP A 1 604 ? 12.493 -8.181 -19.433 1.00 98.56 604 TRP A N 1
ATOM 4674 C CA . TRP A 1 604 ? 13.661 -7.301 -19.414 1.00 98.56 604 TRP A CA 1
ATOM 4675 C C . TRP A 1 604 ? 14.241 -7.119 -18.013 1.00 98.56 604 TRP A C 1
ATOM 4677 O O . TRP A 1 604 ? 13.610 -7.408 -16.997 1.00 98.56 604 TRP A O 1
ATOM 4687 N N . SER A 1 605 ? 15.462 -6.596 -17.978 1.00 98.44 605 SER A N 1
ATOM 4688 C CA . SER A 1 605 ? 16.150 -6.149 -16.768 1.00 98.44 605 SER A CA 1
ATOM 4689 C C . SER A 1 605 ? 16.677 -4.734 -16.990 1.00 98.44 605 SER A C 1
ATOM 4691 O O . SER A 1 605 ? 17.213 -4.424 -18.060 1.00 98.44 605 SER A O 1
ATOM 4693 N N . VAL A 1 606 ? 16.520 -3.865 -15.993 1.00 97.88 606 VAL A N 1
ATOM 4694 C CA . VAL A 1 606 ? 16.861 -2.442 -16.096 1.00 97.88 606 VAL A CA 1
ATOM 4695 C C . VAL A 1 606 ? 18.328 -2.206 -15.740 1.00 97.88 606 VAL A C 1
ATOM 4697 O O . VAL A 1 606 ? 18.869 -2.780 -14.792 1.00 97.88 606 VAL A O 1
ATOM 4700 N N . ARG A 1 607 ? 18.977 -1.315 -16.494 1.00 96.75 607 ARG A N 1
ATOM 4701 C CA . ARG A 1 607 ? 20.296 -0.764 -16.176 1.00 96.75 607 ARG A CA 1
ATOM 4702 C C . ARG A 1 607 ? 20.131 0.393 -15.195 1.00 96.75 607 ARG A C 1
ATOM 4704 O O . ARG A 1 607 ? 19.356 1.317 -15.422 1.00 96.75 607 ARG A O 1
ATOM 4711 N N . TYR A 1 608 ? 20.935 0.389 -14.145 1.00 97.00 608 TYR A N 1
ATOM 4712 C CA . TYR A 1 608 ? 21.113 1.537 -13.263 1.00 97.00 608 TYR A CA 1
ATOM 4713 C C . TYR A 1 608 ? 22.547 1.562 -12.729 1.00 97.00 608 TYR A C 1
ATOM 4715 O O . TYR A 1 608 ? 23.322 0.633 -12.953 1.00 97.00 608 TYR A O 1
ATOM 4723 N N . SER A 1 609 ? 22.905 2.638 -12.046 1.00 95.44 609 SER A N 1
ATOM 4724 C CA . SER A 1 609 ? 24.164 2.832 -11.323 1.00 95.44 609 SER A CA 1
ATOM 4725 C C . SER A 1 609 ? 23.846 3.277 -9.899 1.00 95.44 609 SER A C 1
ATOM 4727 O O . SER A 1 609 ? 22.677 3.315 -9.529 1.00 95.44 609 SER A O 1
ATOM 4729 N N . GLY A 1 610 ? 24.847 3.611 -9.089 1.00 94.81 610 GLY A N 1
ATOM 4730 C CA . GLY A 1 610 ? 24.571 4.260 -7.814 1.00 94.81 610 GLY A CA 1
ATOM 4731 C C . GLY A 1 610 ? 25.794 4.514 -6.950 1.00 94.81 610 GLY A C 1
ATOM 4732 O O . GLY A 1 610 ? 26.883 3.982 -7.188 1.00 94.81 610 GLY A O 1
ATOM 4733 N N . HIS A 1 611 ? 25.588 5.331 -5.922 1.00 93.62 611 HIS A N 1
ATOM 4734 C CA . HIS A 1 611 ? 26.511 5.510 -4.816 1.00 93.62 611 HIS A CA 1
ATOM 4735 C C . HIS A 1 611 ? 26.210 4.469 -3.735 1.00 93.62 611 HIS A C 1
ATOM 4737 O O . HIS A 1 611 ? 25.192 4.559 -3.043 1.00 93.62 611 HIS A O 1
ATOM 4743 N N . GLN A 1 612 ? 27.118 3.510 -3.565 1.00 90.56 612 GLN A N 1
ATOM 4744 C CA . GLN A 1 612 ? 27.067 2.501 -2.514 1.00 90.56 612 GLN A CA 1
ATOM 4745 C C . GLN A 1 612 ? 27.892 2.969 -1.317 1.00 90.56 612 GLN A C 1
ATOM 4747 O O . GLN A 1 612 ? 29.076 3.272 -1.462 1.00 90.56 612 GLN A O 1
ATOM 4752 N N . PHE A 1 613 ? 27.259 3.104 -0.147 1.00 89.88 613 PHE A N 1
ATOM 4753 C CA . PHE A 1 613 ? 27.892 3.670 1.056 1.00 89.88 613 PHE A CA 1
ATOM 4754 C C . PHE A 1 613 ? 28.564 5.040 0.811 1.00 89.88 613 PHE A C 1
ATOM 4756 O O . PHE A 1 613 ? 29.573 5.393 1.414 1.00 89.88 613 PHE A O 1
ATOM 4763 N N . GLY A 1 614 ? 27.997 5.839 -0.100 1.00 87.06 614 GLY A N 1
ATOM 4764 C CA . GLY A 1 614 ? 28.524 7.152 -0.492 1.00 87.06 614 GLY A CA 1
ATOM 4765 C C . GLY A 1 614 ? 29.628 7.125 -1.556 1.00 87.06 614 GLY A C 1
ATOM 4766 O O . GLY A 1 614 ? 29.987 8.186 -2.058 1.00 87.06 614 GLY A O 1
ATOM 4767 N N . SER A 1 615 ? 30.121 5.949 -1.949 1.00 89.31 615 SER A N 1
ATOM 4768 C CA . SER A 1 615 ? 31.116 5.788 -3.014 1.00 89.31 615 SER A CA 1
ATOM 4769 C C . SER A 1 615 ? 30.462 5.382 -4.330 1.00 89.31 615 SER A C 1
ATOM 4771 O O . SER A 1 615 ? 29.563 4.548 -4.357 1.00 89.31 615 SER A O 1
ATOM 4773 N N . TRP A 1 616 ? 30.918 5.950 -5.443 1.00 91.44 616 TRP A N 1
ATOM 4774 C CA . TRP A 1 616 ? 30.393 5.612 -6.765 1.00 91.44 616 TRP A CA 1
ATOM 4775 C C . TRP A 1 616 ? 30.750 4.175 -7.179 1.00 91.44 616 TRP A C 1
ATOM 4777 O O . TRP A 1 616 ? 31.926 3.813 -7.200 1.00 91.44 616 TRP A O 1
ATOM 4787 N N . ALA A 1 617 ? 29.746 3.370 -7.546 1.00 90.62 617 ALA A N 1
ATOM 4788 C CA . ALA A 1 617 ? 29.912 1.944 -7.847 1.00 90.62 617 ALA A CA 1
ATOM 4789 C C . ALA A 1 617 ? 29.947 1.597 -9.351 1.00 90.62 617 ALA A C 1
ATOM 4791 O O . ALA A 1 617 ? 30.084 0.425 -9.707 1.00 90.62 617 ALA A O 1
ATOM 4792 N N . GLY A 1 618 ? 29.833 2.584 -10.247 1.00 90.50 618 GLY A N 1
ATOM 4793 C CA . GLY A 1 618 ? 29.768 2.346 -11.694 1.00 90.50 618 GLY A CA 1
ATOM 4794 C C . GLY A 1 618 ? 28.445 1.713 -12.136 1.00 90.50 618 GLY A C 1
ATOM 4795 O O . GLY A 1 618 ? 27.395 1.947 -11.533 1.00 90.50 618 GLY A O 1
ATOM 4796 N N . GLN A 1 619 ? 28.458 0.940 -13.227 1.00 92.44 619 GLN A N 1
ATOM 4797 C CA . GLN A 1 619 ? 27.251 0.256 -13.703 1.00 92.44 619 GLN A CA 1
ATOM 4798 C C . GLN A 1 619 ? 26.842 -0.885 -12.757 1.00 92.44 619 GLN A C 1
ATOM 4800 O O . GLN A 1 619 ? 27.608 -1.817 -12.507 1.00 92.44 619 GLN A O 1
ATOM 4805 N N . LEU A 1 620 ? 25.593 -0.825 -12.306 1.00 94.38 620 LEU A N 1
ATOM 4806 C CA . LEU A 1 620 ? 24.865 -1.879 -11.611 1.00 94.38 620 LEU A CA 1
ATOM 4807 C C . LEU A 1 620 ? 23.766 -2.403 -12.554 1.00 94.38 620 LEU A C 1
ATOM 4809 O O . LEU A 1 620 ? 24.065 -2.778 -13.689 1.00 94.38 620 LEU A O 1
ATOM 4813 N N . GLY A 1 621 ? 22.512 -2.420 -12.109 1.00 95.25 621 GLY A N 1
ATOM 4814 C CA . GLY A 1 621 ? 21.371 -2.959 -12.839 1.00 95.25 621 GLY A CA 1
ATOM 4815 C C . GLY A 1 621 ? 20.740 -4.140 -12.116 1.00 95.25 621 GLY A C 1
ATOM 4816 O O . GLY A 1 621 ? 21.264 -4.621 -11.106 1.00 95.25 621 GLY A O 1
ATOM 4817 N N . ASP A 1 622 ? 19.622 -4.616 -12.652 1.00 97.75 622 ASP A N 1
ATOM 4818 C CA . ASP A 1 622 ? 18.877 -5.747 -12.108 1.00 97.75 622 ASP A CA 1
ATOM 4819 C C . ASP A 1 622 ? 19.682 -7.053 -12.261 1.00 97.75 622 ASP A C 1
ATOM 4821 O O . ASP A 1 622 ? 19.482 -7.849 -13.176 1.00 97.75 622 ASP A O 1
ATOM 4825 N N . GLY A 1 623 ? 20.647 -7.275 -11.366 1.00 95.62 623 GLY A N 1
ATOM 4826 C CA . GLY A 1 623 ? 21.599 -8.389 -11.434 1.00 95.62 623 GLY A CA 1
ATOM 4827 C C . GLY A 1 623 ? 21.025 -9.753 -11.056 1.00 95.62 623 GLY A C 1
ATOM 4828 O O . GLY A 1 623 ? 21.673 -10.771 -11.282 1.00 95.62 623 GLY A O 1
ATOM 4829 N N . ARG A 1 624 ? 19.832 -9.772 -10.466 1.00 95.50 624 ARG A N 1
ATOM 4830 C CA . ARG A 1 624 ? 19.082 -10.974 -10.068 1.00 95.50 624 ARG A CA 1
ATOM 4831 C C . ARG A 1 624 ? 17.575 -10.744 -10.135 1.00 95.50 624 ARG A C 1
ATOM 4833 O O . ARG A 1 624 ? 16.833 -11.330 -9.358 1.00 95.50 624 ARG A O 1
ATOM 4840 N N . ALA A 1 625 ? 17.133 -9.802 -10.962 1.00 97.38 625 ALA A N 1
ATOM 4841 C CA . ALA A 1 625 ? 15.726 -9.463 -11.101 1.00 97.38 625 ALA A CA 1
ATOM 4842 C C . ALA A 1 625 ? 15.360 -9.351 -12.582 1.00 97.38 625 ALA A C 1
ATOM 4844 O O . ALA A 1 625 ? 16.137 -8.825 -13.379 1.00 97.38 625 ALA A O 1
ATOM 4845 N N . THR A 1 626 ? 14.183 -9.844 -12.947 1.00 98.50 626 THR A N 1
ATOM 4846 C CA . THR A 1 626 ? 13.685 -9.818 -14.326 1.00 98.50 626 THR A CA 1
ATOM 4847 C C . THR A 1 626 ? 12.210 -9.462 -14.318 1.00 98.50 626 THR A C 1
ATOM 4849 O O . THR A 1 626 ? 11.417 -10.141 -13.668 1.00 98.50 626 THR A O 1
ATOM 4852 N N . SER A 1 627 ? 11.842 -8.392 -15.015 1.00 98.56 627 SER A N 1
ATOM 4853 C CA . SER A 1 627 ? 10.455 -7.961 -15.179 1.00 98.56 627 SER A CA 1
ATOM 4854 C C . SER A 1 627 ? 9.803 -8.798 -16.272 1.00 98.56 627 SER A C 1
ATOM 4856 O O . SER A 1 627 ? 10.305 -8.839 -17.393 1.00 98.56 627 SER A O 1
ATOM 4858 N N . ILE A 1 628 ? 8.724 -9.504 -15.929 1.00 97.94 628 ILE A N 1
ATOM 4859 C CA . ILE A 1 628 ? 8.128 -10.562 -16.763 1.00 97.94 628 ILE A CA 1
ATOM 4860 C C . ILE A 1 628 ? 6.783 -10.190 -17.379 1.00 97.94 628 ILE A C 1
ATOM 4862 O O . ILE A 1 628 ? 6.396 -10.780 -18.384 1.00 97.94 628 ILE A O 1
ATOM 4866 N N . LEU A 1 629 ? 6.066 -9.230 -16.794 1.00 96.50 629 LEU A N 1
ATOM 4867 C CA . LEU A 1 629 ? 4.744 -8.814 -17.254 1.00 96.50 629 LEU A CA 1
ATOM 4868 C C . LEU A 1 629 ? 4.428 -7.407 -16.744 1.00 96.50 629 LEU A C 1
ATOM 4870 O O . LEU A 1 629 ? 4.772 -7.069 -15.614 1.00 96.50 629 LEU A O 1
ATOM 4874 N N . VAL A 1 630 ? 3.723 -6.615 -17.552 1.00 96.25 630 VAL A N 1
ATOM 4875 C CA . VAL A 1 630 ? 2.999 -5.424 -17.087 1.00 96.25 630 VAL A CA 1
ATOM 4876 C C . VAL A 1 630 ? 1.537 -5.611 -17.447 1.00 96.25 630 VAL A C 1
ATOM 4878 O O . VAL A 1 630 ? 1.208 -5.705 -18.629 1.00 96.25 630 VAL A O 1
ATOM 4881 N N . THR A 1 631 ? 0.665 -5.667 -16.448 1.00 94.06 631 THR A N 1
ATOM 4882 C CA . THR A 1 631 ? -0.785 -5.760 -16.658 1.00 94.06 631 THR A CA 1
ATOM 4883 C C . THR A 1 631 ? -1.468 -4.512 -16.126 1.00 94.06 631 THR A C 1
ATOM 4885 O O . THR A 1 631 ? -1.081 -3.975 -15.089 1.00 94.06 631 THR A O 1
ATOM 4888 N N . ALA A 1 632 ? -2.508 -4.064 -16.822 1.00 89.81 632 ALA A N 1
ATOM 4889 C CA . ALA A 1 632 ? -3.380 -3.003 -16.334 1.00 89.81 632 ALA A CA 1
ATOM 4890 C C . ALA A 1 632 ? -4.382 -3.555 -15.306 1.00 89.81 632 ALA A C 1
ATOM 4892 O O . ALA A 1 632 ? -4.758 -4.731 -15.367 1.00 89.81 632 ALA A O 1
ATOM 4893 N N . ASN A 1 633 ? -4.810 -2.711 -14.370 1.00 84.75 633 ASN A N 1
ATOM 4894 C CA . ASN A 1 633 ? -5.905 -3.010 -13.462 1.00 84.75 633 ASN A CA 1
ATOM 4895 C C . ASN A 1 633 ? -7.240 -2.968 -14.249 1.00 84.75 633 ASN A C 1
ATOM 4897 O O . ASN A 1 633 ? -7.457 -2.030 -15.021 1.00 84.75 633 ASN A O 1
ATOM 4901 N N . PRO A 1 634 ? -8.142 -3.952 -14.081 1.00 75.94 634 PRO A N 1
ATOM 4902 C CA . PRO A 1 634 ? -9.394 -4.016 -14.837 1.00 75.94 634 PRO A CA 1
ATOM 4903 C C . PRO A 1 634 ? -10.368 -2.874 -14.539 1.00 75.94 634 PRO A C 1
ATOM 4905 O O . PRO A 1 634 ? -11.132 -2.483 -15.417 1.00 75.94 634 PRO A O 1
ATOM 4908 N N . GLU A 1 635 ? -10.369 -2.364 -13.307 1.00 76.88 635 GLU A N 1
ATOM 4909 C CA . GLU A 1 635 ? -11.264 -1.288 -12.869 1.00 76.88 635 GLU A CA 1
ATOM 4910 C C . GLU A 1 635 ? -10.709 0.089 -13.236 1.00 76.88 635 GLU A C 1
ATOM 4912 O O . GLU A 1 635 ? -11.469 1.018 -13.510 1.00 76.88 635 GLU A O 1
ATOM 4917 N N . ASN A 1 636 ? -9.381 0.217 -13.280 1.00 79.88 636 ASN A N 1
ATOM 4918 C CA . ASN A 1 636 ? -8.699 1.430 -13.701 1.00 79.88 636 ASN A CA 1
ATOM 4919 C C . ASN A 1 636 ? -7.494 1.100 -14.600 1.00 79.88 636 ASN A C 1
ATOM 4921 O O . ASN A 1 636 ? -6.388 0.906 -14.089 1.00 79.88 636 ASN A O 1
ATOM 4925 N N . PRO A 1 637 ? -7.670 1.109 -15.935 1.00 79.81 637 PRO A N 1
ATOM 4926 C CA . PRO A 1 637 ? -6.597 0.809 -16.881 1.00 79.81 637 PRO A CA 1
ATOM 4927 C C . PRO A 1 637 ? -5.389 1.760 -16.830 1.00 79.81 637 PRO A C 1
ATOM 4929 O O . PRO A 1 637 ? -4.360 1.476 -17.438 1.00 79.81 637 PRO A O 1
ATOM 4932 N N . GLU A 1 638 ? -5.479 2.896 -16.131 1.00 79.19 638 GLU A N 1
ATOM 4933 C CA . GLU A 1 638 ? -4.324 3.766 -15.893 1.00 79.19 638 GLU A CA 1
ATOM 4934 C C . GLU A 1 638 ? -3.403 3.257 -14.779 1.00 79.19 638 GLU A C 1
ATOM 4936 O O . GLU A 1 638 ? -2.266 3.724 -14.657 1.00 79.19 638 GLU A O 1
ATOM 4941 N N . LEU A 1 639 ? -3.881 2.354 -13.924 1.00 84.69 639 LEU A N 1
ATOM 4942 C CA . LEU A 1 639 ? -3.074 1.703 -12.901 1.00 84.69 639 LEU A CA 1
ATOM 4943 C C . LEU A 1 639 ? -2.477 0.430 -13.493 1.00 84.69 639 LEU A C 1
ATOM 4945 O O . LEU A 1 639 ? -3.198 -0.495 -13.855 1.00 84.69 639 LEU A O 1
ATOM 4949 N N . VAL A 1 640 ? -1.152 0.392 -13.586 1.00 92.56 640 VAL A N 1
ATOM 4950 C CA . VAL A 1 640 ? -0.406 -0.768 -14.074 1.00 92.56 640 VAL A CA 1
ATOM 4951 C C . VAL A 1 640 ? 0.381 -1.420 -12.956 1.00 92.56 640 VAL A C 1
ATOM 4953 O O . VAL A 1 640 ? 0.899 -0.745 -12.066 1.00 92.56 640 VAL A O 1
ATOM 4956 N N . SER A 1 641 ? 0.496 -2.736 -13.056 1.00 96.00 641 SER A N 1
ATOM 4957 C CA . SER A 1 641 ? 1.295 -3.575 -12.178 1.00 96.00 641 SER A CA 1
ATOM 4958 C C . SER A 1 641 ? 2.392 -4.237 -13.000 1.00 96.00 641 SER A C 1
ATOM 4960 O O . SER A 1 641 ? 2.113 -5.080 -13.855 1.00 96.00 641 SER A O 1
ATOM 4962 N N . GLU A 1 642 ? 3.640 -3.847 -12.749 1.00 97.81 642 GLU A N 1
ATOM 4963 C CA . GLU A 1 642 ? 4.834 -4.524 -13.248 1.00 97.81 642 GLU A CA 1
ATOM 4964 C C . GLU A 1 642 ? 5.173 -5.684 -12.302 1.00 97.81 642 GLU A C 1
ATOM 4966 O O . GLU A 1 642 ? 5.373 -5.479 -11.104 1.00 97.81 642 GLU A O 1
ATOM 4971 N N . LEU A 1 643 ? 5.218 -6.906 -12.835 1.00 98.50 643 LEU A N 1
ATOM 4972 C CA . LEU A 1 643 ? 5.591 -8.122 -12.113 1.00 98.50 643 LEU A CA 1
ATOM 4973 C C . LEU A 1 643 ? 7.063 -8.424 -12.384 1.00 98.50 643 LEU A C 1
ATOM 4975 O O . LEU A 1 643 ? 7.469 -8.591 -13.537 1.00 98.50 643 LEU A O 1
ATOM 4979 N N . GLN A 1 644 ? 7.853 -8.543 -11.319 1.00 98.44 644 GLN A N 1
ATOM 4980 C CA . GLN A 1 644 ? 9.291 -8.761 -11.398 1.00 98.44 644 GLN A CA 1
ATOM 4981 C C . GLN A 1 644 ? 9.728 -9.951 -10.543 1.00 98.44 644 GLN A C 1
ATOM 4983 O O . GLN A 1 644 ? 9.464 -10.001 -9.344 1.00 98.44 644 GLN A O 1
ATOM 4988 N N . LEU A 1 645 ? 10.441 -10.899 -11.149 1.00 98.62 645 LEU A N 1
ATOM 4989 C CA . LEU A 1 645 ? 10.967 -12.084 -10.477 1.00 98.62 645 LEU A CA 1
ATOM 4990 C C . LEU A 1 645 ? 12.370 -11.820 -9.939 1.00 98.62 645 LEU A C 1
ATOM 4992 O O . LEU A 1 645 ? 13.309 -11.671 -10.726 1.00 98.62 645 LEU A O 1
ATOM 4996 N N . LYS A 1 646 ? 12.531 -11.809 -8.615 1.00 98.19 646 LYS A N 1
ATOM 4997 C CA . LYS A 1 646 ? 13.826 -11.712 -7.932 1.00 98.19 646 LYS A CA 1
ATOM 4998 C C . LYS A 1 646 ? 14.356 -13.108 -7.601 1.00 98.19 646 LYS A C 1
ATOM 5000 O O . LYS A 1 646 ? 13.628 -13.930 -7.058 1.00 98.19 646 LYS A O 1
ATOM 5005 N N . GLY A 1 647 ? 15.623 -13.360 -7.921 1.00 96.38 647 GLY A N 1
ATOM 5006 C CA . GLY A 1 647 ? 16.286 -14.658 -7.766 1.00 96.38 647 GLY A CA 1
ATOM 5007 C C . GLY A 1 647 ? 16.093 -15.612 -8.943 1.00 96.38 647 GLY A C 1
ATOM 5008 O O . GLY A 1 647 ? 16.314 -16.808 -8.798 1.00 96.38 647 GLY A O 1
ATOM 5009 N N . SER A 1 648 ? 15.670 -15.096 -10.098 1.00 94.31 648 SER A N 1
ATOM 5010 C CA . SER A 1 648 ? 15.290 -15.896 -11.264 1.00 94.31 648 SER A CA 1
ATOM 5011 C C . SER A 1 648 ? 16.444 -16.221 -12.219 1.00 94.31 648 SER A C 1
ATOM 5013 O O . SER A 1 648 ? 16.195 -16.817 -13.261 1.00 94.31 648 SER A O 1
ATOM 5015 N N . GLY A 1 649 ? 17.695 -15.876 -11.893 1.00 94.19 649 GLY A N 1
ATOM 5016 C CA . GLY A 1 649 ? 18.880 -16.228 -12.682 1.00 94.19 649 GLY A CA 1
ATOM 5017 C C . GLY A 1 649 ? 19.733 -15.033 -13.108 1.00 94.19 649 GLY A C 1
ATOM 5018 O O . GLY A 1 649 ? 19.462 -13.874 -12.785 1.00 94.19 649 GLY A O 1
ATOM 5019 N N . ARG A 1 650 ? 20.816 -15.326 -13.840 1.00 95.69 650 ARG A N 1
ATOM 5020 C CA . ARG A 1 650 ? 21.780 -14.304 -14.280 1.00 95.69 650 ARG A CA 1
ATOM 5021 C C . ARG A 1 650 ? 21.235 -13.409 -15.386 1.00 95.69 650 ARG A C 1
ATOM 5023 O O . ARG A 1 650 ? 20.607 -13.880 -16.335 1.00 95.69 650 ARG A O 1
ATOM 5030 N N . THR A 1 651 ? 21.636 -12.146 -15.310 1.00 97.38 651 THR A N 1
ATOM 5031 C CA . THR A 1 651 ? 21.396 -11.073 -16.279 1.00 97.38 651 THR A CA 1
ATOM 5032 C C . THR A 1 651 ? 22.742 -10.439 -16.688 1.00 97.38 651 THR A C 1
ATOM 5034 O O . THR A 1 651 ? 23.783 -10.726 -16.073 1.00 97.38 651 THR A O 1
ATOM 5037 N N . PRO A 1 652 ? 22.777 -9.508 -17.663 1.00 96.69 652 PRO A N 1
ATOM 5038 C CA . PRO A 1 652 ? 23.980 -8.726 -17.970 1.00 96.69 652 PRO A CA 1
ATOM 5039 C C . PRO A 1 652 ? 24.527 -7.917 -16.785 1.00 96.69 652 PRO A C 1
ATOM 5041 O O . PRO A 1 652 ? 25.669 -7.454 -16.824 1.00 96.69 652 PRO A O 1
ATOM 5044 N N . PHE A 1 653 ? 23.725 -7.755 -15.731 1.00 96.31 653 PHE A N 1
ATOM 5045 C CA . PHE A 1 653 ? 24.005 -6.917 -14.571 1.00 96.31 653 PHE A CA 1
ATOM 5046 C C . PHE A 1 653 ? 24.464 -7.717 -13.342 1.00 96.31 653 PHE A C 1
ATOM 5048 O O . PHE A 1 653 ? 24.811 -7.125 -12.322 1.00 96.31 653 PHE A O 1
ATOM 5055 N N . SER A 1 654 ? 24.524 -9.055 -13.411 1.00 94.44 654 SER A N 1
ATOM 5056 C CA . SER A 1 654 ? 24.864 -9.908 -12.256 1.00 94.44 654 SER A CA 1
ATOM 5057 C C . SER A 1 654 ? 26.290 -9.729 -11.726 1.00 94.44 654 SER A C 1
ATOM 5059 O O . SER A 1 654 ? 26.605 -10.228 -10.649 1.00 94.44 654 SER A O 1
ATOM 5061 N N . ARG A 1 655 ? 27.178 -9.030 -12.449 1.00 91.12 655 ARG A N 1
ATOM 5062 C CA . ARG A 1 655 ? 28.611 -8.917 -12.111 1.00 91.12 655 ARG A CA 1
ATOM 5063 C C . ARG A 1 655 ? 29.199 -10.316 -11.836 1.00 91.12 655 ARG A C 1
ATOM 5065 O O . ARG A 1 655 ? 29.046 -11.221 -12.660 1.00 91.12 655 ARG A O 1
ATOM 5072 N N . SER A 1 656 ? 29.851 -10.514 -10.694 1.00 89.00 656 SER A N 1
ATOM 5073 C CA . SER A 1 656 ? 30.373 -11.811 -10.249 1.00 89.00 656 SER A CA 1
ATOM 5074 C C . SER A 1 656 ? 29.341 -12.703 -9.542 1.00 89.00 656 SER A C 1
ATOM 5076 O O . SER A 1 656 ? 29.639 -13.872 -9.322 1.00 89.00 656 SER A O 1
ATOM 5078 N N . ALA A 1 657 ? 28.150 -12.196 -9.207 1.00 91.38 657 ALA A N 1
ATOM 5079 C CA . ALA A 1 657 ? 27.123 -12.933 -8.466 1.00 91.38 657 ALA A CA 1
ATOM 5080 C C . ALA A 1 657 ? 26.362 -13.932 -9.352 1.00 91.38 657 ALA A C 1
ATOM 5082 O O . ALA A 1 657 ? 26.390 -13.830 -10.579 1.00 91.38 657 ALA A O 1
ATOM 5083 N N . ASP A 1 658 ? 25.676 -14.891 -8.733 1.00 93.44 658 ASP A N 1
ATOM 5084 C CA . ASP A 1 658 ? 24.967 -16.000 -9.389 1.00 93.44 658 ASP A CA 1
ATOM 5085 C C . ASP A 1 658 ? 23.601 -15.638 -9.997 1.00 93.44 658 ASP A C 1
ATOM 5087 O O . ASP A 1 658 ? 23.078 -16.406 -10.798 1.00 93.44 658 ASP A O 1
ATOM 5091 N N . GLY A 1 659 ? 23.032 -14.477 -9.664 1.00 95.00 659 GLY A N 1
ATOM 5092 C CA . GLY A 1 659 ? 21.703 -14.075 -10.136 1.00 95.00 659 GLY A CA 1
ATOM 5093 C C . GLY A 1 659 ? 20.535 -14.748 -9.400 1.00 95.00 659 GLY A C 1
ATOM 5094 O O . GLY A 1 659 ? 19.380 -14.559 -9.783 1.00 95.00 659 GLY A O 1
ATOM 5095 N N . LEU A 1 660 ? 20.811 -15.513 -8.342 1.00 95.62 660 LEU A N 1
ATOM 5096 C CA . LEU A 1 660 ? 19.819 -16.271 -7.581 1.00 95.62 660 LEU A CA 1
ATOM 5097 C C . LEU A 1 660 ? 19.502 -15.583 -6.240 1.00 95.62 660 LEU A C 1
ATOM 5099 O O . LEU A 1 660 ? 20.181 -14.647 -5.800 1.00 95.62 660 LEU A O 1
ATOM 5103 N N . ALA A 1 661 ? 18.413 -16.018 -5.609 1.00 95.56 661 ALA A N 1
ATOM 5104 C CA . ALA A 1 661 ? 18.032 -15.652 -4.247 1.00 95.56 661 ALA A CA 1
ATOM 5105 C C . ALA A 1 661 ? 17.673 -16.921 -3.468 1.00 95.56 661 ALA A C 1
ATOM 5107 O O . ALA A 1 661 ? 17.375 -17.949 -4.071 1.00 95.56 661 ALA A O 1
ATOM 5108 N N . VAL A 1 662 ? 17.727 -16.848 -2.139 1.00 94.81 662 VAL A N 1
ATOM 5109 C CA . VAL A 1 662 ? 17.533 -17.988 -1.227 1.00 94.81 662 VAL A CA 1
ATOM 5110 C C . VAL A 1 662 ? 16.275 -17.813 -0.382 1.00 94.81 662 VAL A C 1
ATOM 5112 O O . VAL A 1 662 ? 15.846 -16.675 -0.149 1.00 94.81 662 VAL A O 1
ATOM 5115 N N . THR A 1 663 ? 15.710 -18.919 0.115 1.00 93.12 663 THR A N 1
ATOM 5116 C CA . THR A 1 663 ? 14.455 -18.946 0.894 1.00 93.12 663 THR A CA 1
ATOM 5117 C C . THR A 1 663 ? 14.427 -17.911 2.015 1.00 93.12 663 THR A C 1
ATOM 5119 O O . THR A 1 663 ? 13.506 -17.094 2.047 1.00 93.12 663 THR A O 1
ATOM 5122 N N . ARG A 1 664 ? 15.460 -17.845 2.867 1.00 91.75 664 ARG A N 1
ATOM 5123 C CA . ARG A 1 664 ? 15.537 -16.849 3.950 1.00 91.75 664 ARG A CA 1
ATOM 5124 C C . ARG A 1 664 ? 15.386 -15.403 3.470 1.00 91.75 664 ARG A C 1
ATOM 5126 O O . ARG A 1 664 ? 14.662 -14.624 4.081 1.00 91.75 664 ARG A O 1
ATOM 5133 N N . SER A 1 665 ? 16.047 -15.030 2.372 1.00 91.81 665 SER A N 1
ATOM 5134 C CA . SER A 1 665 ? 16.025 -13.653 1.861 1.00 91.81 665 SER A CA 1
ATOM 5135 C C . SER A 1 665 ? 14.671 -13.310 1.244 1.00 91.81 665 SER A C 1
ATOM 5137 O O . SER A 1 665 ? 14.136 -12.229 1.485 1.00 91.81 665 SER A O 1
ATOM 5139 N N . SER A 1 666 ? 14.081 -14.268 0.529 1.00 96.19 666 SER A N 1
ATOM 5140 C CA . SER A 1 666 ? 12.792 -14.113 -0.134 1.00 96.19 666 SER A CA 1
ATOM 5141 C C . SER A 1 666 ? 11.643 -14.040 0.878 1.00 96.19 666 SER A C 1
ATOM 5143 O O . SER A 1 666 ? 10.781 -13.178 0.737 1.00 96.19 666 SER A O 1
ATOM 5145 N N . VAL A 1 667 ? 11.659 -14.854 1.944 1.00 96.44 667 VAL A N 1
ATOM 5146 C CA . VAL A 1 667 ? 10.660 -14.806 3.033 1.00 96.44 667 VAL A CA 1
ATOM 5147 C C . VAL A 1 667 ? 10.671 -13.456 3.754 1.00 96.44 667 VAL A C 1
ATOM 5149 O O . VAL A 1 667 ? 9.609 -12.887 4.007 1.00 96.44 667 VAL A O 1
ATOM 5152 N N . ARG A 1 668 ? 11.858 -12.906 4.045 1.00 95.81 668 ARG A N 1
ATOM 5153 C CA . ARG A 1 668 ? 11.993 -11.583 4.678 1.00 95.81 668 ARG A CA 1
ATOM 5154 C C . ARG A 1 668 ? 11.365 -10.484 3.826 1.00 95.81 668 ARG A C 1
ATOM 5156 O O . ARG A 1 668 ? 10.537 -9.722 4.315 1.00 95.81 668 ARG A O 1
ATOM 5163 N N . GLU A 1 669 ? 11.735 -10.411 2.550 1.00 97.50 669 GLU A N 1
ATOM 5164 C CA . GLU A 1 669 ? 11.197 -9.399 1.636 1.00 97.50 669 GLU A CA 1
ATOM 5165 C C . GLU A 1 669 ? 9.690 -9.579 1.402 1.00 97.50 669 GLU A C 1
ATOM 5167 O O . GLU A 1 669 ? 8.959 -8.589 1.385 1.00 97.50 669 GLU A O 1
ATOM 5172 N N . TYR A 1 670 ? 9.212 -10.822 1.306 1.00 98.06 670 TYR A N 1
ATOM 5173 C CA . TYR A 1 670 ? 7.794 -11.143 1.151 1.00 98.06 670 TYR A CA 1
ATOM 5174 C C . TYR A 1 670 ? 6.940 -10.618 2.307 1.00 98.06 670 TYR A C 1
ATOM 5176 O O . TYR A 1 670 ? 5.986 -9.876 2.086 1.00 98.06 670 TYR A O 1
ATOM 5184 N N . LEU A 1 671 ? 7.319 -10.945 3.544 1.00 98.25 671 LEU A N 1
ATOM 5185 C CA . LEU A 1 671 ? 6.581 -10.519 4.732 1.00 98.25 671 LEU A CA 1
ATOM 5186 C C . LEU A 1 671 ? 6.706 -9.009 4.966 1.00 98.25 671 LEU A C 1
ATOM 5188 O O . LEU A 1 671 ? 5.724 -8.352 5.309 1.00 98.25 671 LEU A O 1
ATOM 5192 N N . CYS A 1 672 ? 7.899 -8.437 4.776 1.00 98.00 672 CYS A N 1
ATOM 5193 C CA . CYS A 1 672 ? 8.113 -7.024 5.073 1.00 98.00 672 CYS A CA 1
ATOM 5194 C C . CYS A 1 672 ? 7.429 -6.087 4.082 1.00 98.00 672 CYS A C 1
ATOM 5196 O O . CYS A 1 672 ? 6.993 -5.010 4.482 1.00 98.00 672 CYS A O 1
ATOM 5198 N N . SER A 1 673 ? 7.338 -6.481 2.810 1.00 98.19 673 SER A N 1
ATOM 5199 C CA . SER A 1 673 ? 6.612 -5.714 1.793 1.00 98.19 673 SER A CA 1
ATOM 5200 C C . SER A 1 673 ? 5.161 -5.494 2.223 1.00 98.19 673 SER A C 1
ATOM 5202 O O . SER A 1 673 ? 4.675 -4.366 2.251 1.00 98.19 673 SER A O 1
ATOM 5204 N N . GLU A 1 674 ? 4.491 -6.554 2.672 1.00 98.31 674 GLU A N 1
ATOM 5205 C CA . GLU A 1 674 ? 3.088 -6.476 3.080 1.00 98.31 674 GLU A CA 1
ATOM 5206 C C . GLU A 1 674 ? 2.918 -5.827 4.463 1.00 98.31 674 GLU A C 1
ATOM 5208 O O . GLU A 1 674 ? 1.997 -5.032 4.647 1.00 98.31 674 GLU A O 1
ATOM 5213 N N . ALA A 1 675 ? 3.862 -6.033 5.392 1.00 98.38 675 ALA A N 1
ATOM 5214 C CA . ALA A 1 675 ? 3.885 -5.319 6.672 1.00 98.38 675 ALA A CA 1
ATOM 5215 C C . ALA A 1 675 ? 3.985 -3.794 6.488 1.00 98.38 675 ALA A C 1
ATOM 5217 O O . ALA A 1 675 ? 3.261 -3.028 7.119 1.00 98.38 675 ALA A O 1
ATOM 5218 N N . MET A 1 676 ? 4.872 -3.336 5.600 1.00 98.56 676 MET A N 1
ATOM 5219 C CA . MET A 1 676 ? 5.044 -1.908 5.315 1.00 98.56 676 MET A CA 1
ATOM 5220 C C . MET A 1 676 ? 3.791 -1.317 4.664 1.00 98.56 676 MET A C 1
ATOM 5222 O O . MET A 1 676 ? 3.370 -0.224 5.042 1.00 98.56 676 MET A O 1
ATOM 5226 N N . HIS A 1 677 ? 3.159 -2.064 3.752 1.00 98.44 677 HIS A N 1
ATOM 5227 C CA . HIS A 1 677 ? 1.896 -1.667 3.140 1.00 98.44 677 HIS A CA 1
ATOM 5228 C C . HIS A 1 677 ? 0.778 -1.512 4.182 1.00 98.44 677 HIS A C 1
ATOM 5230 O O . HIS A 1 677 ? 0.097 -0.487 4.190 1.00 98.44 677 HIS A O 1
ATOM 5236 N N . ALA A 1 678 ? 0.635 -2.473 5.099 1.00 98.12 678 ALA A N 1
ATOM 5237 C CA . ALA A 1 678 ? -0.368 -2.433 6.162 1.00 98.12 678 ALA A CA 1
ATOM 5238 C C . ALA A 1 678 ? -0.149 -1.284 7.160 1.00 98.12 678 ALA A C 1
ATOM 5240 O O . ALA A 1 678 ? -1.110 -0.714 7.667 1.00 98.12 678 ALA A O 1
ATOM 5241 N N . LEU A 1 679 ? 1.106 -0.883 7.392 1.00 98.06 679 LEU A N 1
ATOM 5242 C CA . LEU A 1 679 ? 1.451 0.308 8.181 1.00 98.06 679 LEU A CA 1
ATOM 5243 C C . LEU A 1 679 ? 1.186 1.635 7.440 1.00 98.06 679 LEU A C 1
ATOM 5245 O O . LEU A 1 679 ? 1.451 2.706 7.987 1.00 98.06 679 LEU A O 1
ATOM 5249 N N . GLY A 1 680 ? 0.698 1.593 6.196 1.00 97.50 680 GLY A N 1
ATOM 5250 C CA . GLY A 1 680 ? 0.485 2.777 5.364 1.00 97.50 680 GLY A CA 1
ATOM 5251 C C . GLY A 1 680 ? 1.782 3.403 4.845 1.00 97.50 680 GLY A C 1
ATOM 5252 O O . GLY A 1 680 ? 1.777 4.554 4.406 1.00 97.50 680 GLY A O 1
ATOM 5253 N N . ILE A 1 681 ? 2.901 2.670 4.890 1.00 98.50 681 ILE A N 1
ATOM 5254 C CA . ILE A 1 681 ? 4.190 3.129 4.375 1.00 98.50 681 ILE A CA 1
ATOM 5255 C C . ILE A 1 681 ? 4.305 2.710 2.901 1.00 98.50 681 ILE A C 1
ATOM 5257 O O . ILE A 1 681 ? 4.228 1.516 2.599 1.00 98.50 681 ILE A O 1
ATOM 5261 N N . PRO A 1 682 ? 4.521 3.653 1.963 1.00 98.31 682 PRO A N 1
ATOM 5262 C CA . PRO A 1 682 ? 4.665 3.320 0.551 1.00 98.31 682 PRO A CA 1
ATOM 5263 C C . PRO A 1 682 ? 5.784 2.297 0.309 1.00 98.31 682 PRO A C 1
ATOM 5265 O O . PRO A 1 682 ? 6.913 2.447 0.790 1.00 98.31 682 PRO A O 1
ATOM 5268 N N . THR A 1 683 ? 5.472 1.246 -0.445 1.00 98.69 683 THR A N 1
ATOM 5269 C CA . THR A 1 683 ? 6.369 0.106 -0.652 1.00 98.69 683 THR A CA 1
ATOM 5270 C C . THR A 1 683 ? 6.049 -0.676 -1.927 1.00 98.69 683 THR A C 1
ATOM 5272 O O . THR A 1 683 ? 4.926 -0.622 -2.433 1.00 98.69 683 THR A O 1
ATOM 5275 N N . THR A 1 684 ? 7.041 -1.400 -2.453 1.00 98.38 684 THR A N 1
ATOM 5276 C CA . THR A 1 684 ? 6.810 -2.505 -3.388 1.00 98.38 684 THR A CA 1
ATOM 5277 C C . THR A 1 684 ? 6.013 -3.618 -2.715 1.00 98.38 684 THR A C 1
ATOM 5279 O O . THR A 1 684 ? 6.176 -3.873 -1.528 1.00 98.38 684 THR A O 1
ATOM 5282 N N . ARG A 1 685 ? 5.181 -4.318 -3.480 1.00 98.38 685 ARG A N 1
ATOM 5283 C CA . ARG A 1 685 ? 4.339 -5.416 -2.997 1.00 98.38 685 ARG A CA 1
ATOM 5284 C C . ARG A 1 685 ? 4.973 -6.765 -3.310 1.00 98.38 685 ARG A C 1
ATOM 5286 O O . ARG A 1 685 ? 5.770 -6.876 -4.245 1.00 98.38 685 ARG A O 1
ATOM 5293 N N . ALA A 1 686 ? 4.605 -7.793 -2.556 1.00 98.12 686 ALA A N 1
ATOM 5294 C CA . ALA A 1 686 ? 5.113 -9.148 -2.745 1.00 98.12 686 ALA A CA 1
ATOM 5295 C C . ALA A 1 686 ? 3.960 -10.114 -3.028 1.00 98.12 686 ALA A C 1
ATOM 5297 O O . ALA A 1 686 ? 3.136 -10.358 -2.158 1.00 98.12 686 ALA A O 1
ATOM 5298 N N . LEU A 1 687 ? 3.890 -10.656 -4.247 1.00 98.44 687 LEU A N 1
ATOM 5299 C CA . LEU A 1 687 ? 2.755 -11.467 -4.694 1.00 98.44 687 LEU A CA 1
ATOM 5300 C C . LEU A 1 687 ? 2.896 -12.943 -4.326 1.00 98.44 687 LEU A C 1
ATOM 5302 O O . LEU A 1 687 ? 1.946 -13.527 -3.818 1.00 98.44 687 LEU A O 1
ATOM 5306 N N . ALA A 1 688 ? 4.047 -13.556 -4.607 1.00 98.44 688 ALA A N 1
ATOM 5307 C CA . ALA A 1 688 ? 4.228 -14.997 -4.442 1.00 98.44 688 ALA A CA 1
ATOM 5308 C C . ALA A 1 688 ? 5.677 -15.386 -4.137 1.00 98.44 688 ALA A C 1
ATOM 5310 O O . ALA A 1 688 ? 6.617 -14.720 -4.584 1.00 98.44 688 ALA A O 1
ATOM 5311 N N . LEU A 1 689 ? 5.831 -16.506 -3.431 1.00 97.69 689 LEU A N 1
ATOM 5312 C CA . LEU A 1 689 ? 7.101 -17.168 -3.142 1.00 97.69 689 LEU A CA 1
ATOM 5313 C C . LEU A 1 689 ? 7.114 -18.578 -3.718 1.00 97.69 689 LEU A C 1
ATOM 5315 O O . LEU A 1 689 ? 6.241 -19.386 -3.395 1.00 97.69 689 LEU A O 1
ATOM 5319 N N . ILE A 1 690 ? 8.127 -18.884 -4.528 1.00 97.25 690 ILE A N 1
ATOM 5320 C CA . ILE A 1 690 ? 8.303 -20.209 -5.121 1.00 97.25 690 ILE A CA 1
ATOM 5321 C C . ILE A 1 690 ? 9.693 -20.745 -4.794 1.00 97.25 690 ILE A C 1
ATOM 5323 O O . ILE A 1 690 ? 10.703 -20.187 -5.222 1.00 97.25 690 ILE A O 1
ATOM 5327 N N . SER A 1 691 ? 9.734 -21.850 -4.055 1.00 95.31 691 SER A N 1
ATOM 5328 C CA . SER A 1 691 ? 10.956 -22.592 -3.756 1.00 95.31 691 SER A CA 1
ATOM 5329 C C . SER A 1 691 ? 11.382 -23.442 -4.948 1.00 95.31 691 SER A C 1
ATOM 5331 O O . SER A 1 691 ? 10.553 -24.042 -5.637 1.00 95.31 691 SER A O 1
ATOM 5333 N N . LEU A 1 692 ? 12.691 -23.518 -5.167 1.00 93.88 692 LEU A N 1
ATOM 5334 C CA . LEU A 1 692 ? 13.341 -24.357 -6.166 1.00 93.88 692 LEU A CA 1
ATOM 5335 C C . LEU A 1 692 ? 14.365 -25.264 -5.458 1.00 93.88 692 LEU A C 1
ATOM 5337 O O . LEU A 1 692 ? 15.573 -25.038 -5.572 1.00 93.88 692 LEU A O 1
ATOM 5341 N N . PRO A 1 693 ? 13.911 -26.293 -4.718 1.00 90.25 693 PRO A N 1
ATOM 5342 C CA . PRO A 1 693 ? 14.770 -27.106 -3.852 1.00 90.25 693 PRO A CA 1
ATOM 5343 C C . PRO A 1 693 ? 15.876 -27.859 -4.603 1.00 90.25 693 PRO A C 1
ATOM 5345 O O . PRO A 1 693 ? 16.926 -28.144 -4.034 1.00 90.25 693 PRO A O 1
ATOM 5348 N N . GLY A 1 694 ? 15.686 -28.163 -5.892 1.00 89.69 694 GLY A N 1
ATOM 5349 C CA . GLY A 1 694 ? 16.726 -28.802 -6.702 1.00 89.69 694 GLY A CA 1
ATOM 5350 C C . GLY A 1 694 ? 17.810 -27.850 -7.222 1.00 89.69 694 GLY A C 1
ATOM 5351 O O . GLY A 1 694 ? 18.763 -28.322 -7.837 1.00 89.69 694 GLY A O 1
ATOM 5352 N N . VAL A 1 695 ? 17.700 -26.536 -6.984 1.00 91.81 695 VAL A N 1
ATOM 5353 C CA . VAL A 1 695 ? 18.683 -25.523 -7.400 1.00 91.81 695 VAL A CA 1
ATOM 5354 C C . VAL A 1 695 ? 19.510 -25.092 -6.178 1.00 91.81 695 VAL A C 1
ATOM 5356 O O . VAL A 1 695 ? 19.084 -24.201 -5.438 1.00 91.81 695 VAL A O 1
ATOM 5359 N N . PRO A 1 696 ? 20.687 -25.701 -5.932 1.00 92.19 696 PRO A N 1
ATOM 5360 C CA . PRO A 1 696 ? 21.549 -25.308 -4.823 1.00 92.19 696 PRO A CA 1
ATOM 5361 C C . PRO A 1 696 ? 22.185 -23.935 -5.059 1.00 92.19 696 PRO A C 1
ATOM 5363 O O . PRO A 1 696 ? 22.652 -23.621 -6.157 1.00 92.19 696 PRO A O 1
ATOM 5366 N N . VAL A 1 697 ? 22.261 -23.146 -3.992 1.00 93.31 697 VAL A N 1
ATOM 5367 C CA . VAL A 1 697 ? 22.826 -21.797 -3.971 1.00 93.31 697 VAL A CA 1
ATOM 5368 C C . VAL A 1 697 ? 23.884 -21.722 -2.877 1.00 93.31 697 VAL A C 1
ATOM 5370 O O . VAL A 1 697 ? 23.620 -22.039 -1.720 1.00 93.31 697 VAL A O 1
ATOM 5373 N N . LEU A 1 698 ? 25.104 -21.314 -3.231 1.00 91.25 698 LEU A N 1
ATOM 5374 C CA . LEU A 1 698 ? 26.207 -21.219 -2.275 1.00 91.25 698 LEU A CA 1
ATOM 5375 C C . LEU A 1 698 ? 26.230 -19.837 -1.608 1.00 91.25 698 LEU A C 1
ATOM 5377 O O . LEU A 1 698 ? 26.437 -18.826 -2.280 1.00 91.25 698 LEU A O 1
ATOM 5381 N N . ARG A 1 699 ? 26.055 -19.797 -0.287 1.00 89.31 699 ARG A N 1
ATOM 5382 C CA . ARG A 1 699 ? 26.271 -18.623 0.578 1.00 89.31 699 ARG A CA 1
ATOM 5383 C C . ARG A 1 699 ? 27.277 -18.997 1.670 1.00 89.31 699 ARG A C 1
ATOM 5385 O O . ARG A 1 699 ? 28.241 -19.702 1.379 1.00 89.31 699 ARG A O 1
ATOM 5392 N N . GLU A 1 700 ? 27.080 -18.568 2.917 1.00 85.94 700 GLU A N 1
ATOM 5393 C CA . GLU A 1 700 ? 27.830 -19.104 4.064 1.00 85.94 700 GLU A CA 1
ATOM 5394 C C . GLU A 1 700 ? 27.601 -20.615 4.231 1.00 85.94 700 GLU A C 1
ATOM 5396 O O . GLU A 1 700 ? 28.485 -21.339 4.688 1.00 85.94 700 GLU A O 1
ATOM 5401 N N . THR A 1 701 ? 26.422 -21.092 3.823 1.00 88.25 701 THR A N 1
ATOM 5402 C CA . THR A 1 701 ? 26.072 -22.511 3.705 1.00 88.25 701 THR A CA 1
ATOM 5403 C C . THR A 1 701 ? 25.415 -22.775 2.347 1.00 88.25 701 THR A C 1
ATOM 5405 O O . THR A 1 701 ? 25.143 -21.839 1.592 1.00 88.25 701 THR A O 1
ATOM 5408 N N . VAL A 1 702 ? 25.214 -24.047 1.993 1.00 90.75 702 VAL A N 1
ATOM 5409 C CA . VAL A 1 702 ? 24.438 -24.398 0.797 1.00 90.75 702 VAL A CA 1
ATOM 5410 C C . VAL A 1 702 ? 22.958 -24.268 1.136 1.00 90.75 702 VAL A C 1
ATOM 5412 O O . VAL A 1 702 ? 22.459 -24.975 2.008 1.00 90.75 702 VAL A O 1
ATOM 5415 N N . GLU A 1 703 ? 22.277 -23.373 0.435 1.00 92.06 703 GLU A N 1
ATOM 5416 C CA . GLU A 1 703 ? 20.857 -23.071 0.593 1.00 92.06 703 GLU A CA 1
ATOM 5417 C C . GLU A 1 703 ? 20.088 -23.450 -0.687 1.00 92.06 703 GLU A C 1
ATOM 5419 O O . GLU A 1 703 ? 20.684 -23.727 -1.731 1.00 92.06 703 GLU A O 1
ATOM 5424 N N . SER A 1 704 ? 18.755 -23.463 -0.622 1.00 91.00 704 SER A N 1
ATOM 5425 C CA . SER A 1 704 ? 17.899 -23.679 -1.800 1.00 91.00 704 SER A CA 1
ATOM 5426 C C . SER A 1 704 ? 17.524 -22.355 -2.459 1.00 91.00 704 SER A C 1
ATOM 5428 O O . SER A 1 704 ? 17.251 -21.369 -1.764 1.00 91.00 704 SER A O 1
ATOM 5430 N N . ALA A 1 705 ? 17.478 -22.328 -3.794 1.00 94.44 705 ALA A N 1
ATOM 5431 C CA . ALA A 1 705 ? 17.002 -21.152 -4.509 1.00 94.44 705 ALA A CA 1
ATOM 5432 C C . ALA A 1 705 ? 15.508 -20.914 -4.249 1.00 94.44 705 ALA A C 1
ATOM 5434 O O . ALA A 1 705 ? 14.716 -21.847 -4.125 1.00 94.44 705 ALA A O 1
ATOM 5435 N N . CYS A 1 706 ? 15.113 -19.649 -4.205 1.00 95.81 706 CYS A N 1
ATOM 5436 C CA . CYS A 1 706 ? 13.730 -19.230 -4.049 1.00 95.81 706 CYS A CA 1
ATOM 5437 C C . CYS A 1 706 ? 13.480 -17.979 -4.890 1.00 95.81 706 CYS A C 1
ATOM 5439 O O . CYS A 1 706 ? 14.228 -17.003 -4.799 1.00 95.81 706 CYS A O 1
ATOM 5441 N N . VAL A 1 707 ? 12.418 -18.004 -5.690 1.00 97.88 707 VAL A N 1
ATOM 5442 C CA . VAL A 1 707 ? 11.997 -16.884 -6.530 1.00 97.88 707 VAL A CA 1
ATOM 5443 C C . VAL A 1 707 ? 10.895 -16.110 -5.818 1.00 97.88 707 VAL A C 1
ATOM 5445 O O . VAL A 1 707 ? 9.851 -16.661 -5.466 1.00 97.88 707 VAL A O 1
ATOM 5448 N N . LEU A 1 708 ? 11.127 -14.813 -5.632 1.00 98.56 708 LEU A N 1
ATOM 5449 C CA . LEU A 1 708 ? 10.133 -13.873 -5.125 1.00 98.56 708 LEU A CA 1
ATOM 5450 C C . LEU A 1 708 ? 9.521 -13.090 -6.287 1.00 98.56 708 LEU A C 1
ATOM 5452 O O . LEU A 1 708 ? 10.242 -12.444 -7.050 1.00 98.56 708 LEU A O 1
ATOM 5456 N N . THR A 1 709 ? 8.192 -13.072 -6.370 1.00 98.75 709 THR A N 1
ATOM 5457 C CA . THR A 1 709 ? 7.465 -12.198 -7.300 1.00 98.75 709 THR A CA 1
ATOM 5458 C C . THR A 1 709 ? 7.153 -10.865 -6.632 1.00 98.75 709 THR A C 1
ATOM 5460 O O . THR A 1 709 ? 6.310 -10.791 -5.738 1.00 98.75 709 THR A O 1
ATOM 5463 N N . ARG A 1 710 ? 7.819 -9.805 -7.086 1.00 98.62 710 ARG A N 1
ATOM 5464 C CA . ARG A 1 710 ? 7.587 -8.419 -6.667 1.00 98.62 710 ARG A CA 1
ATOM 5465 C C . ARG A 1 710 ? 6.591 -7.746 -7.597 1.00 98.62 710 ARG A C 1
ATOM 5467 O O . ARG A 1 710 ? 6.591 -8.026 -8.795 1.00 98.62 710 ARG A O 1
ATOM 5474 N N . VAL A 1 711 ? 5.797 -6.828 -7.059 1.00 98.44 711 VAL A N 1
ATOM 5475 C CA . VAL A 1 711 ? 4.832 -6.037 -7.825 1.00 98.44 711 VAL A CA 1
ATOM 5476 C C . VAL A 1 711 ? 4.962 -4.563 -7.468 1.00 98.44 711 VAL A C 1
ATOM 5478 O O . VAL A 1 711 ? 4.984 -4.194 -6.294 1.00 98.44 711 VAL A O 1
ATOM 5481 N N . ALA A 1 712 ? 5.063 -3.708 -8.479 1.00 97.81 712 ALA A N 1
ATOM 5482 C CA . ALA A 1 712 ? 5.066 -2.259 -8.307 1.00 97.81 712 ALA A CA 1
ATOM 5483 C C . ALA A 1 712 ? 4.570 -1.568 -9.586 1.00 97.81 712 ALA A C 1
ATOM 5485 O O . ALA A 1 712 ? 4.638 -2.164 -10.659 1.00 97.81 712 ALA A O 1
ATOM 5486 N N . PRO A 1 713 ? 4.138 -0.296 -9.522 1.00 95.81 713 PRO A N 1
ATOM 5487 C CA . PRO A 1 713 ? 3.877 0.484 -10.733 1.00 95.81 713 PRO A CA 1
ATOM 5488 C C . PRO A 1 713 ? 5.138 0.717 -11.578 1.00 95.81 713 PRO A C 1
ATOM 5490 O O . PRO A 1 713 ? 5.058 0.881 -12.790 1.00 95.81 713 PRO A O 1
ATOM 5493 N N . SER A 1 714 ? 6.306 0.776 -10.931 1.00 96.44 714 SER A N 1
ATOM 5494 C CA . SER A 1 714 ? 7.614 0.848 -11.580 1.00 96.44 714 SER A CA 1
ATOM 5495 C C . SER A 1 714 ? 8.724 0.504 -10.587 1.00 96.44 714 SER A C 1
ATOM 5497 O O . SER A 1 714 ? 8.656 0.894 -9.419 1.00 96.44 714 SER A O 1
ATOM 5499 N N . PHE A 1 715 ? 9.783 -0.149 -11.070 1.00 97.88 715 PHE A N 1
ATOM 5500 C CA . PHE A 1 715 ? 11.014 -0.412 -10.311 1.00 97.88 715 PHE A CA 1
ATOM 5501 C C . PHE A 1 715 ? 12.146 0.594 -10.597 1.00 97.88 715 PHE A C 1
ATOM 5503 O O . PHE A 1 715 ? 13.298 0.347 -10.232 1.00 97.88 715 PHE A O 1
ATOM 5510 N N . LEU A 1 716 ? 11.847 1.729 -11.246 1.00 98.06 716 LEU A N 1
ATOM 5511 C CA . LEU A 1 716 ? 12.831 2.782 -11.518 1.00 98.06 716 LEU A CA 1
ATOM 5512 C C . LEU A 1 716 ? 13.292 3.490 -10.237 1.00 98.06 716 LEU A C 1
ATOM 5514 O O . LEU A 1 716 ? 12.539 3.695 -9.279 1.00 98.06 716 LEU A O 1
ATOM 5518 N N . ARG A 1 717 ? 14.567 3.879 -10.235 1.00 97.88 717 ARG A N 1
ATOM 5519 C CA . ARG A 1 717 ? 15.298 4.322 -9.040 1.00 97.88 717 ARG A CA 1
ATOM 5520 C C . ARG A 1 717 ? 16.098 5.574 -9.357 1.00 97.88 717 ARG A C 1
ATOM 5522 O O . ARG A 1 717 ? 16.327 5.888 -10.524 1.00 97.88 717 ARG A O 1
ATOM 5529 N N . ILE A 1 718 ? 16.583 6.268 -8.334 1.00 98.44 718 ILE A N 1
ATOM 5530 C CA . ILE A 1 718 ? 17.485 7.412 -8.532 1.00 98.44 718 ILE A CA 1
ATOM 5531 C C . ILE A 1 718 ? 18.733 6.988 -9.321 1.00 98.44 718 ILE A C 1
ATOM 5533 O O . ILE A 1 718 ? 19.121 7.662 -10.277 1.00 98.44 718 ILE A O 1
ATOM 5537 N N . GLY A 1 719 ? 19.273 5.807 -9.016 1.00 97.38 719 GLY A N 1
ATOM 5538 C CA . GLY A 1 719 ? 20.373 5.199 -9.760 1.00 97.38 719 GLY A CA 1
ATOM 5539 C C . GLY A 1 719 ? 20.145 5.031 -11.272 1.00 97.38 719 GLY A C 1
ATOM 5540 O O . GLY A 1 719 ? 21.109 4.977 -12.038 1.00 97.38 719 GLY A O 1
ATOM 5541 N N . SER A 1 720 ? 18.890 4.974 -11.738 1.00 98.06 720 SER A N 1
ATOM 5542 C CA . SER A 1 720 ? 18.558 4.919 -13.171 1.00 98.06 720 SER A CA 1
ATOM 5543 C C . SER A 1 720 ? 18.937 6.219 -13.893 1.00 98.06 720 SER A C 1
ATOM 5545 O O . SER A 1 720 ? 19.395 6.177 -15.031 1.00 98.06 720 SER A O 1
ATOM 5547 N N . PHE A 1 721 ? 18.811 7.369 -13.222 1.00 98.50 721 PHE A N 1
ATOM 5548 C CA . PHE A 1 721 ? 19.215 8.675 -13.756 1.00 98.50 721 PHE A CA 1
ATOM 5549 C C . PHE A 1 721 ? 20.732 8.858 -13.692 1.00 98.50 721 PHE A C 1
ATOM 5551 O O . PHE A 1 721 ? 21.348 9.327 -14.649 1.00 98.50 721 PHE A O 1
ATOM 5558 N N . GLU A 1 722 ? 21.357 8.431 -12.593 1.00 96.31 722 GLU A N 1
ATOM 5559 C CA . GLU A 1 722 ? 22.814 8.495 -12.440 1.00 96.31 722 GLU A CA 1
ATOM 5560 C C . GLU A 1 722 ? 23.551 7.636 -13.480 1.00 96.31 722 GLU A C 1
ATOM 5562 O O . GLU A 1 722 ? 24.652 7.987 -13.895 1.00 96.31 722 GLU A O 1
ATOM 5567 N N . ALA A 1 723 ? 22.947 6.543 -13.960 1.00 95.25 723 ALA A N 1
ATOM 5568 C CA . ALA A 1 723 ? 23.516 5.733 -15.042 1.00 95.25 723 ALA A CA 1
ATOM 5569 C C . ALA A 1 723 ? 23.642 6.495 -16.376 1.00 95.25 723 ALA A C 1
ATOM 5571 O O . ALA A 1 723 ? 24.493 6.152 -17.204 1.00 95.25 723 ALA A O 1
ATOM 5572 N N . LEU A 1 724 ? 22.798 7.510 -16.588 1.00 96.69 724 LEU A N 1
ATOM 5573 C CA . LEU A 1 724 ? 22.742 8.324 -17.806 1.00 96.69 724 LEU A CA 1
ATOM 5574 C C . LEU A 1 724 ? 23.479 9.660 -17.646 1.00 96.69 724 LEU A C 1
ATOM 5576 O O . LEU A 1 724 ? 23.979 10.198 -18.629 1.00 96.69 724 LEU A O 1
ATOM 5580 N N . SER A 1 725 ? 23.602 10.173 -16.420 1.00 94.75 725 SER A N 1
ATOM 5581 C CA . SER A 1 725 ? 24.439 11.330 -16.080 1.00 94.75 725 SER A CA 1
ATOM 5582 C C . SER A 1 725 ? 25.287 11.045 -14.830 1.00 94.75 725 SER A C 1
ATOM 5584 O O . SER A 1 725 ? 24.974 11.532 -13.738 1.00 94.75 725 SER A O 1
ATOM 5586 N N . PRO A 1 726 ? 26.372 10.271 -14.976 1.00 91.25 726 PRO A N 1
ATOM 5587 C CA . PRO A 1 726 ? 27.237 9.886 -13.866 1.00 91.25 726 PRO A CA 1
ATOM 5588 C C . PRO A 1 726 ? 28.081 11.059 -13.335 1.00 91.25 726 PRO A C 1
ATOM 5590 O O . PRO A 1 726 ? 28.307 12.043 -14.050 1.00 91.25 726 PRO A O 1
ATOM 5593 N N . PRO A 1 727 ? 28.603 10.966 -12.098 1.00 85.56 727 PRO A N 1
ATOM 5594 C CA . PRO A 1 727 ? 29.510 11.966 -11.540 1.00 85.56 727 PRO A CA 1
ATOM 5595 C C . PRO A 1 727 ? 30.799 12.113 -12.370 1.00 85.56 727 PRO A C 1
ATOM 5597 O O . PRO A 1 727 ? 31.370 11.142 -12.867 1.00 85.56 727 PRO A O 1
ATOM 5600 N N . GLN A 1 728 ? 31.276 13.354 -12.515 1.00 71.94 728 GLN A N 1
ATOM 5601 C CA . GLN A 1 728 ? 32.493 13.674 -13.269 1.00 71.94 728 GLN A CA 1
ATOM 5602 C C . GLN A 1 728 ? 33.760 13.312 -12.468 1.00 71.94 728 GLN A C 1
ATOM 5604 O O . GLN A 1 728 ? 33.820 13.546 -11.265 1.00 71.94 728 GLN A O 1
ATOM 5609 N N . ASN A 1 729 ? 34.803 12.823 -13.153 1.00 57.38 729 ASN A N 1
ATOM 5610 C CA . ASN A 1 729 ? 36.169 12.632 -12.627 1.00 57.38 729 ASN A CA 1
ATOM 5611 C C . ASN A 1 729 ? 36.358 11.612 -11.482 1.00 57.38 729 ASN A C 1
ATOM 5613 O O . ASN A 1 729 ? 37.213 11.814 -10.621 1.00 57.38 729 ASN A O 1
ATOM 5617 N N . ILE A 1 730 ? 35.649 10.480 -11.493 1.00 57.56 730 ILE A N 1
ATOM 5618 C CA . ILE A 1 730 ? 35.965 9.348 -10.604 1.00 57.56 730 ILE A CA 1
ATOM 5619 C C . ILE A 1 730 ? 36.687 8.267 -11.417 1.00 57.56 730 ILE A C 1
ATOM 5621 O O . ILE A 1 730 ? 36.062 7.481 -12.124 1.00 57.56 730 ILE A O 1
ATOM 5625 N N . PHE A 1 731 ? 38.021 8.251 -11.349 1.00 45.88 731 PHE A N 1
ATOM 5626 C CA . PHE A 1 731 ? 38.851 7.189 -11.924 1.00 45.88 731 PHE A CA 1
ATOM 5627 C C . PHE A 1 731 ? 39.147 6.171 -10.817 1.00 45.88 731 PHE A C 1
ATOM 5629 O O . PHE A 1 731 ? 40.036 6.398 -9.998 1.00 45.88 731 PHE A O 1
ATOM 5636 N N . LEU A 1 732 ? 38.384 5.077 -10.747 1.00 45.94 732 LEU A N 1
ATOM 5637 C CA . LEU A 1 732 ? 38.643 3.998 -9.790 1.00 45.94 732 LEU A CA 1
ATOM 5638 C C . LEU A 1 732 ? 38.865 2.662 -10.501 1.00 45.94 732 LEU A C 1
ATOM 5640 O O . LEU A 1 732 ? 38.208 2.331 -11.488 1.00 45.94 732 LEU A O 1
ATOM 5644 N N . PHE A 1 733 ? 39.816 1.895 -9.975 1.00 38.12 733 PHE A N 1
ATOM 5645 C CA . PHE A 1 733 ? 40.214 0.585 -10.470 1.00 38.12 733 PHE A CA 1
ATOM 5646 C C . PHE A 1 733 ? 39.022 -0.392 -10.480 1.00 38.12 733 PHE A C 1
ATOM 5648 O O . PHE A 1 733 ? 38.562 -0.819 -9.427 1.00 38.12 733 PHE A O 1
ATOM 5655 N N . GLY A 1 734 ? 38.555 -0.784 -11.670 1.00 42.91 734 GLY A N 1
ATOM 5656 C CA . GLY A 1 734 ? 37.796 -2.030 -11.857 1.00 42.91 734 GLY A CA 1
ATOM 5657 C C . GLY A 1 734 ? 36.295 -1.939 -12.164 1.00 42.91 734 GLY A C 1
ATOM 5658 O O . GLY A 1 734 ? 35.698 -2.981 -12.418 1.00 42.91 734 GLY A O 1
ATOM 5659 N N . GLY A 1 735 ? 35.680 -0.754 -12.219 1.00 48.91 735 GLY A N 1
ATOM 5660 C CA . GLY A 1 735 ? 34.287 -0.584 -12.664 1.00 48.91 735 GLY A CA 1
ATOM 5661 C C . GLY A 1 735 ? 34.224 0.276 -13.921 1.00 48.91 735 GLY A C 1
ATOM 5662 O O . GLY A 1 735 ? 34.577 1.450 -13.874 1.00 48.91 735 GLY A O 1
ATOM 5663 N N . GLY A 1 736 ? 33.826 -0.281 -15.066 1.00 61.50 736 GLY A N 1
ATOM 5664 C CA . GLY A 1 736 ? 33.716 0.528 -16.279 1.00 61.50 736 GLY A CA 1
ATOM 5665 C C . GLY A 1 736 ? 32.564 1.530 -16.182 1.00 61.50 736 GLY A C 1
ATOM 5666 O O . GLY A 1 736 ? 31.464 1.188 -15.749 1.00 61.50 736 GLY A O 1
ATOM 5667 N N . GLN A 1 737 ? 32.844 2.770 -16.578 1.00 70.31 737 GLN A N 1
ATOM 5668 C CA . GLN A 1 737 ? 31.926 3.901 -16.520 1.00 70.31 737 GLN A CA 1
ATOM 5669 C C . GLN A 1 737 ? 31.562 4.340 -17.938 1.00 70.31 737 GLN A C 1
ATOM 5671 O O . GLN A 1 737 ? 32.453 4.590 -18.751 1.00 70.31 737 GLN A O 1
ATOM 5676 N N . GLN A 1 738 ? 30.269 4.462 -18.243 1.00 84.75 738 GLN A N 1
ATOM 5677 C CA . GLN A 1 738 ? 29.831 5.100 -19.486 1.00 84.75 738 GLN A CA 1
ATOM 5678 C C . GLN A 1 738 ? 29.890 6.625 -19.367 1.00 84.75 738 GLN A C 1
ATOM 5680 O O . GLN A 1 738 ? 29.718 7.176 -18.279 1.00 84.75 738 GLN A O 1
ATOM 5685 N N . ALA A 1 739 ? 30.118 7.307 -20.490 1.00 87.06 739 ALA A N 1
ATOM 5686 C CA . ALA A 1 739 ? 29.943 8.753 -20.576 1.00 87.06 739 ALA A CA 1
ATOM 5687 C C . ALA A 1 739 ? 28.462 9.133 -20.403 1.00 87.06 739 ALA A C 1
ATOM 5689 O O . ALA A 1 739 ? 27.577 8.310 -20.642 1.00 87.06 739 ALA A O 1
ATOM 5690 N N . ALA A 1 740 ? 28.203 10.383 -20.009 1.00 91.44 740 ALA A N 1
ATOM 5691 C CA . ALA A 1 740 ? 26.842 10.898 -19.921 1.00 91.44 740 ALA A CA 1
ATOM 5692 C C . ALA A 1 740 ? 26.144 10.850 -21.291 1.00 91.44 740 ALA A C 1
ATOM 5694 O O . ALA A 1 740 ? 26.750 11.181 -22.312 1.00 91.44 740 ALA A O 1
ATOM 5695 N N . ASN A 1 741 ? 24.868 10.469 -21.300 1.00 95.19 741 ASN A N 1
ATOM 5696 C CA . ASN A 1 741 ? 24.012 10.497 -22.477 1.00 95.19 741 ASN A CA 1
ATOM 5697 C C . ASN A 1 741 ? 22.753 11.327 -22.192 1.00 95.19 741 ASN A C 1
ATOM 5699 O O . ASN A 1 741 ? 21.825 10.888 -21.513 1.00 95.19 741 ASN A O 1
ATOM 5703 N N . TRP A 1 742 ? 22.746 12.551 -22.714 1.00 95.50 742 TRP A N 1
ATOM 5704 C CA . TRP A 1 742 ? 21.748 13.568 -22.389 1.00 95.50 742 TRP A CA 1
ATOM 5705 C C . TRP A 1 742 ? 20.382 13.337 -23.040 1.00 95.50 742 TRP A C 1
ATOM 5707 O O . TRP A 1 742 ? 19.365 13.709 -22.457 1.00 95.50 742 TRP A O 1
ATOM 5717 N N . ASP A 1 743 ? 20.336 12.713 -24.220 1.00 95.19 743 ASP A N 1
ATOM 5718 C CA . ASP A 1 743 ? 19.070 12.370 -24.875 1.00 95.19 743 ASP A CA 1
ATOM 5719 C C . ASP A 1 743 ? 18.413 11.153 -24.225 1.00 95.19 743 ASP A C 1
ATOM 5721 O O . ASP A 1 743 ? 17.209 11.171 -23.985 1.00 95.19 743 ASP A O 1
ATOM 5725 N N . ALA A 1 744 ? 19.188 10.131 -23.851 1.00 96.50 744 ALA A N 1
ATOM 5726 C CA . ALA A 1 744 ? 18.670 9.025 -23.053 1.00 96.50 744 ALA A CA 1
ATOM 5727 C C . ALA A 1 744 ? 18.150 9.526 -21.693 1.00 96.50 744 ALA A C 1
ATOM 5729 O O . ALA A 1 744 ? 17.036 9.190 -21.298 1.00 96.50 744 ALA A O 1
ATOM 5730 N N . LEU A 1 745 ? 18.891 10.416 -21.014 1.00 97.88 745 LEU A N 1
ATOM 5731 C CA . LEU A 1 745 ? 18.434 11.053 -19.771 1.00 97.88 745 LEU A CA 1
ATOM 5732 C C . LEU A 1 745 ? 17.109 11.808 -19.961 1.00 97.88 745 LEU A C 1
ATOM 5734 O O . LEU A 1 745 ? 16.215 11.702 -19.120 1.00 97.88 745 LEU A O 1
ATOM 5738 N N . ARG A 1 746 ? 16.970 12.550 -21.068 1.00 96.31 746 ARG A N 1
ATOM 5739 C CA . ARG A 1 746 ? 15.734 13.251 -21.440 1.00 96.31 746 ARG A CA 1
ATOM 5740 C C . ARG A 1 746 ? 14.573 12.271 -21.632 1.00 96.31 746 ARG A C 1
ATOM 5742 O O . ARG A 1 746 ? 13.502 12.506 -21.080 1.00 96.31 746 ARG A O 1
ATOM 5749 N N . LEU A 1 747 ? 14.778 11.182 -22.376 1.00 96.50 747 LEU A N 1
ATOM 5750 C CA . LEU A 1 747 ? 13.753 10.158 -22.617 1.00 96.50 747 LEU A CA 1
ATOM 5751 C C . LEU A 1 747 ? 13.295 9.498 -21.312 1.00 96.50 747 LEU A C 1
ATOM 5753 O O . LEU A 1 747 ? 12.092 9.445 -21.049 1.00 96.50 747 LEU A O 1
ATOM 5757 N N . LEU A 1 748 ? 14.239 9.077 -20.461 1.00 98.25 748 LEU A N 1
ATOM 5758 C CA . LEU A 1 748 ? 13.929 8.537 -19.138 1.00 98.25 748 LEU A CA 1
ATOM 5759 C C . LEU A 1 748 ? 13.143 9.544 -18.295 1.00 98.25 748 LEU A C 1
ATOM 5761 O O . LEU A 1 748 ? 12.139 9.186 -17.685 1.00 98.25 748 LEU A O 1
ATOM 5765 N N . GLY A 1 749 ? 13.583 10.801 -18.258 1.00 97.06 749 GLY A N 1
ATOM 5766 C CA . GLY A 1 749 ? 12.942 11.839 -17.460 1.00 97.06 749 GLY A CA 1
ATOM 5767 C C . GLY A 1 749 ? 11.520 12.164 -17.914 1.00 97.06 749 GLY A C 1
ATOM 5768 O O . GLY A 1 749 ? 10.627 12.235 -17.074 1.00 97.06 749 GLY A O 1
ATOM 5769 N N . ILE A 1 750 ? 11.271 12.254 -19.225 1.00 94.81 750 ILE A N 1
ATOM 5770 C CA . ILE A 1 750 ? 9.919 12.445 -19.776 1.00 94.81 750 ILE A CA 1
ATOM 5771 C C . ILE A 1 750 ? 9.030 11.237 -19.463 1.00 94.81 750 ILE A C 1
ATOM 5773 O O . ILE A 1 750 ? 7.888 11.415 -19.036 1.00 94.81 750 ILE A O 1
ATOM 5777 N N . TRP A 1 751 ? 9.544 10.015 -19.637 1.00 95.25 751 TRP A N 1
ATOM 5778 C CA . TRP A 1 751 ? 8.820 8.790 -19.292 1.00 95.25 751 TRP A CA 1
ATOM 5779 C C . TRP A 1 751 ? 8.431 8.756 -17.813 1.00 95.25 751 TRP A C 1
ATOM 5781 O O . TRP A 1 751 ? 7.279 8.492 -17.465 1.00 95.25 751 TRP A O 1
ATOM 5791 N N . VAL A 1 752 ? 9.383 9.073 -16.934 1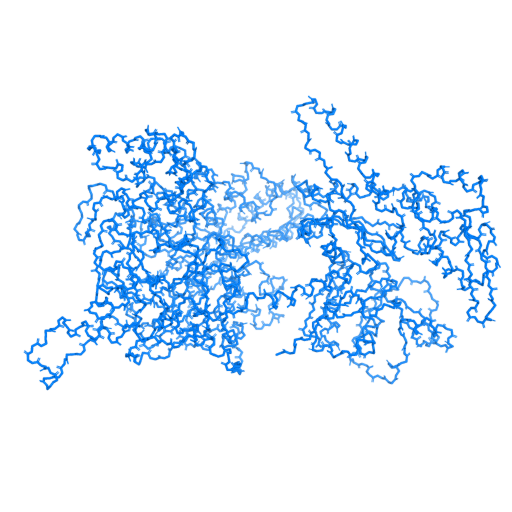.00 97.06 752 VAL A N 1
ATOM 5792 C CA . VAL A 1 752 ? 9.153 9.102 -15.490 1.00 97.06 752 VAL A CA 1
ATOM 5793 C C . VAL A 1 752 ? 8.171 10.208 -15.119 1.00 97.06 752 VAL A C 1
ATOM 5795 O O . VAL A 1 752 ? 7.232 9.939 -14.379 1.00 97.06 752 VAL A O 1
ATOM 5798 N N . ALA A 1 753 ? 8.322 11.420 -15.650 1.00 95.75 753 ALA A N 1
ATOM 5799 C CA . ALA A 1 753 ? 7.408 12.531 -15.394 1.00 95.75 753 ALA A CA 1
ATOM 5800 C C . ALA A 1 753 ? 5.965 12.197 -15.809 1.00 95.75 753 ALA A C 1
ATOM 5802 O O . ALA A 1 753 ? 5.038 12.384 -15.020 1.00 95.75 753 ALA A O 1
ATOM 5803 N N . ARG A 1 754 ? 5.779 11.662 -17.023 1.00 91.69 754 ARG A N 1
ATOM 5804 C CA . ARG A 1 754 ? 4.455 11.403 -17.604 1.00 91.69 754 ARG A CA 1
ATOM 5805 C C . ARG A 1 754 ? 3.792 10.149 -17.048 1.00 91.69 754 ARG A C 1
ATOM 5807 O O . ARG A 1 754 ? 2.640 10.195 -16.638 1.00 91.69 754 ARG A O 1
ATOM 5814 N N . THR A 1 755 ? 4.500 9.025 -17.069 1.00 91.88 755 THR A N 1
ATOM 5815 C CA . THR A 1 755 ? 3.885 7.704 -16.885 1.00 91.88 755 THR A CA 1
ATOM 5816 C C . THR A 1 755 ? 4.053 7.193 -15.460 1.00 91.88 755 THR A C 1
ATOM 5818 O O . THR A 1 755 ? 3.134 6.592 -14.910 1.00 91.88 755 THR A O 1
ATOM 5821 N N . VAL A 1 756 ? 5.208 7.453 -14.839 1.00 95.00 756 VAL A N 1
ATOM 5822 C CA . VAL A 1 756 ? 5.536 6.921 -13.505 1.00 95.00 756 VAL A CA 1
ATOM 5823 C C . VAL A 1 756 ? 5.034 7.855 -12.403 1.00 95.00 756 VAL A C 1
ATOM 5825 O O . VAL A 1 756 ? 4.266 7.451 -11.535 1.00 95.00 756 VAL A O 1
ATOM 5828 N N . LEU A 1 757 ? 5.436 9.126 -12.438 1.00 95.31 757 LEU A N 1
ATOM 5829 C CA . LEU A 1 757 ? 5.011 10.136 -11.471 1.00 95.31 757 LEU A CA 1
ATOM 5830 C C . LEU A 1 757 ? 3.618 10.680 -11.773 1.00 95.31 757 LEU A C 1
ATOM 5832 O O . LEU A 1 757 ? 2.954 11.118 -10.834 1.00 95.31 757 LEU A O 1
ATOM 5836 N N . LYS A 1 758 ? 3.182 10.622 -13.039 1.00 92.88 758 LYS A N 1
ATOM 5837 C CA . LYS A 1 758 ? 1.913 11.194 -13.507 1.00 92.88 758 LYS A CA 1
ATOM 5838 C C . LYS A 1 758 ? 1.787 12.665 -13.112 1.00 92.88 758 LYS A C 1
ATOM 5840 O O . LYS A 1 758 ? 0.811 13.075 -12.487 1.00 92.88 758 LYS A O 1
ATOM 5845 N N . LEU A 1 759 ? 2.830 13.441 -13.413 1.00 92.38 759 LEU A N 1
ATOM 5846 C CA . LEU A 1 759 ? 2.803 14.882 -13.188 1.00 92.38 759 LEU A CA 1
ATOM 5847 C C . LEU A 1 759 ? 1.662 15.519 -14.008 1.00 92.38 759 LEU A C 1
ATOM 5849 O O . LEU A 1 759 ? 1.324 14.993 -15.072 1.00 92.38 759 LEU A O 1
ATOM 5853 N N . PRO A 1 760 ? 1.079 16.637 -13.534 1.00 86.62 760 PRO A N 1
ATOM 5854 C CA . PRO A 1 760 ? 0.050 17.374 -14.267 1.00 86.62 760 PRO A CA 1
ATOM 5855 C C . PRO A 1 760 ? 0.450 17.661 -15.722 1.00 86.62 760 PRO A C 1
ATOM 5857 O O . PRO A 1 760 ? 1.627 17.887 -16.003 1.00 86.62 760 PRO A O 1
ATOM 5860 N N . GLU A 1 761 ? -0.513 17.661 -16.651 1.00 75.62 761 GLU A N 1
ATOM 5861 C CA . GLU A 1 761 ? -0.232 17.822 -18.091 1.00 75.62 761 GLU A CA 1
ATOM 5862 C C . GLU A 1 761 ? 0.500 19.130 -18.429 1.00 75.62 761 GLU A C 1
ATOM 5864 O O . GLU A 1 761 ? 1.285 19.171 -19.373 1.00 75.62 761 GLU A O 1
ATOM 5869 N N . ASP A 1 762 ? 0.284 20.191 -17.652 1.00 76.25 762 ASP A N 1
ATOM 5870 C CA . ASP A 1 762 ? 0.963 21.482 -17.785 1.00 76.25 762 ASP A CA 1
ATOM 5871 C C . ASP A 1 762 ? 2.413 21.472 -17.267 1.00 76.25 762 ASP A C 1
ATOM 5873 O O . ASP A 1 762 ? 3.160 22.415 -17.521 1.00 76.25 762 ASP A O 1
ATOM 5877 N N . ALA A 1 763 ? 2.832 20.399 -16.592 1.00 76.75 763 ALA A N 1
ATOM 5878 C CA . ALA A 1 763 ? 4.182 20.179 -16.074 1.00 76.75 763 ALA A CA 1
ATOM 5879 C C . ALA A 1 763 ? 4.970 19.108 -16.858 1.00 76.75 763 ALA A C 1
ATOM 5881 O O . ALA A 1 763 ? 6.050 18.696 -16.426 1.00 76.75 763 ALA A O 1
ATOM 5882 N N . VAL A 1 764 ? 4.442 18.630 -17.993 1.00 76.94 764 VAL A N 1
ATOM 5883 C CA . VAL A 1 764 ? 5.071 17.598 -18.831 1.00 76.94 764 VAL A CA 1
ATOM 5884 C C . VAL A 1 764 ? 4.986 17.995 -20.309 1.00 76.94 764 VAL A C 1
ATOM 5886 O O . VAL A 1 764 ? 3.986 18.561 -20.747 1.00 76.94 764 VAL A O 1
ATOM 5889 N N . PRO A 1 765 ? 5.996 17.681 -21.138 1.00 68.19 765 PRO A N 1
ATOM 5890 C CA . PRO A 1 765 ? 5.896 17.890 -22.578 1.00 68.19 765 PRO A CA 1
ATOM 5891 C C . PRO A 1 765 ? 4.709 17.154 -23.205 1.00 68.19 765 PRO A C 1
ATOM 5893 O O . PRO A 1 765 ? 4.298 16.107 -22.706 1.00 68.19 765 PRO A O 1
ATOM 5896 N N . ARG A 1 766 ? 4.194 17.632 -24.346 1.00 64.44 766 ARG A N 1
ATOM 5897 C CA . ARG A 1 766 ? 3.265 16.850 -25.185 1.00 64.44 766 ARG A CA 1
ATOM 5898 C C . ARG A 1 766 ? 4.003 15.676 -25.844 1.00 64.44 766 ARG A C 1
ATOM 5900 O O . ARG A 1 766 ? 5.229 15.680 -25.944 1.00 64.44 766 ARG A O 1
ATOM 5907 N N . ALA A 1 767 ? 3.277 14.632 -26.242 1.00 58.81 767 ALA A N 1
ATOM 5908 C CA . ALA A 1 767 ? 3.872 13.513 -26.973 1.00 58.81 767 ALA A CA 1
ATOM 5909 C C . ALA A 1 767 ? 4.415 13.994 -28.332 1.00 58.81 767 ALA A C 1
ATOM 5911 O O . ALA A 1 767 ? 3.730 14.738 -29.029 1.00 58.81 767 ALA A O 1
ATOM 5912 N N . GLU A 1 768 ? 5.616 13.544 -28.716 1.00 52.09 768 GLU A N 1
ATOM 5913 C CA . GLU A 1 768 ? 6.316 13.988 -29.940 1.00 52.09 768 GLU A CA 1
ATOM 5914 C C . GLU A 1 768 ? 5.523 13.698 -31.242 1.00 52.09 768 GLU A C 1
ATOM 5916 O O . GLU A 1 768 ? 5.791 14.315 -32.267 1.00 52.09 768 GLU A O 1
ATOM 5921 N N . ASN A 1 769 ? 4.493 12.837 -31.188 1.00 43.31 769 ASN A N 1
ATOM 5922 C CA . ASN A 1 769 ? 3.660 12.417 -32.327 1.00 43.31 769 ASN A CA 1
ATOM 5923 C C . ASN A 1 769 ? 2.249 13.053 -32.377 1.00 43.31 769 ASN A C 1
ATOM 5925 O O . ASN A 1 769 ? 1.405 12.589 -33.142 1.00 43.31 769 ASN A O 1
ATOM 5929 N N . ALA A 1 770 ? 1.940 14.068 -31.561 1.00 47.25 770 ALA A N 1
ATOM 5930 C CA . ALA A 1 770 ? 0.631 14.732 -31.601 1.00 47.25 770 ALA A CA 1
ATOM 5931 C C . ALA A 1 770 ? 0.513 15.641 -32.845 1.00 47.25 770 ALA A C 1
ATOM 5933 O O . ALA A 1 770 ? 1.168 16.677 -32.931 1.00 47.25 770 ALA A O 1
ATOM 5934 N N . THR A 1 771 ? -0.317 15.252 -33.818 1.00 39.62 771 THR A N 1
ATOM 5935 C CA . THR A 1 771 ? -0.431 15.880 -35.152 1.00 39.62 771 THR A CA 1
ATOM 5936 C C . THR A 1 771 ? -1.270 17.163 -35.226 1.00 39.62 771 THR A C 1
ATOM 5938 O O . THR A 1 771 ? -1.484 17.677 -36.322 1.00 39.62 771 THR A O 1
ATOM 5941 N N . ASP A 1 772 ? -1.714 17.732 -34.109 1.00 40.81 772 ASP A N 1
ATOM 5942 C CA . ASP A 1 772 ? -2.586 18.913 -34.130 1.00 40.81 772 ASP A CA 1
ATOM 5943 C C . ASP A 1 772 ? -1.772 20.214 -34.078 1.00 40.81 772 ASP A C 1
ATOM 5945 O O . ASP A 1 772 ? -1.697 20.908 -33.064 1.00 40.81 772 ASP A O 1
ATOM 5949 N N . ALA A 1 773 ? -1.143 20.547 -35.205 1.00 43.28 773 ALA A N 1
ATOM 5950 C CA . ALA A 1 773 ? -0.611 21.879 -35.478 1.00 43.28 773 ALA A CA 1
ATOM 5951 C C . ALA A 1 773 ? -1.551 22.607 -36.452 1.00 43.28 773 ALA A C 1
ATOM 5953 O O . ALA A 1 773 ? -1.255 22.730 -37.639 1.00 43.28 773 ALA A O 1
ATOM 5954 N N . SER A 1 774 ? -2.710 23.057 -35.960 1.00 40.50 774 SER A N 1
ATOM 5955 C CA . SER A 1 774 ? -3.632 23.900 -36.737 1.00 40.50 774 SER A CA 1
ATOM 5956 C C . SER A 1 774 ? -3.496 25.399 -36.467 1.00 40.50 774 SER A C 1
ATOM 5958 O O . SER A 1 774 ? -4.120 26.169 -37.182 1.00 40.50 774 SER A O 1
ATOM 5960 N N . ASP A 1 775 ? -2.664 25.837 -35.519 1.00 39.53 775 ASP A N 1
ATOM 5961 C CA . ASP A 1 775 ? -2.436 27.263 -35.267 1.00 39.53 775 ASP A CA 1
ATOM 5962 C C . ASP A 1 775 ? -0.941 27.555 -35.108 1.00 39.53 775 ASP A C 1
ATOM 5964 O O . ASP A 1 775 ? -0.245 26.919 -34.321 1.00 39.53 775 ASP A O 1
ATOM 5968 N N . GLY A 1 776 ? -0.439 28.517 -35.886 1.00 41.06 776 GLY A N 1
ATOM 5969 C CA . GLY A 1 776 ? 0.972 28.907 -36.000 1.00 41.06 776 GLY A CA 1
ATOM 5970 C C . GLY A 1 776 ? 1.580 29.597 -34.770 1.00 41.06 776 GLY A C 1
ATOM 5971 O O . GLY A 1 776 ? 2.310 30.574 -34.922 1.00 41.06 776 GLY A O 1
ATOM 5972 N N . GLN A 1 777 ? 1.300 29.108 -33.563 1.00 42.81 777 GLN A N 1
ATOM 5973 C CA . GLN A 1 777 ? 2.036 29.428 -32.340 1.00 42.81 777 GLN A CA 1
ATOM 5974 C C . GLN A 1 777 ? 3.095 28.344 -32.107 1.00 42.81 777 GLN A C 1
ATOM 5976 O O . GLN A 1 777 ? 2.776 27.158 -32.119 1.00 42.81 777 GLN A O 1
ATOM 5981 N N . GLU A 1 778 ? 4.360 28.734 -31.908 1.00 44.12 778 GLU A N 1
ATOM 5982 C CA . GLU A 1 778 ? 5.435 27.800 -31.539 1.00 44.12 778 GLU A CA 1
ATOM 5983 C C . GLU A 1 778 ? 5.014 26.989 -30.299 1.00 44.12 778 GLU A C 1
ATOM 5985 O O . GLU A 1 778 ? 4.953 27.508 -29.185 1.00 44.12 778 GLU A O 1
ATOM 5990 N N . ASN A 1 779 ? 4.690 25.714 -30.513 1.00 47.38 779 ASN A N 1
ATOM 5991 C CA . ASN A 1 779 ? 4.125 24.777 -29.541 1.00 47.38 779 ASN A CA 1
ATOM 5992 C C . ASN A 1 779 ? 5.231 24.305 -28.569 1.00 47.38 779 ASN A C 1
ATOM 5994 O O . ASN A 1 779 ? 5.699 23.171 -28.635 1.00 47.38 779 ASN A O 1
ATOM 5998 N N . LYS A 1 780 ? 5.738 25.210 -27.724 1.00 61.53 780 LYS A N 1
ATOM 5999 C CA . LYS A 1 780 ? 6.836 24.945 -26.781 1.00 61.53 780 LYS A CA 1
ATOM 6000 C C . LYS A 1 780 ? 6.313 24.204 -25.543 1.00 61.53 780 LYS A C 1
ATOM 6002 O O . LYS A 1 780 ? 5.527 24.744 -24.774 1.00 61.53 780 LYS A O 1
ATOM 6007 N N . SER A 1 781 ? 6.743 22.955 -25.362 1.00 72.44 781 SER A N 1
ATOM 6008 C CA . SER A 1 781 ? 6.409 22.091 -24.218 1.00 72.44 781 SER A CA 1
ATOM 6009 C C . SER A 1 781 ? 6.953 22.614 -22.884 1.00 72.44 781 SER A C 1
ATOM 6011 O O . SER A 1 781 ? 8.091 23.074 -22.838 1.00 72.44 781 SER A O 1
ATOM 6013 N N . ALA A 1 782 ? 6.201 22.475 -21.789 1.00 82.62 782 ALA A N 1
ATOM 6014 C CA . ALA A 1 782 ? 6.608 22.960 -20.468 1.00 82.62 782 ALA A CA 1
ATOM 6015 C C . ALA A 1 782 ? 7.871 22.253 -19.916 1.00 82.62 782 ALA A C 1
ATOM 6017 O O . ALA A 1 782 ? 7.999 21.037 -20.096 1.00 82.62 782 ALA A O 1
ATOM 6018 N N . PRO A 1 783 ? 8.787 22.978 -19.235 1.00 91.25 783 PRO A N 1
ATOM 6019 C CA . PRO A 1 783 ? 9.894 22.385 -18.479 1.00 91.25 783 PRO A CA 1
ATOM 6020 C C . PRO A 1 783 ? 9.398 21.387 -17.430 1.00 91.25 783 PRO A C 1
ATOM 6022 O O . PRO A 1 783 ? 8.432 21.669 -16.722 1.00 91.25 783 PRO A O 1
ATOM 6025 N N . TRP A 1 784 ? 10.083 20.255 -17.277 1.00 94.44 784 TRP A N 1
ATOM 6026 C CA . TRP A 1 784 ? 9.651 19.181 -16.368 1.00 94.44 784 TRP A CA 1
ATOM 6027 C C . TRP A 1 784 ? 10.717 18.787 -15.344 1.00 94.44 784 TRP A C 1
ATOM 6029 O O . TRP A 1 784 ? 10.374 18.214 -14.305 1.00 94.44 784 TRP A O 1
ATOM 6039 N N . GLY A 1 785 ? 11.998 19.100 -15.580 1.00 95.75 785 GLY A N 1
ATOM 6040 C CA . GLY A 1 785 ? 13.102 18.604 -14.752 1.00 95.75 785 GLY A CA 1
ATOM 6041 C C . GLY A 1 785 ? 12.968 18.994 -13.277 1.00 95.75 785 GLY A C 1
ATOM 6042 O O . GLY A 1 785 ? 13.125 18.156 -12.388 1.00 95.75 785 GLY A O 1
ATOM 6043 N N . LYS A 1 786 ? 12.590 20.251 -13.009 1.00 95.94 786 LYS A N 1
ATOM 6044 C CA . LYS A 1 786 ? 12.356 20.760 -11.648 1.00 95.94 786 LYS A CA 1
ATOM 6045 C C . LYS A 1 786 ? 11.165 20.080 -10.965 1.00 95.94 786 LYS A C 1
ATOM 6047 O O . LYS A 1 786 ? 11.276 19.657 -9.813 1.00 95.94 786 LYS A O 1
ATOM 6052 N N . ALA A 1 787 ? 10.039 19.969 -11.670 1.00 96.19 787 ALA A N 1
ATOM 6053 C CA . ALA A 1 787 ? 8.817 19.368 -11.140 1.00 96.19 787 ALA A CA 1
ATOM 6054 C C . ALA A 1 787 ? 9.030 17.891 -10.775 1.00 96.19 787 ALA A C 1
ATOM 6056 O O . ALA A 1 787 ? 8.608 17.462 -9.701 1.00 96.19 787 ALA A O 1
ATOM 6057 N N . LEU A 1 788 ? 9.764 17.151 -11.615 1.00 97.94 788 LEU A N 1
ATOM 6058 C CA . LEU A 1 788 ? 10.150 15.765 -11.358 1.00 97.94 788 LEU A CA 1
ATOM 6059 C C . LEU A 1 788 ? 10.947 15.639 -10.057 1.00 97.94 788 LEU A C 1
ATOM 6061 O O . LEU A 1 788 ? 10.557 14.869 -9.183 1.00 97.94 788 LEU A O 1
ATOM 6065 N N . VAL A 1 789 ? 12.035 16.400 -9.897 1.00 98.50 789 VAL A N 1
ATOM 6066 C CA . VAL A 1 789 ? 12.899 16.299 -8.705 1.00 98.50 789 VAL A CA 1
ATOM 6067 C C . VAL A 1 789 ? 12.125 16.624 -7.425 1.00 98.50 789 VAL A C 1
ATOM 6069 O O . VAL A 1 789 ? 12.248 15.901 -6.435 1.00 98.50 789 VAL A O 1
ATOM 6072 N N . LEU A 1 790 ? 11.301 17.678 -7.442 1.00 98.25 790 LEU A N 1
ATOM 6073 C CA . LEU A 1 790 ? 10.509 18.063 -6.272 1.00 98.25 790 LEU A CA 1
ATOM 6074 C C . LEU A 1 790 ? 9.461 17.009 -5.921 1.00 98.25 790 LEU A C 1
ATOM 6076 O O . LEU A 1 790 ? 9.279 16.712 -4.744 1.00 98.25 790 LEU A O 1
ATOM 6080 N N . GLU A 1 791 ? 8.798 16.409 -6.908 1.00 98.31 791 GLU A N 1
ATOM 6081 C CA . GLU A 1 791 ? 7.812 15.362 -6.643 1.00 98.31 791 GLU A CA 1
ATOM 6082 C C . GLU A 1 791 ? 8.452 14.084 -6.087 1.00 98.31 791 GLU A C 1
ATOM 6084 O O . GLU A 1 791 ? 7.957 13.527 -5.104 1.00 98.31 791 GLU A O 1
ATOM 6089 N N . VAL A 1 792 ? 9.603 13.667 -6.632 1.00 98.69 792 VAL A N 1
ATOM 6090 C CA . VAL A 1 792 ? 10.391 12.558 -6.067 1.00 98.69 792 VAL A CA 1
ATOM 6091 C C . VAL A 1 792 ? 10.761 12.856 -4.611 1.00 98.69 792 VAL A C 1
ATOM 6093 O O . VAL A 1 792 ? 10.666 11.967 -3.759 1.00 98.69 792 VAL A O 1
ATOM 6096 N N . ALA A 1 793 ? 11.129 14.104 -4.300 1.00 98.75 793 ALA A N 1
ATOM 6097 C CA . ALA A 1 793 ? 11.451 14.523 -2.941 1.00 98.75 793 ALA A CA 1
ATOM 6098 C C . ALA A 1 793 ? 10.245 14.436 -1.993 1.00 98.75 793 ALA A C 1
ATOM 6100 O O . ALA A 1 793 ? 10.383 13.878 -0.906 1.00 98.75 793 ALA A O 1
ATOM 6101 N N . ARG A 1 794 ? 9.057 14.914 -2.399 1.00 98.75 794 ARG A N 1
ATOM 6102 C CA . ARG A 1 794 ? 7.833 14.834 -1.574 1.00 98.75 794 ARG A CA 1
ATOM 6103 C C . ARG A 1 794 ? 7.449 13.390 -1.260 1.00 98.75 794 ARG A C 1
ATOM 6105 O O . ARG A 1 794 ? 7.142 13.070 -0.114 1.00 98.75 794 ARG A O 1
ATOM 6112 N N . ARG A 1 795 ? 7.490 12.498 -2.255 1.00 98.69 795 ARG A N 1
ATOM 6113 C CA . ARG A 1 795 ? 7.135 11.081 -2.055 1.00 98.69 795 ARG A CA 1
ATOM 6114 C C . ARG A 1 795 ? 8.116 10.370 -1.127 1.00 98.69 795 ARG A C 1
ATOM 6116 O O . ARG A 1 795 ? 7.694 9.679 -0.203 1.00 98.69 795 ARG A O 1
ATOM 6123 N N . ASN A 1 796 ? 9.415 10.597 -1.315 1.00 98.75 796 ASN A N 1
ATOM 6124 C CA . ASN A 1 796 ? 10.443 10.025 -0.446 1.00 98.75 796 ASN A CA 1
ATOM 6125 C C . ASN A 1 796 ? 10.404 10.601 0.981 1.00 98.75 796 ASN A C 1
ATOM 6127 O O . ASN A 1 796 ? 10.649 9.864 1.933 1.00 98.75 796 ASN A O 1
ATOM 6131 N N . ALA A 1 797 ? 10.034 11.876 1.147 1.00 98.75 797 ALA A N 1
ATOM 6132 C CA . ALA A 1 797 ? 9.808 12.489 2.456 1.00 98.75 797 ALA A CA 1
ATOM 6133 C C . ALA A 1 797 ? 8.671 11.799 3.235 1.00 98.75 797 ALA A C 1
ATOM 6135 O O . ALA A 1 797 ? 8.823 11.505 4.420 1.00 98.75 797 ALA A O 1
ATOM 6136 N N . ARG A 1 798 ? 7.556 11.466 2.565 1.00 98.69 798 ARG A N 1
ATOM 6137 C CA . ARG A 1 798 ? 6.444 10.698 3.164 1.00 98.69 798 ARG A CA 1
ATOM 6138 C C . ARG A 1 798 ? 6.875 9.293 3.578 1.00 98.69 798 ARG A C 1
ATOM 6140 O O . ARG A 1 798 ? 6.594 8.864 4.693 1.00 98.69 798 ARG A O 1
ATOM 6147 N N . MET A 1 799 ? 7.593 8.596 2.697 1.00 98.69 799 MET A N 1
ATOM 6148 C CA . MET A 1 799 ? 8.113 7.253 2.963 1.00 98.69 799 MET A CA 1
ATOM 6149 C C . MET A 1 799 ? 9.032 7.228 4.189 1.00 98.69 799 MET A C 1
ATOM 6151 O O . MET A 1 799 ? 8.805 6.448 5.113 1.00 98.69 799 MET A O 1
ATOM 6155 N N . VAL A 1 800 ? 10.041 8.105 4.232 1.00 98.56 800 VAL A N 1
ATOM 6156 C CA . VAL A 1 800 ? 11.008 8.116 5.337 1.00 98.56 800 VAL A CA 1
ATOM 6157 C C . VAL A 1 800 ? 10.389 8.615 6.643 1.00 98.56 800 VAL A C 1
ATOM 6159 O O . VAL A 1 800 ? 10.765 8.133 7.709 1.00 98.56 800 VAL A O 1
ATOM 6162 N N . ALA A 1 801 ? 9.401 9.516 6.589 1.00 98.75 801 ALA A N 1
ATOM 6163 C CA . ALA A 1 801 ? 8.614 9.889 7.762 1.00 98.75 801 ALA A CA 1
ATOM 6164 C C . ALA A 1 801 ? 7.891 8.673 8.362 1.00 98.75 801 ALA A C 1
ATOM 6166 O O . ALA A 1 801 ? 7.910 8.501 9.579 1.00 98.75 801 ALA A O 1
ATOM 6167 N N . GLY A 1 802 ? 7.336 7.796 7.517 1.00 98.69 802 GLY A N 1
ATOM 6168 C CA . GLY A 1 802 ? 6.784 6.504 7.925 1.00 98.69 802 GLY A CA 1
ATOM 6169 C C . GLY A 1 802 ? 7.825 5.584 8.565 1.00 98.69 802 GLY A C 1
ATOM 6170 O O . GLY A 1 802 ? 7.565 5.010 9.622 1.00 98.69 802 GLY A O 1
ATOM 6171 N N . TRP A 1 803 ? 9.030 5.500 7.984 1.00 98.69 803 TRP A N 1
ATOM 6172 C CA . TRP A 1 803 ? 10.129 4.711 8.559 1.00 98.69 803 TRP A CA 1
ATOM 6173 C C . TRP A 1 803 ? 10.486 5.169 9.971 1.00 98.69 803 TRP A C 1
ATOM 6175 O O . TRP A 1 803 ? 10.610 4.343 10.870 1.00 98.69 803 TRP A O 1
ATOM 6185 N N . GLN A 1 804 ? 10.614 6.481 10.183 1.00 98.44 804 GLN A N 1
ATOM 6186 C CA . GLN A 1 804 ? 10.890 7.039 11.506 1.00 98.44 804 GLN A CA 1
ATOM 6187 C C . GLN A 1 804 ? 9.699 6.819 12.450 1.00 98.44 804 GLN A C 1
ATOM 6189 O O . GLN A 1 804 ? 9.847 6.282 13.542 1.00 98.44 804 GLN A O 1
ATOM 6194 N N . ALA A 1 805 ? 8.483 7.157 12.023 1.00 98.38 805 ALA A N 1
ATOM 6195 C CA . ALA A 1 805 ? 7.312 7.063 12.885 1.00 98.38 805 ALA A CA 1
ATOM 6196 C C . ALA A 1 805 ? 7.032 5.636 13.368 1.00 98.38 805 ALA A C 1
ATOM 6198 O O . ALA A 1 805 ? 6.525 5.497 14.473 1.00 98.38 805 ALA A O 1
ATOM 6199 N N . TYR A 1 806 ? 7.377 4.598 12.598 1.00 98.50 806 TYR A N 1
ATOM 6200 C CA . TYR A 1 806 ? 7.183 3.188 12.958 1.00 98.50 806 TYR A CA 1
ATOM 6201 C C . TYR A 1 806 ? 8.485 2.416 13.202 1.00 98.50 806 TYR A C 1
ATOM 6203 O O . TYR A 1 806 ? 8.457 1.193 13.267 1.00 98.50 806 TYR A O 1
ATOM 6211 N N . GLY A 1 807 ? 9.622 3.092 13.392 1.00 97.44 807 GLY A N 1
ATOM 6212 C CA . GLY A 1 807 ? 10.850 2.419 13.826 1.00 97.44 807 GLY A CA 1
ATOM 6213 C C . GLY A 1 807 ? 11.433 1.451 12.791 1.00 97.44 807 GLY A C 1
ATOM 6214 O O . GLY A 1 807 ? 12.177 0.548 13.154 1.00 97.44 807 GLY A O 1
ATOM 6215 N N . PHE A 1 808 ? 11.099 1.594 11.510 1.00 98.19 808 PHE A N 1
ATOM 6216 C CA . PHE A 1 808 ? 11.673 0.766 10.453 1.00 98.19 808 PHE A CA 1
ATOM 6217 C C . PHE A 1 808 ? 13.070 1.269 10.082 1.00 98.19 808 PHE A C 1
ATOM 6219 O O . PHE A 1 808 ? 13.291 2.468 9.898 1.00 98.19 808 PHE A O 1
ATOM 6226 N N . MET A 1 809 ? 14.014 0.344 9.936 1.00 96.69 809 MET A N 1
ATOM 6227 C CA . MET A 1 809 ? 15.383 0.600 9.505 1.00 96.69 809 MET A CA 1
ATOM 6228 C C . MET A 1 809 ? 15.686 -0.207 8.252 1.00 96.69 809 MET A C 1
ATOM 6230 O O . MET A 1 809 ? 15.633 -1.432 8.279 1.00 96.69 809 MET A O 1
ATOM 6234 N N . HIS A 1 810 ? 16.037 0.474 7.163 1.00 96.44 810 HIS A N 1
ATOM 6235 C CA . HIS A 1 810 ? 16.287 -0.164 5.871 1.00 96.44 810 HIS A CA 1
ATOM 6236 C C . HIS A 1 810 ? 17.654 -0.873 5.798 1.00 96.44 810 HIS A C 1
ATOM 6238 O O . HIS A 1 810 ? 17.799 -1.900 5.134 1.00 96.44 810 HIS A O 1
ATOM 6244 N N . GLY A 1 811 ? 18.687 -0.284 6.408 1.00 93.25 811 GLY A N 1
ATOM 6245 C CA . GLY A 1 811 ? 20.052 -0.829 6.473 1.00 93.25 811 GLY A CA 1
ATOM 6246 C C . GLY A 1 811 ? 20.941 -0.634 5.234 1.00 93.25 811 GLY A C 1
ATOM 6247 O O . GLY A 1 811 ? 22.158 -0.773 5.353 1.00 93.25 811 GLY A O 1
ATOM 6248 N N . VAL A 1 812 ? 20.386 -0.298 4.059 1.00 94.75 812 VAL A N 1
ATOM 6249 C CA . VAL A 1 812 ? 21.153 -0.082 2.807 1.00 94.75 812 VAL A CA 1
ATOM 6250 C C . VAL A 1 812 ? 20.500 0.996 1.930 1.00 94.75 812 VAL A C 1
ATOM 6252 O O . VAL A 1 812 ? 19.881 0.702 0.906 1.00 94.75 812 VAL A O 1
ATOM 6255 N N . ILE A 1 813 ? 20.652 2.264 2.316 1.00 96.75 813 ILE A N 1
ATOM 6256 C CA . ILE A 1 813 ? 20.075 3.419 1.599 1.00 96.75 813 ILE A CA 1
ATOM 6257 C C . ILE A 1 813 ? 21.089 3.937 0.567 1.00 96.75 813 ILE A C 1
ATOM 6259 O O . ILE A 1 813 ? 21.605 5.055 0.649 1.00 96.75 813 ILE A O 1
ATOM 6263 N N . ASN A 1 814 ? 21.445 3.074 -0.382 1.00 96.31 814 ASN A N 1
ATOM 6264 C CA . ASN A 1 814 ? 22.211 3.475 -1.559 1.00 96.31 814 ASN A CA 1
ATOM 6265 C C . ASN A 1 814 ? 21.288 4.188 -2.559 1.00 96.31 814 ASN A C 1
ATOM 6267 O O . ASN A 1 814 ? 20.075 3.984 -2.540 1.00 96.31 814 ASN A O 1
ATOM 6271 N N . THR A 1 815 ? 21.834 4.989 -3.474 1.00 97.44 815 THR A N 1
ATOM 6272 C CA . THR A 1 815 ? 21.003 5.697 -4.471 1.00 97.44 815 THR A CA 1
ATOM 6273 C C . THR A 1 815 ? 20.309 4.747 -5.456 1.00 97.44 815 THR A C 1
ATOM 6275 O O . THR A 1 815 ? 19.230 5.055 -5.964 1.00 97.44 815 THR A O 1
ATOM 6278 N N . ASP A 1 816 ? 20.864 3.551 -5.665 1.00 95.19 816 ASP A N 1
ATOM 6279 C CA . ASP A 1 816 ? 20.236 2.448 -6.391 1.00 95.19 816 ASP A CA 1
ATOM 6280 C C . ASP A 1 816 ? 19.138 1.721 -5.600 1.00 95.19 816 ASP A C 1
ATOM 6282 O O . ASP A 1 816 ? 18.479 0.865 -6.171 1.00 95.19 816 ASP A O 1
ATOM 6286 N N . ASN A 1 817 ? 18.884 2.073 -4.338 1.00 97.19 817 ASN A N 1
ATOM 6287 C CA . ASN A 1 817 ? 17.781 1.538 -3.525 1.00 97.19 817 ASN A CA 1
ATOM 6288 C C . ASN A 1 817 ? 16.751 2.616 -3.146 1.00 97.19 817 ASN A C 1
ATOM 6290 O O . ASN A 1 817 ? 15.899 2.392 -2.292 1.00 97.19 817 ASN A O 1
ATOM 6294 N N . VAL A 1 818 ? 16.806 3.796 -3.773 1.00 98.38 818 VAL A N 1
ATOM 6295 C CA . VAL A 1 818 ? 15.810 4.856 -3.569 1.00 98.38 818 VAL A CA 1
ATOM 6296 C C . VAL A 1 818 ? 14.914 4.948 -4.798 1.00 98.38 818 VAL A C 1
ATOM 6298 O O . VAL A 1 818 ? 15.344 5.365 -5.877 1.00 98.38 818 VAL A O 1
ATOM 6301 N N . SER A 1 819 ? 13.660 4.528 -4.636 1.00 98.56 819 SER A N 1
ATOM 6302 C CA . SER A 1 819 ? 12.650 4.558 -5.694 1.00 98.56 819 SER A CA 1
ATOM 6303 C C . SER A 1 819 ? 12.273 5.993 -6.068 1.00 98.56 819 SER A C 1
ATOM 6305 O O . SER A 1 819 ? 12.078 6.856 -5.206 1.00 98.56 819 SER A O 1
ATOM 6307 N N . VAL A 1 820 ? 12.070 6.243 -7.365 1.00 98.50 820 VAL A N 1
ATOM 6308 C CA . VAL A 1 820 ? 11.543 7.539 -7.831 1.00 98.50 820 VAL A CA 1
ATOM 6309 C C . VAL A 1 820 ? 10.095 7.768 -7.390 1.00 98.50 820 VAL A C 1
ATOM 6311 O O . VAL A 1 820 ? 9.663 8.906 -7.246 1.00 98.50 820 VAL A O 1
ATOM 6314 N N . LEU A 1 821 ? 9.351 6.696 -7.110 1.00 98.19 821 LEU A N 1
ATOM 6315 C CA . LEU A 1 821 ? 7.988 6.760 -6.584 1.00 98.19 821 LEU A CA 1
ATOM 6316 C C . LEU A 1 821 ? 7.941 6.985 -5.066 1.00 98.19 821 LEU A C 1
ATOM 6318 O O . LEU A 1 821 ? 6.850 7.142 -4.527 1.00 98.19 821 LEU A O 1
ATOM 6322 N N . GLY A 1 822 ? 9.091 6.990 -4.380 1.00 98.31 822 GLY A N 1
ATOM 6323 C CA . GLY A 1 822 ? 9.144 6.989 -2.919 1.00 98.31 822 GLY A CA 1
ATOM 6324 C C . GLY A 1 822 ? 8.573 5.706 -2.317 1.00 98.31 822 GLY A C 1
ATOM 6325 O O . GLY A 1 822 ? 7.886 5.771 -1.310 1.00 98.31 822 GLY A O 1
ATOM 6326 N N . LEU A 1 823 ? 8.800 4.559 -2.963 1.00 98.62 823 LEU A N 1
ATOM 6327 C CA . LEU A 1 823 ? 8.473 3.237 -2.427 1.00 98.62 823 LEU A CA 1
ATOM 6328 C C . LEU A 1 823 ? 9.678 2.652 -1.687 1.00 98.62 823 LEU A C 1
ATOM 6330 O O . LEU A 1 823 ? 10.798 2.693 -2.201 1.00 98.62 823 LEU A O 1
ATOM 6334 N N . THR A 1 824 ? 9.426 2.038 -0.532 1.00 98.62 824 THR A N 1
ATOM 6335 C CA . THR A 1 824 ? 10.387 1.137 0.116 1.00 98.62 824 THR A CA 1
ATOM 6336 C C . THR A 1 824 ? 10.641 -0.041 -0.828 1.00 98.62 824 THR A C 1
ATOM 6338 O O . THR A 1 824 ? 9.690 -0.635 -1.333 1.00 98.62 824 THR A O 1
ATOM 6341 N N . ILE A 1 825 ? 11.904 -0.344 -1.124 1.00 96.25 825 ILE A N 1
ATOM 6342 C CA . ILE A 1 825 ? 12.303 -1.339 -2.128 1.00 96.25 825 ILE A CA 1
ATOM 6343 C C . ILE A 1 825 ? 13.607 -2.018 -1.701 1.00 96.25 825 ILE A C 1
ATOM 6345 O O . ILE A 1 825 ? 14.411 -1.421 -1.002 1.00 96.25 825 ILE A O 1
ATOM 6349 N N . ASP A 1 826 ? 13.845 -3.248 -2.162 1.00 91.75 826 ASP A N 1
ATOM 6350 C CA . ASP A 1 826 ? 15.092 -3.990 -1.929 1.00 91.75 826 ASP A CA 1
ATOM 6351 C C . ASP A 1 826 ? 15.393 -4.227 -0.439 1.00 91.75 826 ASP A C 1
ATOM 6353 O O . ASP A 1 826 ? 16.431 -3.860 0.116 1.00 91.75 826 ASP A O 1
ATOM 6357 N N . TYR A 1 827 ? 14.470 -4.953 0.188 1.00 93.06 827 TYR A N 1
ATOM 6358 C CA . TYR A 1 827 ? 14.586 -5.446 1.552 1.00 93.06 827 TYR A CA 1
ATOM 6359 C C . TYR A 1 827 ? 15.757 -6.424 1.694 1.00 93.06 827 TYR A C 1
ATOM 6361 O O . TYR A 1 827 ? 15.690 -7.582 1.285 1.00 93.06 827 TYR A O 1
ATOM 6369 N N . GLY A 1 828 ? 16.847 -5.938 2.282 1.00 85.56 828 GLY A N 1
ATOM 6370 C CA . GLY A 1 828 ? 17.993 -6.745 2.685 1.00 85.56 828 GLY A CA 1
ATOM 6371 C C . GLY A 1 828 ? 18.078 -6.814 4.211 1.00 85.56 828 GLY A C 1
ATOM 6372 O O . GLY A 1 828 ? 17.214 -7.432 4.843 1.00 85.56 828 GLY A O 1
ATOM 6373 N N . PRO A 1 829 ? 19.098 -6.192 4.830 1.00 91.75 829 PRO A N 1
ATOM 6374 C CA . PRO A 1 829 ? 19.339 -6.275 6.268 1.00 91.75 829 PRO A CA 1
ATOM 6375 C C . PRO A 1 829 ? 18.476 -5.265 7.031 1.00 91.75 829 PRO A C 1
ATOM 6377 O O . PRO A 1 829 ? 18.976 -4.516 7.864 1.00 91.75 829 PRO A O 1
ATOM 6380 N N . TYR A 1 830 ? 17.180 -5.217 6.715 1.00 94.69 830 TYR A N 1
ATOM 6381 C CA . TYR A 1 830 ? 16.244 -4.354 7.423 1.00 94.69 830 TYR A CA 1
ATOM 6382 C C . TYR A 1 830 ? 15.974 -4.890 8.833 1.00 94.69 830 TYR A C 1
ATOM 6384 O O . TYR A 1 830 ? 16.141 -6.087 9.101 1.00 94.69 830 TYR A O 1
ATOM 6392 N N . ALA A 1 831 ? 15.487 -4.018 9.709 1.00 94.50 831 ALA A N 1
ATOM 6393 C CA . ALA A 1 831 ? 14.898 -4.395 10.987 1.00 94.50 831 ALA A CA 1
ATOM 6394 C C . ALA A 1 831 ? 13.781 -3.418 11.372 1.00 94.50 831 ALA A C 1
ATOM 6396 O O . ALA A 1 831 ? 13.839 -2.236 11.032 1.00 94.50 831 ALA A O 1
ATOM 6397 N N . PHE A 1 832 ? 12.792 -3.899 12.119 1.00 95.44 832 PHE A N 1
ATOM 6398 C CA . PHE A 1 832 ? 11.941 -3.031 12.931 1.00 95.44 832 PHE A CA 1
ATOM 6399 C C . PHE A 1 832 ? 12.593 -2.822 14.298 1.00 95.44 832 PHE A C 1
ATOM 6401 O O . PHE A 1 832 ? 13.262 -3.718 14.813 1.00 95.44 832 PHE A O 1
ATOM 6408 N N . MET A 1 833 ? 12.424 -1.630 14.861 1.00 94.62 833 MET A N 1
ATOM 6409 C CA . MET A 1 833 ? 12.977 -1.256 16.156 1.00 94.62 833 MET A CA 1
ATOM 6410 C C . MET A 1 833 ? 12.358 -2.115 17.256 1.00 94.62 833 MET A C 1
ATOM 6412 O O . MET A 1 833 ? 11.153 -2.058 17.488 1.00 94.62 833 MET A O 1
ATOM 6416 N N . ASP A 1 834 ? 13.198 -2.874 17.955 1.00 92.50 834 ASP A N 1
ATOM 6417 C CA . ASP A 1 834 ? 12.794 -3.581 19.164 1.00 92.50 834 ASP A CA 1
ATOM 6418 C C . ASP A 1 834 ? 12.779 -2.605 20.345 1.00 92.50 834 ASP A C 1
ATOM 6420 O O . ASP A 1 834 ? 11.778 -1.953 20.622 1.00 92.50 834 ASP A O 1
ATOM 6424 N N . VAL A 1 835 ? 13.920 -2.442 21.010 1.00 93.50 835 VAL A N 1
ATOM 6425 C CA . VAL A 1 835 ? 14.124 -1.406 22.024 1.00 93.50 835 VAL A CA 1
ATOM 6426 C C . VAL A 1 835 ? 14.482 -0.105 21.326 1.00 93.50 835 VAL A C 1
ATOM 6428 O O . VAL A 1 835 ? 15.341 -0.111 20.446 1.00 93.50 835 VAL A O 1
ATOM 6431 N N . PHE A 1 836 ? 13.859 1.006 21.722 1.00 95.38 836 PHE A N 1
ATOM 6432 C CA . PHE A 1 836 ? 14.157 2.290 21.097 1.00 95.38 836 PHE A CA 1
ATOM 6433 C C . PHE A 1 836 ? 15.610 2.715 21.341 1.00 95.38 836 PHE A C 1
ATOM 6435 O O . PHE A 1 836 ? 16.004 3.039 22.461 1.00 95.38 836 PHE A O 1
ATOM 6442 N N . ASP A 1 837 ? 16.388 2.737 20.262 1.00 94.50 837 ASP A N 1
ATOM 6443 C CA . ASP A 1 837 ? 17.749 3.256 20.224 1.00 94.50 837 ASP A CA 1
ATOM 6444 C C . ASP A 1 837 ? 17.935 4.088 18.943 1.00 94.50 837 ASP A C 1
ATOM 6446 O O . ASP A 1 837 ? 17.967 3.536 17.837 1.00 94.50 837 ASP A O 1
ATOM 6450 N N . PRO A 1 838 ? 18.088 5.422 19.045 1.00 94.38 838 PRO A N 1
ATOM 6451 C CA . PRO A 1 838 ? 18.250 6.264 17.865 1.00 94.38 838 PRO A CA 1
ATOM 6452 C C . PRO A 1 838 ? 19.542 5.980 17.079 1.00 94.38 838 PRO A C 1
ATOM 6454 O O . PRO A 1 838 ? 19.652 6.375 15.914 1.00 94.38 838 PRO A O 1
ATOM 6457 N N . PHE A 1 839 ? 20.518 5.305 17.688 1.00 94.19 839 PHE A N 1
ATOM 6458 C CA . PHE A 1 839 ? 21.795 4.944 17.080 1.00 94.19 839 PHE A CA 1
ATOM 6459 C C . PHE A 1 839 ? 21.819 3.514 16.537 1.00 94.19 839 PHE A C 1
ATOM 6461 O O . PHE A 1 839 ? 22.858 3.096 16.028 1.00 94.19 839 PHE A O 1
ATOM 6468 N N . HIS A 1 840 ? 20.701 2.784 16.597 1.00 92.88 840 HIS A N 1
ATOM 6469 C CA . HIS A 1 840 ? 20.657 1.390 16.180 1.00 92.88 840 HIS A CA 1
ATOM 6470 C C . HIS A 1 840 ? 21.078 1.209 14.715 1.00 92.88 840 HIS A C 1
ATOM 6472 O O . HIS A 1 840 ? 20.615 1.926 13.817 1.00 92.88 840 HIS A O 1
ATOM 6478 N N . ILE A 1 841 ? 21.931 0.210 14.481 1.00 92.81 841 ILE A N 1
ATOM 6479 C CA . ILE A 1 841 ? 22.421 -0.206 13.166 1.00 92.81 841 ILE A CA 1
ATOM 6480 C C . ILE A 1 841 ? 21.923 -1.629 12.927 1.00 92.81 841 ILE A C 1
ATOM 6482 O O . ILE A 1 841 ? 22.333 -2.557 13.619 1.00 92.81 841 ILE A O 1
ATOM 6486 N N . CYS A 1 842 ? 21.052 -1.806 11.936 1.00 90.94 842 CYS A N 1
ATOM 6487 C CA . CYS A 1 842 ? 20.484 -3.116 11.596 1.00 90.94 842 CYS A CA 1
ATOM 6488 C C . CYS A 1 842 ? 21.365 -3.938 10.639 1.00 90.94 842 CYS A C 1
ATOM 6490 O O . CYS A 1 842 ? 21.223 -5.159 10.559 1.00 90.94 842 CYS A O 1
ATOM 6492 N N . ASN A 1 843 ? 22.289 -3.284 9.930 1.00 90.25 843 ASN A N 1
ATOM 6493 C CA . ASN A 1 843 ? 23.159 -3.923 8.954 1.00 90.25 843 ASN A CA 1
ATOM 6494 C C . ASN A 1 843 ? 24.546 -4.224 9.539 1.00 90.25 843 ASN A C 1
ATOM 6496 O O . ASN A 1 843 ? 25.290 -3.309 9.873 1.00 90.25 843 ASN A O 1
ATOM 6500 N N . HIS A 1 844 ? 24.918 -5.504 9.576 1.00 85.50 844 HIS A N 1
ATOM 6501 C CA . HIS A 1 844 ? 26.213 -5.962 10.087 1.00 85.50 844 HIS A CA 1
ATOM 6502 C 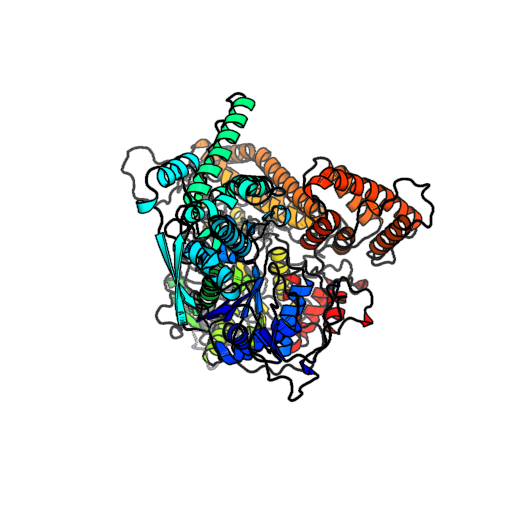C . HIS A 1 844 ? 27.425 -5.476 9.273 1.00 85.50 844 HIS A C 1
ATOM 6504 O O . HIS A 1 844 ? 28.533 -5.476 9.797 1.00 85.50 844 HIS A O 1
ATOM 6510 N N . THR A 1 845 ? 27.242 -5.059 8.012 1.00 86.06 845 THR A N 1
ATOM 6511 C CA . THR A 1 845 ? 28.332 -4.498 7.190 1.00 86.06 845 THR A CA 1
ATOM 6512 C C . THR A 1 845 ? 28.467 -2.978 7.312 1.00 86.06 845 THR A C 1
ATOM 6514 O O . THR A 1 845 ? 29.346 -2.401 6.679 1.00 86.06 845 THR A O 1
ATOM 6517 N N . ASP A 1 846 ? 27.573 -2.302 8.039 1.00 88.31 846 ASP A N 1
ATOM 6518 C CA . ASP A 1 846 ? 27.585 -0.844 8.218 1.00 88.31 846 ASP A CA 1
ATOM 6519 C C . ASP A 1 846 ? 28.359 -0.456 9.486 1.00 88.31 846 ASP A C 1
ATOM 6521 O O . ASP A 1 846 ? 27.795 0.047 10.456 1.00 88.31 846 ASP A O 1
ATOM 6525 N N . GLU A 1 847 ? 29.669 -0.716 9.489 1.00 87.19 847 GLU A N 1
ATOM 6526 C CA . GLU A 1 847 ? 30.541 -0.486 10.653 1.00 87.19 847 GLU A CA 1
ATOM 6527 C C . GLU A 1 847 ? 30.574 0.988 11.103 1.00 87.19 847 GLU A C 1
ATOM 6529 O O . GLU A 1 847 ? 30.732 1.280 12.287 1.00 87.19 847 GLU A O 1
ATOM 6534 N N . GLU A 1 848 ? 30.388 1.927 10.170 1.00 88.62 848 GLU A N 1
ATOM 6535 C CA . GLU A 1 848 ? 30.379 3.371 10.442 1.00 88.62 848 GLU A CA 1
ATOM 6536 C C . GLU A 1 848 ? 28.998 3.902 10.873 1.00 88.62 848 GLU A C 1
ATOM 6538 O O . GLU A 1 848 ? 28.864 5.078 11.226 1.00 88.62 848 GLU A O 1
ATOM 6543 N N . GLY A 1 849 ? 27.954 3.067 10.832 1.00 89.81 849 GLY A N 1
ATOM 6544 C CA . GLY A 1 849 ? 26.582 3.468 11.146 1.00 89.81 849 GLY A CA 1
ATOM 6545 C C . GLY A 1 849 ? 26.023 4.524 10.193 1.00 89.81 849 GLY A C 1
ATOM 6546 O O . GLY A 1 849 ? 25.224 5.385 10.596 1.00 89.81 849 GLY A O 1
ATOM 6547 N N . ARG A 1 850 ? 26.436 4.485 8.920 1.00 93.19 850 ARG A N 1
ATOM 6548 C CA . ARG A 1 850 ? 25.968 5.409 7.883 1.00 93.19 850 ARG A CA 1
ATOM 6549 C C . ARG A 1 850 ? 24.449 5.364 7.770 1.00 93.19 850 ARG A C 1
ATOM 6551 O O . ARG A 1 850 ? 23.828 6.420 7.660 1.00 93.19 850 ARG A O 1
ATOM 6558 N N . TYR A 1 851 ? 23.861 4.173 7.835 1.00 94.75 851 TYR A N 1
ATOM 6559 C CA . TYR A 1 851 ? 22.431 3.906 7.689 1.00 94.75 851 TYR A CA 1
ATOM 6560 C C . TYR A 1 851 ? 21.727 3.609 9.020 1.00 94.75 851 TYR A C 1
ATOM 6562 O O . TYR A 1 851 ? 20.627 3.052 9.017 1.00 94.75 851 TYR A O 1
ATOM 6570 N N . ALA A 1 852 ? 22.321 4.016 10.149 1.00 95.19 852 ALA A N 1
ATOM 6571 C CA . ALA A 1 852 ? 21.672 3.966 11.458 1.00 95.19 852 ALA A CA 1
ATOM 6572 C C . ALA A 1 852 ? 20.295 4.657 11.442 1.00 95.19 852 ALA A C 1
ATOM 6574 O O . ALA A 1 852 ? 20.069 5.590 10.664 1.00 95.19 852 ALA A O 1
ATOM 6575 N N . TYR A 1 853 ? 19.394 4.253 12.342 1.00 96.75 853 TYR A N 1
ATOM 6576 C CA . TYR A 1 853 ? 18.002 4.722 12.389 1.00 96.75 853 TYR A CA 1
ATOM 6577 C C . TYR A 1 853 ? 17.840 6.247 12.234 1.00 96.75 853 TYR A C 1
ATOM 6579 O O . TYR A 1 853 ? 17.105 6.699 11.349 1.00 96.75 853 TYR A O 1
ATOM 6587 N N . ARG A 1 854 ? 18.576 7.038 13.031 1.00 96.25 854 ARG A N 1
ATOM 6588 C CA . ARG A 1 854 ? 18.548 8.515 12.994 1.00 96.25 854 ARG A CA 1
ATOM 6589 C C . ARG A 1 854 ? 19.053 9.134 11.686 1.00 96.25 854 ARG A C 1
ATOM 6591 O O . ARG A 1 854 ? 18.733 10.278 11.380 1.00 96.25 854 ARG A O 1
ATOM 6598 N N . ASN A 1 855 ? 19.889 8.412 10.939 1.00 96.94 855 ASN A N 1
ATOM 6599 C CA . ASN A 1 855 ? 20.553 8.903 9.731 1.00 96.94 855 ASN A CA 1
ATOM 6600 C C . ASN A 1 855 ? 19.738 8.605 8.461 1.00 96.94 855 ASN A C 1
ATOM 6602 O O . ASN A 1 855 ? 20.107 9.053 7.375 1.00 96.94 855 ASN A O 1
ATOM 6606 N N . GLN A 1 856 ? 18.631 7.860 8.544 1.00 98.00 856 GLN A N 1
ATOM 6607 C CA . GLN A 1 856 ? 17.849 7.510 7.355 1.00 98.00 856 GLN A CA 1
ATOM 6608 C C . GLN A 1 856 ? 17.302 8.742 6.601 1.00 98.00 856 GLN A C 1
ATOM 6610 O O . GLN A 1 856 ? 17.500 8.799 5.383 1.00 98.00 856 GLN A O 1
ATOM 6615 N N . PRO A 1 857 ? 16.728 9.777 7.261 1.00 98.25 857 PRO A N 1
ATOM 6616 C CA . PRO A 1 857 ? 16.248 10.974 6.561 1.00 98.25 857 PRO A CA 1
ATOM 6617 C C . PRO A 1 857 ? 17.342 11.722 5.792 1.00 98.25 857 PRO A C 1
ATOM 6619 O O . PRO A 1 857 ? 17.098 12.202 4.684 1.00 98.25 857 PRO A O 1
ATOM 6622 N N . SER A 1 858 ? 18.557 11.810 6.340 1.00 97.56 858 SER A N 1
ATOM 6623 C CA . SER A 1 858 ? 19.671 12.504 5.685 1.00 97.56 858 SER A CA 1
ATOM 6624 C C . SER A 1 858 ? 20.268 11.698 4.527 1.00 97.56 858 SER A C 1
ATOM 6626 O O . SER A 1 858 ? 20.663 12.291 3.523 1.00 97.56 858 SER A O 1
ATOM 6628 N N . ASN A 1 859 ? 20.284 10.363 4.608 1.00 97.94 859 ASN A N 1
ATOM 6629 C CA . ASN A 1 859 ? 20.734 9.509 3.502 1.00 97.94 859 ASN A CA 1
ATOM 6630 C C . ASN A 1 859 ? 19.737 9.470 2.337 1.00 97.94 859 ASN A C 1
ATOM 6632 O O . ASN A 1 859 ? 20.155 9.485 1.180 1.00 97.94 859 ASN A O 1
ATOM 6636 N N . VAL A 1 860 ? 18.430 9.494 2.611 1.00 98.56 860 VAL A N 1
ATOM 6637 C CA . VAL A 1 860 ? 17.420 9.648 1.552 1.00 98.56 860 VAL A CA 1
ATOM 6638 C C . VAL A 1 860 ? 17.558 11.023 0.881 1.00 98.56 860 VAL A C 1
ATOM 6640 O O . VAL A 1 860 ? 17.577 11.103 -0.347 1.00 98.56 860 VAL A O 1
ATOM 6643 N N . LEU A 1 861 ? 17.784 12.099 1.651 1.00 98.38 861 LEU A N 1
ATOM 6644 C CA . LEU A 1 861 ? 18.082 13.424 1.086 1.00 98.38 861 LEU A CA 1
ATOM 6645 C C . LEU A 1 861 ? 19.362 13.424 0.237 1.00 98.38 861 LEU A C 1
ATOM 6647 O O . LEU A 1 861 ? 19.404 14.070 -0.809 1.00 98.38 861 LEU A O 1
ATOM 6651 N N . PHE A 1 862 ? 20.403 12.698 0.655 1.00 97.88 862 PHE A N 1
ATOM 6652 C CA . PHE A 1 862 ? 21.616 12.527 -0.147 1.00 97.88 862 PHE A CA 1
ATOM 6653 C C . PHE A 1 862 ? 21.302 11.909 -1.515 1.00 97.88 862 PHE A C 1
ATOM 6655 O O . PHE A 1 862 ? 21.777 12.416 -2.530 1.00 97.88 862 PHE A O 1
ATOM 6662 N N . ALA A 1 863 ? 20.453 10.880 -1.568 1.00 98.19 863 ALA A N 1
ATOM 6663 C CA . ALA A 1 863 ? 20.047 10.285 -2.836 1.00 98.19 863 ALA A CA 1
ATOM 6664 C C . ALA A 1 863 ? 19.236 11.258 -3.703 1.00 98.19 863 ALA A C 1
ATOM 6666 O O . ALA A 1 863 ? 19.506 11.399 -4.892 1.00 98.19 863 ALA A O 1
ATOM 6667 N N . ILE A 1 864 ? 18.310 12.016 -3.117 1.00 98.50 864 ILE A N 1
ATOM 6668 C CA . ILE A 1 864 ? 17.541 13.031 -3.854 1.00 98.50 864 ILE A CA 1
ATOM 6669 C C . ILE A 1 864 ? 18.461 14.134 -4.412 1.00 98.50 864 ILE A C 1
ATOM 6671 O O . ILE A 1 864 ? 18.291 14.569 -5.552 1.00 98.50 864 ILE A O 1
ATOM 6675 N N . ARG A 1 865 ? 19.491 14.551 -3.664 1.00 97.94 865 ARG A N 1
ATOM 6676 C CA . ARG A 1 865 ? 20.533 15.466 -4.169 1.00 97.94 865 ARG A CA 1
ATOM 6677 C C . ARG A 1 865 ? 21.336 14.846 -5.320 1.00 97.94 865 ARG A C 1
ATOM 6679 O O . ARG A 1 865 ? 21.737 15.569 -6.233 1.00 97.94 865 ARG A O 1
ATOM 6686 N N . ALA A 1 866 ? 21.553 13.531 -5.315 1.00 97.25 866 ALA A N 1
ATOM 6687 C CA . ALA A 1 866 ? 22.183 12.829 -6.432 1.00 97.25 866 ALA A CA 1
ATOM 6688 C C . ALA A 1 866 ? 21.296 12.854 -7.693 1.00 97.25 866 ALA A C 1
ATOM 6690 O O . ALA A 1 866 ? 21.795 13.161 -8.776 1.00 97.25 866 ALA A O 1
ATOM 6691 N N . LEU A 1 867 ? 19.976 12.664 -7.552 1.00 98.31 867 LEU A N 1
ATOM 6692 C CA . LEU A 1 867 ? 19.016 12.849 -8.651 1.00 98.31 867 LEU A CA 1
ATOM 6693 C C . LEU A 1 867 ? 19.062 14.278 -9.211 1.00 98.31 867 LEU A C 1
ATOM 6695 O O . LEU A 1 867 ? 19.161 14.470 -10.423 1.00 98.31 867 LEU A O 1
ATOM 6699 N N . HIS A 1 868 ? 19.029 15.284 -8.332 1.00 98.00 868 HIS A N 1
ATOM 6700 C CA . HIS A 1 868 ? 19.164 16.689 -8.727 1.00 98.00 868 HIS A CA 1
ATOM 6701 C C . HIS A 1 868 ? 20.474 16.930 -9.486 1.00 98.00 868 HIS A C 1
ATOM 6703 O O . HIS A 1 868 ? 20.462 17.530 -10.555 1.00 98.00 868 HIS A O 1
ATOM 6709 N N . THR A 1 869 ? 21.586 16.380 -8.999 1.00 96.81 869 THR A N 1
ATOM 6710 C CA . THR A 1 869 ? 22.905 16.491 -9.639 1.00 96.81 869 THR A CA 1
ATOM 6711 C C . THR A 1 869 ? 22.947 15.847 -11.030 1.00 96.81 869 THR A C 1
ATOM 6713 O O . THR A 1 869 ? 23.615 16.375 -11.927 1.00 96.81 869 THR A O 1
ATOM 6716 N N . ALA A 1 870 ? 22.250 14.723 -11.220 1.00 96.62 870 ALA A N 1
ATOM 6717 C CA . ALA A 1 870 ? 22.129 14.049 -12.512 1.00 96.62 870 ALA A CA 1
ATOM 6718 C C . ALA A 1 870 ? 21.304 14.874 -13.517 1.00 96.62 870 ALA A C 1
ATOM 6720 O O . ALA A 1 870 ? 21.622 14.897 -14.702 1.00 96.62 870 ALA A O 1
ATOM 6721 N N . LEU A 1 871 ? 20.283 15.601 -13.050 1.00 97.69 871 LEU A N 1
ATOM 6722 C CA . LEU A 1 871 ? 19.411 16.429 -13.893 1.00 97.69 871 LEU A CA 1
ATOM 6723 C C . LEU A 1 871 ? 19.841 17.901 -13.998 1.00 97.69 871 LEU A C 1
ATOM 6725 O O . LEU A 1 871 ? 19.280 18.631 -14.809 1.00 97.69 871 LEU A O 1
ATOM 6729 N N . ALA A 1 872 ? 20.836 18.350 -13.231 1.00 97.31 872 ALA A N 1
ATOM 6730 C CA . ALA A 1 872 ? 21.190 19.766 -13.106 1.00 97.31 872 ALA A CA 1
ATOM 6731 C C . ALA A 1 872 ? 21.487 20.449 -14.448 1.00 97.31 872 ALA A C 1
ATOM 6733 O O . ALA A 1 872 ? 20.997 21.542 -14.714 1.00 97.31 872 ALA A O 1
ATOM 6734 N N . THR A 1 873 ? 22.253 19.796 -15.324 1.00 96.75 873 THR A N 1
ATOM 6735 C CA . THR A 1 873 ? 22.549 20.328 -16.660 1.00 96.75 873 THR A CA 1
ATOM 6736 C C . THR A 1 873 ? 21.281 20.485 -17.503 1.00 96.75 873 THR A C 1
ATOM 6738 O O . THR A 1 873 ? 21.119 21.503 -18.166 1.00 96.75 873 THR A O 1
ATOM 6741 N N . LEU A 1 874 ? 20.369 19.509 -17.456 1.00 96.88 874 LEU A N 1
ATOM 6742 C CA . LEU A 1 874 ? 19.101 19.565 -18.185 1.00 96.88 874 LEU A CA 1
ATOM 6743 C C . LEU A 1 874 ? 18.205 20.679 -17.635 1.00 96.88 874 LEU A C 1
ATOM 6745 O O . LEU A 1 874 ? 17.702 21.484 -18.407 1.00 96.88 874 LEU A O 1
ATOM 6749 N N . ILE A 1 875 ? 18.073 20.781 -16.310 1.00 97.31 875 ILE A N 1
ATOM 6750 C CA . ILE A 1 875 ? 17.280 21.828 -15.646 1.00 97.31 875 ILE A CA 1
ATOM 6751 C C . ILE A 1 875 ? 17.799 23.221 -16.020 1.00 97.31 875 ILE A C 1
ATOM 6753 O O . ILE A 1 875 ? 17.012 24.096 -16.370 1.00 97.31 875 ILE A O 1
ATOM 6757 N N . GLY A 1 876 ? 19.118 23.434 -16.002 1.00 97.25 876 GLY A N 1
ATOM 6758 C CA . GLY A 1 876 ? 19.695 24.722 -16.389 1.00 97.25 876 GLY A CA 1
ATOM 6759 C C . GLY A 1 876 ? 19.489 25.076 -17.863 1.00 97.25 876 GLY A C 1
ATOM 6760 O O . GLY A 1 876 ? 19.321 26.256 -18.178 1.00 97.25 876 GLY A O 1
ATOM 6761 N N . ALA A 1 877 ? 19.464 24.073 -18.746 1.00 96.44 877 ALA A N 1
ATOM 6762 C CA . ALA A 1 877 ? 19.133 24.254 -20.156 1.00 96.44 877 ALA A CA 1
ATOM 6763 C C . ALA A 1 877 ? 17.643 24.582 -20.352 1.00 96.44 877 ALA A C 1
ATOM 6765 O O . ALA A 1 877 ? 17.322 25.538 -21.053 1.00 96.44 877 ALA A O 1
ATOM 6766 N N . GLU A 1 878 ? 16.728 23.867 -19.686 1.00 95.38 878 GLU A N 1
ATOM 6767 C CA . GLU A 1 878 ? 15.288 24.179 -19.714 1.00 95.38 878 GLU A CA 1
ATOM 6768 C C . GLU A 1 878 ? 14.995 25.587 -19.177 1.00 95.38 878 GLU A C 1
ATOM 6770 O O . GLU A 1 878 ? 14.181 26.313 -19.744 1.00 95.38 878 GLU A O 1
ATOM 6775 N N . SER A 1 879 ? 15.705 25.992 -18.122 1.00 94.62 879 SER A N 1
ATOM 6776 C CA . SER A 1 879 ? 15.638 27.334 -17.533 1.00 94.62 879 SER A CA 1
ATOM 6777 C C . SER A 1 879 ? 16.108 28.419 -18.513 1.00 94.62 879 SER A C 1
ATOM 6779 O O . SER A 1 879 ? 15.514 29.491 -18.583 1.00 94.62 879 SER A O 1
ATOM 6781 N N . GLU A 1 880 ? 17.126 28.134 -19.340 1.00 94.31 880 GLU A N 1
ATOM 6782 C CA . GLU A 1 880 ? 17.547 29.046 -20.417 1.00 94.31 880 GLU A CA 1
ATOM 6783 C C . GLU A 1 880 ? 16.507 29.184 -21.524 1.00 94.31 880 GLU A C 1
ATOM 6785 O O . GLU A 1 880 ? 16.239 30.282 -22.007 1.00 94.31 880 GLU A O 1
ATOM 6790 N N . LEU A 1 881 ? 15.965 28.045 -21.955 1.00 91.56 881 LEU A N 1
ATOM 6791 C CA . LEU A 1 881 ? 15.066 27.953 -23.099 1.00 91.56 881 LEU A CA 1
ATOM 6792 C C . LEU A 1 881 ? 13.649 28.437 -22.758 1.00 91.56 881 LEU A C 1
ATOM 6794 O O . LEU A 1 881 ? 12.907 28.852 -23.648 1.00 91.56 881 LEU A O 1
ATOM 6798 N N . GLY A 1 882 ? 13.258 28.362 -21.483 1.00 90.38 882 GLY A N 1
ATOM 6799 C CA . GLY A 1 882 ? 11.889 28.600 -21.019 1.00 90.38 882 GLY A CA 1
ATOM 6800 C C . GLY A 1 882 ? 10.909 27.485 -21.406 1.00 90.38 882 GLY A C 1
ATOM 6801 O O . GLY A 1 882 ? 9.699 27.650 -21.269 1.00 90.38 882 GLY A O 1
ATOM 6802 N N . HIS A 1 883 ? 11.415 26.362 -21.915 1.00 90.06 883 HIS A N 1
ATOM 6803 C CA . HIS A 1 883 ? 10.647 25.201 -22.350 1.00 90.06 883 HIS A CA 1
ATOM 6804 C C . HIS A 1 883 ? 11.491 23.928 -22.224 1.00 90.06 883 HIS A C 1
ATOM 6806 O O . HIS A 1 883 ? 12.709 23.996 -22.058 1.00 90.06 883 HIS A O 1
ATOM 6812 N N . ALA A 1 884 ? 10.856 22.759 -22.315 1.00 91.00 884 ALA A N 1
ATOM 6813 C CA . ALA A 1 884 ? 11.569 21.488 -22.261 1.00 91.00 884 ALA A CA 1
ATOM 6814 C C . ALA A 1 884 ? 12.611 21.366 -23.379 1.00 91.00 884 ALA A C 1
ATOM 6816 O O . ALA A 1 884 ? 12.396 21.835 -24.504 1.00 91.00 884 ALA A O 1
ATOM 6817 N N . VAL A 1 885 ? 13.728 20.706 -23.071 1.00 91.75 885 VAL A N 1
ATOM 6818 C CA . VAL A 1 885 ? 14.805 20.472 -24.039 1.00 91.75 885 VAL A CA 1
ATOM 6819 C C . VAL A 1 885 ? 14.331 19.562 -25.191 1.00 91.75 885 VAL A C 1
ATOM 6821 O O . VAL A 1 885 ? 13.734 18.514 -24.929 1.00 91.75 885 VAL A O 1
ATOM 6824 N N . PRO A 1 886 ? 14.570 19.924 -26.469 1.00 90.94 886 PRO A N 1
ATOM 6825 C CA . PRO A 1 886 ? 14.212 19.081 -27.613 1.00 90.94 886 PRO A CA 1
ATOM 6826 C C . PRO A 1 886 ? 15.178 17.896 -27.782 1.00 90.94 886 PRO A C 1
ATOM 6828 O O . PRO A 1 886 ? 16.239 17.848 -27.164 1.00 90.94 886 PRO A O 1
ATOM 6831 N N . ALA A 1 887 ? 14.845 16.941 -28.652 1.00 91.19 887 ALA A N 1
ATOM 6832 C CA . ALA A 1 887 ? 15.784 15.886 -29.040 1.00 91.19 887 ALA A CA 1
ATOM 6833 C C . ALA A 1 887 ? 17.073 16.482 -29.643 1.00 91.19 887 ALA A C 1
ATOM 6835 O O . ALA A 1 887 ? 17.013 17.406 -30.457 1.00 91.19 887 ALA A O 1
ATOM 6836 N N . GLY A 1 888 ? 18.239 15.965 -29.249 1.00 91.31 888 GLY A N 1
ATOM 6837 C CA . GLY A 1 888 ? 19.536 16.429 -29.746 1.00 91.31 888 GLY A CA 1
ATOM 6838 C C . GLY A 1 888 ? 19.999 17.778 -29.185 1.00 91.31 888 GLY A C 1
ATOM 6839 O O . GLY A 1 888 ? 20.993 18.318 -29.673 1.00 91.31 888 GLY A O 1
ATOM 6840 N N . TRP A 1 889 ? 19.327 18.321 -28.161 1.00 91.62 889 TRP A N 1
ATOM 6841 C CA . TRP A 1 889 ? 19.640 19.621 -27.540 1.00 91.62 889 TRP A CA 1
ATOM 6842 C C . TRP A 1 889 ? 21.102 19.771 -27.097 1.00 91.62 889 TRP A C 1
ATOM 6844 O O . TRP A 1 889 ? 21.658 20.866 -27.109 1.00 91.62 889 TRP A O 1
ATOM 6854 N N . ALA A 1 890 ? 21.728 18.658 -26.726 1.00 92.19 890 ALA A N 1
ATOM 6855 C CA . ALA A 1 890 ? 23.094 18.590 -26.233 1.00 92.19 890 ALA A CA 1
ATOM 6856 C C . ALA A 1 890 ? 24.165 18.595 -27.345 1.00 92.19 890 ALA A C 1
ATOM 6858 O O . ALA A 1 890 ? 25.336 18.818 -27.050 1.00 92.19 890 ALA A O 1
ATOM 6859 N N . ASN A 1 891 ? 23.802 18.346 -28.610 1.00 90.88 891 ASN A N 1
ATOM 6860 C CA . ASN A 1 891 ? 24.770 18.062 -29.682 1.00 90.88 891 ASN A CA 1
ATOM 6861 C C . ASN A 1 891 ? 25.588 19.283 -30.125 1.00 90.88 891 ASN A C 1
ATOM 6863 O O . ASN A 1 891 ? 26.727 19.133 -30.562 1.00 90.88 891 ASN A O 1
ATOM 6867 N N . ALA A 1 892 ? 25.000 20.479 -30.045 1.00 85.69 892 ALA A N 1
ATOM 6868 C CA . ALA A 1 892 ? 25.637 21.729 -30.463 1.00 85.69 892 ALA A CA 1
ATOM 6869 C C . ALA A 1 892 ? 26.307 22.488 -29.303 1.00 85.69 892 ALA A C 1
ATOM 6871 O O . ALA A 1 892 ? 26.950 23.508 -29.545 1.00 85.69 892 ALA A O 1
ATOM 6872 N N . ALA A 1 893 ? 26.147 22.012 -28.065 1.00 90.00 893 ALA A N 1
ATOM 6873 C CA . ALA A 1 893 ? 26.638 22.692 -26.876 1.00 90.00 893 ALA A CA 1
ATOM 6874 C C . ALA A 1 893 ? 28.124 22.410 -26.630 1.00 90.00 893 ALA A C 1
ATOM 6876 O O . ALA A 1 893 ? 28.591 21.271 -26.724 1.00 90.00 893 ALA A O 1
ATOM 6877 N N . ASP A 1 894 ? 28.875 23.451 -26.275 1.00 91.25 894 ASP A N 1
ATOM 6878 C CA . ASP A 1 894 ? 30.271 23.315 -25.869 1.00 91.25 894 ASP A CA 1
ATOM 6879 C C . ASP A 1 894 ? 30.416 23.059 -24.355 1.00 91.25 894 ASP A C 1
ATOM 6881 O O . ASP A 1 894 ? 29.460 23.092 -23.574 1.00 91.25 894 ASP A O 1
ATOM 6885 N N . LYS A 1 895 ? 31.647 22.774 -23.912 1.00 88.31 895 LYS A N 1
ATOM 6886 C CA . LYS A 1 895 ? 31.937 22.472 -22.499 1.00 88.31 895 LYS A CA 1
ATOM 6887 C C . LYS A 1 895 ? 31.624 23.640 -21.554 1.00 88.31 895 LYS A C 1
ATOM 6889 O O . LYS A 1 895 ? 31.303 23.394 -20.388 1.00 88.31 895 LYS A O 1
ATOM 6894 N N . GLU A 1 896 ? 31.746 24.880 -22.017 1.00 92.94 896 GLU A N 1
ATOM 6895 C CA . GLU A 1 896 ? 31.478 26.074 -21.212 1.00 92.94 896 GLU A CA 1
ATOM 6896 C C . GLU A 1 896 ? 29.970 26.251 -21.006 1.00 92.94 896 GLU A C 1
ATOM 6898 O O . GLU A 1 896 ? 29.519 26.472 -19.878 1.00 92.94 896 GLU A O 1
ATOM 6903 N N . GLN A 1 897 ? 29.177 26.021 -22.053 1.00 93.06 897 GLN A N 1
ATOM 6904 C CA . GLN A 1 897 ? 27.721 26.013 -21.988 1.00 93.06 897 GLN A CA 1
ATOM 6905 C C . GLN A 1 897 ? 27.207 24.904 -21.061 1.00 93.06 897 GLN A C 1
ATOM 6907 O O . GLN A 1 897 ? 26.403 25.174 -20.169 1.00 93.06 897 GLN A O 1
ATOM 6912 N N . PHE A 1 898 ? 27.743 23.681 -21.169 1.00 93.44 898 PHE A N 1
ATOM 6913 C CA . PHE A 1 898 ? 27.416 22.585 -20.246 1.00 93.44 898 PHE A CA 1
ATOM 6914 C C . PHE A 1 898 ? 27.711 22.928 -18.782 1.00 93.44 898 PHE A C 1
ATOM 6916 O O . PHE A 1 898 ? 26.933 22.578 -17.890 1.00 93.44 898 PHE A O 1
ATOM 6923 N N . THR A 1 899 ? 28.831 23.609 -18.532 1.00 93.62 899 THR A N 1
ATOM 6924 C CA . THR A 1 899 ? 29.216 24.051 -17.186 1.00 93.62 899 THR A CA 1
ATOM 6925 C C . THR A 1 899 ? 28.258 25.129 -16.683 1.00 93.62 899 THR A C 1
ATOM 6927 O O . THR A 1 899 ? 27.790 25.052 -15.550 1.00 93.62 899 THR A O 1
ATOM 6930 N N . THR A 1 900 ? 27.900 26.085 -17.542 1.00 96.44 900 THR A N 1
ATOM 6931 C CA . THR A 1 900 ? 26.947 27.160 -17.237 1.00 96.44 900 THR A CA 1
ATOM 6932 C C . THR A 1 900 ? 25.566 26.611 -16.884 1.00 96.44 900 THR A C 1
ATOM 6934 O O . THR A 1 900 ? 25.030 26.942 -15.825 1.00 96.44 900 THR A O 1
ATOM 6937 N N . TRP A 1 901 ? 25.007 25.726 -17.714 1.00 97.12 901 TRP A N 1
ATOM 6938 C CA . TRP A 1 901 ? 23.721 25.082 -17.438 1.00 97.12 901 TRP A CA 1
ATOM 6939 C C . TRP A 1 901 ? 23.759 24.247 -16.163 1.00 97.12 901 TRP A C 1
ATOM 6941 O O . TRP A 1 901 ? 22.855 24.347 -15.340 1.00 97.12 901 TRP A O 1
ATOM 6951 N N . ARG A 1 902 ? 24.823 23.467 -15.945 1.00 95.44 902 ARG A N 1
ATOM 6952 C CA . ARG A 1 902 ? 24.972 22.688 -14.711 1.00 95.44 902 ARG A CA 1
ATOM 6953 C C . ARG A 1 902 ? 24.949 23.584 -13.474 1.00 95.44 902 ARG A C 1
ATOM 6955 O O . ARG A 1 902 ? 24.195 23.293 -12.554 1.00 95.44 902 ARG A O 1
ATOM 6962 N N . THR A 1 903 ? 25.737 24.659 -13.455 1.00 96.44 903 THR A N 1
ATOM 6963 C CA . THR A 1 903 ? 25.772 25.604 -12.327 1.00 96.44 903 THR A CA 1
ATOM 6964 C C . THR A 1 903 ? 24.401 26.235 -12.102 1.00 96.44 903 THR A C 1
ATOM 6966 O O . THR A 1 903 ? 23.895 26.188 -10.985 1.00 96.44 903 THR A O 1
ATOM 6969 N N . ARG A 1 904 ? 23.741 26.711 -13.168 1.00 96.88 904 ARG A N 1
ATOM 6970 C CA . ARG A 1 904 ? 22.390 27.283 -13.075 1.00 96.88 904 ARG A CA 1
ATOM 6971 C C . ARG A 1 904 ? 21.386 26.297 -12.478 1.00 96.88 904 ARG A C 1
ATOM 6973 O O . ARG A 1 904 ? 20.700 26.640 -11.524 1.00 96.88 904 ARG A O 1
ATOM 6980 N N . GLY A 1 905 ? 21.313 25.076 -13.008 1.00 96.31 905 GLY A N 1
ATOM 6981 C CA . GLY A 1 905 ? 20.356 24.079 -12.528 1.00 96.31 905 GLY A CA 1
ATOM 6982 C C . GLY A 1 905 ? 20.654 23.577 -11.114 1.00 96.31 905 GLY A C 1
ATOM 6983 O O . GLY A 1 905 ? 19.724 23.211 -10.395 1.00 96.31 905 GLY A O 1
ATOM 6984 N N . MET A 1 906 ? 21.921 23.587 -10.681 1.00 95.38 906 MET A N 1
ATOM 6985 C CA . MET A 1 906 ? 22.279 23.340 -9.280 1.00 95.38 906 MET A CA 1
ATOM 6986 C C . MET A 1 906 ? 21.761 24.463 -8.374 1.00 95.38 906 MET A C 1
ATOM 6988 O O . MET A 1 906 ? 21.078 24.177 -7.392 1.00 95.38 906 MET A O 1
ATOM 6992 N N . ASP A 1 907 ? 22.048 25.720 -8.707 1.00 95.38 907 ASP A N 1
ATOM 6993 C CA . ASP A 1 907 ? 21.722 26.870 -7.856 1.00 95.38 907 ASP A CA 1
ATOM 6994 C C . ASP A 1 907 ? 20.211 27.136 -7.774 1.00 95.38 907 ASP A C 1
ATOM 6996 O O . ASP A 1 907 ? 19.699 27.473 -6.709 1.00 95.38 907 ASP A O 1
ATOM 7000 N N . GLU A 1 908 ? 19.475 26.929 -8.869 1.00 92.25 908 GLU A N 1
ATOM 7001 C CA . GLU A 1 908 ? 18.044 27.246 -8.955 1.00 92.25 908 GLU A CA 1
ATOM 7002 C C . GLU A 1 908 ? 17.166 26.389 -8.028 1.00 92.25 908 GLU A C 1
ATOM 7004 O O . GLU A 1 908 ? 16.135 26.855 -7.542 1.00 92.25 908 GLU A O 1
ATOM 7009 N N . LEU A 1 909 ? 17.553 25.133 -7.782 1.00 93.25 909 LEU A N 1
ATOM 7010 C CA . LEU A 1 909 ? 16.705 24.162 -7.084 1.00 93.25 909 LEU A CA 1
ATOM 7011 C C . LEU A 1 909 ? 17.205 23.782 -5.685 1.00 93.25 909 LEU A C 1
ATOM 7013 O O . LEU A 1 909 ? 16.417 23.287 -4.883 1.00 93.25 909 LEU A O 1
ATOM 7017 N N . LYS A 1 910 ? 18.482 24.014 -5.364 1.00 91.88 910 LYS A N 1
ATOM 7018 C CA . LYS A 1 910 ? 19.121 23.516 -4.133 1.00 91.88 910 LYS A CA 1
ATOM 7019 C C . LYS A 1 910 ? 18.355 23.876 -2.852 1.00 91.88 910 LYS A C 1
ATOM 7021 O O . LYS A 1 910 ? 18.002 22.985 -2.081 1.00 91.88 910 LYS A O 1
ATOM 7026 N N . ASP A 1 911 ? 18.072 25.159 -2.639 1.00 94.19 911 ASP A N 1
ATOM 7027 C CA . ASP A 1 911 ? 17.440 25.633 -1.398 1.00 94.19 911 ASP A CA 1
ATOM 7028 C C . ASP A 1 911 ? 15.948 25.277 -1.322 1.00 94.19 911 ASP A C 1
ATOM 7030 O O . ASP A 1 911 ? 15.391 25.086 -0.239 1.00 94.19 911 ASP A O 1
ATOM 7034 N N . GLU A 1 912 ? 15.271 25.209 -2.469 1.00 96.69 912 GLU A N 1
ATOM 7035 C CA . GLU A 1 912 ? 13.867 24.805 -2.541 1.00 96.69 912 GLU A CA 1
ATOM 7036 C C . GLU A 1 912 ? 13.716 23.306 -2.273 1.00 96.69 912 GLU A C 1
ATOM 7038 O O . GLU A 1 912 ? 12.863 22.914 -1.480 1.00 96.69 912 GLU A O 1
ATOM 7043 N N . LEU A 1 913 ? 14.584 22.480 -2.862 1.00 97.38 913 LEU A N 1
ATOM 7044 C CA . LEU A 1 913 ? 14.599 21.032 -2.686 1.00 97.38 913 LEU A CA 1
ATOM 7045 C C . LEU A 1 913 ? 14.734 20.636 -1.217 1.00 97.38 913 LEU A C 1
ATOM 7047 O O . LEU A 1 913 ? 13.935 19.848 -0.711 1.00 97.38 913 LEU A O 1
ATOM 7051 N N . GLU A 1 914 ? 15.732 21.194 -0.528 1.00 96.50 914 GLU A N 1
ATOM 7052 C CA . GLU A 1 914 ? 15.977 20.884 0.881 1.00 96.50 914 GLU A CA 1
ATOM 7053 C C . GLU A 1 914 ? 14.812 21.322 1.761 1.00 96.50 914 GLU A C 1
ATOM 7055 O O . GLU A 1 914 ? 14.367 20.558 2.617 1.00 96.50 914 GLU A O 1
ATOM 7060 N N . ARG A 1 915 ? 14.266 22.515 1.507 1.00 97.88 915 ARG A N 1
ATOM 7061 C CA . ARG A 1 915 ? 13.111 23.045 2.235 1.00 97.88 915 ARG A CA 1
ATOM 7062 C C . ARG A 1 915 ? 11.868 22.186 2.040 1.00 97.88 915 ARG A C 1
ATOM 7064 O O . ARG A 1 915 ? 11.213 21.861 3.025 1.00 97.88 915 ARG A O 1
ATOM 7071 N N . VAL A 1 916 ? 11.543 21.820 0.798 1.00 97.88 916 VAL A N 1
ATOM 7072 C CA . VAL A 1 916 ? 10.383 20.973 0.479 1.00 97.88 916 VAL A CA 1
ATOM 7073 C C . VAL A 1 916 ? 10.538 19.613 1.145 1.00 97.88 916 VAL A C 1
ATOM 7075 O O . VAL A 1 916 ? 9.640 19.186 1.862 1.00 97.88 916 VAL A O 1
ATOM 7078 N N . TYR A 1 917 ? 11.690 18.961 0.981 1.00 98.44 917 TYR A N 1
ATOM 7079 C CA . TYR A 1 917 ? 11.931 17.650 1.576 1.00 98.44 917 TYR A CA 1
ATOM 7080 C C . TYR A 1 917 ? 11.846 17.675 3.107 1.00 98.44 917 TYR A C 1
ATOM 7082 O O . TYR A 1 917 ? 11.163 16.839 3.698 1.00 98.44 917 TYR A O 1
ATOM 7090 N N . GLN A 1 918 ? 12.512 18.634 3.760 1.00 97.69 918 GLN A N 1
ATOM 7091 C CA . GLN A 1 918 ? 12.500 18.752 5.220 1.00 97.69 918 GLN A CA 1
ATOM 7092 C C . GLN A 1 918 ? 11.099 19.075 5.737 1.00 97.69 918 GLN A C 1
ATOM 7094 O O . GLN A 1 918 ? 10.628 18.410 6.654 1.00 97.69 918 GLN A O 1
ATOM 7099 N N . SER A 1 919 ? 10.410 20.039 5.116 1.00 97.44 919 SER A N 1
ATOM 7100 C CA . SER A 1 919 ? 9.050 20.419 5.500 1.00 97.44 919 SER A CA 1
ATOM 7101 C C . SER A 1 919 ? 8.088 19.240 5.381 1.00 97.44 919 SER A C 1
ATOM 7103 O O . SER A 1 919 ? 7.364 18.950 6.326 1.00 97.44 919 SER A O 1
ATOM 7105 N N . GLU A 1 920 ? 8.092 18.532 4.251 1.00 98.19 920 GLU A N 1
ATOM 7106 C CA . GLU A 1 920 ? 7.240 17.356 4.051 1.00 98.19 920 GLU A CA 1
ATOM 7107 C C . GLU A 1 920 ? 7.587 16.241 5.041 1.00 98.19 920 GLU A C 1
ATOM 7109 O O . GLU A 1 920 ? 6.687 15.661 5.643 1.00 98.19 920 GLU A O 1
ATOM 7114 N N . THR A 1 921 ? 8.875 15.970 5.271 1.00 98.25 921 THR A N 1
ATOM 7115 C CA . THR A 1 921 ? 9.302 14.928 6.218 1.00 98.25 921 THR A CA 1
ATOM 7116 C C . THR A 1 921 ? 8.804 15.254 7.625 1.00 98.25 921 THR A C 1
ATOM 7118 O O . THR A 1 921 ? 8.182 14.408 8.265 1.00 98.25 921 THR A O 1
ATOM 7121 N N . SER A 1 922 ? 9.015 16.489 8.092 1.00 96.44 922 SER A N 1
ATOM 7122 C CA . SER A 1 922 ? 8.574 16.943 9.413 1.00 96.44 922 SER A CA 1
ATOM 7123 C C . SER A 1 922 ? 7.053 16.937 9.555 1.00 96.44 922 SER A C 1
ATOM 7125 O O . SER A 1 922 ? 6.551 16.467 10.572 1.00 96.44 922 SER A O 1
ATOM 7127 N N . LEU A 1 923 ? 6.308 17.405 8.546 1.00 96.62 923 LEU A N 1
ATOM 7128 C CA . LEU A 1 923 ? 4.842 17.427 8.580 1.00 96.62 923 LEU A CA 1
ATOM 7129 C C . LEU A 1 923 ? 4.253 16.014 8.666 1.00 96.62 923 LEU A C 1
ATOM 7131 O O . LEU A 1 923 ? 3.417 15.754 9.531 1.00 96.62 923 LEU A O 1
ATOM 7135 N N . ASN A 1 924 ? 4.721 15.095 7.816 1.00 97.94 924 ASN A N 1
ATOM 7136 C CA . ASN A 1 924 ? 4.233 13.715 7.803 1.00 97.94 924 ASN A CA 1
ATOM 7137 C C . ASN A 1 924 ? 4.657 12.958 9.071 1.00 97.94 924 ASN A C 1
ATOM 7139 O O . ASN A 1 924 ? 3.853 12.230 9.649 1.00 97.94 924 ASN A O 1
ATOM 7143 N N . TYR A 1 925 ? 5.887 13.161 9.558 1.00 98.12 925 TYR A N 1
ATOM 7144 C CA . TYR A 1 925 ? 6.344 12.552 10.810 1.00 98.12 925 TYR A CA 1
ATOM 7145 C C . TYR A 1 925 ? 5.516 13.048 12.000 1.00 98.12 925 TYR A C 1
ATOM 7147 O O . TYR A 1 925 ? 5.018 12.240 12.783 1.00 98.12 925 TYR A O 1
ATOM 7155 N N . ALA A 1 926 ? 5.302 14.363 12.108 1.00 97.06 926 ALA A N 1
ATOM 7156 C CA . ALA A 1 926 ? 4.487 14.949 13.166 1.00 97.06 926 ALA A CA 1
ATOM 7157 C C . ALA A 1 926 ? 3.036 14.449 13.116 1.00 97.06 926 ALA A C 1
ATOM 7159 O O . ALA A 1 926 ? 2.457 14.158 14.160 1.00 97.06 926 ALA A O 1
ATOM 7160 N N . GLU A 1 927 ? 2.448 14.303 11.924 1.00 97.06 927 GLU A N 1
ATOM 7161 C CA . GLU A 1 927 ? 1.113 13.723 11.763 1.00 97.06 927 GLU A CA 1
ATOM 7162 C C . GLU A 1 927 ? 1.042 12.277 12.268 1.00 97.06 927 GLU A C 1
ATOM 7164 O O . GLU A 1 927 ? 0.136 11.940 13.034 1.00 97.06 927 GLU A O 1
ATOM 7169 N N . LEU A 1 928 ? 1.989 11.427 11.865 1.00 98.19 928 LEU A N 1
ATOM 7170 C CA . LEU A 1 928 ? 2.015 10.027 12.282 1.00 98.19 928 LEU A CA 1
ATOM 7171 C C . LEU A 1 928 ? 2.243 9.901 13.790 1.00 98.19 928 LEU A C 1
ATOM 7173 O O . LEU A 1 928 ? 1.498 9.190 14.459 1.00 98.19 928 LEU A O 1
ATOM 7177 N N . MET A 1 929 ? 3.196 10.642 14.360 1.00 98.12 929 MET A N 1
ATOM 7178 C CA . MET A 1 929 ? 3.439 10.636 15.807 1.00 98.12 929 MET A CA 1
ATOM 7179 C C . MET A 1 929 ? 2.233 11.147 16.598 1.00 98.12 929 MET A C 1
ATOM 7181 O O . MET A 1 929 ? 1.905 10.595 17.647 1.00 98.12 929 MET A O 1
ATOM 7185 N N . ARG A 1 930 ? 1.519 12.148 16.070 1.00 96.69 930 ARG A N 1
ATOM 7186 C CA . ARG A 1 930 ? 0.264 12.639 16.645 1.00 96.69 930 ARG A CA 1
ATOM 7187 C C . ARG A 1 930 ? -0.809 11.543 16.664 1.00 96.69 930 ARG A C 1
ATOM 7189 O O . ARG A 1 930 ? -1.439 11.332 17.698 1.00 96.69 930 ARG A O 1
ATOM 7196 N N . LYS A 1 931 ? -0.976 10.805 15.561 1.00 96.88 931 LYS A N 1
ATOM 7197 C CA . LYS A 1 931 ? -1.884 9.645 15.476 1.00 96.88 931 LYS A CA 1
ATOM 7198 C C . LYS A 1 931 ? -1.484 8.535 16.455 1.00 96.88 931 LYS A C 1
ATOM 7200 O O . LYS A 1 931 ? -2.336 8.025 17.179 1.00 96.88 931 LYS A O 1
ATOM 7205 N N . ARG A 1 932 ? -0.188 8.215 16.558 1.00 98.06 932 ARG A N 1
ATOM 7206 C CA . ARG A 1 932 ? 0.347 7.232 17.522 1.00 98.06 932 ARG A CA 1
ATOM 7207 C C . ARG A 1 932 ? 0.124 7.642 18.981 1.00 98.06 932 ARG A C 1
ATOM 7209 O O . ARG A 1 932 ? -0.083 6.779 19.827 1.00 98.06 932 ARG A O 1
ATOM 7216 N N . LEU A 1 933 ? 0.106 8.938 19.275 1.00 97.81 933 LEU A N 1
ATOM 7217 C CA . LEU A 1 933 ? -0.272 9.487 20.582 1.00 97.81 933 LEU A CA 1
ATOM 7218 C C . LEU A 1 933 ? -1.777 9.766 20.705 1.00 97.81 933 LEU A C 1
ATOM 7220 O O . LEU A 1 933 ? -2.193 10.415 21.652 1.00 97.81 933 LEU A O 1
ATOM 7224 N N . ALA A 1 934 ? -2.602 9.311 19.758 1.00 96.62 934 ALA A N 1
ATOM 7225 C CA . ALA A 1 934 ? -4.045 9.525 19.758 1.00 96.62 934 ALA A CA 1
ATOM 7226 C C . ALA A 1 934 ? -4.435 10.985 20.075 1.00 96.62 934 ALA A C 1
ATOM 7228 O O . ALA A 1 934 ? -5.257 11.250 20.951 1.00 96.62 934 ALA A O 1
ATOM 7229 N N . LEU A 1 935 ? -3.814 11.925 19.360 1.00 95.44 935 LEU A N 1
ATOM 7230 C CA . LEU A 1 935 ? -4.129 13.352 19.391 1.00 95.44 935 LEU A CA 1
ATOM 7231 C C . LEU A 1 935 ? -4.799 13.755 18.061 1.00 95.44 935 LEU A C 1
ATOM 7233 O O . LEU A 1 935 ? -4.404 13.286 16.990 1.00 95.44 935 LEU A O 1
ATOM 7237 N N . ARG A 1 936 ? -5.820 14.617 18.088 1.00 91.19 936 ARG A N 1
ATOM 7238 C CA . ARG A 1 936 ? -6.558 15.045 16.881 1.00 91.19 936 ARG A CA 1
ATOM 7239 C C . ARG A 1 936 ? -5.966 16.288 16.245 1.00 91.19 936 ARG A C 1
ATOM 7241 O O . ARG A 1 936 ? -5.767 16.314 15.030 1.00 91.19 936 ARG A O 1
ATOM 7248 N N . GLN A 1 937 ? -5.682 17.310 17.047 1.00 92.75 937 GLN A N 1
ATOM 7249 C CA . GLN A 1 937 ? -5.236 18.604 16.538 1.00 92.75 937 GLN A CA 1
ATOM 7250 C C . GLN A 1 937 ? -3.716 18.706 16.556 1.00 92.75 937 GLN A C 1
ATOM 7252 O O . GLN A 1 937 ? -3.061 18.167 17.441 1.00 92.75 937 GLN A O 1
ATOM 7257 N N . ALA A 1 938 ? -3.140 19.388 15.568 1.00 91.75 938 ALA A N 1
ATOM 7258 C CA . ALA A 1 938 ? -1.708 19.651 15.535 1.00 91.75 938 ALA A CA 1
ATOM 7259 C C . ALA A 1 938 ? -1.369 20.865 16.409 1.00 91.75 938 ALA A C 1
ATOM 7261 O O . ALA A 1 938 ? -1.868 21.957 16.142 1.00 91.75 938 ALA A O 1
ATOM 7262 N N . GLU A 1 939 ? -0.470 20.712 17.384 1.00 92.81 939 GLU A N 1
ATOM 7263 C CA . GLU A 1 939 ? 0.183 21.851 18.033 1.00 92.81 939 GLU A CA 1
ATOM 7264 C C . GLU A 1 939 ? 1.670 21.891 17.660 1.00 92.81 939 GLU A C 1
ATOM 7266 O O . GLU A 1 939 ? 2.376 20.884 17.702 1.00 92.81 939 GLU A O 1
ATOM 7271 N N . SER A 1 940 ? 2.189 23.084 17.356 1.00 89.06 940 SER A N 1
ATOM 7272 C CA . SER A 1 940 ? 3.604 23.271 16.993 1.00 89.06 940 SER A CA 1
ATOM 7273 C C . SER A 1 940 ? 4.583 22.888 18.109 1.00 89.06 940 SER A C 1
ATOM 7275 O O . SER A 1 940 ? 5.770 22.704 17.852 1.00 89.06 940 SER A O 1
ATOM 7277 N N . THR A 1 941 ? 4.105 22.766 19.352 1.00 92.38 941 THR A N 1
ATOM 7278 C CA . THR A 1 941 ? 4.923 22.353 20.497 1.00 92.38 941 THR A CA 1
ATOM 7279 C C . THR A 1 941 ? 4.883 20.855 20.798 1.00 92.38 941 THR A C 1
ATOM 7281 O O . THR A 1 941 ? 5.631 20.428 21.676 1.00 92.38 941 THR A O 1
ATOM 7284 N N . ASP A 1 942 ? 4.059 20.064 20.100 1.00 94.12 942 ASP A N 1
ATOM 7285 C CA . ASP A 1 942 ? 3.874 18.629 20.381 1.00 94.12 942 ASP A CA 1
ATOM 7286 C C . ASP A 1 942 ? 5.189 17.850 20.269 1.00 94.12 942 ASP A C 1
ATOM 7288 O O . ASP A 1 942 ? 5.524 17.050 21.145 1.00 94.12 942 ASP A O 1
ATOM 7292 N N . GLU A 1 943 ? 5.989 18.142 19.242 1.00 93.12 943 GLU A N 1
ATOM 7293 C CA . GLU A 1 943 ? 7.273 17.472 19.038 1.00 93.12 943 GLU A CA 1
ATOM 7294 C C . GLU A 1 943 ? 8.238 17.720 20.209 1.00 93.12 943 GLU A C 1
ATOM 7296 O O . GLU A 1 943 ? 8.775 16.780 20.794 1.00 93.12 943 GLU A O 1
ATOM 7301 N N . ALA A 1 944 ? 8.421 18.987 20.593 1.00 94.81 944 ALA A N 1
ATOM 7302 C CA . ALA A 1 944 ? 9.387 19.381 21.615 1.00 94.81 944 ALA A CA 1
ATOM 7303 C C . ALA A 1 944 ? 8.944 19.041 23.047 1.00 94.81 944 ALA A C 1
ATOM 7305 O O . ALA A 1 944 ? 9.794 18.788 23.895 1.00 94.81 944 ALA A O 1
ATOM 7306 N N . LYS A 1 945 ? 7.635 19.074 23.335 1.00 94.69 945 LYS A N 1
ATOM 7307 C CA . LYS A 1 945 ? 7.105 18.930 24.703 1.00 94.69 945 LYS A CA 1
ATOM 7308 C C . LYS A 1 945 ? 6.542 17.552 25.021 1.00 94.69 945 LYS A C 1
ATOM 7310 O O . LYS A 1 945 ? 6.452 17.220 26.197 1.00 94.69 945 LYS A O 1
ATOM 7315 N N . VAL A 1 946 ? 6.125 16.784 24.016 1.00 95.94 946 VAL A N 1
ATOM 7316 C CA . VAL A 1 946 ? 5.460 15.490 24.223 1.00 95.94 946 VAL A CA 1
ATOM 7317 C C . VAL A 1 946 ? 6.267 14.371 23.581 1.00 95.94 946 VAL A C 1
ATOM 7319 O O . VAL A 1 946 ? 6.691 13.455 24.282 1.00 95.94 946 VAL A O 1
ATOM 7322 N N . VAL A 1 947 ? 6.534 14.460 22.275 1.00 97.38 947 VAL A N 1
ATOM 7323 C CA . VAL A 1 947 ? 7.175 13.371 21.521 1.00 97.38 947 VAL A CA 1
ATOM 7324 C C . VAL A 1 947 ? 8.623 13.157 21.949 1.00 97.38 947 VAL A C 1
ATOM 7326 O O . VAL A 1 947 ? 8.992 12.046 22.311 1.00 97.38 947 VAL A O 1
ATOM 7329 N N . ARG A 1 948 ? 9.458 14.200 21.917 1.00 96.38 948 ARG A N 1
ATOM 7330 C CA . ARG A 1 948 ? 10.887 14.056 22.218 1.00 96.38 948 ARG A CA 1
ATOM 7331 C C . ARG A 1 948 ? 11.150 13.602 23.661 1.00 96.38 948 ARG A C 1
ATOM 7333 O O . ARG A 1 948 ? 11.873 12.623 23.806 1.00 96.38 948 ARG A O 1
ATOM 7340 N N . PRO A 1 949 ? 10.498 14.176 24.692 1.00 97.81 949 PRO A N 1
ATOM 7341 C CA . PRO A 1 949 ? 10.620 13.660 26.055 1.00 97.81 949 PRO A CA 1
ATOM 7342 C C . PRO A 1 949 ? 10.190 12.193 26.207 1.00 97.81 949 PRO A C 1
ATOM 7344 O O . PRO A 1 949 ? 10.831 11.451 26.942 1.00 97.81 949 PRO A O 1
ATOM 7347 N N . LEU A 1 950 ? 9.157 11.734 25.481 1.00 98.12 950 LEU A N 1
ATOM 7348 C CA . LEU A 1 950 ? 8.772 10.316 25.489 1.00 98.12 950 LEU A CA 1
ATOM 7349 C C . LEU A 1 950 ? 9.893 9.429 24.935 1.00 98.12 950 LEU A C 1
ATOM 7351 O O . LEU A 1 950 ? 10.227 8.406 25.525 1.00 98.12 950 LEU A O 1
ATOM 7355 N N . LEU A 1 951 ? 10.481 9.820 23.804 1.00 97.62 951 LEU A N 1
ATOM 7356 C CA . LEU A 1 951 ? 11.586 9.083 23.190 1.00 97.62 951 LEU A CA 1
ATOM 7357 C C . LEU A 1 951 ? 12.845 9.087 24.077 1.00 97.62 951 LEU A C 1
ATOM 7359 O O . LEU A 1 951 ? 13.559 8.082 24.127 1.00 97.62 951 LEU A O 1
ATOM 7363 N N . ASP A 1 952 ? 13.094 10.175 24.811 1.00 96.88 952 ASP A N 1
ATOM 7364 C CA . ASP A 1 952 ? 14.180 10.267 25.792 1.00 96.88 952 ASP A CA 1
ATOM 7365 C C . ASP A 1 952 ? 13.955 9.273 26.951 1.00 96.88 952 ASP A C 1
ATOM 7367 O O . ASP A 1 952 ? 14.863 8.501 27.270 1.00 96.88 952 ASP A O 1
ATOM 7371 N N . ILE A 1 953 ? 12.727 9.188 27.489 1.00 96.12 953 ILE A N 1
ATOM 7372 C CA . ILE A 1 953 ? 12.328 8.182 28.495 1.00 96.12 953 ILE A CA 1
ATOM 7373 C C . ILE A 1 953 ? 12.539 6.762 27.960 1.00 96.12 953 ILE A C 1
ATOM 7375 O O . ILE A 1 953 ? 13.144 5.920 28.626 1.00 96.12 953 ILE A O 1
ATOM 7379 N N . MET A 1 954 ? 12.074 6.483 26.738 1.00 96.00 954 MET A N 1
ATOM 7380 C CA . MET A 1 954 ? 12.214 5.163 26.115 1.00 96.00 954 MET A CA 1
ATOM 7381 C C . MET A 1 954 ? 13.681 4.765 25.932 1.00 96.00 954 MET A C 1
ATOM 7383 O O . MET A 1 954 ? 14.027 3.607 26.166 1.00 96.00 954 MET A O 1
ATOM 7387 N N . THR A 1 955 ? 14.543 5.724 25.584 1.00 94.44 955 THR A N 1
ATOM 7388 C CA . THR A 1 955 ? 15.993 5.516 25.460 1.00 94.44 955 THR A CA 1
ATOM 7389 C C . THR A 1 955 ? 16.625 5.234 26.826 1.00 94.44 955 THR A C 1
ATOM 7391 O O . THR A 1 955 ? 17.344 4.247 26.989 1.00 94.44 955 THR A O 1
ATOM 7394 N N . ALA A 1 956 ? 16.344 6.075 27.827 1.00 92.75 956 ALA A N 1
ATOM 7395 C CA . ALA A 1 956 ? 16.923 5.967 29.166 1.00 92.75 956 ALA A CA 1
ATOM 7396 C C . ALA A 1 956 ? 16.523 4.660 29.868 1.00 92.75 956 ALA A C 1
ATOM 7398 O O . ALA A 1 956 ? 17.348 4.017 30.521 1.00 92.75 956 ALA A O 1
ATOM 7399 N N . GLN A 1 957 ? 15.268 4.246 29.693 1.00 93.38 957 GLN A N 1
ATOM 7400 C CA . GLN A 1 957 ? 14.686 3.078 30.352 1.00 93.38 957 GLN A CA 1
ATOM 7401 C C . GLN A 1 957 ? 14.688 1.815 29.467 1.00 93.38 957 GLN A C 1
ATOM 7403 O O . GLN A 1 957 ? 14.232 0.763 29.915 1.00 93.38 957 GLN A O 1
ATOM 7408 N N . LYS A 1 958 ? 15.246 1.888 28.245 1.00 92.12 958 LYS A N 1
ATOM 7409 C CA . LYS A 1 958 ? 15.381 0.776 27.281 1.00 92.12 958 LYS A CA 1
ATOM 7410 C C . LYS A 1 958 ? 14.056 0.067 26.985 1.00 92.12 958 LYS A C 1
ATOM 7412 O O . LYS A 1 958 ? 13.958 -1.159 27.071 1.00 92.12 958 LYS A O 1
ATOM 7417 N N . LEU A 1 959 ? 13.036 0.850 26.655 1.00 94.12 959 LEU A N 1
ATOM 7418 C CA . LEU A 1 959 ? 11.674 0.358 26.458 1.00 94.12 959 LEU A CA 1
ATOM 7419 C C . LEU A 1 959 ? 11.421 -0.131 25.029 1.00 94.12 959 LEU A C 1
ATOM 7421 O O . LEU A 1 959 ? 12.015 0.376 24.072 1.00 94.12 959 LEU A O 1
ATOM 7425 N N . ASP A 1 960 ? 10.494 -1.085 24.896 1.00 94.25 960 ASP A N 1
ATOM 7426 C CA . ASP A 1 960 ? 9.967 -1.517 23.600 1.00 94.25 960 ASP A CA 1
ATOM 7427 C C . ASP A 1 960 ? 9.385 -0.355 22.809 1.00 94.25 960 ASP A C 1
ATOM 7429 O O . ASP A 1 960 ? 8.467 0.328 23.269 1.00 94.25 960 ASP A O 1
ATOM 7433 N N . PHE A 1 961 ? 9.847 -0.175 21.576 1.00 96.12 961 PHE A N 1
ATOM 7434 C CA . PHE A 1 961 ? 9.399 0.939 20.767 1.00 96.12 961 PHE A CA 1
ATOM 7435 C C . PHE A 1 961 ? 7.897 0.867 20.491 1.00 96.12 961 PHE A C 1
ATOM 7437 O O . PHE A 1 961 ? 7.190 1.856 20.644 1.00 96.12 961 PHE A O 1
ATOM 7444 N N . HIS A 1 962 ? 7.375 -0.297 20.119 1.00 96.44 962 HIS A N 1
ATOM 7445 C CA . HIS A 1 962 ? 5.977 -0.435 19.710 1.00 96.44 962 HIS A CA 1
ATOM 7446 C C . HIS A 1 962 ? 5.028 -0.647 20.895 1.00 96.44 962 HIS A C 1
ATOM 7448 O O . HIS A 1 962 ? 3.988 0.011 20.987 1.00 96.44 962 HIS A O 1
ATOM 7454 N N . GLY A 1 963 ? 5.420 -1.506 21.830 1.00 95.19 963 GLY A N 1
ATOM 7455 C CA . GLY A 1 963 ? 4.696 -1.863 23.042 1.00 95.19 963 GLY A CA 1
ATOM 7456 C C . GLY A 1 963 ? 4.489 -0.684 23.981 1.00 95.19 963 GLY A C 1
ATOM 7457 O O . GLY A 1 963 ? 3.414 -0.588 24.572 1.00 95.19 963 GLY A O 1
ATOM 7458 N N . THR A 1 964 ? 5.426 0.271 24.063 1.00 96.81 964 THR A N 1
ATOM 7459 C CA . THR A 1 964 ? 5.204 1.520 24.810 1.00 96.81 964 THR A CA 1
ATOM 7460 C C . THR A 1 964 ? 4.038 2.316 24.226 1.00 96.81 964 THR A C 1
ATOM 7462 O O . THR A 1 964 ? 3.097 2.618 24.960 1.00 96.81 964 THR A O 1
ATOM 7465 N N . PHE A 1 965 ? 4.017 2.594 22.915 1.00 98.06 965 PHE A N 1
ATOM 7466 C CA . PHE A 1 965 ? 2.882 3.307 22.311 1.00 98.06 965 PHE A CA 1
ATOM 7467 C C . PHE A 1 965 ? 1.573 2.515 22.414 1.00 98.06 965 PHE A C 1
ATOM 7469 O O . PHE A 1 965 ? 0.540 3.099 22.736 1.00 98.06 965 PHE A O 1
ATOM 7476 N N . ARG A 1 966 ? 1.597 1.190 22.191 1.00 96.56 966 ARG A N 1
ATOM 7477 C CA . ARG A 1 966 ? 0.398 0.343 22.323 1.00 96.56 966 ARG A CA 1
ATOM 7478 C C . ARG A 1 966 ? -0.139 0.355 23.757 1.00 96.56 966 ARG A C 1
ATOM 7480 O O . ARG A 1 966 ? -1.343 0.493 23.954 1.00 96.56 966 ARG A O 1
ATOM 7487 N N . THR A 1 967 ? 0.736 0.314 24.760 1.00 95.62 967 THR A N 1
ATOM 7488 C CA . THR A 1 967 ? 0.363 0.393 26.183 1.00 95.62 967 THR A CA 1
ATOM 7489 C C . THR A 1 967 ? -0.236 1.754 26.543 1.00 95.62 967 THR A C 1
ATOM 7491 O O . THR A 1 967 ? -1.230 1.813 27.270 1.00 95.62 967 THR A O 1
ATOM 7494 N N . LEU A 1 968 ? 0.309 2.846 25.995 1.00 96.88 968 LEU A N 1
ATOM 7495 C CA . LEU A 1 968 ? -0.199 4.205 26.216 1.00 96.88 968 LEU A CA 1
ATOM 7496 C C . LEU A 1 968 ? -1.630 4.416 25.701 1.00 96.88 968 LEU A C 1
ATOM 7498 O O . LEU A 1 968 ? -2.297 5.342 26.155 1.00 96.88 968 LEU A O 1
ATOM 7502 N N . THR A 1 969 ? -2.150 3.554 24.821 1.00 95.88 969 THR A N 1
ATOM 7503 C CA . THR A 1 969 ? -3.552 3.636 24.364 1.00 95.88 969 THR A CA 1
ATOM 7504 C C . THR A 1 969 ? -4.564 3.445 25.499 1.00 95.88 969 THR A C 1
ATOM 7506 O O . THR A 1 969 ? -5.675 3.961 25.417 1.00 95.88 969 THR A O 1
ATOM 7509 N N . ALA A 1 970 ? -4.177 2.751 26.576 1.00 92.69 970 ALA A N 1
ATOM 7510 C CA . ALA A 1 970 ? -5.014 2.543 27.755 1.00 92.69 970 ALA A CA 1
ATOM 7511 C C . ALA A 1 970 ? -4.949 3.702 28.768 1.00 92.69 970 ALA A C 1
ATOM 7513 O O . ALA A 1 970 ? -5.742 3.726 29.710 1.00 92.69 970 ALA A O 1
ATOM 7514 N N . PHE A 1 971 ? -4.015 4.647 28.606 1.00 94.94 971 PHE A N 1
ATOM 7515 C CA . PHE A 1 971 ? -3.864 5.789 29.508 1.00 94.94 971 PHE A CA 1
ATOM 7516 C C . PHE A 1 971 ? -5.091 6.696 29.457 1.00 94.94 971 PHE A C 1
ATOM 7518 O O . PHE A 1 971 ? -5.584 6.978 28.367 1.00 94.94 971 PHE A O 1
ATOM 7525 N N . ARG A 1 972 ? -5.534 7.213 30.609 1.00 92.25 972 ARG A N 1
ATOM 7526 C CA . ARG A 1 972 ? -6.601 8.218 30.745 1.00 92.25 972 ARG A CA 1
ATOM 7527 C C . ARG A 1 972 ? -6.114 9.381 31.610 1.00 92.25 972 ARG A C 1
ATOM 7529 O O . ARG A 1 972 ? -5.478 9.105 32.625 1.00 92.25 972 ARG A O 1
ATOM 7536 N N . PRO A 1 973 ? -6.445 10.650 31.290 1.00 90.75 973 PRO A N 1
ATOM 7537 C CA . PRO A 1 973 ? -6.022 11.799 32.098 1.00 90.75 973 PRO A CA 1
ATOM 7538 C C . PRO A 1 973 ? -6.344 11.657 33.594 1.00 90.75 973 PRO A C 1
ATOM 7540 O O . PRO A 1 973 ? -5.510 11.980 34.433 1.00 90.75 973 PRO A O 1
ATOM 7543 N N . VAL A 1 974 ? -7.497 11.061 33.930 1.00 87.38 974 VAL A N 1
ATOM 7544 C CA . VAL A 1 974 ? -7.939 10.813 35.317 1.00 87.38 974 VAL A CA 1
ATOM 7545 C C . VAL A 1 974 ? -7.015 9.886 36.122 1.00 87.38 974 VAL A C 1
ATOM 7547 O O . VAL A 1 974 ? -7.058 9.900 37.350 1.00 87.38 974 VAL A O 1
ATOM 7550 N N . MET A 1 975 ? -6.170 9.093 35.454 1.00 87.19 975 MET A N 1
ATOM 7551 C CA . MET A 1 975 ? -5.212 8.207 36.121 1.00 87.19 975 MET A CA 1
ATOM 7552 C C . MET A 1 975 ? -4.069 8.992 36.767 1.00 87.19 975 MET A C 1
ATOM 7554 O O . MET A 1 975 ? -3.408 8.456 37.646 1.00 87.19 975 MET A O 1
ATOM 7558 N N . VAL A 1 976 ? -3.806 10.243 36.367 1.00 83.00 976 VAL A N 1
ATOM 7559 C CA . VAL A 1 976 ? -2.732 11.045 36.969 1.00 83.00 976 VAL A CA 1
ATOM 7560 C C . VAL A 1 976 ? -3.301 11.934 38.083 1.00 83.00 976 VAL A C 1
ATOM 7562 O O . VAL A 1 976 ? -4.167 12.767 37.815 1.00 83.00 976 VAL A O 1
ATOM 7565 N N . PRO A 1 977 ? -2.837 11.801 39.339 1.00 67.62 977 PRO A N 1
ATOM 7566 C CA . PRO A 1 977 ? -3.326 12.621 40.445 1.00 67.62 977 PRO A CA 1
ATOM 7567 C C . PRO A 1 977 ? -2.963 14.102 40.280 1.00 67.62 977 PRO A C 1
ATOM 7569 O O . PRO A 1 977 ? -1.839 14.439 39.914 1.00 67.62 977 PRO A O 1
ATOM 7572 N N . ALA A 1 978 ? -3.887 14.995 40.646 1.00 59.34 978 ALA A N 1
ATOM 7573 C CA . ALA A 1 978 ? -3.705 16.447 40.537 1.00 59.34 978 ALA A CA 1
ATOM 7574 C C . ALA A 1 978 ? -2.697 17.056 41.543 1.00 59.34 978 ALA A C 1
ATOM 7576 O O . ALA A 1 978 ? -2.276 18.198 41.354 1.00 59.34 978 ALA A O 1
ATOM 7577 N N . SER A 1 979 ? -2.306 16.333 42.603 1.00 60.44 979 SER A N 1
ATOM 7578 C CA . SER A 1 979 ? -1.259 16.741 43.555 1.00 60.44 979 SER A CA 1
ATOM 7579 C C . SER A 1 979 ? -0.441 15.547 44.064 1.00 60.44 979 SER A C 1
ATOM 7581 O O . SER A 1 979 ? -0.955 14.431 44.164 1.00 60.44 979 SER A O 1
ATOM 7583 N N . GLU A 1 980 ? 0.827 15.786 44.421 1.00 55.28 980 GLU A N 1
ATOM 7584 C CA . GLU A 1 980 ? 1.706 14.790 45.069 1.00 55.28 980 GLU A CA 1
ATOM 7585 C C . GLU A 1 980 ? 1.199 14.369 46.463 1.00 55.28 980 GLU A C 1
ATOM 7587 O O . GLU A 1 980 ? 1.481 13.263 46.910 1.00 55.28 980 GLU A O 1
ATOM 7592 N N . ASP A 1 981 ? 0.374 15.207 47.105 1.00 51.62 981 ASP A N 1
ATOM 7593 C CA . ASP A 1 981 ? -0.204 14.985 48.440 1.00 51.62 981 ASP A CA 1
ATOM 7594 C C . ASP A 1 981 ? -1.479 14.113 48.449 1.00 51.62 981 ASP A C 1
ATOM 7596 O O . ASP A 1 981 ? -2.119 13.932 49.492 1.00 51.62 981 ASP A O 1
ATOM 7600 N N . ALA A 1 982 ? -1.909 13.591 47.294 1.00 56.75 982 ALA A N 1
ATOM 7601 C CA . ALA A 1 982 ? -3.030 12.658 47.234 1.00 56.75 982 ALA A CA 1
ATOM 7602 C C . ALA A 1 982 ? -2.687 11.380 48.021 1.00 56.75 982 ALA A C 1
ATOM 7604 O O . ALA A 1 982 ? -1.634 10.781 47.805 1.00 56.75 982 ALA A O 1
ATOM 7605 N N . LYS A 1 983 ? -3.577 10.944 48.929 1.00 58.66 983 LYS A N 1
ATOM 7606 C CA . LYS A 1 983 ? -3.362 9.744 49.763 1.00 58.66 983 LYS A CA 1
ATOM 7607 C C . LYS A 1 983 ? -2.864 8.570 48.908 1.00 58.66 983 LYS A C 1
ATOM 7609 O O . LYS A 1 983 ? -3.460 8.278 47.868 1.00 58.66 983 LYS A O 1
ATOM 7614 N N . ALA A 1 984 ? -1.815 7.889 49.377 1.00 58.34 984 ALA A N 1
ATOM 7615 C CA . ALA A 1 984 ? -1.199 6.750 48.690 1.00 58.34 984 ALA A CA 1
ATOM 7616 C C . ALA A 1 984 ? -2.238 5.699 48.241 1.00 58.34 984 ALA A C 1
ATOM 7618 O O . ALA A 1 984 ? -2.161 5.213 47.121 1.00 58.34 984 ALA A O 1
ATOM 7619 N N . ASP A 1 985 ? -3.286 5.477 49.042 1.00 60.00 985 ASP A N 1
ATOM 7620 C CA . ASP A 1 985 ? -4.351 4.491 48.791 1.00 60.00 985 ASP A CA 1
ATOM 7621 C C . ASP A 1 985 ? -5.490 4.965 47.854 1.00 60.00 985 ASP A C 1
ATOM 7623 O O . ASP A 1 985 ? -6.581 4.389 47.857 1.00 60.00 985 ASP A O 1
ATOM 7627 N N . SER A 1 986 ? -5.316 6.047 47.085 1.00 69.06 986 SER A N 1
ATOM 7628 C CA . SER A 1 986 ? -6.361 6.491 46.147 1.00 69.06 986 SER A CA 1
ATOM 7629 C C . SER A 1 986 ? -6.464 5.563 44.917 1.00 69.06 986 SER A C 1
ATOM 7631 O O . SER A 1 986 ? -5.434 5.121 44.405 1.00 69.06 986 SER A O 1
ATOM 7633 N N . PRO A 1 987 ? -7.674 5.297 44.376 1.00 74.00 987 PRO A N 1
ATOM 7634 C CA . PRO A 1 987 ? -7.844 4.464 43.179 1.00 74.00 987 PRO A CA 1
ATOM 7635 C C . PRO A 1 987 ? -7.030 4.941 41.965 1.00 74.00 987 PRO A C 1
ATOM 7637 O O . PRO A 1 987 ? -6.483 4.119 41.238 1.00 74.00 987 PRO A O 1
ATOM 7640 N N . ALA A 1 988 ? -6.884 6.260 41.789 1.00 72.00 988 ALA A N 1
ATOM 7641 C CA . ALA A 1 988 ? -6.087 6.846 40.710 1.00 72.00 988 ALA A CA 1
ATOM 7642 C C . ALA A 1 988 ? -4.584 6.540 40.855 1.00 72.00 988 ALA A C 1
ATOM 7644 O O . ALA A 1 988 ? -3.937 6.208 39.867 1.00 72.00 988 ALA A O 1
ATOM 7645 N N . ASN A 1 989 ? -4.032 6.572 42.078 1.00 76.31 989 ASN A N 1
ATOM 7646 C CA . ASN A 1 989 ? -2.641 6.163 42.321 1.00 76.31 989 ASN A CA 1
ATOM 7647 C C . ASN A 1 989 ? -2.423 4.678 41.988 1.00 76.31 989 ASN A C 1
ATOM 7649 O O . ASN A 1 989 ? -1.432 4.341 41.350 1.00 76.31 989 ASN A O 1
ATOM 7653 N N . ALA A 1 990 ? -3.368 3.802 42.345 1.00 83.19 990 ALA A N 1
ATOM 7654 C CA . ALA A 1 990 ? -3.273 2.377 42.027 1.00 83.19 990 ALA A CA 1
ATOM 7655 C C . ALA A 1 990 ? -3.338 2.101 40.510 1.00 83.19 990 ALA A C 1
ATOM 7657 O O . ALA A 1 990 ? -2.602 1.257 39.995 1.00 83.19 990 ALA A O 1
ATOM 7658 N N . GLU A 1 991 ? -4.197 2.817 39.778 1.00 86.06 991 GLU A N 1
ATOM 7659 C CA . GLU A 1 991 ? -4.280 2.728 38.315 1.00 86.06 991 GLU A CA 1
ATOM 7660 C C . GLU A 1 991 ? -3.029 3.287 37.620 1.00 86.06 991 GLU A C 1
ATOM 7662 O O . GLU A 1 991 ? -2.528 2.667 36.678 1.00 86.06 991 GLU A O 1
ATOM 7667 N N . PHE A 1 992 ? -2.496 4.412 38.108 1.00 89.06 992 PHE A N 1
ATOM 7668 C CA . PHE A 1 992 ? -1.220 4.977 37.666 1.00 89.06 992 PHE A CA 1
ATOM 7669 C C . PHE A 1 992 ? -0.079 3.975 37.836 1.00 89.06 992 PHE A C 1
ATOM 7671 O O . PHE A 1 992 ? 0.616 3.666 36.869 1.00 89.06 992 PHE A O 1
ATOM 7678 N N . ASP A 1 993 ? 0.084 3.427 39.042 1.00 88.00 993 ASP A N 1
ATOM 7679 C CA . ASP A 1 993 ? 1.159 2.485 39.346 1.00 88.00 993 ASP A CA 1
ATOM 7680 C C . ASP A 1 993 ? 1.055 1.237 38.467 1.00 88.00 993 ASP A C 1
ATOM 7682 O O . ASP A 1 993 ? 2.055 0.786 37.911 1.00 88.00 993 ASP A O 1
ATOM 7686 N N . LYS A 1 994 ? -0.160 0.717 38.251 1.00 90.31 994 LYS A N 1
ATOM 7687 C CA . LYS A 1 994 ? -0.392 -0.428 37.362 1.00 90.31 994 LYS A CA 1
ATOM 7688 C C . LYS A 1 994 ? 0.003 -0.136 35.911 1.00 90.31 994 LYS A C 1
ATOM 7690 O O . LYS A 1 994 ? 0.563 -1.011 35.249 1.00 90.31 994 LYS A O 1
ATOM 7695 N N . LEU A 1 995 ? -0.289 1.064 35.402 1.00 92.38 995 LEU A N 1
ATOM 7696 C CA . LEU A 1 995 ? 0.109 1.473 34.054 1.00 92.38 995 LEU A CA 1
ATOM 7697 C C . LEU A 1 995 ? 1.627 1.620 33.939 1.00 92.38 995 LEU A C 1
ATOM 7699 O O . LEU A 1 995 ? 2.213 1.097 32.993 1.00 92.38 995 LEU A O 1
ATOM 7703 N N . VAL A 1 996 ? 2.263 2.306 34.889 1.00 92.56 996 VAL A N 1
ATOM 7704 C CA . VAL A 1 996 ? 3.713 2.523 34.861 1.00 92.56 996 VAL A CA 1
ATOM 7705 C C . VAL A 1 996 ? 4.462 1.203 35.009 1.00 92.56 996 VAL A C 1
ATOM 7707 O O . VAL A 1 996 ? 5.385 0.955 34.244 1.00 92.56 996 VAL A O 1
ATOM 7710 N N . GLU A 1 997 ? 4.034 0.296 35.888 1.00 91.00 997 GLU A N 1
ATOM 7711 C CA . GLU A 1 997 ? 4.633 -1.044 35.972 1.00 91.00 997 GLU A CA 1
ATOM 7712 C C . GLU A 1 997 ? 4.490 -1.824 34.654 1.00 91.00 997 GLU A C 1
ATOM 7714 O O . GLU A 1 997 ? 5.430 -2.501 34.243 1.00 91.00 997 GLU A O 1
ATOM 7719 N N . ARG A 1 998 ? 3.364 -1.680 33.937 1.00 91.06 998 ARG A N 1
ATOM 7720 C CA . ARG A 1 998 ? 3.184 -2.275 32.600 1.00 91.06 998 ARG A CA 1
ATOM 7721 C C . ARG A 1 998 ? 4.094 -1.642 31.541 1.00 91.06 998 ARG A C 1
ATOM 7723 O O . ARG A 1 998 ? 4.536 -2.341 30.632 1.00 91.06 998 ARG A O 1
ATOM 7730 N N . LEU A 1 999 ? 4.367 -0.340 31.633 1.00 93.25 999 LEU A N 1
ATOM 7731 C CA . LEU A 1 999 ? 5.316 0.352 30.755 1.00 93.25 999 LEU A CA 1
ATOM 7732 C C . LEU A 1 999 ? 6.752 -0.101 31.038 1.00 93.25 999 LEU A C 1
ATOM 7734 O O . LEU A 1 999 ? 7.476 -0.449 30.112 1.00 93.25 999 LEU A O 1
ATOM 7738 N N . LEU A 1 1000 ? 7.146 -0.173 32.311 1.00 91.81 1000 LEU A N 1
ATOM 7739 C CA . LEU A 1 1000 ? 8.476 -0.627 32.721 1.00 91.81 1000 LEU A CA 1
ATOM 7740 C C . LEU A 1 1000 ? 8.707 -2.113 32.416 1.00 91.81 1000 LEU A C 1
ATOM 7742 O O . LEU A 1 1000 ? 9.838 -2.505 32.129 1.00 91.81 1000 LEU A O 1
ATOM 7746 N N . SER A 1 1001 ? 7.655 -2.941 32.420 1.00 88.50 1001 SER A N 1
ATOM 7747 C CA . SER A 1 1001 ? 7.754 -4.350 32.019 1.00 88.50 1001 SER A CA 1
ATOM 7748 C C . SER A 1 1001 ? 7.994 -4.546 30.519 1.00 88.50 1001 SER A C 1
ATOM 7750 O O . SER A 1 1001 ? 8.351 -5.649 30.115 1.00 88.50 1001 SER A O 1
ATOM 7752 N N . GLN A 1 1002 ? 7.865 -3.493 29.698 1.00 87.62 1002 GLN A N 1
ATOM 7753 C CA . GLN A 1 1002 ? 8.269 -3.524 28.287 1.00 87.62 1002 GLN A CA 1
ATOM 7754 C C . GLN A 1 1002 ? 9.794 -3.502 28.104 1.00 87.62 1002 GLN A C 1
ATOM 7756 O O . GLN A 1 1002 ? 10.275 -3.630 26.982 1.00 87.62 1002 GLN A O 1
ATOM 7761 N N . ALA A 1 1003 ? 10.579 -3.319 29.168 1.00 89.75 1003 ALA A N 1
ATOM 7762 C CA . ALA A 1 1003 ? 12.027 -3.441 29.093 1.00 89.75 1003 ALA A CA 1
ATOM 7763 C C . ALA A 1 1003 ? 12.442 -4.927 29.151 1.00 89.75 1003 ALA A C 1
ATOM 7765 O O . ALA A 1 1003 ? 12.190 -5.586 30.166 1.00 89.75 1003 ALA A O 1
ATOM 7766 N N . PRO A 1 1004 ? 13.170 -5.464 28.153 1.00 81.06 1004 PRO A N 1
ATOM 7767 C CA . PRO A 1 1004 ? 13.524 -6.888 28.100 1.00 81.06 1004 PRO A CA 1
ATOM 7768 C C . PRO A 1 1004 ? 14.452 -7.373 29.236 1.00 81.06 1004 PRO A C 1
ATOM 7770 O O . PRO A 1 1004 ? 14.643 -8.574 29.400 1.00 81.06 1004 PRO A O 1
ATOM 7773 N N . GLY A 1 1005 ? 15.037 -6.461 30.023 1.00 75.00 1005 GLY A N 1
ATOM 7774 C CA . GLY A 1 1005 ? 15.968 -6.752 31.124 1.00 75.00 1005 GLY A CA 1
ATOM 7775 C C . GLY A 1 1005 ? 15.412 -6.572 32.544 1.00 75.00 1005 GLY A C 1
ATOM 7776 O O . GLY A 1 1005 ? 16.205 -6.523 33.479 1.00 75.00 1005 GLY A O 1
ATOM 7777 N N . GLY A 1 1006 ? 14.091 -6.439 32.729 1.00 69.44 1006 GLY A N 1
ATOM 7778 C CA . GLY A 1 1006 ? 13.468 -6.289 34.060 1.00 69.44 1006 GLY A CA 1
ATOM 7779 C C . GLY A 1 1006 ? 13.235 -4.843 34.533 1.00 69.44 1006 GLY A C 1
ATOM 7780 O O . GLY A 1 1006 ? 12.810 -4.626 35.675 1.00 69.44 1006 GLY A O 1
ATOM 7781 N N . GLY A 1 1007 ? 13.449 -3.867 33.646 1.00 75.56 1007 GLY A N 1
ATOM 7782 C CA . GLY A 1 1007 ? 13.239 -2.439 33.898 1.00 75.56 1007 GLY A CA 1
ATOM 7783 C C . GLY A 1 1007 ? 14.487 -1.697 34.401 1.00 75.56 1007 GLY A C 1
ATOM 7784 O O . GLY A 1 1007 ? 15.568 -2.280 34.497 1.00 75.56 1007 GLY A O 1
ATOM 7785 N N . PRO A 1 1008 ? 14.362 -0.393 34.695 1.00 80.50 1008 PRO A N 1
ATOM 7786 C CA . PRO A 1 1008 ? 15.445 0.418 35.246 1.00 80.50 1008 PRO A CA 1
ATOM 7787 C C . PRO A 1 1008 ? 15.808 -0.010 36.678 1.00 80.50 1008 PRO A C 1
ATOM 7789 O O . PRO A 1 1008 ? 14.948 -0.438 37.447 1.00 80.50 1008 PRO A O 1
ATOM 7792 N N . ASN A 1 1009 ? 17.088 0.151 37.044 1.00 79.94 1009 ASN A N 1
ATOM 7793 C CA . ASN A 1 1009 ? 17.600 -0.187 38.382 1.00 79.94 1009 ASN A CA 1
ATOM 7794 C C . ASN A 1 1009 ? 16.943 0.649 39.494 1.00 79.94 1009 ASN A C 1
ATOM 7796 O O . ASN A 1 1009 ? 16.696 0.134 40.581 1.00 79.94 1009 ASN A O 1
ATOM 7800 N N . ASP A 1 1010 ? 16.671 1.927 39.218 1.00 86.88 1010 ASP A N 1
ATOM 7801 C CA . ASP A 1 1010 ? 15.962 2.837 40.119 1.00 86.88 1010 ASP A CA 1
ATOM 7802 C C . ASP A 1 1010 ? 14.521 3.020 39.626 1.00 86.88 1010 ASP A C 1
ATOM 7804 O O . ASP A 1 1010 ? 14.221 3.857 38.769 1.00 86.88 1010 ASP A O 1
ATOM 7808 N N . ARG A 1 1011 ? 13.626 2.164 40.129 1.00 86.56 1011 ARG A N 1
ATOM 7809 C CA . ARG A 1 1011 ? 12.209 2.172 39.748 1.00 86.56 1011 ARG A CA 1
ATOM 7810 C C . ARG A 1 1011 ? 11.468 3.404 40.259 1.00 86.56 1011 ARG A C 1
ATOM 7812 O O . ARG A 1 1011 ? 10.528 3.837 39.598 1.00 86.56 1011 ARG A O 1
ATOM 7819 N N . ASP A 1 1012 ? 11.878 3.968 41.391 1.00 86.50 1012 ASP A N 1
ATOM 7820 C CA . ASP A 1 1012 ? 11.216 5.136 41.975 1.00 86.50 1012 ASP A CA 1
ATOM 7821 C C . ASP A 1 1012 ? 11.530 6.394 41.160 1.00 86.50 1012 ASP A C 1
ATOM 7823 O O . ASP A 1 1012 ? 10.616 7.148 40.815 1.00 86.50 1012 ASP A O 1
ATOM 7827 N N . ALA A 1 1013 ? 12.789 6.570 40.743 1.00 89.56 1013 ALA A N 1
ATOM 7828 C CA . ALA A 1 1013 ? 13.168 7.639 39.820 1.00 89.56 1013 ALA A CA 1
ATOM 7829 C C . ALA A 1 1013 ? 12.443 7.516 38.466 1.00 89.56 1013 ALA A C 1
ATOM 7831 O O . ALA A 1 1013 ? 11.900 8.499 37.962 1.00 89.56 1013 ALA A O 1
ATOM 7832 N N . ALA A 1 1014 ? 12.359 6.303 37.907 1.00 90.75 1014 ALA A N 1
ATOM 7833 C CA . ALA A 1 1014 ? 11.643 6.062 36.653 1.00 90.75 1014 ALA A CA 1
ATOM 7834 C C . ALA A 1 1014 ? 10.136 6.361 36.764 1.00 90.75 1014 ALA A C 1
ATOM 7836 O O . ALA A 1 1014 ? 9.544 6.935 35.849 1.00 90.75 1014 ALA A O 1
ATOM 7837 N N . LYS A 1 1015 ? 9.507 6.013 37.896 1.00 90.62 1015 LYS A N 1
ATOM 7838 C CA . LYS A 1 1015 ? 8.106 6.359 38.184 1.00 90.62 1015 LYS A CA 1
ATOM 7839 C C . LYS A 1 1015 ? 7.887 7.867 38.269 1.00 90.62 1015 LYS A C 1
ATOM 7841 O O . LYS A 1 1015 ? 6.870 8.349 37.767 1.00 90.62 1015 LYS A O 1
ATOM 7846 N N . ALA A 1 1016 ? 8.814 8.606 38.879 1.00 90.31 1016 ALA A N 1
ATOM 7847 C CA . ALA A 1 1016 ? 8.742 10.064 38.957 1.00 90.31 1016 ALA A CA 1
ATOM 7848 C C . ALA A 1 1016 ? 8.816 10.713 37.563 1.00 90.31 1016 ALA A C 1
ATOM 7850 O O . ALA A 1 1016 ? 8.001 11.576 37.243 1.00 90.31 1016 ALA A O 1
ATOM 7851 N N . GLU A 1 1017 ? 9.715 10.231 36.703 1.00 93.50 1017 GLU A N 1
ATOM 7852 C CA . GLU A 1 1017 ? 9.856 10.701 35.319 1.00 93.50 1017 GLU A CA 1
ATOM 7853 C C . GLU A 1 1017 ? 8.587 10.432 34.486 1.00 93.50 1017 GLU A C 1
ATOM 7855 O O . GLU A 1 1017 ? 8.058 11.329 33.822 1.00 93.50 1017 GLU A O 1
ATOM 7860 N N . TRP A 1 1018 ? 8.013 9.226 34.595 1.00 94.75 1018 TRP A N 1
ATOM 7861 C CA . TRP A 1 1018 ? 6.723 8.906 33.972 1.00 94.75 1018 TRP A CA 1
ATOM 7862 C C . TRP A 1 1018 ? 5.587 9.782 34.494 1.00 94.75 1018 TRP A C 1
ATOM 7864 O O . TRP A 1 1018 ? 4.724 10.190 33.717 1.00 94.75 1018 TRP A O 1
ATOM 7874 N N . ARG A 1 1019 ? 5.572 10.095 35.793 1.00 92.25 1019 ARG A N 1
ATOM 7875 C CA . ARG A 1 1019 ? 4.569 10.987 36.386 1.00 92.25 1019 ARG A CA 1
ATOM 7876 C C . ARG A 1 1019 ? 4.656 12.388 35.794 1.00 92.25 1019 ARG A C 1
ATOM 7878 O O . ARG A 1 1019 ? 3.619 12.972 35.481 1.00 92.25 1019 ARG A O 1
ATOM 7885 N N . GLU A 1 1020 ? 5.860 12.926 35.627 1.00 93.12 1020 GLU A N 1
ATOM 7886 C CA . GLU A 1 1020 ? 6.069 14.239 35.013 1.00 93.12 1020 GLU A CA 1
ATOM 7887 C C . GLU A 1 1020 ? 5.565 14.258 33.563 1.00 93.12 1020 GLU A C 1
ATOM 7889 O O . GLU A 1 1020 ? 4.753 15.114 33.192 1.00 93.12 1020 GLU A O 1
ATOM 7894 N N . TRP A 1 1021 ? 5.963 13.270 32.759 1.00 96.38 1021 TRP A N 1
ATOM 7895 C CA . TRP A 1 1021 ? 5.561 13.201 31.356 1.00 96.38 1021 TRP A CA 1
ATOM 7896 C C . TRP A 1 1021 ? 4.058 12.949 31.173 1.00 96.38 1021 TRP A C 1
ATOM 7898 O O . TRP A 1 1021 ? 3.404 13.647 30.394 1.00 96.38 1021 TRP A O 1
ATOM 7908 N N . LEU A 1 1022 ? 3.468 12.011 31.924 1.00 96.00 1022 LEU A N 1
ATOM 7909 C CA . LEU A 1 1022 ? 2.034 11.712 31.845 1.00 96.00 1022 LEU A CA 1
ATOM 7910 C C . LEU A 1 1022 ? 1.175 12.900 32.288 1.00 96.00 1022 LEU A C 1
ATOM 7912 O O . LEU A 1 1022 ? 0.101 13.101 31.728 1.00 96.00 1022 LEU A O 1
ATOM 7916 N N . ASN A 1 1023 ? 1.649 13.734 33.220 1.00 92.56 1023 ASN A N 1
ATOM 7917 C CA . ASN A 1 1023 ? 0.993 15.001 33.556 1.00 92.56 1023 ASN A CA 1
ATOM 7918 C C . ASN A 1 1023 ? 0.970 15.978 32.369 1.00 92.56 1023 ASN A C 1
ATOM 7920 O O . ASN A 1 1023 ? -0.050 16.619 32.106 1.00 92.56 1023 ASN A O 1
ATOM 7924 N N . LEU A 1 1024 ? 2.085 16.109 31.641 1.00 93.31 1024 LEU A N 1
ATOM 7925 C CA . LEU A 1 1024 ? 2.154 16.951 30.441 1.00 93.31 1024 LEU A CA 1
ATOM 7926 C C . LEU A 1 1024 ? 1.229 16.423 29.339 1.00 93.31 1024 LEU A C 1
ATOM 7928 O O . LEU A 1 1024 ? 0.483 17.195 28.732 1.00 93.31 1024 LEU A O 1
ATOM 7932 N N . TYR A 1 1025 ? 1.244 15.110 29.123 1.00 96.00 1025 TYR A N 1
ATOM 7933 C CA . TYR A 1 1025 ? 0.418 14.443 28.126 1.00 96.00 1025 TYR A CA 1
ATOM 7934 C C . TYR A 1 1025 ? -1.080 14.501 28.470 1.00 96.00 1025 TYR A C 1
ATOM 7936 O O . TYR A 1 1025 ? -1.886 14.825 27.599 1.00 96.00 1025 TYR A O 1
ATOM 7944 N N . ALA A 1 1026 ? -1.462 14.317 29.739 1.00 94.56 1026 ALA A N 1
ATOM 7945 C CA . ALA A 1 1026 ? -2.838 14.487 30.217 1.00 94.56 1026 ALA A CA 1
ATOM 7946 C C . ALA A 1 1026 ? -3.377 15.887 29.904 1.00 94.56 1026 ALA A C 1
ATOM 7948 O O . ALA A 1 1026 ? -4.412 16.015 29.253 1.00 94.56 1026 ALA A O 1
ATOM 7949 N N . ARG A 1 1027 ? -2.627 16.941 30.260 1.00 93.31 1027 ARG A N 1
ATOM 7950 C CA . ARG A 1 1027 ? -3.008 18.330 29.946 1.00 93.31 1027 ARG A CA 1
ATOM 7951 C C . ARG A 1 1027 ? -3.139 18.565 28.446 1.00 93.31 1027 ARG A C 1
ATOM 7953 O O . ARG A 1 1027 ? -3.967 19.367 28.020 1.00 93.31 1027 ARG A O 1
ATOM 7960 N N . ARG A 1 1028 ? -2.302 17.911 27.636 1.00 94.69 1028 ARG A N 1
ATOM 7961 C CA . ARG A 1 1028 ? -2.365 18.019 26.177 1.00 94.69 1028 ARG A CA 1
ATOM 7962 C C . ARG A 1 1028 ? -3.616 17.348 25.602 1.00 94.69 1028 ARG A C 1
ATOM 7964 O O . ARG A 1 1028 ? -4.226 17.929 24.706 1.00 94.69 1028 ARG A O 1
ATOM 7971 N N . ILE A 1 1029 ? -4.008 16.187 26.127 1.00 94.75 1029 ILE A N 1
ATOM 7972 C CA . ILE A 1 1029 ? -5.262 15.503 25.777 1.00 94.75 1029 ILE A CA 1
ATOM 7973 C C . ILE A 1 1029 ? -6.468 16.360 26.184 1.00 94.75 1029 ILE A C 1
ATOM 7975 O O . ILE A 1 1029 ? -7.368 16.587 25.382 1.00 94.75 1029 ILE A O 1
ATOM 7979 N N . GLU A 1 1030 ? -6.479 16.879 27.415 1.00 92.31 1030 GLU A N 1
ATOM 7980 C CA . GLU A 1 1030 ? -7.606 17.648 27.963 1.00 92.31 1030 GLU A CA 1
ATOM 7981 C C . GLU A 1 1030 ? -7.921 18.917 27.160 1.00 92.31 1030 GLU A C 1
ATOM 7983 O O . GLU A 1 1030 ? -9.085 19.301 27.044 1.00 92.31 1030 GLU A O 1
ATOM 7988 N N . ARG A 1 1031 ? -6.909 19.547 26.551 1.00 91.62 1031 ARG A N 1
ATOM 7989 C CA . ARG A 1 1031 ? -7.096 20.716 25.673 1.00 91.62 1031 ARG A CA 1
ATOM 7990 C C . ARG A 1 1031 ? -7.955 20.435 24.448 1.00 91.62 1031 ARG A C 1
ATOM 7992 O O . ARG A 1 1031 ? -8.612 21.348 23.962 1.00 91.62 1031 ARG A O 1
ATOM 7999 N N . GLU A 1 1032 ? -7.954 19.200 23.963 1.00 92.19 1032 GLU A N 1
ATOM 8000 C CA . GLU A 1 1032 ? -8.761 18.771 22.821 1.00 92.19 1032 GLU A CA 1
ATOM 8001 C C . GLU A 1 1032 ? -9.881 17.809 23.235 1.00 92.19 1032 GLU A C 1
ATOM 8003 O O . GLU A 1 1032 ? -10.458 17.129 22.389 1.00 92.19 1032 GLU A O 1
ATOM 8008 N N . ALA A 1 1033 ? -10.250 17.771 24.523 1.00 87.44 1033 ALA A N 1
ATOM 8009 C CA . ALA A 1 1033 ? -11.316 16.901 25.021 1.00 87.44 1033 ALA A CA 1
ATOM 8010 C C . ALA A 1 1033 ? -12.647 17.110 24.277 1.00 87.44 1033 ALA A C 1
ATOM 8012 O O . ALA A 1 1033 ? -13.387 16.159 24.024 1.00 87.44 1033 ALA A O 1
ATOM 8013 N N . THR A 1 1034 ? -12.932 18.346 23.856 1.00 87.94 1034 THR A N 1
ATOM 8014 C CA . THR A 1 1034 ? -14.120 18.681 23.058 1.00 87.94 1034 THR A CA 1
ATOM 8015 C C . THR A 1 1034 ? -14.130 18.019 21.681 1.00 87.94 1034 THR A C 1
ATOM 8017 O O . THR A 1 1034 ? -15.206 17.714 21.174 1.00 87.94 1034 THR A O 1
ATOM 8020 N N . GLU A 1 1035 ? -12.961 17.754 21.094 1.00 89.44 1035 GLU A N 1
ATOM 8021 C CA . GLU A 1 1035 ? -12.818 17.132 19.769 1.00 89.44 1035 GLU A CA 1
ATOM 8022 C C . GLU A 1 1035 ? -13.124 15.631 19.787 1.00 89.44 1035 GLU A C 1
ATOM 8024 O O . GLU A 1 1035 ? -13.469 15.046 18.756 1.00 89.44 1035 GLU A O 1
ATOM 8029 N N . TRP A 1 1036 ? -12.984 15.004 20.955 1.00 86.25 1036 TRP A N 1
ATOM 8030 C CA . TRP A 1 1036 ? -13.236 13.582 21.173 1.00 86.25 1036 TRP A CA 1
ATOM 8031 C C . TRP A 1 1036 ? -14.677 13.282 21.605 1.00 86.25 1036 TRP A C 1
ATOM 8033 O O . TRP A 1 1036 ? -15.160 12.169 21.412 1.00 86.25 1036 TRP A O 1
ATOM 8043 N N . GLY A 1 1037 ? -15.390 14.273 22.143 1.00 85.25 1037 GLY A N 1
ATOM 8044 C CA . GLY A 1 1037 ? -16.777 14.129 22.581 1.00 85.25 1037 GLY A CA 1
ATOM 8045 C C . GLY A 1 1037 ? -16.921 13.502 23.972 1.00 85.25 1037 GLY A C 1
ATOM 8046 O O . GLY A 1 1037 ? -15.998 13.503 24.782 1.00 85.25 1037 GLY A O 1
ATOM 8047 N N . LYS A 1 1038 ? -18.127 13.004 24.281 1.00 81.12 1038 LYS A N 1
ATOM 8048 C CA . LYS A 1 1038 ? -18.492 12.552 25.639 1.00 81.12 1038 LYS A CA 1
ATOM 8049 C C . LYS A 1 1038 ? -17.751 11.290 26.094 1.00 81.12 1038 LYS A C 1
ATOM 8051 O O . LYS A 1 1038 ? -17.509 11.144 27.285 1.00 81.12 1038 LYS A O 1
ATOM 8056 N N . GLU A 1 1039 ? -17.374 10.415 25.165 1.00 88.62 1039 GLU A N 1
ATOM 8057 C CA . GLU A 1 1039 ? -16.651 9.163 25.436 1.00 88.62 1039 GLU A CA 1
ATOM 8058 C C . GLU A 1 1039 ? -15.177 9.270 25.028 1.00 88.62 1039 GLU A C 1
ATOM 8060 O O . GLU A 1 1039 ? -14.618 8.382 24.383 1.00 88.62 1039 GLU A O 1
ATOM 8065 N N . MET A 1 1040 ? -14.539 10.387 25.398 1.00 91.12 1040 MET A N 1
ATOM 8066 C CA . MET A 1 1040 ? -13.182 10.722 24.963 1.00 91.12 1040 MET A CA 1
ATOM 8067 C C . MET A 1 1040 ? -12.182 9.579 25.149 1.00 91.12 1040 MET A C 1
ATOM 8069 O O . MET A 1 1040 ? -11.394 9.306 24.249 1.00 91.12 1040 MET A O 1
ATOM 8073 N N . ASP A 1 1041 ? -12.194 8.911 26.302 1.00 90.00 1041 ASP A N 1
ATOM 8074 C CA . ASP A 1 1041 ? -11.219 7.860 26.598 1.00 90.00 1041 ASP A CA 1
ATOM 8075 C C . ASP A 1 1041 ? -11.405 6.605 25.735 1.00 90.00 1041 ASP A C 1
ATOM 8077 O O . ASP A 1 1041 ? -10.412 5.989 25.351 1.00 90.00 1041 ASP A O 1
ATOM 8081 N N . VAL A 1 1042 ? -12.648 6.243 25.397 1.00 91.38 1042 VAL A N 1
ATOM 8082 C CA . VAL A 1 1042 ? -12.954 5.075 24.552 1.00 91.38 1042 VAL A CA 1
ATOM 8083 C C . VAL A 1 1042 ? -12.548 5.353 23.109 1.00 91.38 1042 VAL A C 1
ATOM 8085 O O . VAL A 1 1042 ? -11.826 4.563 22.500 1.00 91.38 1042 VAL A O 1
ATOM 8088 N N . GLU A 1 1043 ? -12.949 6.508 22.576 1.00 93.19 1043 GLU A N 1
ATOM 8089 C CA . GLU A 1 1043 ? -12.612 6.906 21.208 1.00 93.19 1043 GLU A CA 1
ATOM 8090 C C . GLU A 1 1043 ? -11.103 7.119 21.033 1.00 93.19 1043 GLU A C 1
ATOM 8092 O O . GLU A 1 1043 ? -10.533 6.697 20.023 1.00 93.19 1043 GLU A O 1
ATOM 8097 N N . ARG A 1 1044 ? -10.426 7.705 22.032 1.00 95.12 1044 ARG A N 1
ATOM 8098 C CA . ARG A 1 1044 ? -8.967 7.872 22.016 1.00 95.12 1044 ARG A CA 1
ATOM 8099 C C . ARG A 1 1044 ? -8.251 6.525 22.061 1.00 95.12 1044 ARG A C 1
ATOM 8101 O O . ARG A 1 1044 ? -7.326 6.315 21.279 1.00 95.12 1044 ARG A O 1
ATOM 8108 N N . ALA A 1 1045 ? -8.687 5.599 22.918 1.00 94.31 1045 ALA A N 1
ATOM 8109 C CA . ALA A 1 1045 ? -8.119 4.254 22.970 1.00 94.31 1045 ALA A CA 1
ATOM 8110 C C . ALA A 1 1045 ? -8.291 3.520 21.631 1.00 94.31 1045 ALA A C 1
ATOM 8112 O O . ALA A 1 1045 ? -7.323 2.958 21.119 1.00 94.31 1045 ALA A O 1
ATOM 8113 N N . ARG A 1 1046 ? -9.480 3.590 21.012 1.00 94.62 1046 ARG A N 1
ATOM 8114 C CA . ARG A 1 1046 ? -9.747 3.005 19.686 1.00 94.62 1046 ARG A CA 1
ATOM 8115 C C . ARG A 1 1046 ? -8.832 3.598 18.611 1.00 94.62 1046 ARG A C 1
ATOM 8117 O O . ARG A 1 1046 ? -8.178 2.850 17.889 1.00 94.62 1046 ARG A O 1
ATOM 8124 N N . ALA A 1 1047 ? -8.736 4.926 18.530 1.00 95.12 1047 ALA A N 1
ATOM 8125 C CA . ALA A 1 1047 ? -7.871 5.609 17.564 1.00 95.12 1047 ALA A CA 1
ATOM 8126 C C . ALA A 1 1047 ? -6.379 5.298 17.787 1.00 95.12 1047 ALA A C 1
ATOM 8128 O O . ALA A 1 1047 ? -5.629 5.092 16.829 1.00 95.12 1047 ALA A O 1
ATOM 8129 N N . GLY A 1 1048 ? -5.957 5.214 19.052 1.00 96.38 1048 GLY A N 1
ATOM 8130 C CA . GLY A 1 1048 ? -4.610 4.816 19.437 1.00 96.38 1048 GLY A CA 1
ATOM 8131 C C . GLY A 1 1048 ? -4.292 3.374 19.042 1.00 96.38 1048 GLY A C 1
ATOM 8132 O O . GLY A 1 1048 ? -3.219 3.130 18.495 1.00 96.38 1048 GLY A O 1
ATOM 8133 N N . ARG A 1 1049 ? -5.213 2.423 19.257 1.00 97.12 1049 ARG A N 1
ATOM 8134 C CA . ARG A 1 1049 ? -5.058 1.026 18.809 1.00 97.12 1049 ARG A CA 1
ATOM 8135 C C . ARG A 1 1049 ? -4.980 0.937 17.280 1.00 97.12 1049 ARG A C 1
ATOM 8137 O O . ARG A 1 1049 ? -4.083 0.287 16.759 1.00 97.12 1049 ARG A O 1
ATOM 8144 N N . ALA A 1 1050 ? -5.816 1.683 16.559 1.00 96.25 1050 ALA A N 1
ATOM 8145 C CA . ALA A 1 1050 ? -5.779 1.736 15.094 1.00 96.25 1050 ALA A CA 1
ATOM 8146 C C . ALA A 1 1050 ? -4.485 2.349 14.516 1.00 96.25 1050 ALA A C 1
ATOM 8148 O O . ALA A 1 1050 ? -4.189 2.153 13.344 1.00 96.25 1050 ALA A O 1
ATOM 8149 N N . SER A 1 1051 ? -3.716 3.094 15.321 1.00 97.62 1051 SER A N 1
ATOM 8150 C CA . SER A 1 1051 ? -2.475 3.754 14.883 1.00 97.62 1051 SER A CA 1
ATOM 8151 C C . SER A 1 1051 ? -1.203 3.073 15.391 1.00 97.62 1051 SER A C 1
ATOM 8153 O O . SER A 1 1051 ? -0.117 3.355 14.883 1.00 97.62 1051 SER A O 1
ATOM 8155 N N . ASN A 1 1052 ? -1.304 2.195 16.393 1.00 98.25 1052 ASN A N 1
ATOM 8156 C CA . ASN A 1 1052 ? -0.161 1.544 17.030 1.00 98.25 1052 ASN A CA 1
ATOM 8157 C C . ASN A 1 1052 ? -0.245 0.030 16.862 1.00 98.25 1052 ASN A C 1
ATOM 8159 O O . ASN A 1 1052 ? -1.149 -0.576 17.438 1.00 98.25 1052 ASN A O 1
ATOM 8163 N N . PRO A 1 1053 ? 0.678 -0.592 16.113 1.00 97.81 1053 PRO A N 1
ATOM 8164 C CA . PRO A 1 1053 ? 0.600 -2.013 15.829 1.00 97.81 1053 PRO A CA 1
ATOM 8165 C C . PRO A 1 1053 ? 0.772 -2.835 17.109 1.00 97.81 1053 PRO A C 1
ATOM 8167 O O . PRO A 1 1053 ? 1.619 -2.530 17.952 1.00 97.81 1053 PRO A O 1
ATOM 8170 N N . ARG A 1 1054 ? -0.041 -3.883 17.239 1.00 96.56 1054 ARG A N 1
ATOM 8171 C CA . ARG A 1 1054 ? 0.122 -4.948 18.229 1.00 96.56 1054 ARG A CA 1
ATOM 8172 C C . ARG A 1 1054 ? 1.136 -5.985 17.750 1.00 96.56 1054 ARG A C 1
ATOM 8174 O O . ARG A 1 1054 ? 1.921 -6.480 18.553 1.00 96.56 1054 ARG A O 1
ATOM 8181 N N . PHE A 1 1055 ? 1.128 -6.291 16.456 1.00 97.88 1055 PHE A N 1
ATOM 8182 C CA . PHE A 1 1055 ? 2.069 -7.206 15.822 1.00 97.88 1055 PHE A CA 1
ATOM 8183 C C . PHE A 1 1055 ? 3.109 -6.443 14.998 1.00 97.88 1055 PHE A C 1
ATOM 8185 O O . PHE A 1 1055 ? 2.773 -5.558 14.213 1.00 97.88 1055 PHE A O 1
ATOM 8192 N N . VAL A 1 1056 ? 4.383 -6.795 15.171 1.00 96.38 1056 VAL A N 1
ATOM 8193 C CA . VAL A 1 1056 ? 5.515 -6.198 14.453 1.00 96.38 1056 VAL A CA 1
ATOM 8194 C C . VAL A 1 1056 ? 6.419 -7.317 13.969 1.00 96.38 1056 VAL A C 1
ATOM 8196 O O . VAL A 1 1056 ? 6.708 -8.256 14.708 1.00 96.38 1056 VAL A O 1
ATOM 8199 N N . LEU A 1 1057 ? 6.896 -7.202 12.732 1.00 95.19 1057 LEU A N 1
ATOM 8200 C CA . LEU A 1 1057 ? 7.737 -8.205 12.088 1.00 95.19 1057 LEU A CA 1
ATOM 8201 C C . LEU A 1 1057 ? 9.187 -8.141 12.610 1.00 95.19 1057 LEU A C 1
ATOM 8203 O O . LEU A 1 1057 ? 10.099 -7.672 11.927 1.00 95.19 1057 LEU A O 1
ATOM 8207 N N . ARG A 1 1058 ? 9.382 -8.576 13.859 1.00 93.44 1058 ARG A N 1
ATOM 8208 C CA . ARG A 1 1058 ? 10.668 -8.549 14.574 1.00 93.44 1058 ARG A CA 1
ATOM 8209 C C . ARG A 1 1058 ? 11.655 -9.578 14.018 1.00 93.44 1058 ARG A C 1
ATOM 8211 O O . ARG A 1 1058 ? 11.278 -10.606 13.456 1.00 93.44 1058 ARG A O 1
ATOM 8218 N N . GLN A 1 1059 ? 12.945 -9.329 14.236 1.00 90.00 1059 GLN A N 1
ATOM 8219 C CA . GLN A 1 1059 ? 14.025 -10.148 13.670 1.00 90.00 1059 GLN A CA 1
ATOM 8220 C C . GLN A 1 1059 ? 14.031 -11.585 14.200 1.00 90.00 1059 GLN A C 1
ATOM 8222 O O . GLN A 1 1059 ? 14.247 -12.522 13.432 1.00 90.00 1059 GLN A O 1
ATOM 8227 N N . TRP A 1 1060 ? 13.770 -11.766 15.498 1.00 91.44 1060 TRP A N 1
ATOM 8228 C CA . TRP A 1 1060 ? 13.732 -13.092 16.114 1.00 91.44 1060 TRP A CA 1
ATOM 8229 C C . TRP A 1 1060 ? 12.625 -13.965 15.507 1.00 91.44 1060 TRP A C 1
ATOM 8231 O O . TRP A 1 1060 ? 12.847 -15.143 15.233 1.00 91.44 1060 TRP A O 1
ATOM 8241 N N . LEU A 1 1061 ? 11.463 -13.361 15.240 1.00 93.31 1061 LEU A N 1
ATOM 8242 C CA . LEU A 1 1061 ? 10.311 -14.028 14.649 1.00 93.31 1061 LEU A CA 1
ATOM 8243 C C . LEU A 1 1061 ? 10.625 -14.445 13.218 1.00 93.31 1061 LEU A C 1
ATOM 8245 O O . LEU A 1 1061 ? 10.389 -15.589 12.847 1.00 93.31 1061 LEU A O 1
ATOM 8249 N N . LEU A 1 1062 ? 11.221 -13.548 12.426 1.00 92.88 1062 LEU A N 1
ATOM 8250 C CA . LEU A 1 1062 ? 11.661 -13.875 11.069 1.00 92.88 1062 LEU A CA 1
ATOM 8251 C C . LEU A 1 1062 ? 12.611 -15.074 11.063 1.00 92.88 1062 LEU A C 1
ATOM 8253 O O . LEU A 1 1062 ? 12.439 -15.976 10.251 1.00 92.88 1062 LEU A O 1
ATOM 8257 N N . GLN A 1 1063 ? 13.581 -15.111 11.980 1.00 91.38 1063 GLN A N 1
ATOM 8258 C CA . GLN A 1 1063 ? 14.524 -16.224 12.083 1.00 91.38 1063 GLN A CA 1
ATOM 8259 C C . GLN A 1 1063 ? 13.827 -17.551 12.410 1.00 91.38 1063 GLN A C 1
ATOM 8261 O O . GLN A 1 1063 ? 14.193 -18.592 11.862 1.00 91.38 1063 GLN A O 1
ATOM 8266 N N . GLU A 1 1064 ? 12.826 -17.518 13.289 1.00 92.56 1064 GLU A N 1
ATOM 8267 C CA . GLU A 1 1064 ? 12.037 -18.695 13.639 1.00 92.56 1064 GLU A CA 1
ATOM 8268 C C . GLU A 1 1064 ? 11.196 -19.181 12.451 1.00 92.56 1064 GLU A C 1
ATOM 8270 O O . GLU A 1 1064 ? 11.293 -20.347 12.073 1.00 92.56 1064 GLU A O 1
ATOM 8275 N N . VAL A 1 1065 ? 10.450 -18.281 11.803 1.00 94.56 1065 VAL A N 1
ATOM 8276 C CA . VAL A 1 1065 ? 9.589 -18.591 10.649 1.00 94.56 1065 VAL A CA 1
ATOM 8277 C C . VAL A 1 1065 ? 10.402 -19.155 9.489 1.00 94.56 1065 VAL A C 1
ATOM 8279 O O . VAL A 1 1065 ? 10.041 -20.190 8.937 1.00 94.56 1065 VAL A O 1
ATOM 8282 N N . ILE A 1 1066 ? 11.531 -18.525 9.152 1.00 93.50 1066 ILE A N 1
ATOM 8283 C CA . ILE A 1 1066 ? 12.458 -19.021 8.124 1.00 93.50 1066 ILE A CA 1
ATOM 8284 C C . ILE A 1 1066 ? 12.928 -20.434 8.477 1.00 93.50 1066 ILE A C 1
ATOM 8286 O O . ILE A 1 1066 ? 12.878 -21.328 7.635 1.00 93.50 1066 ILE A O 1
ATOM 8290 N N . GLY A 1 1067 ? 13.315 -20.657 9.736 1.00 93.12 1067 GLY A N 1
ATOM 8291 C CA . GLY A 1 1067 ? 13.755 -21.966 10.204 1.00 93.12 1067 GLY A CA 1
ATOM 8292 C C . GLY A 1 1067 ? 12.677 -23.051 10.113 1.00 93.12 1067 GLY A C 1
ATOM 8293 O O . GLY A 1 1067 ? 13.024 -24.212 9.902 1.00 93.12 1067 GLY A O 1
ATOM 8294 N N . VAL A 1 1068 ? 11.393 -22.703 10.256 1.00 93.44 1068 VAL A N 1
ATOM 8295 C CA . VAL A 1 1068 ? 10.277 -23.638 10.033 1.00 93.44 1068 VAL A CA 1
ATOM 8296 C C . VAL A 1 1068 ? 10.100 -23.907 8.539 1.00 93.44 1068 VAL A C 1
ATOM 8298 O O . VAL A 1 1068 ? 10.080 -25.070 8.149 1.00 93.44 1068 VAL A O 1
ATOM 8301 N N . VAL A 1 1069 ? 10.053 -22.861 7.706 1.00 92.88 1069 VAL A N 1
ATOM 8302 C CA . VAL A 1 1069 ? 9.877 -22.971 6.244 1.00 92.88 1069 VAL A CA 1
ATOM 8303 C C . VAL A 1 1069 ? 10.960 -23.833 5.590 1.00 92.88 1069 VAL A C 1
ATOM 8305 O O . VAL A 1 1069 ? 10.662 -24.604 4.682 1.00 92.88 1069 VAL A O 1
ATOM 8308 N N . GLU A 1 1070 ? 12.206 -23.741 6.054 1.00 90.31 1070 GLU A N 1
ATOM 8309 C CA . GLU A 1 1070 ? 13.327 -24.512 5.501 1.00 90.31 1070 GLU A CA 1
ATOM 8310 C C . GLU A 1 1070 ? 13.356 -25.980 5.955 1.00 90.31 1070 GLU A C 1
ATOM 8312 O O . GLU A 1 1070 ? 13.900 -26.826 5.247 1.00 90.31 1070 GLU A O 1
ATOM 8317 N N . LYS A 1 1071 ? 12.802 -26.299 7.133 1.00 89.81 1071 LYS A N 1
ATOM 8318 C CA . LYS A 1 1071 ? 12.849 -27.655 7.714 1.00 89.81 1071 LYS A CA 1
ATOM 8319 C C . LYS A 1 1071 ? 11.606 -28.486 7.420 1.00 89.81 1071 LYS A C 1
ATOM 8321 O O . LYS A 1 1071 ? 11.712 -29.704 7.307 1.00 89.81 1071 LYS A O 1
ATOM 8326 N N . ASP A 1 1072 ? 10.449 -27.840 7.353 1.00 88.94 1072 ASP A N 1
ATOM 8327 C CA . ASP A 1 1072 ? 9.146 -28.465 7.155 1.00 88.94 1072 ASP A CA 1
ATOM 8328 C C . ASP A 1 1072 ? 8.324 -27.582 6.214 1.00 88.94 1072 ASP A C 1
ATOM 8330 O O . ASP A 1 1072 ? 7.740 -26.581 6.628 1.00 88.94 1072 ASP A O 1
ATOM 8334 N N . SER A 1 1073 ? 8.299 -27.932 4.926 1.00 83.31 1073 SER A N 1
ATOM 8335 C CA . SER A 1 1073 ? 7.614 -27.128 3.911 1.00 83.31 1073 SER A CA 1
ATOM 8336 C C . SER A 1 1073 ? 6.090 -27.169 4.045 1.00 83.31 1073 SER A C 1
ATOM 8338 O O . SER A 1 1073 ? 5.414 -26.246 3.597 1.00 83.31 1073 SER A O 1
ATOM 8340 N N . GLU A 1 1074 ? 5.509 -28.203 4.659 1.00 86.06 1074 GLU A N 1
ATOM 8341 C CA . GLU A 1 1074 ? 4.062 -28.303 4.867 1.00 86.06 1074 GLU A CA 1
ATOM 8342 C C . GLU A 1 1074 ? 3.624 -27.360 5.988 1.00 86.06 1074 GLU A C 1
ATOM 8344 O O . GLU A 1 1074 ? 2.838 -26.442 5.750 1.00 86.06 1074 GLU A O 1
ATOM 8349 N N . ARG A 1 1075 ? 4.219 -27.509 7.177 1.00 90.06 1075 ARG A N 1
ATOM 8350 C CA . ARG A 1 1075 ? 3.965 -26.606 8.306 1.00 90.06 1075 ARG A CA 1
ATOM 8351 C C . ARG A 1 1075 ? 4.424 -25.182 8.004 1.00 90.06 1075 ARG A C 1
ATOM 8353 O O . ARG A 1 1075 ? 3.760 -24.216 8.370 1.00 90.06 1075 ARG A O 1
ATOM 8360 N N . GLY A 1 1076 ? 5.553 -25.046 7.315 1.00 92.81 1076 GLY A N 1
ATOM 8361 C CA . GLY A 1 1076 ? 6.138 -23.770 6.929 1.00 92.81 1076 GLY A CA 1
ATOM 8362 C C . GLY A 1 1076 ? 5.193 -22.898 6.115 1.00 92.81 1076 GLY A C 1
ATOM 8363 O O . GLY A 1 1076 ? 5.131 -21.699 6.369 1.00 92.81 1076 GLY A O 1
ATOM 8364 N N . ARG A 1 1077 ? 4.414 -23.483 5.195 1.00 93.62 1077 ARG A N 1
ATOM 8365 C CA . ARG A 1 1077 ? 3.412 -22.753 4.398 1.00 93.62 1077 ARG A CA 1
ATOM 8366 C C . ARG A 1 1077 ? 2.310 -22.148 5.270 1.00 93.62 1077 ARG A C 1
ATOM 8368 O O . ARG A 1 1077 ? 2.013 -20.964 5.120 1.00 93.62 1077 ARG A O 1
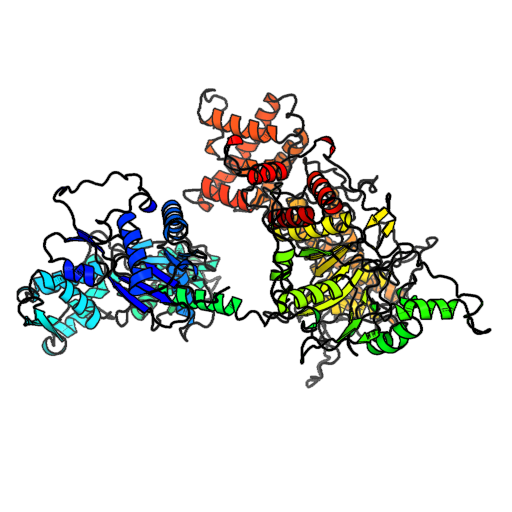ATOM 8375 N N . ARG A 1 1078 ? 1.776 -22.916 6.224 1.00 93.56 1078 ARG A N 1
ATOM 8376 C CA . ARG A 1 1078 ? 0.711 -22.464 7.137 1.00 93.56 1078 ARG A CA 1
ATOM 8377 C C . ARG A 1 1078 ? 1.195 -21.391 8.114 1.00 93.56 1078 ARG A C 1
ATOM 8379 O O . ARG A 1 1078 ? 0.562 -20.341 8.227 1.00 93.56 1078 ARG A O 1
ATOM 8386 N N . VAL A 1 1079 ? 2.376 -21.587 8.709 1.00 96.06 1079 VAL A N 1
ATOM 8387 C CA . VAL A 1 1079 ? 3.021 -20.587 9.583 1.00 96.06 1079 VAL A CA 1
ATOM 8388 C C . VAL A 1 1079 ? 3.325 -19.305 8.811 1.00 96.06 1079 VAL A C 1
ATOM 8390 O O . VAL A 1 1079 ? 3.031 -18.208 9.284 1.00 96.06 1079 VAL A O 1
ATOM 8393 N N . LEU A 1 1080 ? 3.878 -19.419 7.601 1.00 97.06 1080 LEU A N 1
ATOM 8394 C CA . LEU A 1 1080 ? 4.169 -18.266 6.751 1.00 97.06 1080 LEU A CA 1
ATOM 8395 C C . LEU A 1 1080 ? 2.892 -17.500 6.382 1.00 97.06 1080 LEU A C 1
ATOM 8397 O O . LEU A 1 1080 ? 2.888 -16.271 6.445 1.00 97.06 1080 LEU A O 1
ATOM 8401 N N . ALA A 1 1081 ? 1.809 -18.206 6.041 1.00 96.25 1081 ALA A N 1
ATOM 8402 C CA . ALA A 1 1081 ? 0.513 -17.601 5.749 1.00 96.25 1081 ALA A CA 1
ATOM 8403 C C . ALA A 1 1081 ? -0.074 -16.880 6.973 1.00 96.25 1081 ALA A C 1
ATOM 8405 O O . ALA A 1 1081 ? -0.575 -15.762 6.847 1.00 96.25 1081 ALA A O 1
ATOM 8406 N N . LYS A 1 1082 ? 0.048 -17.461 8.172 1.00 96.88 1082 LYS A N 1
ATOM 8407 C CA . LYS A 1 1082 ? -0.443 -16.848 9.412 1.00 96.88 1082 LYS A CA 1
ATOM 8408 C C . LYS A 1 1082 ? 0.348 -15.60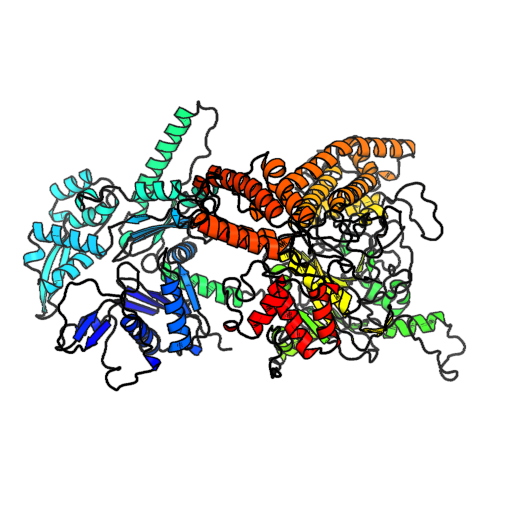8 9.801 1.00 96.88 1082 LYS A C 1
ATOM 8410 O O . LYS A 1 1082 ? -0.239 -14.574 10.106 1.00 96.88 1082 LYS A O 1
ATOM 8415 N N . VAL A 1 1083 ? 1.674 -15.665 9.704 1.00 98.19 1083 VAL A N 1
ATOM 8416 C CA . VAL A 1 1083 ? 2.539 -14.504 9.951 1.00 98.19 1083 VAL A CA 1
ATOM 8417 C C . VAL A 1 1083 ? 2.285 -13.401 8.934 1.00 98.19 1083 VAL A C 1
ATOM 8419 O O . VAL A 1 1083 ? 2.253 -12.231 9.306 1.00 98.19 1083 VAL A O 1
ATOM 8422 N N . LEU A 1 1084 ? 2.056 -13.748 7.666 1.00 98.12 1084 LEU A N 1
ATOM 8423 C CA . LEU A 1 1084 ? 1.649 -12.780 6.654 1.00 98.12 1084 LEU A CA 1
ATOM 8424 C C . LEU A 1 1084 ? 0.304 -12.132 7.000 1.00 98.12 1084 LEU A C 1
ATOM 8426 O O . LEU A 1 1084 ? 0.159 -10.921 6.849 1.00 98.12 1084 LEU A O 1
ATOM 8430 N N . HIS A 1 1085 ? -0.662 -12.914 7.482 1.00 97.06 1085 HIS A N 1
ATOM 8431 C CA . HIS A 1 1085 ? -1.967 -12.410 7.895 1.00 97.06 1085 HIS A CA 1
ATOM 8432 C C . HIS A 1 1085 ? -1.854 -11.436 9.078 1.00 97.06 1085 HIS A C 1
ATOM 8434 O O . HIS A 1 1085 ? -2.417 -10.341 9.023 1.00 97.06 1085 HIS A O 1
ATOM 8440 N N . MET A 1 1086 ? -1.051 -11.771 10.094 1.00 98.19 1086 MET A N 1
ATOM 8441 C CA . MET A 1 1086 ? -0.754 -10.868 11.212 1.00 98.19 1086 MET A CA 1
ATOM 8442 C C . MET A 1 1086 ? 0.001 -9.613 10.748 1.00 98.19 1086 MET A C 1
ATOM 8444 O O . MET A 1 1086 ? -0.329 -8.504 11.163 1.00 98.19 1086 MET A O 1
ATOM 8448 N N . ALA A 1 1087 ? 0.981 -9.760 9.848 1.00 98.06 1087 ALA A N 1
ATOM 8449 C CA . ALA A 1 1087 ? 1.743 -8.649 9.271 1.00 98.06 1087 ALA A CA 1
ATOM 8450 C C . ALA A 1 1087 ? 0.869 -7.704 8.436 1.00 98.06 1087 ALA A C 1
ATOM 8452 O O . ALA A 1 1087 ? 1.099 -6.498 8.439 1.00 98.06 1087 ALA A O 1
ATOM 8453 N N . SER A 1 1088 ? -0.137 -8.249 7.750 1.00 97.31 1088 SER A N 1
ATOM 8454 C CA . SER A 1 1088 ? -1.087 -7.494 6.926 1.00 97.31 1088 SER A CA 1
ATOM 8455 C C . SER A 1 1088 ? -2.183 -6.818 7.753 1.00 97.31 1088 SER A C 1
ATOM 8457 O O . SER A 1 1088 ? -2.819 -5.884 7.274 1.00 97.31 1088 SER A O 1
ATOM 8459 N N . ASN A 1 1089 ? -2.383 -7.255 9.001 1.00 97.38 1089 ASN A N 1
ATOM 8460 C CA . ASN A 1 1089 ? -3.365 -6.708 9.937 1.00 97.38 1089 ASN A CA 1
ATOM 8461 C C . ASN A 1 1089 ? -2.705 -6.395 11.294 1.00 97.38 1089 ASN A C 1
ATOM 8463 O O . ASN A 1 1089 ? -3.106 -6.927 12.332 1.00 97.38 1089 ASN A O 1
ATOM 8467 N N . PRO A 1 1090 ? -1.665 -5.543 11.332 1.00 97.94 1090 PRO A N 1
ATOM 8468 C CA . PRO A 1 1090 ? -0.785 -5.443 12.492 1.00 97.94 1090 PRO A CA 1
ATOM 8469 C C . PRO A 1 1090 ? -1.437 -4.751 13.699 1.00 97.94 1090 PRO A C 1
ATOM 8471 O O . PRO A 1 1090 ? -0.896 -4.810 14.802 1.00 97.94 1090 PRO A O 1
ATOM 8474 N N . PHE A 1 1091 ? -2.579 -4.081 13.513 1.00 97.75 1091 PHE A N 1
ATOM 8475 C CA . PHE A 1 1091 ? -3.281 -3.305 14.544 1.00 97.75 1091 PHE A CA 1
ATOM 8476 C C . PHE A 1 1091 ? -4.325 -4.103 15.336 1.00 97.75 1091 PHE A C 1
ATOM 8478 O O . PHE A 1 1091 ? -4.750 -3.630 16.399 1.00 97.75 1091 PHE A O 1
ATOM 8485 N N . GLU A 1 1092 ? -4.707 -5.283 14.839 1.00 95.31 1092 GLU A N 1
ATOM 8486 C CA . GLU A 1 1092 ? -5.675 -6.178 15.477 1.00 95.31 1092 GLU A CA 1
ATOM 8487 C C . GLU A 1 1092 ? -5.201 -6.635 16.861 1.00 95.31 1092 GLU A C 1
ATOM 8489 O O . GLU A 1 1092 ? -4.005 -6.644 17.170 1.00 95.31 1092 GLU A O 1
ATOM 8494 N N . SER A 1 1093 ? -6.148 -7.013 17.716 1.00 94.06 1093 SER A N 1
ATOM 8495 C CA . SER A 1 1093 ? -5.892 -7.417 19.106 1.00 94.06 1093 SER A CA 1
ATOM 8496 C C . SER A 1 1093 ? -5.388 -8.865 19.230 1.00 94.06 1093 SER A C 1
ATOM 8498 O O . SER A 1 1093 ? -5.908 -9.656 20.014 1.00 94.06 1093 SER A O 1
ATOM 8500 N N . TRP A 1 1094 ? -4.337 -9.188 18.470 1.00 95.56 1094 TRP A N 1
ATOM 8501 C CA . TRP A 1 1094 ? -3.685 -10.501 18.402 1.00 95.56 1094 TRP A CA 1
ATOM 8502 C C . TRP A 1 1094 ? -3.302 -11.078 19.771 1.00 95.56 1094 TRP A C 1
ATOM 8504 O O . TRP A 1 1094 ? -2.793 -10.361 20.650 1.00 95.56 1094 TRP A O 1
ATOM 8514 N N . GLY A 1 1095 ? -3.486 -12.395 19.917 1.00 93.31 1095 GLY A N 1
ATOM 8515 C CA . GLY A 1 1095 ? -3.145 -13.146 21.122 1.00 93.31 1095 GLY A CA 1
ATOM 8516 C C . GLY A 1 1095 ? -3.976 -12.763 22.345 1.00 93.31 1095 GLY A C 1
ATOM 8517 O O . GLY A 1 1095 ? -3.428 -12.612 23.444 1.00 93.31 1095 GLY A O 1
ATOM 8518 N N . GLY A 1 1096 ? -5.272 -12.511 22.143 1.00 89.94 1096 GLY A N 1
ATOM 8519 C CA . GLY A 1 1096 ? -6.227 -12.145 23.189 1.00 89.94 1096 GLY A CA 1
ATOM 8520 C C . GLY A 1 1096 ? -5.781 -10.939 24.014 1.00 89.94 1096 GLY A C 1
ATOM 8521 O O . GLY A 1 1096 ? -5.738 -11.035 25.232 1.00 89.94 1096 GLY A O 1
ATOM 8522 N N . GLU A 1 1097 ? -5.366 -9.834 23.384 1.00 89.12 1097 GLU A N 1
ATOM 8523 C CA . GLU A 1 1097 ? -4.699 -8.679 24.026 1.00 89.12 1097 GLU A CA 1
ATOM 8524 C C . GLU A 1 1097 ? -5.320 -8.209 25.363 1.00 89.12 1097 GLU A C 1
ATOM 8526 O O . GLU A 1 1097 ? -4.588 -7.817 26.275 1.00 89.12 1097 GLU A O 1
ATOM 8531 N N . ASP A 1 1098 ? -6.649 -8.266 25.493 1.00 84.69 1098 ASP A N 1
ATOM 8532 C CA . ASP A 1 1098 ? -7.391 -7.823 26.681 1.00 84.69 1098 ASP A CA 1
ATOM 8533 C C . ASP A 1 1098 ? -7.572 -8.931 27.760 1.00 84.69 1098 ASP A C 1
ATOM 8535 O O . ASP A 1 1098 ? -7.988 -8.644 28.887 1.00 84.69 1098 ASP A O 1
ATOM 8539 N N . THR A 1 1099 ? -7.191 -10.183 27.474 1.00 85.31 1099 THR A N 1
ATOM 8540 C CA . THR A 1 1099 ? -7.275 -11.344 28.384 1.00 85.31 1099 THR A CA 1
ATOM 8541 C C . THR A 1 1099 ? -6.043 -11.439 29.288 1.00 85.31 1099 THR A C 1
ATOM 8543 O O . THR A 1 1099 ? -4.941 -11.769 28.840 1.00 85.31 1099 THR A O 1
ATOM 8546 N N . ALA A 1 1100 ? -6.217 -11.187 30.589 1.00 78.94 1100 ALA A N 1
ATOM 8547 C CA . ALA A 1 1100 ? -5.114 -11.167 31.555 1.00 78.94 1100 ALA A CA 1
ATOM 8548 C C . ALA A 1 1100 ? -4.575 -12.561 31.934 1.00 78.94 1100 ALA A C 1
ATOM 8550 O O . ALA A 1 1100 ? -3.388 -12.682 32.230 1.00 78.94 1100 ALA A O 1
ATOM 8551 N N . ASP A 1 1101 ? -5.426 -13.589 31.946 1.00 84.25 1101 ASP A N 1
ATOM 8552 C CA . ASP A 1 1101 ? -5.050 -14.954 32.329 1.00 84.25 1101 ASP A CA 1
ATOM 8553 C C . ASP A 1 1101 ? -4.703 -15.787 31.088 1.00 84.25 1101 ASP A C 1
ATOM 8555 O O . ASP A 1 1101 ? -5.573 -16.114 30.283 1.00 84.25 1101 ASP A O 1
ATOM 8559 N N . GLU A 1 1102 ? -3.426 -16.140 30.923 1.00 83.69 1102 GLU A N 1
ATOM 8560 C CA . GLU A 1 1102 ? -2.959 -16.961 29.796 1.00 83.69 1102 GLU A CA 1
ATOM 8561 C C . GLU A 1 1102 ? -3.578 -18.364 29.765 1.00 83.69 1102 GLU A C 1
ATOM 8563 O O . GLU A 1 1102 ? -3.637 -18.976 28.698 1.00 83.69 1102 GLU A O 1
ATOM 8568 N N . ALA A 1 1103 ? -4.072 -18.875 30.899 1.00 86.44 1103 ALA A N 1
ATOM 8569 C CA . ALA A 1 1103 ? -4.734 -20.176 30.946 1.00 86.44 1103 ALA A CA 1
ATOM 8570 C C . ALA A 1 1103 ? -6.082 -20.189 30.204 1.00 86.44 1103 ALA A C 1
ATOM 8572 O O . ALA A 1 1103 ? -6.564 -21.264 29.850 1.00 86.44 1103 ALA A O 1
ATOM 8573 N N . GLN A 1 1104 ? -6.680 -19.014 29.969 1.00 89.19 1104 GLN A N 1
ATOM 8574 C CA . GLN A 1 1104 ? -7.934 -18.862 29.225 1.00 89.19 1104 GLN A CA 1
ATOM 8575 C C . GLN A 1 1104 ? -7.734 -18.846 27.708 1.00 89.19 1104 GLN A C 1
ATOM 8577 O O . GLN A 1 1104 ? -8.698 -19.062 26.984 1.00 89.19 1104 GLN A O 1
ATOM 8582 N N . LEU A 1 1105 ? -6.507 -18.600 27.243 1.00 91.44 1105 LEU A N 1
ATOM 8583 C CA . LEU A 1 1105 ? -6.191 -18.578 25.821 1.00 91.44 1105 LEU A CA 1
ATOM 8584 C C . LEU A 1 1105 ? -6.079 -19.989 25.261 1.00 91.44 1105 LEU A C 1
ATOM 8586 O O . LEU A 1 1105 ? -5.548 -20.882 25.936 1.00 91.44 1105 LEU A O 1
ATOM 8590 N N . ASP A 1 1106 ? -6.488 -20.177 24.012 1.00 92.00 1106 ASP A N 1
ATOM 8591 C CA . ASP A 1 1106 ? -6.212 -21.413 23.284 1.00 92.00 1106 ASP A CA 1
ATOM 8592 C C . ASP A 1 1106 ? -4.734 -21.519 22.836 1.00 92.00 1106 ASP A C 1
ATOM 8594 O O . ASP A 1 1106 ? -3.882 -20.692 23.175 1.00 92.00 1106 ASP A O 1
ATOM 8598 N N . ALA A 1 1107 ? -4.374 -22.608 22.150 1.00 91.69 1107 ALA A N 1
ATOM 8599 C CA . ALA A 1 1107 ? -2.990 -22.838 21.730 1.00 91.69 1107 ALA A CA 1
ATOM 8600 C C . ALA A 1 1107 ? -2.509 -21.854 20.648 1.00 91.69 1107 ALA A C 1
ATOM 8602 O O . ALA A 1 1107 ? -1.326 -21.514 20.637 1.00 91.69 1107 ALA A O 1
ATOM 8603 N N . GLU A 1 1108 ? -3.400 -21.404 19.766 1.00 93.00 1108 GLU A N 1
ATOM 8604 C CA . GLU A 1 1108 ? -3.085 -20.466 18.690 1.00 93.00 1108 GLU A CA 1
ATOM 8605 C C . GLU A 1 1108 ? -2.919 -19.056 19.262 1.00 93.00 1108 GLU A C 1
ATOM 8607 O O . GLU A 1 1108 ? -1.888 -18.421 19.046 1.00 93.00 1108 GLU A O 1
ATOM 8612 N N . GLU A 1 1109 ? -3.860 -18.603 20.095 1.00 94.19 1109 GLU A N 1
ATOM 8613 C CA . GLU A 1 1109 ? -3.813 -17.298 20.759 1.00 94.19 1109 GLU A CA 1
ATOM 8614 C C . GLU A 1 1109 ? -2.564 -17.136 21.641 1.00 94.19 1109 GLU A C 1
ATOM 8616 O O . GLU A 1 1109 ? -1.984 -16.048 21.724 1.00 94.19 1109 GLU A O 1
ATOM 8621 N N . ARG A 1 1110 ? -2.099 -18.208 22.298 1.00 94.31 1110 ARG A N 1
ATOM 8622 C CA . ARG A 1 1110 ? -0.837 -18.176 23.063 1.00 94.31 1110 ARG A CA 1
ATOM 8623 C C . ARG A 1 1110 ? 0.377 -17.964 22.163 1.00 94.31 1110 ARG A C 1
ATOM 8625 O O . ARG A 1 1110 ? 1.267 -17.188 22.519 1.00 94.31 1110 ARG A O 1
ATOM 8632 N N . GLU A 1 1111 ? 0.417 -18.617 21.006 1.00 94.50 1111 GLU A N 1
ATOM 8633 C CA . GLU A 1 1111 ? 1.503 -18.440 20.040 1.00 94.50 1111 GLU A CA 1
ATOM 8634 C C . GLU A 1 1111 ? 1.458 -17.055 19.385 1.00 94.50 1111 GLU A C 1
ATOM 8636 O O . GLU A 1 1111 ? 2.490 -16.387 19.299 1.00 94.50 1111 GLU A O 1
ATOM 8641 N N . GLU A 1 1112 ? 0.273 -16.550 19.038 1.00 95.81 1112 GLU A N 1
ATOM 8642 C CA . GLU A 1 1112 ? 0.093 -15.170 18.578 1.00 95.81 1112 GLU A CA 1
ATOM 8643 C C . GLU A 1 1112 ? 0.582 -14.162 19.625 1.00 95.81 1112 GLU A C 1
ATOM 8645 O O . GLU A 1 1112 ? 1.327 -13.231 19.307 1.00 95.81 1112 GLU A O 1
ATOM 8650 N N . ARG A 1 1113 ? 0.222 -14.369 20.901 1.00 94.50 1113 ARG A N 1
ATOM 8651 C CA . ARG A 1 1113 ? 0.667 -13.522 22.014 1.00 94.50 1113 ARG A CA 1
ATOM 8652 C C . ARG A 1 1113 ? 2.187 -13.520 22.138 1.00 94.50 1113 ARG A C 1
ATOM 8654 O O . ARG A 1 1113 ? 2.770 -12.450 22.335 1.00 94.50 1113 ARG A O 1
ATOM 8661 N N . ARG A 1 1114 ? 2.833 -14.683 21.991 1.00 93.56 1114 ARG A N 1
ATOM 8662 C CA . ARG A 1 1114 ? 4.299 -14.812 21.972 1.00 93.56 1114 ARG A CA 1
ATOM 8663 C C . ARG A 1 1114 ? 4.906 -14.050 20.796 1.00 93.56 1114 ARG A C 1
ATOM 8665 O O . ARG A 1 1114 ? 5.891 -13.338 20.978 1.00 93.56 1114 ARG A O 1
ATOM 8672 N N . PHE A 1 1115 ? 4.299 -14.152 19.618 1.00 95.19 1115 PHE A N 1
ATOM 8673 C CA . PHE A 1 1115 ? 4.734 -13.483 18.390 1.00 95.19 1115 PHE A CA 1
ATOM 8674 C C . PHE A 1 1115 ? 4.580 -11.953 18.447 1.00 95.19 1115 PHE A C 1
ATOM 8676 O O . PHE A 1 1115 ? 5.368 -11.235 17.831 1.00 95.19 1115 PHE A O 1
ATOM 8683 N N . CYS A 1 1116 ? 3.640 -11.432 19.240 1.00 94.38 1116 CYS A N 1
ATOM 8684 C CA . CYS A 1 1116 ? 3.536 -9.999 19.543 1.00 94.38 1116 CYS A CA 1
ATOM 8685 C C . CYS A 1 1116 ? 4.583 -9.495 20.556 1.00 94.38 1116 CYS A C 1
ATOM 8687 O O . CYS A 1 1116 ? 4.764 -8.283 20.699 1.00 94.38 1116 CYS A O 1
ATOM 8689 N N . GLY A 1 1117 ? 5.239 -10.396 21.290 1.00 89.25 1117 GLY A N 1
ATOM 8690 C CA . GLY A 1 1117 ? 6.178 -10.067 22.358 1.00 89.25 1117 GLY A CA 1
ATOM 8691 C C . GLY A 1 1117 ? 7.647 -10.015 21.931 1.00 89.25 1117 GLY A C 1
ATOM 8692 O O . GLY A 1 1117 ? 8.018 -10.111 20.757 1.00 89.25 1117 GLY A O 1
ATOM 8693 N N . PHE A 1 1118 ? 8.510 -9.886 22.938 1.00 80.62 1118 PHE A N 1
ATOM 8694 C CA . PHE A 1 1118 ? 9.937 -10.130 22.788 1.00 80.62 1118 PHE A CA 1
ATOM 8695 C C . PHE A 1 1118 ? 10.188 -11.631 22.856 1.00 80.62 1118 PHE A C 1
ATOM 8697 O O . PHE A 1 1118 ? 9.878 -12.268 23.861 1.00 80.62 1118 PHE A O 1
ATOM 8704 N N . GLY A 1 1119 ? 10.743 -12.197 21.788 1.00 82.75 1119 GLY A N 1
ATOM 8705 C CA . GLY A 1 1119 ? 11.242 -13.564 21.809 1.00 82.75 1119 GLY A CA 1
ATOM 8706 C C . GLY A 1 1119 ? 12.516 -13.672 22.644 1.00 82.75 1119 GLY A C 1
ATOM 8707 O O . GLY A 1 1119 ? 12.703 -12.995 23.654 1.00 82.75 1119 GLY A O 1
ATOM 8708 N N . SER A 1 1120 ? 13.441 -14.529 22.216 1.00 79.38 1120 SER A N 1
ATOM 8709 C CA . SER A 1 1120 ? 14.703 -14.699 22.940 1.00 79.38 1120 SER A CA 1
ATOM 8710 C C . SER A 1 1120 ? 15.495 -13.390 23.024 1.00 79.38 1120 SER A C 1
ATOM 8712 O O . SER A 1 1120 ? 15.807 -12.777 22.002 1.00 79.38 1120 SER A O 1
ATOM 8714 N N . THR A 1 1121 ? 15.923 -13.017 24.233 1.00 78.62 1121 THR A N 1
ATOM 8715 C CA . THR A 1 1121 ? 16.789 -11.849 24.464 1.00 78.62 1121 THR A CA 1
ATOM 8716 C C . THR A 1 1121 ? 18.147 -11.962 23.768 1.00 78.62 1121 THR A C 1
ATOM 8718 O O . THR A 1 1121 ? 18.780 -10.945 23.503 1.00 78.62 1121 THR A O 1
ATOM 8721 N N . SER A 1 1122 ? 18.575 -13.178 23.408 1.00 78.56 1122 SER A N 1
ATOM 8722 C CA . SER A 1 1122 ? 19.793 -13.420 22.620 1.00 78.56 1122 SER A CA 1
ATOM 8723 C C . SER A 1 1122 ? 19.725 -12.885 21.184 1.00 78.56 1122 SER A C 1
ATOM 8725 O O . SER A 1 1122 ? 20.765 -12.698 20.560 1.00 78.56 1122 SER A O 1
ATOM 8727 N N . LEU A 1 1123 ? 18.517 -12.628 20.670 1.00 80.06 1123 LEU A N 1
ATOM 8728 C CA . LEU A 1 1123 ? 18.274 -12.112 19.321 1.00 80.06 1123 LEU A CA 1
ATOM 8729 C C . LEU A 1 1123 ? 17.900 -10.620 19.311 1.00 80.06 1123 LEU A C 1
ATOM 8731 O O . LEU A 1 1123 ? 17.602 -10.073 18.250 1.00 80.06 1123 LEU A O 1
ATOM 8735 N N . LEU A 1 1124 ? 17.929 -9.943 20.466 1.00 79.62 1124 LEU A N 1
ATOM 8736 C CA . LEU A 1 1124 ? 17.712 -8.497 20.540 1.00 79.62 1124 LEU A CA 1
ATOM 8737 C C . LEU A 1 1124 ? 18.845 -7.753 19.837 1.00 79.62 1124 LEU A C 1
ATOM 8739 O O . LEU A 1 1124 ? 20.018 -7.941 20.153 1.00 79.62 1124 LEU A O 1
ATOM 8743 N N . GLY A 1 1125 ? 18.482 -6.893 18.887 1.00 69.38 1125 GLY A N 1
ATOM 8744 C CA . GLY A 1 1125 ? 19.455 -6.167 18.074 1.00 69.38 1125 GLY A CA 1
ATOM 8745 C C . GLY A 1 1125 ? 20.267 -7.062 17.136 1.00 69.38 1125 GLY A C 1
ATOM 8746 O O . GLY A 1 1125 ? 21.344 -6.666 16.694 1.00 69.38 1125 GLY A O 1
ATOM 8747 N N . PHE A 1 1126 ? 19.766 -8.265 16.833 1.00 76.62 1126 PHE A N 1
ATOM 8748 C CA . PHE A 1 1126 ? 20.384 -9.159 15.864 1.00 76.62 1126 PHE A CA 1
ATOM 8749 C C . PHE A 1 1126 ? 20.473 -8.496 14.483 1.00 76.62 1126 PHE A C 1
ATOM 8751 O O . PHE A 1 1126 ? 19.463 -8.155 13.858 1.00 76.62 1126 PHE A O 1
ATOM 8758 N N . GLN A 1 1127 ? 21.702 -8.361 13.993 1.00 76.94 1127 GLN A N 1
ATOM 8759 C CA . GLN A 1 1127 ? 21.992 -7.859 12.658 1.00 76.94 1127 GLN A CA 1
ATOM 8760 C C . GLN A 1 1127 ? 21.997 -9.031 11.679 1.00 76.94 1127 GLN A C 1
ATOM 8762 O O . GLN A 1 1127 ? 22.860 -9.907 11.732 1.00 76.94 1127 GLN A O 1
ATOM 8767 N N . CYS A 1 1128 ? 21.018 -9.071 10.779 1.00 66.94 1128 CYS A N 1
ATOM 8768 C CA . CYS A 1 1128 ? 20.927 -10.162 9.816 1.00 66.94 1128 CYS A CA 1
ATOM 8769 C C . CYS A 1 1128 ? 22.023 -10.054 8.746 1.00 66.94 1128 CYS A C 1
ATOM 8771 O O . CYS A 1 1128 ? 22.263 -8.977 8.186 1.00 66.94 1128 CYS A O 1
ATOM 8773 N N . SER A 1 1129 ? 22.631 -11.193 8.393 1.00 61.44 1129 SER A N 1
ATOM 8774 C CA . SER A 1 1129 ? 23.436 -11.291 7.174 1.00 61.44 1129 SER A CA 1
ATOM 8775 C C . SER A 1 1129 ? 22.530 -11.348 5.953 1.00 61.44 1129 SER A C 1
ATOM 8777 O O . SER A 1 1129 ? 21.667 -12.217 5.837 1.00 61.44 1129 SER A O 1
ATOM 8779 N N . CYS A 1 1130 ? 22.725 -10.411 5.029 1.00 53.81 1130 CYS A N 1
ATOM 8780 C CA . CYS A 1 1130 ? 22.082 -10.419 3.714 1.00 53.81 1130 CYS A CA 1
ATOM 8781 C C . CYS A 1 1130 ? 23.070 -10.749 2.606 1.00 53.81 1130 CYS A C 1
ATOM 8783 O O . CYS A 1 1130 ? 22.874 -10.288 1.482 1.00 53.81 1130 CYS A O 1
ATOM 8785 N N . SER A 1 1131 ? 24.115 -11.517 2.947 1.00 39.88 1131 SER A N 1
ATOM 8786 C CA . SER A 1 1131 ? 25.090 -12.074 2.013 1.00 39.88 1131 SER A CA 1
ATOM 8787 C C . SER A 1 1131 ? 24.391 -12.511 0.726 1.00 39.88 1131 SER A C 1
ATOM 8789 O O . SER A 1 1131 ? 23.589 -13.447 0.670 1.00 39.88 1131 SER A O 1
ATOM 8791 N N . SER A 1 1132 ? 24.613 -11.693 -0.296 1.00 36.69 1132 SER A N 1
ATOM 8792 C CA . SER A 1 1132 ? 24.104 -11.883 -1.643 1.00 36.69 1132 SER A CA 1
ATOM 8793 C C . SER A 1 1132 ? 24.954 -12.855 -2.405 1.00 36.69 1132 SER A C 1
ATOM 8795 O O . SER A 1 1132 ? 26.191 -12.793 -2.228 1.00 36.69 1132 SER A O 1
#

InterPro domains:
  IPR003846 Protein adenylyltransferase SelO [PF02696] (582-725)
  IPR003846 Protein adenylyltransferase SelO [PF02696] (788-1073)
  IPR003846 Protein adenylyltransferase SelO [PTHR32057] (419-1132)
  IPR004000 Actin family [PF00022] (5-411)
  IPR004000 Actin family [SM00268] (4-430)
  IPR020902 Actin/actin-like conserved site [PS01132] (121-133)
  IPR043129 ATPase, nucleotide binding domain [SSF53067] (2-161)
  IPR043129 ATPase, nucleotide binding domain [SSF53067] (172-410)

Sequence (1132 aa):
MSNLAPIICDNGTGYSKVGFAGNSDPSFVFPTAIATKGSASSSSNAPAIPSKPGHLASKRGVEDLDFFIGDEALANAKTPGYGVHYPIRHGMIDNWDHMERYWEQTIFKYLRAEPEDHYFLLTEPPLNAPENREQTAEIFFESFNIQGLYIAVQAVLALAASWSSNRVTDRTLTGTVIDSGDGVTHVIPCAEGYVIGSAIKHIPIAGRDISQFVLNLMRERGEMASVPPEDQLRVASKVKENYSYVCQDIVKEFRKYDAEPYKHFERYEGEHTVTGRKYAVDVGYERFLAPEIFFNPEIYSSDFLTPLPEIVDDVIKQSPIDVRRGLYKNIVLSGGSTMFQHFGQRLKRDLKQLVDRRLDASVLASGSLQKSSGVEVDVISHKRQRYAVWFGGSLLASLLTKLSSMSASKSTISALPLAPPTQLLTHNLTPDPRTPSALEFRTDVLATSPSIQRRARLLAGDAHFSYVTPFPVPFPYSIEPPSPSDVPAEADKPSYIEKWLAAREPRIASAPTAPNASLCKYIPELYDNVGEAELLGISETALRDCVPHLDVGDAFTVLGTPELSASEKEEITAGSEAAVAARKDLIEVLSGRAVLMSDTFAPWSVRYSGHQFGSWAGQLGDGRATSILVTANPENPELVSELQLKGSGRTPFSRSADGLAVTRSSVREYLCSEAMHALGIPTTRALALISLPGVPVLRETVESACVLTRVAPSFLRIGSFEALSPPQNIFLFGGGQQAANWDALRLLGIWVARTVLKLPEDAVPRAENATDASDGQENKSAPWGKALVLEVARRNARMVAGWQAYGFMHGVINTDNVSVLGLTIDYGPYAFMDVFDPFHICNHTDEEGRYAYRNQPSNVLFAIRALHTALATLIGAESELGHAVPAGWANAADKEQFTTWRTRGMDELKDELERVYQSETSLNYAELMRKRLALRQAESTDEAKVVRPLLDIMTAQKLDFHGTFRTLTAFRPVMVPASEDAKADSPANAEFDKLVERLLSQAPGGGPNDRDAAKAEWREWLNLYARRIEREATEWGKEMDVERARAGRASNPRFVLRQWLLQEVIGVVEKDSERGRRVLAKVLHMASNPFESWGGEDTADEAQLDAEEREERRFCGFGSTSLLGFQCSCSS

Radius of gyration: 35.86 Å; chains: 1; bounding box: 112×81×86 Å

Organism: NCBI:txid2862362

pLDDT: mean 86.61, std 14.13, range [29.08, 98.75]

Foldseek 3Di:
DQLFFAKEWEQDQFWIFIDGFPDQGGLDIFGQKKKAFDDDDDDDPDPDDDDDDDPPVVDPDPRLPPMDGGVVNVVCCPPPRIHMDHQDALQDGPDPVSVLSRVVCCACPRVVDQQQSHEYEYEGEPPPDVVSVVSVVCSCCVVRVHPYYHYAYLLLLLLLLLVPDPVDPDSASFAWEFAAAARWTKTWGDHRSHTPNQLIDTDRDHLQLLLVVQLVVQVVVVQCVQPDPVCSSVVSSVLLQPQAAADQDLVVVVVVCVVCVVVAKDKDWDADPPPRDIDIGIRGPSRHVSLCCQAQVVVRDPVDGDHVLVSLVSSLVSDDPVSSLVHQQHYEYAASSCPHHCNQVSSQVVNLVVQVVVLVVVCVVVPVPDDDPDRHGHYGDDPCRNCSSSSSVSSVSVVVSVVVVPLPQQDFPQQFDFFDLLLDPQNQAAEFPLQRAQQCCLPPCLQFPVCQFFAADDTALRHWWYFHAFDQAAPPDPDDDDDPVPDDPPDDPNRSVSNVRSQQGFRDWDDRPDPPGPWTKTAHNDDDPLDDKAWQDFFPVCCVPAPVSHQLQCSVLLLPAFFDFDDDDDDRDHDPPVSVVSNVSVRCDQLSRMAIGDRHDGKIWTWFWWQFLNHGDAIATLQQKIFGGWHADPVGRLQIKTKMKGQRAGGNRVHPHTSFDFLLQQLQCQLVQLLCVLLVAFAKHWGTKIWRQSHWDDFVHTGTTMITIIIDSDLDFLRSLCSQQPDPDDDDPDHDHHHHDVLSSLSVQLSCCCRVLNPPQLQHFDDPPDPPPPDPDPRFAAHNLLVLLLSLLLLLLLNLLSCLLFQKFQQTLIRSQRHSNNHRDDRFQIFHAFQQDQQFHSAPVPPVSCRGNVNVLVSSLVSSVSSLLSCQLQQLVCVVVNGHQDRCNCVPDDPVSSVRSNVNSCVVRVVVSVCSNVVSNVVSNQVLNCLLLLHDDDDPCCCVQAVVLVSVLSNVWRATPQQLSLLSLQDALQLQDPDPPPPCPDPSNVSLVVSQCSRQVRHPPNTDPPSVVSSVSCSVNSNSSSVSLVVCQVVCPDPNSVSSSVSNLSSGFLADPGPVLSVVLSVCCRPPVSVSSSNSVNSSVCSNNRSDCALVVVDPDNVPGDSRSPVRNQRSGDDDPVCNSPRDDSRD

Secondary structure (DSSP, 8-state):
---PPPEEEEE-SSEEEEEETT-SS-SEEEES-EEEE--S------PPP-PPP--GGG---GGGG-EEEHHHHHHHTTSTTEEEE-SEETTEES-HHHHHHHHHHIIIIII---GGG-EEEEEE-TT--HHHHHHHHHIIIIIT--SEEEEEEHHHHHHHHHTTSTT-SS--S-EEEEEE-SS-EEEEEEETTEE-GGG-EEES--HHHHHHHHHHHHHHTTGGGGS-TTTHHHHHHHHHHHH-B--S-HHHHHHHHHH-HHHH-EEEEEE-TTT--EEEEEE-THHHHTGGGGT-GGGT-SS----HHHHHHHHHHHS-HHHHHHHHH-EEEESGGG-SBTHHHHHHHHHHHHHHHHHHHHHHHTTTS---------EE--TTGGGHHHHHHHHHHHHHHHHHTTS---B-GGGSPBPPGGG-HHHHSPBPTTS--HHHIIIIIHHH-GGGGTS--PPPTT--EEE---B---SS---PPPPTTS--TT--HHHHHHHHHHTTSS-EEPPPSSTT-SSEEEE-SS-------EEEEE-HHHHHHH-TTB--TTHHHHH----SS-PPPP------HHHHHHHHHHHHHHTTSSEEE-SS---EEE--EEEETTEEEEE---TTEEEEEEEE-SS-TT-EEEEEEETBB--TT-TTS-SB-BHHHHHHHHHHHHHHHHTT--B-EEEEEEEEEEEEEESSSEEEEEEEEEEES---BHHHHHTTSPPTT---TT---PPP-HHHHHHHHHHIIIIIS---GGGSPPPTT-----S-S---PPP-HHHHHHHHHHHHHHHHHHHHHTTEE-S---GGG-BTT--B---SS-EE-SB--TT---BTT-TT-TT-GGGHHHHHHHHHHHHHHHHHHHHHHHHHHTSPPPTTTTTT--HHHHHHHHHHHHHHHHHHHHHHHHHHHHHHHHHHHHHHTT--S--TTHIIIIIHHHHHHHHHHT-BHHHHHHHHTT--GGGS-S-TTS-TT-HHHHHHHHHHHHHHTTSTTSS-S-HHHHHHHHHHHHHHHHHHHHTTHHHH-TTHHHHHHHHHHHHS-S----HHHHHHHHHHHHH-HHHHHHHHHHHHHHHHSTTS-TTTTT---GGGS-HHHHHHHHHTS---GGGTT--B----